Protein AF-0000000083424742 (afdb_homodimer)

InterPro domains:
  IPR003342 ArnT-like, N-terminal domain [PF02366] (1-197)
  IPR016093 MIR motif [PF02815] (244-402)
  IPR016093 MIR motif [PS50919] (225-281)
  IPR016093 MIR motif [PS50919] (291-347)
  IPR016093 MIR motif [PS50919] (352-408)
  IPR016093 MIR motif [SM00472] (225-281)
  IPR016093 MIR motif [SM00472] (291-347)
  IPR016093 MIR motif [SM00472] (353-408)
  IPR027005 O-mannosyl-transferase-like [PTHR10050] (1-657)
  IPR032421 Protein O-mannosyl-transferase, C-terminal four TM domain [PF16192] (425-655)
  IPR036300 Mir domain superfamily [SSF82109] (223-406)

Sequence (1314 aa):
MLIGLSGYLTGYNGTFPFEKPGDKYNGTRYQGMRYFCTTLGALIMPMGFDTVYDLTRSHEAALLSAAYLIFDVGLLTLNQYILLDPILLFFMMGSVWGMVKISKCTAAGGSYTRRWWLWLLFTGTMLSCTISVKFVGLFVVLLVGLHTASELWLILGDLEQPIVETVKQLACRAIALILWPVLLYTIFFYIHLSVLNRSGNGDGFYSSAFQSRLIGNSLYNASMPRDVAYGALVTIKNHKTGGGYLHSHSHLYPKGSGARQQQITTYTHKDDNNIWLIKPYNQQAVPKGQLRLLRHGDLLRLEHLVTKRNLHSHSEPAPMTKKHLQVTGYGELGVGDANDVWRVLIVGGKANDTVHTVTSRLMFVHYLQSCVLTSSGKQLPKWGFEQQEVSCNLNIRDKNAQWNVEDNQHKLLPSVSFSIYAPGFFARFLESHAVMLQGNAGLKPKEGEVTSRPWQWPINYRGQFFSGSSYRIYLLGNPFIWWSNLVFLLLFISIFLCNAILQQRRAGLAARQAAAVEQSATQELCGCCPAESLPRPAAVAVLSEQSPQRMSLQAAAWLFIGWLLHYLPFWAMGRVLYFHHYFPALIFNSLLTGIMFNYIIRSLPRWLQHALLGSLLSALVYSFVLFSPLAYGMSGPLANEPNSTMHKLKWLSTWEFMLIGLSGYLTGYNGTFPFEKPGDKYNGTRYQGMRYFCTTLGALIMPMGFDTVYDLTRSHEAALLSAAYLIFDVGLLTLNQYILLDPILLFFMMGSVWGMVKISKCTAAGGSYTRRWWLWLLFTGTMLSCTISVKFVGLFVVLLVGLHTASELWLILGDLEQPIVETVKQLACRAIALILWPVLLYTIFFYIHLSVLNRSGNGDGFYSSAFQSRLIGNSLYNASMPRDVAYGALVTIKNHKTGGGYLHSHSHLYPKGSGARQQQITTYTHKDDNNIWLIKPYNQQAVPKGQLRLLRHGDLLRLEHLVTKRNLHSHSEPAPMTKKHLQVTGYGELGVGDANDVWRVLIVGGKANDTVHTVTSRLMFVHYLQSCVLTSSGKQLPKWGFEQQEVSCNLNIRDKNAQWNVEDNQHKLLPSVSFSIYAPGFFARFLESHAVMLQGNAGLKPKEGEVTSRPWQWPINYRGQFFSGSSYRIYLLGNPFIWWSNLVFLLLFISIFLCNAILQQRRAGLAARQAAAVEQSATQELCGCCPAESLPRPAAVAVLSEQSPQRMSLQAAAWLFIGWLLHYLPFWAMGRVLYFHHYFPALIFNSLLTGIMFNYIIRSLPRWLQHALLGSLLSALVYSFVLFSPLAYGMSGPLANEPNSTMHKLKWLSTWEF

Nearest PDB structures (foldseek):
  6p25-assembly1_B  TM=7.642E-01  e=1.198E-39  Saccharomyces cerevisiae W303
  6p2r-assembly1_A  TM=8.522E-01  e=5.592E-37  Saccharomyces cerevisiae W303
  6zqq-assembly4_D  TM=9.202E-01  e=1.647E-15  Saccharomyces cerevisiae
  6p28-assembly1_A  TM=9.172E-01  e=2.061E-15  Saccharomyces cerevisiae
  5f15-assembly1_A  TM=5.085E-01  e=1.023E-01  Cupriavidus metallidurans CH34

Solvent-accessible surface area (backbone atoms only — not comparable to full-atom values): 68203 Å² total; per-residue (Å²): 103,70,56,57,50,36,18,53,77,56,61,33,82,74,78,76,76,79,84,54,93,82,64,79,62,86,86,58,49,56,60,41,28,32,50,52,22,28,50,41,31,57,50,37,38,62,46,47,23,53,41,43,23,73,49,48,74,31,68,66,23,11,50,45,17,22,47,54,54,68,48,22,36,26,58,51,41,50,23,70,38,81,48,67,60,21,48,33,52,26,25,44,46,44,25,54,35,22,50,52,51,37,51,52,33,46,76,71,67,36,65,89,35,71,65,36,50,49,32,38,43,48,19,10,49,21,45,25,51,14,37,70,68,38,71,76,33,50,38,56,49,49,46,52,48,52,54,48,51,54,51,49,53,53,50,50,20,37,59,92,44,60,71,64,54,40,52,50,51,50,51,54,47,41,44,27,59,45,52,43,16,52,50,51,44,50,50,52,49,52,51,47,53,65,68,63,30,57,58,57,84,66,45,26,45,47,54,68,48,59,37,28,64,15,46,84,29,83,50,30,72,24,62,30,28,48,64,40,38,60,64,20,42,29,26,42,30,38,61,41,88,51,28,25,27,48,27,47,55,89,51,53,31,50,61,23,36,37,66,75,31,25,36,38,31,27,37,44,64,92,54,73,48,28,35,30,33,33,26,46,62,90,42,87,62,73,63,90,91,62,86,46,72,39,36,40,64,38,62,27,25,43,25,31,63,80,79,22,19,20,47,24,51,52,101,35,42,16,66,85,51,58,87,21,22,27,37,26,33,38,52,60,80,60,46,66,62,80,52,27,33,27,27,36,35,42,71,91,56,50,88,74,36,67,44,35,47,60,74,37,45,31,31,43,30,32,65,84,79,58,21,22,46,26,50,77,78,44,66,32,56,75,90,52,68,53,24,33,36,35,25,26,30,66,55,76,81,45,78,46,25,32,28,24,36,63,44,50,46,52,91,86,51,68,62,38,71,51,61,83,68,44,63,55,68,68,58,48,52,54,49,52,50,51,40,50,55,53,56,53,68,64,44,64,73,54,89,89,56,85,69,46,59,70,84,38,48,69,70,61,47,54,62,46,78,77,36,82,66,79,51,28,26,42,43,41,64,34,62,70,58,43,52,50,30,51,52,43,50,54,48,48,55,52,50,51,52,52,49,52,52,51,49,39,32,48,51,27,47,51,56,51,53,50,54,50,49,55,56,50,45,68,67,63,69,63,89,74,82,80,83,73,81,70,71,76,72,70,81,72,72,68,68,68,73,68,50,67,66,56,34,38,51,51,42,38,49,53,27,48,51,46,21,45,53,45,47,55,62,58,73,72,53,86,46,72,38,54,60,76,66,45,51,70,17,47,53,28,39,32,45,32,32,16,43,51,52,44,63,63,40,64,82,47,60,68,69,58,39,51,51,52,53,50,49,52,53,48,48,45,52,51,53,29,63,72,49,38,40,35,53,75,38,37,68,78,60,48,23,86,38,84,88,16,90,46,27,87,69,55,84,50,87,62,52,82,82,103,69,55,56,49,34,18,53,76,57,60,34,82,72,77,75,76,79,83,54,93,82,64,79,61,86,85,57,49,56,60,41,28,32,50,51,24,27,51,41,31,57,50,37,38,61,46,47,22,52,40,42,23,72,48,50,75,32,68,67,24,10,49,45,16,23,46,51,54,69,46,21,38,27,58,50,40,52,23,72,38,82,47,65,61,20,49,33,51,25,24,46,47,43,25,52,34,22,50,53,50,37,50,52,32,46,76,71,66,36,64,89,36,70,66,36,49,50,32,37,43,49,20,10,49,22,44,25,51,13,38,68,68,39,71,74,33,50,39,56,51,49,46,50,50,52,54,49,51,52,51,49,53,52,50,51,21,37,59,93,44,61,70,65,54,42,53,50,51,50,50,54,46,42,45,26,60,45,52,43,17,51,52,50,43,50,51,51,49,50,50,49,55,66,68,64,31,58,58,56,84,67,48,26,43,46,55,67,49,58,37,29,65,16,47,85,28,83,49,30,72,23,62,30,27,49,64,40,37,58,65,21,42,29,27,42,30,37,62,40,88,50,26,25,2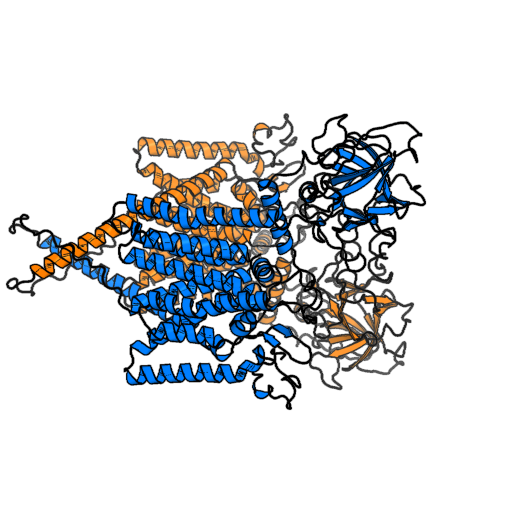8,48,27,46,54,89,51,53,31,50,60,22,36,37,67,75,30,24,36,38,32,25,37,43,62,93,55,73,49,28,34,29,33,34,26,47,63,90,42,86,62,74,62,90,91,62,86,48,73,38,36,40,65,38,60,27,25,44,24,32,63,79,77,22,20,22,48,24,51,54,102,34,44,17,67,85,51,57,86,21,21,27,37,26,34,37,54,58,82,60,46,65,62,79,52,28,33,29,27,38,35,40,73,93,57,52,88,74,36,67,43,34,47,60,73,36,44,30,32,43,31,32,65,84,78,57,20,23,45,27,50,77,76,44,67,32,55,76,90,53,68,54,22,33,35,36,25,26,29,65,54,78,82,46,77,46,27,32,28,24,37,62,44,49,46,51,90,88,51,67,61,39,71,51,59,82,66,43,63,56,67,67,58,46,51,54,48,52,52,52,39,52,54,52,54,55,70,63,43,66,75,54,90,88,57,85,70,47,57,69,84,38,48,67,71,61,47,54,64,46,78,78,36,82,65,80,52,27,26,41,43,41,66,34,63,69,58,42,51,50,30,50,51,42,49,51,48,49,55,52,51,52,52,53,50,52,53,51,50,38,33,48,51,26,46,50,55,52,52,51,53,50,50,54,58,51,45,70,66,62,69,65,88,75,78,79,82,75,78,69,71,76,73,70,81,71,73,67,67,68,74,68,50,65,66,56,36,38,51,53,42,38,50,54,28,49,50,46,22,46,54,46,48,55,62,60,74,74,50,88,47,71,38,55,60,76,64,44,49,69,17,46,52,28,38,32,44,31,32,17,45,52,53,45,62,65,40,63,82,47,60,67,72,57,39,53,51,52,52,51,51,52,53,49,49,45,53,51,51,29,64,71,51,36,40,36,54,76,39,38,68,79,60,50,23,86,38,84,88,16,90,46,27,87,69,57,82,49,88,61,52,82,82

pLDDT: mean 88.6, std 13.42, range [28.75, 98.81]

Foldseek 3Di:
DVLVVQCVVQPADCPDPCPDPPDDCVPGDNVSSLCVLLVLLVVLLVLQLQLLCLLQVDNQLSVQLSLLQVLKLQSLQQNRDNDLLSVLLSLLSQLSSLLSQLVSCVVVVNPPHPSNLVSLLSNLQSLLSNCLSDVLSVLSLVLSVVSLVVVLVVVCPPVVDDNVVSVVSVVSSCCRNPVSSVVVNLVVVVVVCVVQQADDFQLLQFALLQQCRHPPGCNPQHWFFFFAWAFKKFWKWFPPRRTFIFFWDPAFDDPPFKDGATDTFGDSGDDLRRIKHKHALVDQGDPPPDTGTDWAFGKIWIAGDPQRFTWFWDDAAGRPHRQFTHIHTHDDNNDGDLRRMWTKHWDVDDGGHTATASPTKIWIAGDVLRFIWFFPQAFDPVSNPRGTTITTHNDRPDPRRIMGTNHIDDDPGGIDGCPVSRDDSVVSVVSVVVSVVVVQLPAADDPPDDFDALVCQLQQNEWDWSDDPQWTATNTTLNVSSVLLVVLLVVLVVVVVVVVVVVVVVVVVVVVVVVVVVVVCVVPPDDDDDPPDPDDPPPPPCPVPCPSLNSLSVLLVSLVSQLCSQRVVRNVRPHTHHNSSNVSSSSSSSSSSSSSLCSVCVPDDPVVNVVVSVVVSVVSVVSSVLCNCNSVTAHDDWLVDPVGPCVVVCPHPNYTD/DVLVVQCVVQPADCPDPCPDPPDDCVPGDNVSSLCVLLVLLVVLLVLQLVLLCLLQVDNQLSVQLSLLCVLKLQSLQQNRDNDLLSVLLSLLSQLSSLLSQLVSCVVVVNPPHPSNLVSLQSNQQSLLSNCLSDVLSVLSLVLSVVSLVVVLVVVCPPVVDDNVVSVVSVVSSCCRNPVSSVVVNLVVVVVVCVVQQADDFQLLQFALLQQCRHPPGCNPQHWFFFFAWAFKKFWKWFPPRRTFIFFWDPAFDDPPQKDRATDTFGDSGDDLRRIKHKHALVDQGDPPPDTGTDWAFGKIWIAGDPQRFTWFWDDAAGRPHRQFTHIHTHDDNNDGDLRRMWTKHWDVDDGGHTATASPTKIWIAGDVLRFIWFFPQAFDPVSNPRGTTITTHNDRPDPRRIMGTNHIDDDPGGIDGCPVSRDDSVVSVVSVVVSVVVVQLPAADDPPDDFDALVCQLQQNEWDWPDDPQWTATNTTLNVSSVLLVVLLVVLVVVVVVVVVVVVVVVVVVVVVVVVVVVVCVVPPDDDDDPPDPPDPDPPPCPVPCPSLNSLSVLLVSLVSQLCSQRVVRNVRPHTHHNSSNVSSSSSSSSSSSSSLCSVCVPDDPVVNVVVSVVVSVVSVVSSVLCNCNSVTAHDDWLVDPVGPCVVVCPHPNYTD

Organism: Drosophila navojoa (NCBI:txid7232)

Structure (mmCIF, N/CA/C/O backbone):
data_AF-0000000083424742-model_v1
#
loop_
_entity.id
_entity.type
_entity.pdbx_description
1 polymer 'Protein O-mannosyl-transferase 2'
#
loop_
_atom_site.group_PDB
_atom_site.id
_atom_site.type_symbol
_atom_site.label_atom_id
_atom_site.label_alt_id
_atom_site.label_comp_id
_atom_site.label_asym_id
_atom_site.label_entity_id
_atom_site.label_seq_id
_atom_site.pdbx_PDB_ins_code
_atom_site.Cartn_x
_atom_site.Cartn_y
_atom_site.Cartn_z
_atom_site.occupancy
_atom_site.B_iso_or_equiv
_atom_site.auth_seq_id
_atom_site.auth_comp_id
_atom_site.auth_asym_id
_atom_site.auth_atom_id
_atom_site.pdbx_PDB_model_num
ATOM 1 N N . MET A 1 1 ? 31.641 -0.223 -4.352 1 92.5 1 MET A N 1
ATOM 2 C CA . MET A 1 1 ? 32.781 0.523 -4.879 1 92.5 1 MET A CA 1
ATOM 3 C C . MET A 1 1 ? 33.688 1 -3.75 1 92.5 1 MET A C 1
ATOM 5 O O . MET A 1 1 ? 34.906 0.898 -3.85 1 92.5 1 MET A O 1
ATOM 9 N N . LEU A 1 2 ? 33.125 1.536 -2.752 1 95.06 2 LEU A N 1
ATOM 10 C CA . LEU A 1 2 ? 33.906 2.004 -1.625 1 95.06 2 LEU A CA 1
ATOM 11 C C . LEU A 1 2 ? 34.656 0.843 -0.953 1 95.06 2 LEU A C 1
ATOM 13 O O . LEU A 1 2 ? 35.812 0.971 -0.568 1 95.06 2 LEU A O 1
ATOM 17 N N . ILE A 1 3 ? 34.031 -0.22 -0.814 1 94.62 3 ILE A N 1
ATOM 18 C CA . ILE A 1 3 ? 34.656 -1.41 -0.25 1 94.62 3 ILE A CA 1
ATOM 19 C C . ILE A 1 3 ? 35.781 -1.893 -1.175 1 94.62 3 ILE A C 1
ATOM 21 O O . ILE A 1 3 ? 36.875 -2.215 -0.717 1 94.62 3 ILE A O 1
ATOM 25 N N . GLY A 1 4 ? 35.5 -1.891 -2.537 1 92.69 4 GLY A N 1
ATOM 26 C CA . GLY A 1 4 ? 36.531 -2.244 -3.506 1 92.69 4 GLY A CA 1
ATOM 27 C C . GLY A 1 4 ? 37.75 -1.333 -3.453 1 92.69 4 GLY A C 1
ATOM 28 O O . GLY A 1 4 ? 38.875 -1.799 -3.537 1 92.69 4 GLY A O 1
ATOM 29 N N . LEU A 1 5 ? 37.469 -0.103 -3.309 1 94.06 5 LEU A N 1
ATOM 30 C CA . LEU A 1 5 ? 38.531 0.867 -3.221 1 94.06 5 LEU A CA 1
ATOM 31 C C . LEU A 1 5 ? 39.406 0.614 -1.986 1 94.06 5 LEU A C 1
ATOM 33 O O . LEU A 1 5 ? 40.625 0.651 -2.061 1 94.06 5 LEU A O 1
ATOM 37 N N . SER A 1 6 ? 38.781 0.372 -0.841 1 95.31 6 SER A N 1
ATOM 38 C CA . SER A 1 6 ? 39.531 0.109 0.388 1 95.31 6 SER A CA 1
ATOM 39 C C . SER A 1 6 ? 40.375 -1.162 0.27 1 95.31 6 SER A C 1
ATOM 41 O O . SER A 1 6 ? 41.469 -1.224 0.78 1 95.31 6 SER A O 1
ATOM 43 N N . GLY A 1 7 ? 39.844 -2.148 -0.317 1 94.25 7 GLY A N 1
ATOM 44 C CA . GLY A 1 7 ? 40.594 -3.357 -0.578 1 94.25 7 GLY A CA 1
ATOM 45 C C . GLY A 1 7 ? 41.781 -3.123 -1.474 1 94.25 7 GLY A C 1
ATOM 46 O O . GLY A 1 7 ? 42.906 -3.574 -1.169 1 94.25 7 GLY A O 1
ATOM 47 N N . TYR A 1 8 ? 41.531 -2.361 -2.5 1 93.06 8 TYR A N 1
ATOM 48 C CA . TYR A 1 8 ? 42.625 -2.061 -3.443 1 93.06 8 TYR A CA 1
ATOM 49 C C . TYR A 1 8 ? 43.75 -1.309 -2.76 1 93.06 8 TYR A C 1
ATOM 51 O O . TYR A 1 8 ? 44.938 -1.615 -2.975 1 93.06 8 TYR A O 1
ATOM 59 N N . LEU A 1 9 ? 43.406 -0.423 -1.933 1 94.81 9 LEU A N 1
ATOM 60 C CA . LEU A 1 9 ? 44.375 0.419 -1.268 1 94.81 9 LEU A CA 1
ATOM 61 C C . LEU A 1 9 ? 45.156 -0.372 -0.214 1 94.81 9 LEU A C 1
ATOM 63 O O . LEU A 1 9 ? 46.281 -0.004 0.152 1 94.81 9 LEU A O 1
ATOM 67 N N . THR A 1 10 ? 44.594 -1.462 0.239 1 94.31 10 THR A N 1
ATOM 68 C CA . THR A 1 10 ? 45.25 -2.193 1.325 1 94.31 10 THR A CA 1
ATOM 69 C C . THR A 1 10 ? 45.844 -3.508 0.82 1 94.31 10 THR A C 1
ATOM 71 O O . THR A 1 10 ? 46.25 -4.355 1.614 1 94.31 10 THR A O 1
ATOM 74 N N . GLY A 1 11 ? 45.719 -3.783 -0.426 1 91.69 11 GLY A N 1
ATOM 75 C CA . GLY A 1 11 ? 46.5 -4.871 -1.015 1 91.69 11 GLY A CA 1
ATOM 76 C C . GLY A 1 11 ? 45.625 -6.051 -1.425 1 91.69 11 GLY A C 1
ATOM 77 O O . GLY A 1 11 ? 46.156 -7.129 -1.729 1 91.69 11 GLY A O 1
ATOM 78 N N . TYR A 1 12 ? 44.375 -5.906 -1.324 1 91.62 12 TYR A N 1
ATOM 79 C CA . TYR A 1 12 ? 43.531 -6.961 -1.847 1 91.62 12 TYR A CA 1
ATOM 80 C C . TYR A 1 12 ? 43.688 -7.109 -3.354 1 91.62 12 TYR A C 1
ATOM 82 O O . TYR A 1 12 ? 43.656 -6.121 -4.09 1 91.62 12 TYR A O 1
ATOM 90 N N . ASN A 1 13 ? 43.938 -8.375 -3.812 1 88.19 13 ASN A N 1
ATOM 91 C CA . ASN A 1 13 ? 44.25 -8.562 -5.219 1 88.19 13 ASN A CA 1
ATOM 92 C C . ASN A 1 13 ? 43.094 -9.172 -5.996 1 88.19 13 ASN A C 1
ATOM 94 O O . ASN A 1 13 ? 43.25 -9.516 -7.168 1 88.19 13 ASN A O 1
ATOM 98 N N . GLY A 1 14 ? 42 -9.414 -5.426 1 86.19 14 GLY A N 1
ATOM 99 C CA . GLY A 1 14 ? 40.844 -9.883 -6.148 1 86.19 14 GLY A CA 1
ATOM 100 C C . GLY A 1 14 ? 40.781 -11.398 -6.273 1 86.19 14 GLY A C 1
ATOM 101 O O . GLY A 1 14 ? 39.844 -11.938 -6.875 1 86.19 14 GLY A O 1
ATOM 102 N N . THR A 1 15 ? 41.625 -12.094 -5.684 1 84.06 15 THR A N 1
ATOM 103 C CA . THR A 1 15 ? 41.688 -13.539 -5.863 1 84.06 15 THR A CA 1
ATOM 104 C C . THR A 1 15 ? 40.688 -14.25 -4.98 1 84.06 15 THR A C 1
ATOM 106 O O . THR A 1 15 ? 40.125 -15.281 -5.363 1 84.06 15 THR A O 1
ATOM 109 N N . PHE A 1 16 ? 40.469 -13.695 -3.82 1 87.19 16 PHE A N 1
ATOM 110 C CA . PHE A 1 16 ? 39.438 -14.281 -2.949 1 87.19 16 PHE A CA 1
ATOM 111 C C . PHE A 1 16 ? 38.062 -13.82 -3.361 1 87.19 16 PHE A C 1
ATOM 113 O O . PHE A 1 16 ? 37.75 -12.633 -3.289 1 87.19 16 PHE A O 1
ATOM 120 N N . PRO A 1 17 ? 37.188 -14.617 -3.814 1 82.75 17 PRO A N 1
ATOM 121 C CA . PRO A 1 17 ? 35.938 -14.211 -4.449 1 82.75 17 PRO A CA 1
ATOM 122 C C . PRO A 1 17 ? 34.812 -13.961 -3.439 1 82.75 17 PRO A C 1
ATOM 124 O O . PRO A 1 17 ? 33.75 -13.438 -3.799 1 82.75 17 PRO A O 1
ATOM 127 N N . PHE A 1 18 ? 34.969 -14.117 -2.174 1 82.12 18 PHE A N 1
ATOM 128 C CA . PHE A 1 18 ? 33.938 -13.938 -1.153 1 82.12 18 PHE A CA 1
ATOM 129 C C . PHE A 1 18 ? 32.625 -14.633 -1.557 1 82.12 18 PHE A C 1
ATOM 131 O O . PHE A 1 18 ? 31.562 -14.039 -1.485 1 82.12 18 PHE A O 1
ATOM 138 N N . GLU A 1 19 ? 32.5 -15.836 -2.018 1 76.56 19 GLU A N 1
ATOM 139 C CA . GLU A 1 19 ? 31.328 -16.562 -2.539 1 76.56 19 GLU A CA 1
ATOM 140 C C . GLU A 1 19 ? 30.422 -17.031 -1.409 1 76.56 19 GLU A C 1
ATOM 142 O O . GLU A 1 19 ? 29.203 -16.859 -1.473 1 76.56 19 GLU A O 1
ATOM 147 N N . LYS A 1 20 ? 31.078 -17.672 -0.406 1 72.25 20 LYS A N 1
ATOM 148 C CA . LYS A 1 20 ? 30.281 -18.203 0.697 1 72.25 20 LYS A CA 1
ATOM 149 C C . LYS A 1 20 ? 30.734 -17.625 2.033 1 72.25 20 LYS A C 1
ATOM 151 O O . LYS A 1 20 ? 31.938 -17.547 2.307 1 72.25 20 LYS A O 1
ATOM 156 N N . PRO A 1 21 ? 29.734 -17.25 2.746 1 71.5 21 PRO A N 1
ATOM 157 C CA . PRO A 1 21 ? 30.094 -16.812 4.09 1 71.5 21 PRO A CA 1
ATOM 158 C C . PRO A 1 21 ? 30.781 -17.906 4.914 1 71.5 21 PRO A C 1
ATOM 160 O O . PRO A 1 21 ? 30.359 -19.062 4.879 1 71.5 21 PRO A O 1
ATOM 163 N N . GLY A 1 22 ? 31.969 -17.625 5.457 1 69.75 22 GLY A N 1
ATOM 164 C CA . GLY A 1 22 ? 32.656 -18.578 6.309 1 69.75 22 GLY A CA 1
ATOM 165 C C . GLY A 1 22 ? 33.906 -19.141 5.68 1 69.75 22 GLY A C 1
ATOM 166 O O . GLY A 1 22 ? 34.688 -19.828 6.34 1 69.75 22 GLY A O 1
ATOM 167 N N . ASP A 1 23 ? 34.031 -18.812 4.441 1 77 23 ASP A N 1
ATOM 168 C CA . ASP A 1 23 ? 35.25 -19.297 3.775 1 77 23 ASP A CA 1
ATOM 169 C C . ASP A 1 23 ? 36.5 -18.781 4.469 1 77 23 ASP A C 1
ATOM 171 O O . ASP A 1 23 ? 36.531 -17.641 4.957 1 77 23 ASP A O 1
ATOM 175 N N . LYS A 1 24 ? 37.469 -19.703 4.48 1 80.75 24 LYS A N 1
ATOM 176 C CA . LYS A 1 24 ? 38.75 -19.312 5.082 1 80.75 24 LYS A CA 1
ATOM 177 C C . LYS A 1 24 ? 39.5 -18.328 4.184 1 80.75 24 LYS A C 1
ATOM 179 O O . LYS A 1 24 ? 39.562 -18.516 2.967 1 80.75 24 LYS A O 1
ATOM 184 N N . TYR A 1 25 ? 40 -17.281 4.723 1 85.12 25 TYR A N 1
ATOM 185 C CA . TYR A 1 25 ? 40.625 -16.203 3.959 1 85.12 25 TYR A CA 1
ATOM 186 C C . TYR A 1 25 ? 42 -16.625 3.451 1 85.12 25 TYR A C 1
ATOM 188 O O . TYR A 1 25 ? 42.5 -16.078 2.465 1 85.12 25 TYR A O 1
ATOM 196 N N . ASN A 1 26 ? 42.625 -17.672 4 1 83.12 26 ASN A N 1
ATOM 197 C CA . ASN A 1 26 ? 43.875 -18.25 3.564 1 83.12 26 ASN A CA 1
ATOM 198 C C . ASN A 1 26 ? 44.906 -17.172 3.217 1 83.12 26 ASN A C 1
ATOM 200 O O . ASN A 1 26 ? 45.469 -17.188 2.129 1 83.12 26 ASN A O 1
ATOM 204 N N . GLY A 1 27 ? 45.125 -16.188 4.051 1 82.5 27 GLY A N 1
ATOM 205 C CA . GLY A 1 27 ? 46.156 -15.18 3.877 1 82.5 27 GLY A CA 1
ATOM 206 C C . GLY A 1 27 ? 45.688 -13.984 3.068 1 82.5 27 GLY A C 1
ATOM 207 O O . GLY A 1 27 ? 46.469 -13.047 2.826 1 82.5 27 GLY A O 1
ATOM 208 N N . THR A 1 28 ? 44.438 -13.984 2.566 1 88.44 28 THR A N 1
ATOM 209 C CA . THR A 1 28 ? 43.906 -12.844 1.834 1 88.44 28 THR A CA 1
ATOM 210 C C . THR A 1 28 ? 43.812 -11.617 2.732 1 88.44 28 THR A C 1
ATOM 212 O O . THR A 1 28 ? 43.469 -11.719 3.908 1 88.44 28 THR A O 1
ATOM 215 N N . ARG A 1 29 ? 44.219 -10.516 2.184 1 90.31 29 ARG A N 1
ATOM 216 C CA . ARG A 1 29 ? 44.188 -9.266 2.93 1 90.31 29 ARG A CA 1
ATOM 217 C C . ARG A 1 29 ? 42.781 -8.641 2.912 1 90.31 29 ARG A C 1
ATOM 219 O O . ARG A 1 29 ? 42.531 -7.688 2.174 1 90.31 29 ARG A O 1
ATOM 226 N N . TYR A 1 30 ? 41.969 -9.055 3.709 1 90.19 30 TYR A N 1
ATOM 227 C CA . TYR A 1 30 ? 40.594 -8.578 3.783 1 90.19 30 TYR A CA 1
ATOM 228 C C . TYR A 1 30 ? 40.438 -7.504 4.859 1 90.19 30 TYR A C 1
ATOM 230 O O . TYR A 1 30 ? 39.438 -6.801 4.91 1 90.19 30 TYR A O 1
ATOM 238 N N . GLN A 1 31 ? 41.438 -7.219 5.711 1 91.5 31 GLN A N 1
ATOM 239 C CA . GLN A 1 31 ? 41.375 -6.363 6.891 1 91.5 31 GLN A CA 1
ATOM 240 C C . GLN A 1 31 ? 41.062 -4.922 6.508 1 91.5 31 GLN A C 1
ATOM 242 O O . GLN A 1 31 ? 40.344 -4.223 7.223 1 91.5 31 GLN A O 1
ATOM 247 N N . GLY A 1 32 ? 41.688 -4.527 5.469 1 93.62 32 GLY A N 1
ATOM 248 C CA . GLY A 1 32 ? 41.406 -3.166 5.031 1 93.62 32 GLY A CA 1
ATOM 249 C C . GLY A 1 32 ? 39.969 -2.895 4.758 1 93.62 32 GLY A C 1
ATOM 250 O O . GLY A 1 32 ? 39.438 -1.833 5.117 1 93.62 32 GLY A O 1
ATOM 251 N N . MET A 1 33 ? 39.281 -3.771 4.094 1 94.62 33 MET A N 1
ATOM 252 C CA . MET A 1 33 ? 37.875 -3.637 3.807 1 94.62 33 MET A CA 1
ATOM 253 C C . MET A 1 33 ? 37.031 -3.629 5.094 1 94.62 33 MET A C 1
ATOM 255 O O . MET A 1 33 ? 36.125 -2.826 5.246 1 94.62 33 MET A O 1
ATOM 259 N N . ARG A 1 34 ? 37.406 -4.461 5.984 1 94.38 34 ARG A N 1
ATOM 260 C CA . ARG A 1 34 ? 36.688 -4.539 7.258 1 94.38 34 ARG A CA 1
ATOM 261 C C . ARG A 1 34 ? 36.906 -3.268 8.078 1 94.38 34 ARG A C 1
ATOM 263 O O . ARG A 1 34 ? 35.938 -2.73 8.641 1 94.38 34 ARG A O 1
ATOM 270 N N . TYR A 1 35 ? 38.156 -2.754 8.148 1 95.75 35 TYR A N 1
ATOM 271 C CA . TYR A 1 35 ? 38.438 -1.528 8.883 1 95.75 35 TYR A CA 1
ATOM 272 C C . TYR A 1 35 ? 37.656 -0.35 8.305 1 95.75 35 TYR A C 1
ATOM 274 O O . TYR A 1 35 ? 37.219 0.528 9.047 1 95.75 35 TYR A O 1
ATOM 282 N N . PHE A 1 36 ? 37.594 -0.386 7.062 1 96.62 36 PHE A N 1
ATOM 283 C CA . PHE A 1 36 ? 36.875 0.688 6.41 1 96.62 36 PHE A CA 1
ATOM 284 C C . PHE A 1 36 ? 35.406 0.698 6.859 1 96.62 36 PHE A C 1
ATOM 286 O O . PHE A 1 36 ? 34.906 1.729 7.305 1 96.62 36 PHE A O 1
ATOM 293 N N . CYS A 1 37 ? 34.688 -0.43 6.801 1 96.94 37 CYS A N 1
ATOM 294 C CA . CYS A 1 37 ? 33.281 -0.547 7.203 1 96.94 37 CYS A CA 1
ATOM 295 C C . CYS A 1 37 ? 33.125 -0.221 8.688 1 96.94 37 CYS A C 1
ATOM 297 O O . CYS A 1 37 ? 32.25 0.552 9.055 1 96.94 37 CYS A O 1
ATOM 299 N N . THR A 1 38 ? 34.031 -0.7 9.492 1 97.06 38 THR A N 1
ATOM 300 C CA . THR A 1 38 ? 33.938 -0.515 10.938 1 97.06 38 THR A CA 1
ATOM 301 C C . THR A 1 38 ? 34.156 0.946 11.312 1 97.06 38 THR A C 1
ATOM 303 O O . THR A 1 38 ? 33.5 1.471 12.219 1 97.06 38 THR A O 1
ATOM 306 N N . THR A 1 39 ? 35.062 1.546 10.656 1 97.56 39 THR A N 1
ATOM 307 C CA . THR A 1 39 ? 35.344 2.945 10.945 1 97.56 39 THR A CA 1
ATOM 308 C C . THR A 1 39 ? 34.156 3.826 10.633 1 97.56 39 THR A C 1
ATOM 310 O O . THR A 1 39 ? 33.75 4.672 11.438 1 97.56 39 THR A O 1
ATOM 313 N N . LEU A 1 40 ? 33.562 3.623 9.484 1 97.75 40 LEU A N 1
ATOM 314 C CA . LEU A 1 40 ? 32.375 4.395 9.133 1 97.75 40 LEU A CA 1
ATOM 315 C C . LEU A 1 40 ? 31.234 4.133 10.117 1 97.75 40 LEU A C 1
ATOM 317 O O . LEU A 1 40 ? 30.547 5.062 10.531 1 97.75 40 LEU A O 1
ATOM 321 N N . GLY A 1 41 ? 31.078 2.912 10.531 1 97.62 41 GLY A N 1
ATOM 322 C CA . GLY A 1 41 ? 30.047 2.578 11.508 1 97.62 41 GLY A CA 1
ATOM 323 C C . GLY A 1 41 ? 30.297 3.217 12.859 1 97.62 41 GLY A C 1
ATOM 324 O O . GLY A 1 41 ? 29.344 3.646 13.531 1 97.62 41 GLY A O 1
ATOM 325 N N . ALA A 1 42 ? 31.547 3.314 13.219 1 97.44 42 ALA A N 1
ATOM 326 C CA . ALA A 1 42 ? 31.906 3.891 14.516 1 97.44 42 ALA A CA 1
ATOM 327 C C . ALA A 1 42 ? 31.656 5.395 14.539 1 97.44 42 ALA A C 1
ATOM 329 O O . ALA A 1 42 ? 31.359 5.965 15.594 1 97.44 42 ALA A O 1
ATOM 330 N N . LEU A 1 43 ? 31.656 6.012 13.445 1 98.19 43 LEU A N 1
ATOM 331 C CA . LEU A 1 43 ? 31.5 7.457 13.359 1 98.19 43 LEU A CA 1
ATOM 332 C C . LEU A 1 43 ? 30.047 7.855 13.508 1 98.19 43 LEU A C 1
ATOM 334 O O . LEU A 1 43 ? 29.734 9.039 13.68 1 98.19 43 LEU A O 1
ATOM 338 N N . ILE A 1 44 ? 29.125 6.945 13.531 1 98.19 44 ILE A N 1
ATOM 339 C CA . ILE A 1 44 ? 27.703 7.199 13.719 1 98.19 44 ILE A CA 1
ATOM 340 C C . ILE A 1 44 ? 27.453 7.738 15.125 1 98.19 44 ILE A C 1
ATOM 342 O O . ILE A 1 44 ? 26.625 8.633 15.312 1 98.19 44 ILE A O 1
ATOM 346 N N . MET A 1 45 ? 28.234 7.324 16.109 1 97.75 45 MET A N 1
ATOM 347 C CA . MET A 1 45 ? 28 7.645 17.516 1 97.75 45 MET A CA 1
ATOM 348 C C . MET A 1 45 ? 28.344 9.102 17.797 1 97.75 45 MET A C 1
ATOM 350 O O . MET A 1 45 ? 27.516 9.836 18.359 1 97.75 45 MET A O 1
ATOM 354 N N . PRO A 1 46 ? 29.516 9.539 17.328 1 97.88 46 PRO A N 1
ATOM 355 C CA . PRO A 1 46 ? 29.766 10.961 17.562 1 97.88 46 PRO A CA 1
ATOM 356 C C . PRO A 1 46 ? 28.844 11.867 16.766 1 97.88 46 PRO A C 1
ATOM 358 O O . PRO A 1 46 ? 28.484 12.953 17.234 1 97.88 46 PRO A O 1
ATOM 361 N N . MET A 1 47 ? 28.453 11.516 15.625 1 98.38 47 MET A N 1
ATOM 362 C CA . MET A 1 47 ? 27.516 12.305 14.844 1 98.38 47 MET A CA 1
ATOM 363 C C . MET A 1 47 ? 26.156 12.367 15.531 1 98.38 47 MET A C 1
ATOM 365 O O . MET A 1 47 ? 25.5 13.406 15.531 1 98.38 47 MET A O 1
ATOM 369 N N . GLY A 1 48 ? 25.766 11.219 16.094 1 98.38 48 GLY A N 1
ATOM 370 C CA . GLY A 1 48 ? 24.531 11.195 16.844 1 98.38 48 GLY A CA 1
ATOM 371 C C . GLY A 1 48 ? 24.547 12.102 18.062 1 98.38 48 GLY A C 1
ATOM 372 O O . GLY A 1 48 ? 23.594 12.82 18.328 1 98.38 48 GLY A O 1
ATOM 373 N N . PHE A 1 49 ? 25.688 12.102 18.734 1 98.56 49 PHE A N 1
ATOM 374 C CA . PHE A 1 49 ? 25.875 12.961 19.906 1 98.56 49 PHE A CA 1
ATOM 375 C C . PHE A 1 49 ? 25.734 14.43 19.516 1 98.56 49 PHE A C 1
ATOM 377 O O . PHE A 1 49 ? 24.953 15.164 20.141 1 98.56 49 PHE A O 1
ATOM 384 N N . ASP A 1 50 ? 26.406 14.773 18.5 1 98.56 50 ASP A N 1
ATOM 385 C CA . ASP A 1 50 ? 26.422 16.172 18.078 1 98.56 50 ASP A CA 1
ATOM 386 C C . ASP A 1 50 ? 25.062 16.594 17.547 1 98.56 50 ASP A C 1
ATOM 388 O O . ASP A 1 50 ? 24.625 17.734 17.75 1 98.56 50 ASP A O 1
ATOM 392 N N . THR A 1 51 ? 24.375 15.742 16.859 1 98.56 51 THR A N 1
ATOM 393 C CA . THR A 1 51 ? 23.047 16.031 16.312 1 98.56 51 THR A CA 1
ATOM 394 C C . THR A 1 51 ? 22.062 16.328 17.438 1 98.56 51 THR A C 1
ATOM 396 O O . THR A 1 51 ? 21.359 17.344 17.406 1 98.56 51 THR A O 1
ATOM 399 N N . VAL A 1 52 ? 22.031 15.492 18.453 1 98.5 52 VAL A N 1
ATOM 400 C CA . VAL A 1 52 ? 21.094 15.68 19.562 1 98.5 52 VAL A CA 1
ATOM 401 C C . VAL A 1 52 ? 21.469 16.922 20.375 1 98.5 52 VAL A C 1
ATOM 403 O O . VAL A 1 52 ? 20.594 17.656 20.828 1 98.5 52 VAL A O 1
ATOM 406 N N . TYR A 1 53 ? 22.766 17.156 20.469 1 98.06 53 TYR A N 1
ATOM 407 C CA . TYR A 1 53 ? 23.219 18.359 21.172 1 98.06 53 TYR A CA 1
ATOM 408 C C . TYR A 1 53 ? 22.734 19.609 20.469 1 98.06 53 TYR A C 1
ATOM 410 O O . TYR A 1 53 ? 22.203 20.531 21.109 1 98.06 53 TYR A O 1
ATOM 418 N N . ASP A 1 54 ? 22.844 19.641 19.203 1 97.19 54 ASP A N 1
ATOM 419 C CA . ASP A 1 54 ? 22.422 20.797 18.438 1 97.19 54 ASP A CA 1
ATOM 420 C C . ASP A 1 54 ? 20.906 20.984 18.469 1 97.19 54 ASP A C 1
ATOM 422 O O . ASP A 1 54 ? 20.406 22.109 18.438 1 97.19 54 ASP A O 1
ATOM 426 N N . LEU A 1 55 ? 20.219 19.922 18.594 1 96.81 55 LEU A N 1
ATOM 427 C CA . LEU A 1 55 ? 18.75 19.969 18.594 1 96.81 55 LEU A CA 1
ATOM 428 C C . LEU A 1 55 ? 18.219 20.422 19.938 1 96.81 55 LEU A C 1
ATOM 430 O O . LEU A 1 55 ? 17.172 21.094 20.016 1 96.81 55 LEU A O 1
ATOM 434 N N . THR A 1 56 ? 18.922 20.109 21.062 1 95.94 56 THR A N 1
ATOM 435 C CA . THR A 1 56 ? 18.344 20.328 22.375 1 95.94 56 THR A CA 1
ATOM 436 C C . THR A 1 56 ? 19.234 21.25 23.203 1 95.94 56 THR A C 1
ATOM 438 O O . THR A 1 56 ? 18.797 21.781 24.234 1 95.94 56 THR A O 1
ATOM 441 N N . ARG A 1 57 ? 20.484 21.406 22.875 1 94.56 57 ARG A N 1
ATOM 442 C CA . ARG A 1 57 ? 21.469 22.156 23.656 1 94.56 57 ARG A CA 1
ATOM 443 C C . ARG A 1 57 ? 21.656 21.547 25.031 1 94.56 57 ARG A C 1
ATOM 445 O O . ARG A 1 57 ? 21.875 22.266 26.016 1 94.56 57 ARG A O 1
ATOM 452 N N . SER A 1 58 ? 21.469 20.203 25.109 1 95.44 58 SER A N 1
ATOM 453 C CA . SER A 1 58 ? 21.641 19.469 26.344 1 95.44 58 SER A CA 1
ATOM 454 C C . SER A 1 58 ? 22.703 18.391 26.203 1 95.44 58 SER A C 1
ATOM 456 O O . SER A 1 58 ? 22.562 17.469 25.406 1 95.44 58 SER A O 1
ATOM 458 N N . HIS A 1 59 ? 23.703 18.438 27.031 1 95.75 59 HIS A N 1
ATOM 459 C CA . HIS A 1 59 ? 24.766 17.438 27.031 1 95.75 59 HIS A CA 1
ATOM 460 C C . HIS A 1 59 ? 24.266 16.094 27.547 1 95.75 59 HIS A C 1
ATOM 462 O O . HIS A 1 59 ? 24.688 15.039 27.062 1 95.75 59 HIS A O 1
ATOM 468 N N . GLU A 1 60 ? 23.391 16.156 28.484 1 95.94 60 GLU A N 1
ATOM 469 C CA . GLU A 1 60 ? 22.844 14.93 29.062 1 95.94 60 GLU A CA 1
ATOM 470 C C . GLU A 1 60 ? 22.031 14.148 28.047 1 95.94 60 GLU A C 1
ATOM 472 O O . GLU A 1 60 ? 22.188 12.93 27.922 1 95.94 60 GLU A O 1
ATOM 477 N N . ALA A 1 61 ? 21.203 14.891 27.328 1 97.69 61 ALA A N 1
ATOM 478 C CA . ALA A 1 61 ? 20.406 14.242 26.297 1 97.69 61 ALA A CA 1
ATOM 479 C C . ALA A 1 61 ? 21.297 13.641 25.219 1 97.69 61 ALA A C 1
ATOM 481 O O . ALA A 1 61 ? 21.078 12.516 24.766 1 97.69 61 ALA A O 1
ATOM 482 N N . ALA A 1 62 ? 22.297 14.359 24.781 1 98.44 62 ALA A N 1
ATOM 483 C CA . ALA A 1 62 ? 23.203 13.914 23.734 1 98.44 62 ALA A CA 1
ATOM 484 C C . ALA A 1 62 ? 24 12.688 24.188 1 98.44 62 ALA A C 1
ATOM 486 O O . ALA A 1 62 ? 24.156 11.727 23.422 1 98.44 62 ALA A O 1
ATOM 487 N N . LEU A 1 63 ? 24.453 12.719 25.406 1 97.75 63 LEU A N 1
ATOM 488 C CA . LEU A 1 63 ? 25.234 11.609 25.953 1 97.75 63 LEU A CA 1
ATOM 489 C C . LEU A 1 63 ? 24.391 10.336 26.016 1 97.75 63 LEU A C 1
ATOM 491 O O . LEU A 1 63 ? 24.859 9.266 25.641 1 97.75 63 LEU A O 1
ATOM 495 N N . LEU A 1 64 ? 23.266 10.484 26.531 1 98.06 64 LEU A N 1
ATOM 496 C CA . LEU A 1 64 ? 22.406 9.305 26.641 1 98.06 64 LEU A CA 1
ATOM 497 C C . LEU A 1 64 ? 22.062 8.742 25.281 1 98.06 64 LEU A C 1
ATOM 499 O O . LEU A 1 64 ? 22.062 7.52 25.078 1 98.06 64 LEU A O 1
ATOM 503 N N . SER A 1 65 ? 21.703 9.602 24.312 1 98.56 65 SER A N 1
ATOM 504 C CA . SER A 1 65 ? 21.422 9.148 22.953 1 98.56 65 SER A CA 1
ATOM 505 C C . SER A 1 65 ? 22.609 8.391 22.359 1 98.56 65 SER A C 1
ATOM 507 O O . SER A 1 65 ? 22.438 7.316 21.781 1 98.56 65 SER A O 1
ATOM 509 N N . ALA A 1 66 ? 23.766 8.914 22.547 1 98.44 66 ALA A N 1
ATOM 510 C CA . ALA A 1 66 ? 24.969 8.25 22.047 1 98.44 66 ALA A CA 1
ATOM 511 C C . ALA A 1 66 ? 25.188 6.914 22.75 1 98.44 66 ALA A C 1
ATOM 513 O O . ALA A 1 66 ? 25.609 5.938 22.141 1 98.44 66 ALA A O 1
ATOM 514 N N . ALA A 1 67 ? 24.922 6.867 24.031 1 98.62 67 ALA A N 1
ATOM 515 C CA . ALA A 1 67 ? 25.078 5.629 24.797 1 98.62 67 ALA A CA 1
ATOM 516 C C . ALA A 1 67 ? 24.141 4.551 24.281 1 98.62 67 ALA A C 1
ATOM 518 O O . ALA A 1 67 ? 24.516 3.379 24.188 1 98.62 67 ALA A O 1
ATOM 519 N N . TYR A 1 68 ? 22.922 4.949 23.969 1 98.75 68 TYR A N 1
ATOM 520 C CA . TYR A 1 68 ? 21.953 3.998 23.422 1 98.75 68 TYR A CA 1
ATOM 521 C C . TYR A 1 68 ? 22.469 3.396 22.125 1 98.75 68 TYR A C 1
ATOM 523 O O . TYR A 1 68 ? 22.203 2.234 21.812 1 98.75 68 TYR A O 1
ATOM 531 N N . LEU A 1 69 ? 23.219 4.188 21.344 1 98.5 69 LEU A N 1
ATOM 532 C CA . LEU A 1 69 ? 23.766 3.697 20.078 1 98.5 69 LEU A CA 1
ATOM 533 C C . LEU A 1 69 ? 25 2.83 20.328 1 98.5 69 LEU A C 1
ATOM 535 O O . LEU A 1 69 ? 25.141 1.764 19.719 1 98.5 69 LEU A O 1
ATOM 539 N N . ILE A 1 70 ? 25.812 3.191 21.234 1 98 70 ILE A N 1
ATOM 540 C CA . ILE A 1 70 ? 27.078 2.531 21.484 1 98 70 ILE A CA 1
ATOM 541 C C . ILE A 1 70 ? 26.844 1.149 22.094 1 98 70 ILE A C 1
ATOM 543 O O . ILE A 1 70 ? 27.5 0.177 21.719 1 98 70 ILE A O 1
ATOM 547 N N . PHE A 1 71 ? 25.859 1.024 22.922 1 98.31 71 PHE A N 1
ATOM 548 C CA . PHE A 1 71 ? 25.703 -0.202 23.703 1 98.31 71 PHE A CA 1
ATOM 549 C C . PHE A 1 71 ? 24.641 -1.101 23.078 1 98.31 71 PHE A C 1
A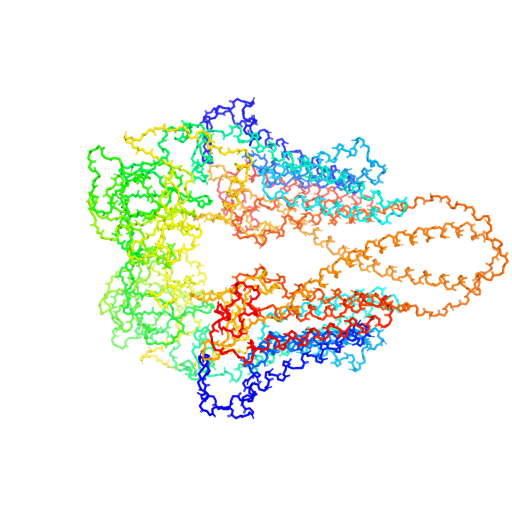TOM 551 O O . PHE A 1 71 ? 24.172 -2.045 23.703 1 98.31 71 PHE A O 1
ATOM 558 N N . ASP A 1 72 ? 24.25 -0.784 21.906 1 98.19 72 ASP A N 1
ATOM 559 C CA . ASP A 1 72 ? 23.359 -1.705 21.203 1 98.19 72 ASP A CA 1
ATOM 560 C C . ASP A 1 72 ? 24.156 -2.832 20.547 1 98.19 72 ASP A C 1
ATOM 562 O O . ASP A 1 72 ? 24.984 -2.584 19.656 1 98.19 72 ASP A O 1
ATOM 566 N N . VAL A 1 73 ? 23.875 -4.016 20.938 1 97.56 73 VAL A N 1
ATOM 567 C CA . VAL A 1 73 ? 24.609 -5.18 20.469 1 97.56 73 VAL A CA 1
ATOM 568 C C . VAL A 1 73 ? 24.312 -5.422 18.984 1 97.56 73 VAL A C 1
ATOM 570 O O . VAL A 1 73 ? 25.172 -5.891 18.234 1 97.56 73 VAL A O 1
ATOM 573 N N . GLY A 1 74 ? 23.109 -5.137 18.594 1 97.25 74 GLY A N 1
ATOM 574 C CA . GLY A 1 74 ? 22.766 -5.285 17.188 1 97.25 74 GLY A CA 1
ATOM 575 C C . GLY A 1 74 ? 23.562 -4.391 16.281 1 97.25 74 GLY A C 1
ATOM 576 O O . GLY A 1 74 ? 24.109 -4.852 15.266 1 97.25 74 GLY A O 1
ATOM 577 N N . LEU A 1 75 ? 23.672 -3.145 16.609 1 97.56 75 LEU A N 1
ATOM 578 C CA . LEU A 1 75 ? 24.484 -2.213 15.836 1 97.56 75 LEU A CA 1
ATOM 579 C C . LEU A 1 75 ? 25.953 -2.641 15.828 1 97.56 75 LEU A C 1
ATOM 581 O O . LEU A 1 75 ? 26.625 -2.527 14.805 1 97.56 75 LEU A O 1
ATOM 585 N N . LEU A 1 76 ? 26.375 -3.113 16.938 1 97.25 76 LEU A N 1
ATOM 586 C CA . LEU A 1 76 ? 27.75 -3.607 17.031 1 97.25 76 LEU A CA 1
ATOM 587 C C . LEU A 1 76 ? 27.969 -4.785 16.078 1 97.25 76 LEU A C 1
ATOM 589 O O . LEU A 1 76 ? 28.984 -4.844 15.383 1 97.25 76 LEU A O 1
ATOM 593 N N . THR A 1 77 ? 27.047 -5.688 16.047 1 96.31 77 THR A N 1
ATOM 594 C CA . THR A 1 77 ? 27.141 -6.863 15.188 1 96.31 77 THR A CA 1
ATOM 595 C C . THR A 1 77 ? 27.219 -6.457 13.719 1 96.31 77 THR A C 1
ATOM 597 O O . THR A 1 77 ? 28.047 -6.973 12.969 1 96.31 77 THR A O 1
ATOM 600 N N . LEU A 1 78 ? 26.438 -5.531 13.32 1 95.75 78 LEU A N 1
ATOM 601 C CA . LEU A 1 78 ? 26.422 -5.062 11.938 1 95.75 78 LEU A CA 1
ATOM 602 C C . LEU A 1 78 ? 27.75 -4.383 11.578 1 95.75 78 LEU A C 1
ATOM 604 O O . LEU A 1 78 ? 28.203 -4.461 10.438 1 95.75 78 LEU A O 1
ATOM 608 N N . ASN A 1 79 ? 28.344 -3.809 12.555 1 95.94 79 ASN A N 1
ATOM 609 C CA . ASN A 1 79 ? 29.516 -2.979 12.32 1 95.94 79 ASN A CA 1
ATOM 610 C C . ASN A 1 79 ? 30.797 -3.814 12.266 1 95.94 79 ASN A C 1
ATOM 612 O O . ASN A 1 79 ? 31.844 -3.318 11.867 1 95.94 79 ASN A O 1
ATOM 616 N N . GLN A 1 80 ? 30.719 -5.051 12.516 1 93.12 80 GLN A N 1
ATOM 617 C CA . GLN A 1 80 ? 31.922 -5.863 12.648 1 93.12 80 GLN A CA 1
ATOM 618 C C . GLN A 1 80 ? 32.25 -6.578 11.336 1 93.12 80 GLN A C 1
ATOM 620 O O . GLN A 1 80 ? 33.312 -7.191 11.211 1 93.12 80 GLN A O 1
ATOM 625 N N . TYR A 1 81 ? 31.453 -6.5 10.359 1 91.75 81 TYR A N 1
ATOM 626 C CA . TYR A 1 81 ? 31.641 -7.293 9.148 1 91.75 81 TYR A CA 1
ATOM 627 C C . TYR A 1 81 ? 31.656 -6.398 7.91 1 91.75 81 TYR A C 1
ATOM 629 O O . TYR A 1 81 ? 31.375 -5.203 7.996 1 91.75 81 TYR A O 1
ATOM 637 N N . ILE A 1 82 ? 32.156 -7.035 6.859 1 93.5 82 ILE A N 1
ATOM 638 C CA . ILE A 1 82 ? 32.156 -6.328 5.582 1 93.5 82 ILE A CA 1
ATOM 639 C C . ILE A 1 82 ? 30.734 -6.348 4.996 1 93.5 82 ILE A C 1
ATOM 641 O O . ILE A 1 82 ? 30.359 -7.281 4.285 1 93.5 82 ILE A O 1
ATOM 645 N N . LEU A 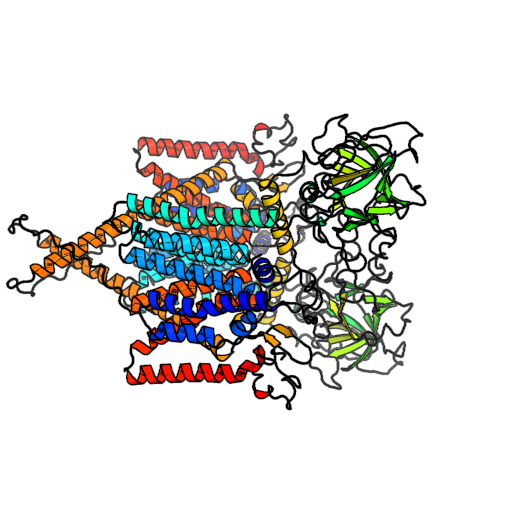1 83 ? 30.016 -5.316 5.422 1 93.56 83 LEU A N 1
ATOM 646 C CA . LEU A 1 83 ? 28.625 -5.195 5.008 1 93.56 83 LEU A CA 1
ATOM 647 C C . LEU A 1 83 ? 28.328 -3.791 4.484 1 93.56 83 LEU A C 1
ATOM 649 O O . LEU A 1 83 ? 29.078 -2.854 4.77 1 93.56 83 LEU A O 1
ATOM 653 N N . LEU A 1 84 ? 27.281 -3.652 3.795 1 95.25 84 LEU A N 1
ATOM 654 C CA . LEU A 1 84 ? 26.859 -2.354 3.279 1 95.25 84 LEU A CA 1
ATOM 655 C C . LEU A 1 84 ? 26.094 -1.565 4.34 1 95.25 84 LEU A C 1
ATOM 657 O O . LEU A 1 84 ? 26 -0.339 4.262 1 95.25 84 LEU A O 1
ATOM 661 N N . ASP A 1 85 ? 25.641 -2.197 5.363 1 96.06 85 ASP A N 1
ATOM 662 C CA . ASP A 1 85 ? 24.75 -1.587 6.344 1 96.06 85 ASP A CA 1
ATOM 663 C C . ASP A 1 85 ? 25.469 -0.487 7.129 1 96.06 85 ASP A C 1
ATOM 665 O O . ASP A 1 85 ? 24.938 0.622 7.27 1 96.06 85 ASP A O 1
ATOM 669 N N . PRO A 1 86 ? 26.672 -0.76 7.609 1 96.94 86 PRO A N 1
ATOM 670 C CA . PRO A 1 86 ? 27.344 0.324 8.328 1 96.94 86 PRO A CA 1
ATOM 671 C C . PRO A 1 86 ? 27.609 1.541 7.441 1 96.94 86 PRO A C 1
ATOM 673 O O . PRO A 1 86 ? 27.562 2.678 7.918 1 96.94 86 PRO A O 1
ATOM 676 N N . ILE A 1 87 ? 27.891 1.321 6.227 1 97.81 87 ILE A N 1
ATOM 677 C CA . ILE A 1 87 ? 28.125 2.41 5.285 1 97.81 87 ILE A CA 1
ATOM 678 C C . ILE A 1 87 ? 26.844 3.191 5.055 1 97.81 87 ILE A C 1
ATOM 680 O O . ILE A 1 87 ? 26.828 4.426 5.094 1 97.81 87 ILE A O 1
ATOM 684 N N . LEU A 1 88 ? 25.766 2.447 4.914 1 98.06 88 LEU A N 1
ATOM 685 C CA . LEU A 1 88 ? 24.453 3.057 4.734 1 98.06 88 LEU A CA 1
ATOM 686 C C . LEU A 1 88 ? 24.078 3.924 5.938 1 98.06 88 LEU A C 1
ATOM 688 O O . LEU A 1 88 ? 23.688 5.078 5.773 1 98.06 88 LEU A O 1
ATOM 692 N N . LEU A 1 89 ? 24.266 3.396 7.109 1 98.44 89 LEU A N 1
ATOM 693 C CA . LEU A 1 89 ? 23.875 4.09 8.336 1 98.44 89 LEU A CA 1
ATOM 694 C C . LEU A 1 89 ? 24.75 5.316 8.555 1 98.44 89 LEU A C 1
ATOM 696 O O . LEU A 1 89 ? 24.297 6.332 9.078 1 98.44 89 LEU A O 1
ATOM 700 N N . PHE A 1 90 ? 26.031 5.203 8.117 1 98.25 90 PHE A N 1
ATOM 701 C CA . PHE A 1 90 ? 26.953 6.324 8.234 1 98.25 90 PHE A CA 1
ATOM 702 C C . PHE A 1 90 ? 26.484 7.5 7.383 1 98.25 90 PHE A C 1
ATOM 704 O O . PHE A 1 90 ? 26.375 8.625 7.875 1 98.25 90 PHE A O 1
ATOM 711 N N . PHE A 1 91 ? 26.203 7.262 6.164 1 98.75 91 PHE A N 1
ATOM 712 C CA . PHE A 1 91 ? 25.797 8.336 5.266 1 98.75 91 PHE A CA 1
ATOM 713 C C . PHE A 1 91 ? 24.422 8.867 5.645 1 98.75 91 PHE A C 1
ATOM 715 O O . PHE A 1 91 ? 24.141 10.055 5.488 1 98.75 91 PHE A O 1
ATOM 722 N N . MET A 1 92 ? 23.547 8.008 6.141 1 98.56 92 MET A N 1
ATOM 723 C CA . MET A 1 92 ? 22.25 8.438 6.629 1 98.56 92 MET A CA 1
ATOM 724 C C . MET A 1 92 ? 22.391 9.391 7.809 1 98.56 92 MET A C 1
ATOM 726 O O . MET A 1 92 ? 21.797 10.477 7.816 1 98.56 92 MET A O 1
ATOM 730 N N . MET A 1 93 ? 23.234 9 8.742 1 98.56 93 MET A N 1
ATOM 731 C CA . MET A 1 93 ? 23.453 9.844 9.906 1 98.56 93 MET A CA 1
ATOM 732 C C . MET A 1 93 ? 24.141 11.148 9.516 1 98.56 93 MET A C 1
ATOM 734 O O . MET A 1 93 ? 23.844 12.203 10.078 1 98.56 93 MET A O 1
ATOM 738 N N . GLY A 1 94 ? 25.047 11.023 8.539 1 98.69 94 GLY A N 1
ATOM 739 C CA . GLY A 1 94 ? 25.672 12.227 8.023 1 98.69 94 GLY A CA 1
ATOM 740 C C . GLY A 1 94 ? 24.672 13.195 7.406 1 98.69 94 GLY A C 1
ATOM 741 O O . GLY A 1 94 ? 24.812 14.406 7.562 1 98.69 94 GLY A O 1
ATOM 742 N N . SER A 1 95 ? 23.703 12.711 6.73 1 98.75 95 SER A N 1
ATOM 743 C CA . SER A 1 95 ? 22.656 13.539 6.129 1 98.75 95 SER A CA 1
ATOM 744 C C . SER A 1 95 ? 21.844 14.258 7.195 1 98.75 95 SER A C 1
ATOM 746 O O . SER A 1 95 ? 21.562 15.453 7.074 1 98.75 95 SER A O 1
ATOM 748 N N . VAL A 1 96 ? 21.5 13.555 8.266 1 98.75 96 VAL A N 1
ATOM 749 C CA . VAL A 1 96 ? 20.703 14.133 9.352 1 98.75 96 VAL A CA 1
ATOM 750 C C . VAL A 1 96 ? 21.547 15.156 10.109 1 98.75 96 VAL A C 1
ATOM 752 O O . VAL A 1 96 ? 21.047 16.219 10.484 1 98.75 96 VAL A O 1
ATOM 755 N N . TRP A 1 97 ? 22.812 14.789 10.297 1 98.62 97 TRP A N 1
ATOM 756 C CA . TRP A 1 97 ? 23.75 15.703 10.93 1 98.62 97 TRP A CA 1
ATOM 757 C C . TRP A 1 97 ? 23.844 17.016 10.164 1 98.62 97 TRP A C 1
ATOM 759 O O . TRP A 1 97 ? 23.719 18.094 10.742 1 98.62 97 TRP A O 1
ATOM 769 N N . GLY A 1 98 ? 24.016 16.922 8.852 1 98.56 98 GLY A N 1
ATOM 770 C CA . GLY A 1 98 ? 24.062 18.109 8.008 1 98.56 98 GLY A CA 1
ATOM 771 C C . GLY A 1 98 ? 22.766 18.906 8.031 1 98.56 98 GLY A C 1
ATOM 772 O O . GLY A 1 98 ? 22.797 20.125 8.062 1 98.56 98 GLY A O 1
ATOM 773 N N . MET A 1 99 ? 21.656 18.25 8.016 1 98.31 99 MET A N 1
ATOM 774 C CA . MET A 1 99 ? 20.344 18.875 8.062 1 98.31 99 MET A CA 1
ATOM 775 C C . MET A 1 99 ? 20.203 19.75 9.297 1 98.31 99 MET A C 1
ATOM 777 O O . MET A 1 99 ? 19.781 20.906 9.195 1 98.31 99 MET A O 1
ATOM 781 N N . VAL A 1 100 ? 20.641 19.25 10.438 1 98.25 100 VAL A N 1
ATOM 782 C CA . VAL A 1 100 ? 20.516 19.969 11.703 1 98.25 100 VAL A CA 1
ATOM 783 C C . VAL A 1 100 ? 21.5 21.156 11.727 1 98.25 100 VAL A C 1
ATOM 785 O O . VAL A 1 100 ? 21.156 22.234 12.195 1 98.25 100 VAL A O 1
ATOM 788 N N . LYS A 1 101 ? 22.688 20.953 11.141 1 98.25 101 LYS A N 1
ATOM 789 C CA . LYS A 1 101 ? 23.672 22.031 11.094 1 98.25 101 LYS A CA 1
ATOM 790 C C . LYS A 1 101 ? 23.203 23.172 10.203 1 98.25 101 LYS A C 1
ATOM 792 O O . LYS A 1 101 ? 23.406 24.344 10.531 1 98.25 101 LYS A O 1
ATOM 797 N N . ILE A 1 102 ? 22.547 22.875 9.086 1 97.88 102 ILE A N 1
ATOM 798 C CA . ILE A 1 102 ? 22 23.891 8.195 1 97.88 102 ILE A CA 1
ATOM 799 C C . ILE A 1 102 ? 20.953 24.703 8.945 1 97.88 102 ILE A C 1
ATOM 801 O O . ILE A 1 102 ? 20.953 25.938 8.891 1 97.88 102 ILE A O 1
ATOM 805 N N . SER A 1 103 ? 20.078 24 9.617 1 96.25 103 SER A N 1
ATOM 806 C CA . SER A 1 103 ? 19 24.641 10.352 1 96.25 103 SER A CA 1
ATOM 807 C C . SER A 1 103 ? 19.547 25.547 11.445 1 96.25 103 SER A C 1
ATOM 809 O O . SER A 1 103 ? 19.062 26.672 11.641 1 96.25 103 SER A O 1
ATOM 811 N N . LYS A 1 104 ? 20.547 25.062 12.156 1 95.31 104 LYS A N 1
ATOM 812 C CA . LYS A 1 104 ? 21.172 25.859 13.203 1 95.31 104 LYS A CA 1
ATOM 813 C C . LYS A 1 104 ? 21.812 27.125 12.633 1 95.31 104 LYS A C 1
ATOM 815 O O . LYS A 1 104 ? 21.641 28.219 13.172 1 95.31 104 LYS A O 1
ATOM 820 N N . CYS A 1 105 ? 22.438 27 11.547 1 95.62 105 CYS A N 1
ATOM 821 C CA . CYS A 1 105 ? 23.094 28.125 10.891 1 95.62 105 CYS A CA 1
ATOM 822 C C . CYS A 1 105 ? 22.062 29.109 10.367 1 95.62 105 CYS A C 1
ATOM 824 O O . CYS A 1 105 ? 22.25 30.328 10.492 1 95.62 105 CYS A O 1
ATOM 826 N N . THR A 1 106 ? 21.031 28.656 9.836 1 94.69 106 THR A N 1
ATOM 827 C CA . THR A 1 106 ? 19.969 29.516 9.32 1 94.69 106 THR A CA 1
ATOM 828 C C . THR A 1 106 ? 19.281 30.281 10.453 1 94.69 106 THR A C 1
ATOM 830 O O . THR A 1 106 ? 19.062 31.484 10.352 1 94.69 106 THR A O 1
ATOM 833 N N . ALA A 1 107 ? 19 29.625 11.547 1 90.62 107 ALA A N 1
ATOM 834 C CA . ALA A 1 107 ? 18.344 30.25 12.695 1 90.62 107 ALA A CA 1
ATOM 835 C C . ALA A 1 107 ? 19.234 31.312 13.328 1 90.62 107 ALA A C 1
ATOM 837 O O . ALA A 1 107 ? 18.734 32.312 13.875 1 90.62 107 ALA A O 1
ATOM 838 N N . ALA A 1 108 ? 20.547 31.141 13.195 1 92.12 108 ALA A N 1
ATOM 839 C CA . ALA A 1 108 ? 21.5 32.094 13.758 1 92.12 108 ALA A CA 1
ATOM 840 C C . ALA A 1 108 ? 21.734 33.25 12.805 1 92.12 108 ALA A C 1
ATOM 842 O O . ALA A 1 108 ? 22.562 34.125 13.078 1 92.12 108 ALA A O 1
ATOM 843 N N . GLY A 1 109 ? 21.062 33.281 11.656 1 90.31 109 GLY A N 1
ATOM 844 C CA . GLY A 1 109 ? 21.203 34.344 10.695 1 90.31 109 GLY A CA 1
ATOM 845 C C . GLY A 1 109 ? 22.391 34.156 9.766 1 90.31 109 GLY A C 1
ATOM 846 O O . GLY A 1 109 ? 22.875 35.125 9.164 1 90.31 109 GLY A O 1
ATOM 847 N N . GLY A 1 110 ? 22.922 32.969 9.711 1 93.69 110 GLY A N 1
ATOM 848 C CA . GLY A 1 110 ? 24.109 32.719 8.922 1 93.69 110 GLY A CA 1
ATOM 849 C C . GLY A 1 110 ? 23.812 32.219 7.527 1 93.69 110 GLY A C 1
ATOM 850 O O . GLY A 1 110 ? 24.594 31.422 6.965 1 93.69 110 GLY A O 1
ATOM 851 N N . SER A 1 111 ? 22.719 32.594 6.969 1 94 111 SER A N 1
ATOM 852 C CA . SER A 1 111 ? 22.375 32.156 5.617 1 94 111 SER A CA 1
ATOM 853 C C . SER A 1 111 ? 23.328 32.781 4.59 1 94 111 SER A C 1
ATOM 855 O O . SER A 1 111 ? 23.797 33.906 4.746 1 94 111 SER A O 1
ATOM 857 N N . TYR A 1 112 ? 23.75 32.094 3.613 1 95.94 112 TYR A N 1
ATOM 858 C CA . TYR A 1 112 ? 24.547 32.5 2.459 1 95.94 112 TYR A CA 1
ATOM 859 C C . TYR A 1 112 ? 26.016 32.656 2.848 1 95.94 112 TYR A C 1
ATOM 861 O O . TYR A 1 112 ? 26.828 33.125 2.049 1 95.94 112 TYR A O 1
ATOM 869 N N . THR A 1 113 ? 26.359 32.344 4.09 1 96.94 113 THR A N 1
ATOM 870 C CA . THR A 1 113 ? 27.75 32.344 4.496 1 96.94 113 THR A CA 1
ATOM 871 C C . THR A 1 113 ? 28.469 31.109 3.961 1 96.94 113 THR A C 1
ATOM 873 O O . THR A 1 113 ? 27.828 30.203 3.432 1 96.94 113 THR A O 1
ATOM 876 N N . ARG A 1 114 ? 29.766 31.125 4.078 1 96.94 114 ARG A N 1
ATOM 877 C CA . ARG A 1 114 ? 30.578 29.984 3.631 1 96.94 114 ARG A CA 1
ATOM 878 C C . ARG A 1 114 ? 30.25 28.734 4.434 1 96.94 114 ARG A C 1
ATOM 880 O O . ARG A 1 114 ? 30.188 27.641 3.875 1 96.94 114 ARG A O 1
ATOM 887 N N . ARG A 1 115 ? 30.031 28.953 5.641 1 96.94 115 ARG A N 1
ATOM 888 C CA . ARG A 1 115 ? 29.703 27.828 6.508 1 96.94 115 ARG A CA 1
ATOM 889 C C . ARG A 1 115 ? 28.359 27.219 6.125 1 96.94 115 ARG A C 1
ATOM 891 O O . ARG A 1 115 ? 28.219 26 6.102 1 96.94 115 ARG A O 1
ATOM 898 N N . TRP A 1 116 ? 27.469 28.062 5.875 1 97.94 116 TRP A N 1
ATOM 899 C CA . TRP A 1 116 ? 26.141 27.609 5.469 1 97.94 116 TRP A CA 1
ATOM 900 C C . TRP A 1 116 ? 26.203 26.797 4.184 1 97.94 116 TRP A C 1
ATOM 902 O O . TRP A 1 116 ? 25.625 25.703 4.094 1 97.94 116 TRP A O 1
ATOM 912 N N . TRP A 1 117 ? 26.984 27.203 3.217 1 97.81 117 TRP A N 1
ATOM 913 C CA . TRP A 1 117 ? 27.141 26.5 1.946 1 97.81 117 TRP A CA 1
ATOM 914 C C . TRP A 1 117 ? 27.891 25.188 2.139 1 97.81 117 TRP A C 1
ATOM 916 O O . TRP A 1 117 ? 27.562 24.188 1.487 1 97.81 117 TRP A O 1
ATOM 926 N N . LEU A 1 118 ? 28.859 25.25 3.016 1 98.12 118 LEU A N 1
ATOM 927 C CA . LEU A 1 118 ? 29.609 24.031 3.285 1 98.12 118 LEU A CA 1
ATOM 928 C C . LEU A 1 118 ? 28.703 22.938 3.852 1 98.12 118 LEU A C 1
ATOM 930 O O . LEU A 1 118 ? 28.797 21.781 3.445 1 98.12 118 LEU A O 1
ATOM 934 N N . TRP A 1 119 ? 27.875 23.281 4.766 1 98.31 119 TRP A N 1
ATOM 935 C CA . TRP A 1 119 ? 26.953 22.297 5.344 1 98.31 119 TRP A CA 1
ATOM 936 C C . TRP A 1 119 ? 25.922 21.859 4.316 1 98.31 119 TRP A C 1
ATOM 938 O O . TRP A 1 119 ? 25.516 20.688 4.301 1 98.31 119 TRP A O 1
ATOM 948 N N . LEU A 1 120 ? 25.484 22.781 3.488 1 98.38 120 LEU A N 1
ATOM 949 C CA . LEU A 1 120 ? 24.531 22.438 2.434 1 98.38 120 LEU A CA 1
ATOM 950 C C . LEU A 1 120 ? 25.141 21.406 1.476 1 98.38 120 LEU A C 1
ATOM 952 O O . LEU A 1 120 ? 24.516 20.375 1.194 1 98.38 120 LEU A O 1
ATOM 956 N N . LEU A 1 121 ? 26.312 21.672 1.062 1 98.56 121 LEU A N 1
ATOM 957 C CA . LEU A 1 121 ? 26.984 20.781 0.129 1 98.56 121 LEU A CA 1
ATOM 958 C C . LEU A 1 121 ? 27.328 19.453 0.802 1 98.56 121 LEU A C 1
ATOM 960 O O . LEU A 1 121 ? 27.281 18.391 0.167 1 98.56 121 LEU A O 1
ATOM 964 N N . PHE A 1 122 ? 27.75 19.578 2.035 1 98.69 122 PHE A N 1
ATOM 965 C CA . PHE A 1 122 ? 28 18.375 2.805 1 98.69 122 PHE A CA 1
ATOM 966 C C . PHE A 1 122 ? 26.766 17.484 2.861 1 98.69 122 PHE A C 1
ATOM 968 O O . PHE A 1 122 ? 26.844 16.281 2.604 1 98.69 122 PHE A O 1
ATOM 975 N N . THR A 1 123 ? 25.641 18.094 3.209 1 98.75 123 THR A N 1
ATOM 976 C CA . THR A 1 123 ? 24.391 17.344 3.307 1 98.75 123 THR A CA 1
ATOM 977 C C . THR A 1 123 ? 24.016 16.734 1.958 1 98.75 123 THR A C 1
ATOM 979 O O . THR A 1 123 ? 23.625 15.57 1.883 1 98.75 123 THR A O 1
ATOM 982 N N . GLY A 1 124 ? 24.109 17.5 0.89 1 98.75 124 GLY A N 1
ATOM 983 C CA . GLY A 1 124 ? 23.859 16.969 -0.442 1 98.75 124 GLY A CA 1
ATOM 984 C C . GLY A 1 124 ? 24.734 15.789 -0.798 1 98.75 124 GLY A C 1
ATOM 985 O O . GLY A 1 124 ? 24.281 14.828 -1.414 1 98.75 124 GLY A O 1
ATOM 986 N N . THR A 1 125 ? 25.969 15.914 -0.435 1 98.75 125 THR A N 1
ATOM 987 C CA . THR A 1 125 ? 26.922 14.828 -0.702 1 98.75 125 THR A CA 1
ATOM 988 C C . THR A 1 125 ? 26.531 13.57 0.07 1 98.75 125 THR A C 1
ATOM 990 O O . THR A 1 125 ? 26.547 12.469 -0.481 1 98.75 125 THR A O 1
ATOM 993 N N . MET A 1 126 ? 26.172 13.758 1.304 1 98.81 126 MET A N 1
ATOM 994 C CA . MET A 1 126 ? 25.781 12.617 2.123 1 98.81 126 MET A CA 1
ATOM 995 C C . MET A 1 126 ? 24.5 11.977 1.584 1 98.81 126 MET A C 1
ATOM 997 O O . MET A 1 126 ? 24.359 10.758 1.611 1 98.81 126 MET A O 1
ATOM 1001 N N . LEU A 1 127 ? 23.594 12.773 1.092 1 98.69 127 LEU A N 1
ATOM 1002 C CA . LEU A 1 127 ? 22.359 12.258 0.497 1 98.69 127 LEU A CA 1
ATOM 1003 C C . LEU A 1 127 ? 22.672 11.406 -0.729 1 98.69 127 LEU A C 1
ATOM 1005 O O . LEU A 1 127 ? 22.141 10.297 -0.874 1 98.69 127 LEU A O 1
ATOM 1009 N N . SER A 1 128 ? 23.547 11.891 -1.549 1 98.5 128 SER A N 1
ATOM 1010 C CA . SER A 1 128 ? 23.922 11.156 -2.752 1 98.5 128 SER A CA 1
ATOM 1011 C C . SER A 1 128 ? 24.594 9.828 -2.402 1 98.5 128 SER A C 1
ATOM 1013 O O . SER A 1 128 ? 24.281 8.797 -3.006 1 98.5 128 SER A O 1
ATOM 1015 N N . CYS A 1 129 ? 25.422 9.875 -1.433 1 98.25 129 CYS A N 1
ATOM 1016 C CA . CYS A 1 129 ? 26.125 8.672 -1.021 1 98.25 129 CYS A CA 1
ATOM 1017 C C . CYS A 1 129 ? 25.172 7.641 -0.426 1 98.25 129 CYS A C 1
ATOM 1019 O O . CYS A 1 129 ? 25.297 6.445 -0.686 1 98.25 129 CYS A O 1
ATOM 1021 N N . THR A 1 130 ? 24.25 8.109 0.344 1 98 130 THR A N 1
ATOM 1022 C CA . THR A 1 130 ? 23.312 7.184 0.982 1 98 130 THR A CA 1
ATOM 1023 C C . THR A 1 130 ? 22.484 6.453 -0.062 1 98 130 THR A C 1
ATOM 1025 O O . THR A 1 130 ? 22.312 5.234 0.014 1 98 130 THR A O 1
ATOM 1028 N N . ILE A 1 131 ? 22.016 7.105 -1.076 1 96.31 131 ILE A N 1
ATOM 1029 C CA . ILE A 1 131 ? 21.203 6.492 -2.115 1 96.31 131 ILE A CA 1
ATOM 1030 C C . ILE A 1 131 ? 22.047 5.57 -2.977 1 96.31 131 ILE A C 1
ATOM 1032 O O . ILE A 1 131 ? 21.578 4.551 -3.477 1 96.31 131 ILE A O 1
ATOM 1036 N N . SER A 1 132 ? 23.266 5.949 -3.105 1 96.88 132 SER A N 1
ATOM 1037 C CA . SER A 1 132 ? 24.172 5.148 -3.922 1 96.88 132 SER A CA 1
ATOM 1038 C C . SER A 1 132 ? 24.484 3.814 -3.254 1 96.88 132 SER A C 1
ATOM 1040 O O . SER A 1 132 ? 24.766 2.828 -3.934 1 96.88 132 SER A O 1
ATOM 1042 N N . VAL A 1 133 ? 24.406 3.771 -1.942 1 96.19 133 VAL A N 1
ATOM 1043 C CA . VAL A 1 133 ? 24.656 2.525 -1.228 1 96.19 133 VAL A CA 1
ATOM 1044 C C . VAL A 1 133 ? 23.469 1.592 -1.376 1 96.19 133 VAL A C 1
ATOM 1046 O O . VAL A 1 133 ? 23.609 0.435 -1.776 1 96.19 133 VAL A O 1
ATOM 1049 N N . LYS A 1 134 ? 22.375 2.061 -0.991 1 94.06 134 LYS A N 1
ATOM 1050 C CA . LYS A 1 134 ? 21.109 1.353 -1.15 1 94.06 134 LYS A CA 1
ATOM 1051 C C . LYS A 1 134 ? 19.969 2.32 -1.479 1 94.06 134 LYS A C 1
ATOM 1053 O O . LYS A 1 134 ? 19.922 3.438 -0.959 1 94.06 134 LYS A O 1
ATOM 1058 N N . PHE A 1 135 ? 18.906 1.895 -2.154 1 92.31 135 PHE A N 1
ATOM 1059 C CA . PHE A 1 135 ? 17.797 2.744 -2.549 1 92.31 135 PHE A CA 1
ATOM 1060 C C . PHE A 1 135 ? 16.906 3.08 -1.349 1 92.31 135 PHE A C 1
ATOM 1062 O O . PHE A 1 135 ? 16.141 4.035 -1.387 1 92.31 135 PHE A O 1
ATOM 1069 N N . VAL A 1 136 ? 17.062 2.318 -0.261 1 92.19 136 VAL A N 1
ATOM 1070 C CA . VAL A 1 136 ? 16.328 2.646 0.958 1 92.19 136 VAL A CA 1
ATOM 1071 C C . VAL A 1 136 ? 16.797 3.992 1.5 1 92.19 136 VAL A C 1
ATOM 1073 O O . VAL A 1 136 ? 16.125 4.609 2.324 1 92.19 136 VAL A O 1
ATOM 1076 N N . GLY A 1 137 ? 17.906 4.445 0.991 1 95.06 137 GLY A N 1
ATOM 1077 C CA . GLY A 1 137 ? 18.406 5.77 1.321 1 95.06 137 GLY A CA 1
ATOM 1078 C C . GLY A 1 137 ? 17.469 6.883 0.912 1 95.06 137 GLY A C 1
ATOM 1079 O O . GLY A 1 137 ? 17.578 8.016 1.39 1 95.06 137 GLY A O 1
ATOM 1080 N N . LEU A 1 138 ? 16.5 6.547 0.13 1 94.81 138 LEU A N 1
ATOM 1081 C CA . LEU A 1 138 ? 15.508 7.527 -0.312 1 94.81 138 LEU A CA 1
ATOM 1082 C C . LEU A 1 138 ? 14.695 8.047 0.867 1 94.81 138 LEU A C 1
ATOM 1084 O O . LEU A 1 138 ? 14.211 9.18 0.838 1 94.81 138 LEU A O 1
ATOM 1088 N N . PHE A 1 139 ? 14.633 7.32 1.908 1 97.38 139 PHE A N 1
ATOM 1089 C CA . PHE A 1 139 ? 13.828 7.715 3.059 1 97.38 139 PHE A CA 1
ATOM 1090 C C . PHE A 1 139 ? 14.445 8.914 3.768 1 97.38 139 PHE A C 1
ATOM 1092 O O . PHE A 1 139 ? 13.734 9.805 4.227 1 97.38 139 PHE A O 1
ATOM 1099 N N . VAL A 1 140 ? 15.773 8.945 3.84 1 98.31 140 VAL A N 1
ATOM 1100 C CA . VAL A 1 140 ? 16.422 10.086 4.492 1 98.31 140 VAL A CA 1
ATOM 1101 C C . VAL A 1 140 ? 16.328 11.312 3.592 1 98.31 140 VAL A C 1
ATOM 1103 O O . VAL A 1 140 ? 16.281 12.445 4.078 1 98.31 140 VAL A O 1
ATOM 1106 N N . VAL A 1 141 ? 16.297 11.094 2.271 1 97.75 141 VAL A N 1
ATOM 1107 C CA . VAL A 1 141 ? 16.094 12.195 1.338 1 97.75 141 VAL A CA 1
ATOM 1108 C C . VAL A 1 141 ? 14.734 12.836 1.587 1 97.75 141 VAL A C 1
ATOM 1110 O O . VAL A 1 141 ? 14.609 14.062 1.624 1 97.75 141 VAL A O 1
ATOM 1113 N N . LEU A 1 142 ? 13.805 11.992 1.845 1 97.62 142 LEU A N 1
ATOM 1114 C CA . LEU A 1 142 ? 12.461 12.484 2.143 1 97.62 142 LEU A CA 1
ATOM 1115 C C . LEU A 1 142 ? 12.445 13.242 3.463 1 97.62 142 LEU A C 1
ATOM 1117 O O . LEU A 1 142 ? 11.789 14.281 3.576 1 97.62 142 LEU A O 1
ATOM 1121 N N . LEU A 1 143 ? 13.141 12.766 4.41 1 98.38 143 LEU A N 1
ATOM 1122 C CA . LEU A 1 143 ? 13.203 13.43 5.707 1 98.38 143 LEU A CA 1
ATOM 1123 C C . LEU A 1 143 ? 13.828 14.812 5.582 1 98.38 143 LEU A C 1
ATOM 1125 O O . LEU A 1 143 ? 13.266 15.805 6.051 1 98.38 143 LEU A O 1
ATOM 1129 N N . VAL A 1 144 ? 14.945 14.891 4.918 1 98.56 144 VAL A N 1
ATOM 1130 C CA . VAL A 1 144 ? 15.641 16.156 4.73 1 98.56 144 VAL A CA 1
ATOM 1131 C C . VAL A 1 144 ? 14.781 17.094 3.889 1 98.56 144 VAL A C 1
ATOM 1133 O O . VAL A 1 144 ? 14.719 18.297 4.152 1 98.56 144 VAL A O 1
ATOM 1136 N N . GLY A 1 145 ? 14.141 16.531 2.891 1 97.94 145 GLY A N 1
ATOM 1137 C CA . GLY A 1 145 ? 13.234 17.328 2.074 1 97.94 145 GLY A CA 1
ATOM 1138 C C . GLY A 1 145 ? 12.086 17.922 2.865 1 97.94 145 GLY A C 1
ATOM 1139 O O . GLY A 1 145 ? 11.773 19.109 2.73 1 97.94 145 GLY A O 1
ATOM 1140 N N . LEU A 1 146 ? 11.453 17.125 3.721 1 97.5 146 LEU A N 1
ATOM 1141 C CA . LEU A 1 146 ? 10.344 17.594 4.547 1 97.5 146 LEU A CA 1
ATOM 1142 C C . LEU A 1 146 ? 10.812 18.641 5.551 1 97.5 146 LEU A C 1
ATOM 1144 O O . LEU A 1 146 ? 10.117 19.625 5.789 1 97.5 146 LEU A O 1
ATOM 1148 N N . HIS A 1 147 ? 11.93 18.359 6.137 1 97.88 147 HIS A N 1
ATOM 1149 C CA . HIS A 1 147 ? 12.492 19.328 7.082 1 97.88 147 HIS A CA 1
ATOM 1150 C C . HIS A 1 147 ? 12.789 20.656 6.406 1 97.88 147 HIS A C 1
ATOM 1152 O O . HIS A 1 147 ? 12.492 21.719 6.957 1 97.88 147 HIS A O 1
ATOM 1158 N N . THR A 1 148 ? 13.305 20.578 5.207 1 97.56 148 THR A N 1
ATOM 1159 C CA . THR A 1 148 ? 13.617 21.766 4.438 1 97.56 148 THR A CA 1
ATOM 1160 C C . THR A 1 148 ? 12.344 22.516 4.055 1 97.56 148 THR A C 1
ATOM 1162 O O . THR A 1 148 ? 12.273 23.734 4.172 1 97.56 148 THR A O 1
ATOM 1165 N N . ALA A 1 149 ? 11.375 21.812 3.66 1 95.69 149 ALA A N 1
ATOM 1166 C CA . ALA A 1 149 ? 10.094 22.422 3.316 1 95.69 149 ALA A CA 1
ATOM 1167 C C . ALA A 1 149 ? 9.484 23.141 4.52 1 95.69 149 ALA A C 1
ATOM 1169 O O . ALA A 1 149 ? 8.93 24.234 4.383 1 95.69 149 ALA A O 1
ATOM 1170 N N . SER A 1 150 ? 9.602 22.562 5.66 1 95.56 150 SER A N 1
ATOM 1171 C CA . SER A 1 150 ? 9.086 23.172 6.887 1 95.56 150 SER A CA 1
ATOM 1172 C C . SER A 1 150 ? 9.828 24.469 7.211 1 95.56 150 SER A C 1
ATOM 1174 O O . SER A 1 150 ? 9.211 25.453 7.625 1 95.56 150 SER A O 1
ATOM 1176 N N . GLU A 1 151 ? 11.109 24.438 7.035 1 94.81 151 GLU A N 1
ATOM 1177 C CA . GLU A 1 151 ? 11.906 25.641 7.289 1 94.81 151 GLU A CA 1
ATOM 1178 C C . GLU A 1 151 ? 11.555 26.75 6.301 1 94.81 151 GLU A C 1
ATOM 1180 O O . GLU A 1 151 ? 11.453 27.906 6.68 1 94.81 151 GLU A O 1
ATOM 1185 N N . LEU A 1 152 ? 11.375 26.406 5.07 1 93.88 152 LEU A N 1
ATOM 1186 C CA . LEU A 1 152 ? 11 27.375 4.051 1 93.88 152 LEU A CA 1
ATOM 1187 C C . LEU A 1 152 ? 9.633 27.984 4.348 1 93.88 152 LEU A C 1
ATOM 1189 O O . LEU A 1 152 ? 9.406 29.172 4.105 1 93.88 152 LEU A O 1
ATOM 1193 N N . TRP A 1 153 ? 8.766 27.188 4.879 1 91.06 153 TRP A N 1
ATOM 1194 C CA . TRP A 1 153 ? 7.445 27.656 5.277 1 91.06 153 TRP A CA 1
ATOM 1195 C C . TRP A 1 153 ? 7.551 28.703 6.391 1 91.06 153 TRP A C 1
ATOM 1197 O O . TRP A 1 153 ? 6.832 29.703 6.383 1 91.06 153 TRP A O 1
ATOM 1207 N N . LEU A 1 154 ? 8.469 28.5 7.312 1 88.88 154 LEU A N 1
ATOM 1208 C CA . LEU A 1 154 ? 8.695 29.453 8.398 1 88.88 154 LEU A CA 1
ATOM 1209 C C . LEU A 1 154 ? 9.305 30.75 7.867 1 88.88 154 LEU A C 1
ATOM 1211 O O . LEU A 1 154 ? 8.914 31.844 8.289 1 88.88 154 LEU A O 1
ATOM 1215 N N . ILE A 1 155 ? 10.203 30.594 6.949 1 89.75 155 ILE A N 1
ATOM 1216 C CA . ILE A 1 155 ? 10.844 31.766 6.363 1 89.75 155 ILE A CA 1
ATOM 1217 C C . ILE A 1 155 ? 9.82 32.562 5.57 1 89.75 155 ILE A C 1
ATOM 1219 O O . ILE A 1 155 ? 9.836 33.812 5.59 1 89.75 155 ILE A O 1
ATOM 1223 N N . LEU A 1 156 ? 8.945 31.922 4.914 1 87.81 156 LEU A N 1
ATOM 1224 C CA . LEU A 1 156 ? 7.895 32.562 4.133 1 87.81 156 LEU A CA 1
ATOM 1225 C C . LEU A 1 156 ? 6.98 33.375 5.035 1 87.81 156 LEU A C 1
ATOM 1227 O O . LEU A 1 156 ? 6.5 34.438 4.633 1 87.81 156 LEU A O 1
ATOM 1231 N N . GLY A 1 157 ? 6.82 32.969 6.277 1 85.38 157 GLY A N 1
ATOM 1232 C CA . GLY A 1 157 ? 5.957 33.656 7.227 1 85.38 157 GLY A CA 1
ATOM 1233 C C . GLY A 1 157 ? 6.637 34.812 7.902 1 85.38 157 GLY A C 1
ATOM 1234 O O . GLY A 1 157 ? 5.969 35.656 8.516 1 85.38 157 GLY A O 1
ATOM 1235 N N . ASP A 1 158 ? 7.957 34.844 7.805 1 80.94 158 ASP A N 1
ATOM 1236 C CA . ASP A 1 158 ? 8.711 35.938 8.406 1 80.94 158 ASP A CA 1
ATOM 1237 C C . ASP A 1 158 ? 8.656 37.188 7.523 1 80.94 158 ASP A C 1
ATOM 1239 O O . ASP A 1 158 ? 9.344 37.281 6.508 1 80.94 158 ASP A O 1
ATOM 1243 N N . LEU A 1 159 ? 7.871 38.156 7.836 1 78.56 159 LEU A N 1
ATOM 1244 C CA . LEU A 1 159 ? 7.625 39.312 7.012 1 78.56 159 LEU A CA 1
ATOM 1245 C C . LEU A 1 159 ? 8.781 40.312 7.105 1 78.56 159 LEU A C 1
ATOM 1247 O O . LEU A 1 159 ? 8.82 41.312 6.387 1 78.56 159 LEU A O 1
ATOM 1251 N N . GLU A 1 160 ? 9.672 40.094 8.094 1 78.75 160 GLU A N 1
ATOM 1252 C CA . GLU A 1 160 ? 10.867 40.938 8.133 1 78.75 160 GLU A CA 1
ATOM 1253 C C . GLU A 1 160 ? 11.711 40.75 6.871 1 78.75 160 GLU A C 1
ATOM 1255 O O . GLU A 1 160 ? 12.531 41.625 6.539 1 78.75 160 GLU A O 1
ATOM 1260 N N . GLN A 1 161 ? 11.375 39.719 6.273 1 83.38 161 GLN A N 1
ATOM 1261 C CA . GLN A 1 161 ? 12.117 39.406 5.059 1 83.38 161 GLN A CA 1
ATOM 1262 C C . GLN A 1 161 ? 11.211 39.438 3.836 1 83.38 161 GLN A C 1
ATOM 1264 O O . GLN A 1 161 ? 10.047 39.031 3.91 1 83.38 161 GLN A O 1
ATOM 1269 N N . PRO A 1 162 ? 11.711 40.062 2.852 1 85.62 162 PRO A N 1
ATOM 1270 C CA . PRO A 1 162 ? 10.922 40.062 1.616 1 85.62 162 PRO A CA 1
ATOM 1271 C C . PRO A 1 162 ? 10.703 38.656 1.058 1 85.62 162 PRO A C 1
ATOM 1273 O O . PRO A 1 162 ? 11.414 37.719 1.433 1 85.62 162 PRO A O 1
ATOM 1276 N N . ILE A 1 163 ? 9.703 38.438 0.26 1 87.12 163 ILE A N 1
ATOM 1277 C CA . ILE A 1 163 ? 9.359 37.156 -0.335 1 87.12 163 ILE A CA 1
ATOM 1278 C C . ILE A 1 163 ? 10.516 36.656 -1.193 1 87.12 163 ILE A C 1
ATOM 1280 O O . ILE A 1 163 ? 10.695 35.438 -1.365 1 87.12 163 ILE A O 1
ATOM 1284 N N . VAL A 1 164 ? 11.281 37.531 -1.728 1 91 164 VAL A N 1
ATOM 1285 C CA . VAL A 1 164 ? 12.43 37.188 -2.561 1 91 164 VAL A CA 1
ATOM 1286 C C . VAL A 1 164 ? 13.43 36.344 -1.75 1 91 164 VAL A C 1
ATOM 1288 O O . VAL A 1 164 ? 14.109 35.5 -2.295 1 91 164 VAL A O 1
ATOM 1291 N N . GLU A 1 165 ? 13.469 36.594 -0.469 1 91.69 165 GLU A N 1
ATOM 1292 C CA . GLU A 1 165 ? 14.352 35.812 0.398 1 91.69 165 GLU A CA 1
ATOM 1293 C C . GLU A 1 165 ? 13.961 34.344 0.398 1 91.69 165 GLU A C 1
ATOM 1295 O O . GLU A 1 165 ? 14.828 33.469 0.369 1 91.69 165 GLU A O 1
ATOM 1300 N N . THR A 1 166 ? 12.656 34.125 0.448 1 91.81 166 THR A N 1
ATOM 1301 C CA . THR A 1 166 ? 12.18 32.75 0.411 1 91.81 166 THR A CA 1
ATOM 1302 C C . THR A 1 166 ? 12.555 32.094 -0.912 1 91.81 166 THR A C 1
ATOM 1304 O O . THR A 1 166 ? 12.977 30.922 -0.935 1 91.81 166 THR A O 1
ATOM 1307 N N . VAL A 1 167 ? 12.469 32.75 -1.996 1 93.75 167 VAL A N 1
ATOM 1308 C CA . VAL A 1 167 ? 12.797 32.25 -3.316 1 93.75 167 VAL A CA 1
ATOM 1309 C C . VAL A 1 167 ? 14.297 31.953 -3.402 1 93.75 167 VAL A C 1
ATOM 1311 O O . VAL A 1 167 ? 14.711 30.938 -3.957 1 93.75 167 VAL A O 1
ATOM 1314 N N . LYS A 1 168 ? 15.07 32.875 -2.865 1 95.38 168 LYS A N 1
ATOM 1315 C CA . LYS A 1 168 ? 16.516 32.688 -2.848 1 95.38 168 LYS A CA 1
ATOM 1316 C C . LYS A 1 168 ? 16.891 31.453 -2.027 1 95.38 168 LYS A C 1
ATOM 1318 O O . LYS A 1 168 ? 17.75 30.656 -2.441 1 95.38 168 LYS A O 1
ATOM 1323 N N . GLN A 1 169 ? 16.266 31.344 -0.868 1 96.19 169 GLN A N 1
ATOM 1324 C CA . GLN A 1 169 ? 16.516 30.172 -0.021 1 96.19 169 GLN A CA 1
ATOM 1325 C C . GLN A 1 169 ? 16.141 28.875 -0.736 1 96.19 169 GLN A C 1
ATOM 1327 O O . GLN A 1 169 ? 16.875 27.891 -0.671 1 96.19 169 GLN A O 1
ATOM 1332 N N . LEU A 1 170 ? 15.031 28.891 -1.359 1 96.19 170 LEU A N 1
ATOM 1333 C CA . LEU A 1 170 ? 14.57 27.719 -2.104 1 96.19 170 LEU A CA 1
ATOM 1334 C C . LEU A 1 170 ? 15.547 27.359 -3.215 1 96.19 170 LEU A C 1
ATOM 1336 O O . LEU A 1 170 ? 15.883 26.188 -3.396 1 96.19 170 LEU A O 1
ATOM 1340 N N . ALA A 1 171 ? 16 28.344 -3.949 1 97.25 171 ALA A N 1
ATOM 1341 C CA . ALA A 1 171 ? 16.922 28.109 -5.055 1 97.25 171 ALA A CA 1
ATOM 1342 C C . ALA A 1 171 ? 18.25 27.547 -4.555 1 97.25 171 ALA A C 1
ATOM 1344 O O . ALA A 1 171 ? 18.766 26.578 -5.109 1 97.25 171 ALA A O 1
ATOM 1345 N N . CYS A 1 172 ? 18.797 28.156 -3.541 1 97.5 172 CYS A N 1
ATOM 1346 C CA . CYS A 1 172 ? 20.078 27.703 -2.99 1 97.5 172 CYS A CA 1
ATOM 1347 C C . CYS A 1 172 ? 19.969 26.281 -2.471 1 97.5 172 CYS A C 1
ATOM 1349 O O . CYS A 1 172 ? 20.828 25.438 -2.748 1 97.5 172 CYS A O 1
ATOM 1351 N N . ARG A 1 173 ? 18.922 26.016 -1.745 1 97.94 173 ARG A N 1
ATOM 1352 C CA . ARG A 1 173 ? 18.734 24.688 -1.195 1 97.94 173 ARG A CA 1
ATOM 1353 C C . ARG A 1 173 ? 18.469 23.672 -2.303 1 97.94 173 ARG A C 1
ATOM 1355 O O . ARG A 1 173 ? 18.891 22.516 -2.211 1 97.94 173 ARG A O 1
ATOM 1362 N N . ALA A 1 174 ? 17.781 24.047 -3.332 1 97.81 174 ALA A N 1
ATOM 1363 C CA . ALA A 1 174 ? 17.531 23.156 -4.465 1 97.81 174 ALA A CA 1
ATOM 1364 C C . ALA A 1 174 ? 18.844 22.797 -5.172 1 97.81 174 ALA A C 1
ATOM 1366 O O . ALA A 1 174 ? 19.047 21.656 -5.57 1 97.81 174 ALA A O 1
ATOM 1367 N N . ILE A 1 175 ? 19.688 23.734 -5.332 1 98.06 175 ILE A N 1
ATOM 1368 C CA . ILE A 1 175 ? 20.984 23.5 -5.988 1 98.06 175 ILE A CA 1
ATOM 1369 C C . ILE A 1 175 ? 21.812 22.547 -5.156 1 98.06 175 ILE A C 1
ATOM 1371 O O . ILE A 1 175 ? 22.391 21.578 -5.691 1 98.06 175 ILE A O 1
ATOM 1375 N N . ALA A 1 176 ? 21.812 22.75 -3.895 1 98.25 176 ALA A N 1
ATOM 1376 C CA . ALA A 1 176 ? 22.734 22 -3.037 1 98.25 176 ALA A CA 1
ATOM 1377 C C . ALA A 1 176 ? 22.125 20.656 -2.641 1 98.25 176 ALA A C 1
ATOM 1379 O O . ALA A 1 176 ? 22.859 19.688 -2.406 1 98.25 176 ALA A O 1
ATOM 1380 N N . LEU A 1 177 ? 20.781 20.562 -2.514 1 98.38 177 LEU A N 1
ATOM 1381 C CA . LEU A 1 177 ? 20.172 19.359 -1.942 1 98.38 177 LEU A CA 1
ATOM 1382 C C . LEU A 1 177 ? 19.453 18.547 -3.018 1 98.38 177 LEU A C 1
ATOM 1384 O O . LEU A 1 177 ? 19.016 17.422 -2.764 1 98.38 177 LEU A O 1
ATOM 1388 N N . ILE A 1 178 ? 19.312 19.016 -4.199 1 97.81 178 ILE A N 1
ATOM 1389 C CA . ILE A 1 178 ? 18.688 18.266 -5.277 1 97.81 178 ILE A CA 1
ATOM 1390 C C . ILE A 1 178 ? 19.656 18.125 -6.449 1 97.81 178 ILE A C 1
ATOM 1392 O O . ILE A 1 178 ? 20.156 17.031 -6.719 1 97.81 178 ILE A O 1
ATOM 1396 N N . LEU A 1 179 ? 20.125 19.25 -7.027 1 98.12 179 LEU A N 1
ATOM 1397 C CA . LEU A 1 179 ? 20.969 19.219 -8.227 1 98.12 179 LEU A CA 1
ATOM 1398 C C . LEU A 1 179 ? 22.328 18.625 -7.926 1 98.12 179 LEU A C 1
ATOM 1400 O O . LEU A 1 179 ? 22.812 17.75 -8.664 1 98.12 179 LEU A O 1
ATOM 1404 N N . TRP A 1 180 ? 22.891 19.094 -6.863 1 98.31 180 TRP A N 1
ATOM 1405 C CA . TRP A 1 180 ? 24.219 18.609 -6.496 1 98.31 180 TRP A CA 1
ATOM 1406 C C . TRP A 1 180 ? 24.203 17.109 -6.23 1 98.31 180 TRP A C 1
ATOM 1408 O O . TRP A 1 180 ? 25.016 16.359 -6.781 1 98.31 180 TRP A O 1
ATOM 1418 N N . PRO A 1 181 ? 23.328 16.594 -5.438 1 98.19 181 PRO A N 1
ATOM 1419 C CA . PRO A 1 181 ? 23.297 15.141 -5.211 1 98.19 181 PRO A CA 1
ATOM 1420 C C . PRO A 1 181 ? 23.031 14.352 -6.492 1 98.19 181 PRO A C 1
ATOM 1422 O O . PRO A 1 181 ? 23.578 13.258 -6.668 1 98.19 181 PRO A O 1
ATOM 1425 N N . VAL A 1 182 ? 22.203 14.828 -7.379 1 97.75 182 VAL A N 1
ATOM 1426 C CA . VAL A 1 182 ? 21.922 14.148 -8.641 1 97.75 182 VAL A CA 1
ATOM 1427 C C . VAL A 1 182 ? 23.172 14.109 -9.492 1 97.75 182 VAL A C 1
ATOM 1429 O O . VAL A 1 182 ? 23.5 13.07 -10.086 1 97.75 182 VAL A O 1
ATOM 1432 N N . LEU A 1 183 ? 23.844 15.172 -9.562 1 98.12 183 LEU A N 1
ATOM 1433 C CA . LEU A 1 183 ? 25.094 15.242 -10.32 1 98.12 183 LEU A CA 1
ATOM 1434 C C . LEU A 1 183 ? 26.125 14.273 -9.75 1 98.12 183 LEU A C 1
ATOM 1436 O O . LEU A 1 183 ? 26.766 13.531 -10.5 1 98.12 183 LEU A O 1
ATOM 1440 N N . LEU A 1 184 ? 26.266 14.32 -8.477 1 98.12 184 LEU A N 1
ATOM 1441 C CA . LEU A 1 184 ? 27.234 13.43 -7.828 1 98.12 184 LEU A CA 1
ATOM 1442 C C . LEU A 1 184 ? 26.844 11.969 -8.062 1 98.12 184 LEU A C 1
ATOM 1444 O O . LEU A 1 184 ? 27.719 11.141 -8.336 1 98.12 184 LEU A O 1
ATOM 1448 N N . TYR A 1 185 ? 25.609 11.625 -7.938 1 97.81 185 TYR A N 1
ATOM 1449 C CA . TYR A 1 185 ? 25.109 10.273 -8.188 1 97.81 185 TYR A CA 1
ATOM 1450 C C . TYR A 1 185 ? 25.453 9.82 -9.602 1 97.81 185 TYR A C 1
ATOM 1452 O O . TYR A 1 185 ? 25.922 8.695 -9.797 1 97.81 185 TYR A O 1
ATOM 1460 N N . THR A 1 186 ? 25.328 10.68 -10.516 1 97.56 186 THR A N 1
ATOM 1461 C CA . THR A 1 186 ? 25.641 10.375 -11.906 1 97.56 186 THR A CA 1
ATOM 1462 C C . THR A 1 186 ? 27.141 10.18 -12.102 1 97.56 186 THR A C 1
ATOM 1464 O O . THR A 1 186 ? 27.562 9.273 -12.812 1 97.56 186 THR A O 1
ATOM 1467 N N . ILE A 1 187 ? 27.859 11 -11.469 1 97.75 187 ILE A N 1
ATOM 1468 C CA . ILE A 1 187 ? 29.312 10.883 -11.555 1 97.75 187 ILE A CA 1
ATOM 1469 C C . ILE A 1 187 ? 29.75 9.555 -10.945 1 97.75 187 ILE A C 1
ATOM 1471 O O . ILE A 1 187 ? 30.625 8.875 -11.484 1 97.75 187 ILE A O 1
ATOM 1475 N N . PHE A 1 188 ? 29.188 9.188 -9.844 1 97.25 188 PHE A N 1
ATOM 1476 C CA . PHE A 1 188 ? 29.5 7.902 -9.227 1 97.25 188 PHE A CA 1
ATOM 1477 C C . PHE A 1 188 ? 29.234 6.754 -10.195 1 97.25 188 PHE A C 1
ATOM 1479 O O . PHE A 1 188 ? 30.047 5.836 -10.312 1 97.25 188 PHE A O 1
ATOM 1486 N N . PHE A 1 189 ? 28.156 6.809 -10.898 1 96.5 189 PHE A N 1
ATOM 1487 C CA . PHE A 1 189 ? 27.828 5.738 -11.836 1 96.5 189 PHE A CA 1
ATOM 1488 C C . PHE A 1 189 ? 28.734 5.789 -13.055 1 96.5 189 PHE A C 1
ATOM 1490 O O . PHE A 1 189 ? 29.031 4.758 -13.664 1 96.5 189 PHE A O 1
ATOM 1497 N N . TYR A 1 190 ? 29.141 6.996 -13.398 1 96.81 190 TYR A N 1
ATOM 1498 C CA . TYR A 1 190 ? 30.125 7.094 -14.469 1 96.81 190 TYR A CA 1
ATOM 1499 C C . TYR A 1 190 ? 31.422 6.363 -14.094 1 96.81 190 TYR A C 1
ATOM 1501 O O . TYR A 1 190 ? 31.953 5.586 -14.891 1 96.81 190 TYR A O 1
ATOM 1509 N N . ILE A 1 191 ? 31.828 6.637 -12.953 1 95.94 191 ILE A N 1
ATOM 1510 C CA . ILE A 1 191 ? 33.031 5.969 -12.461 1 95.94 191 ILE A CA 1
ATOM 1511 C C . ILE A 1 191 ? 32.781 4.465 -12.359 1 95.94 191 ILE A C 1
ATOM 1513 O O . ILE A 1 191 ? 33.625 3.662 -12.773 1 95.94 191 ILE A O 1
ATOM 1517 N N . HIS A 1 192 ? 31.656 4.043 -11.859 1 94.75 192 HIS A N 1
ATOM 1518 C CA . HIS A 1 192 ? 31.281 2.641 -11.68 1 94.75 192 HIS A CA 1
ATOM 1519 C C . HIS A 1 192 ? 31.344 1.888 -13.008 1 94.75 192 HIS A C 1
ATOM 1521 O O . HIS A 1 192 ? 31.953 0.823 -13.102 1 94.75 192 HIS A O 1
ATOM 1527 N N . LEU A 1 193 ? 30.766 2.484 -14.016 1 93.5 193 LEU A N 1
ATOM 1528 C CA . LEU A 1 193 ? 30.719 1.816 -15.312 1 93.5 193 LEU A CA 1
ATOM 1529 C C . LEU A 1 193 ? 32.062 1.836 -16 1 93.5 193 LEU A C 1
ATOM 1531 O O . LEU A 1 193 ? 32.375 0.946 -16.797 1 93.5 193 LEU A O 1
ATOM 1535 N N . SER A 1 194 ? 32.906 2.812 -15.617 1 93.56 194 SER A N 1
ATOM 1536 C CA . SER A 1 194 ? 34.219 2.895 -16.188 1 93.56 194 SER A CA 1
ATOM 1537 C C . SER A 1 194 ? 35.156 1.879 -15.555 1 93.56 194 SER A C 1
ATOM 1539 O O . SER A 1 194 ? 36.094 1.383 -16.203 1 93.56 194 SER A O 1
ATOM 1541 N N . VAL A 1 195 ? 34.875 1.616 -14.359 1 92.25 195 VAL A N 1
ATOM 1542 C CA . VAL A 1 195 ? 35.781 0.709 -13.633 1 92.25 195 VAL A CA 1
ATOM 1543 C C . VAL A 1 195 ? 35.312 -0.732 -13.836 1 92.25 195 VAL A C 1
ATOM 1545 O O . VAL A 1 195 ? 36.125 -1.636 -14.008 1 92.25 195 VAL A O 1
ATOM 1548 N N . LEU A 1 196 ? 34.031 -0.981 -13.766 1 90.06 196 LEU A N 1
ATOM 1549 C CA . LEU A 1 196 ? 33.469 -2.314 -13.977 1 90.06 196 LEU A CA 1
ATOM 1550 C C . LEU A 1 196 ? 33.188 -2.551 -15.453 1 90.06 196 LEU A C 1
ATOM 1552 O O . LEU A 1 196 ? 32.031 -2.74 -15.828 1 90.06 196 LEU A O 1
ATOM 1556 N N . ASN A 1 197 ? 34.219 -2.641 -16.219 1 90.62 197 ASN A N 1
ATOM 1557 C CA . ASN A 1 197 ? 34.031 -2.707 -17.672 1 90.62 197 ASN A CA 1
ATOM 1558 C C . ASN A 1 197 ? 34.375 -4.098 -18.219 1 90.62 197 ASN A C 1
ATOM 1560 O O . ASN A 1 197 ? 34.375 -4.305 -19.422 1 90.62 197 ASN A O 1
ATOM 1564 N N . ARG A 1 198 ? 34.562 -5.047 -17.359 1 91.25 198 ARG A N 1
ATOM 1565 C CA . ARG A 1 198 ? 34.906 -6.391 -17.812 1 91.25 198 ARG A CA 1
ATOM 1566 C C . ARG A 1 198 ? 33.688 -7.316 -17.719 1 91.25 198 ARG A C 1
ATOM 1568 O O . ARG A 1 198 ? 32.812 -7.102 -16.891 1 91.25 198 ARG A O 1
ATOM 1575 N N . SER A 1 199 ? 33.688 -8.352 -18.469 1 89 199 SER A N 1
ATOM 1576 C CA . SER A 1 199 ? 32.594 -9.32 -18.516 1 89 199 SER A CA 1
ATOM 1577 C C . SER A 1 199 ? 32.5 -10.133 -17.234 1 89 199 SER A C 1
ATOM 1579 O O . SER A 1 199 ? 33.531 -10.344 -16.562 1 89 199 SER A O 1
ATOM 1581 N N . GLY A 1 200 ? 31.312 -10.398 -16.859 1 84.5 200 GLY A N 1
ATOM 1582 C CA . GLY A 1 200 ? 31.062 -11.211 -15.68 1 84.5 200 GLY A CA 1
ATOM 1583 C C . GLY A 1 200 ? 29.812 -12.062 -15.805 1 84.5 200 GLY A C 1
ATOM 1584 O O . GLY A 1 200 ? 29.156 -12.062 -16.844 1 84.5 200 GLY A O 1
ATOM 1585 N N . ASN A 1 201 ? 29.484 -12.75 -14.781 1 77.88 201 ASN A N 1
ATOM 1586 C CA . ASN A 1 201 ? 28.344 -13.672 -14.766 1 77.88 201 ASN A CA 1
ATOM 1587 C C . ASN A 1 201 ? 27.016 -12.93 -14.867 1 77.88 201 ASN A C 1
ATOM 1589 O O . ASN A 1 201 ? 26.016 -13.508 -15.273 1 77.88 201 ASN A O 1
ATOM 1593 N N . GLY A 1 202 ? 27.031 -11.727 -14.633 1 80.88 202 GLY A N 1
ATOM 1594 C CA . GLY A 1 202 ? 25.781 -10.977 -14.641 1 80.88 202 GLY A CA 1
ATOM 1595 C C . GLY A 1 202 ? 25.547 -10.227 -15.93 1 80.88 202 GLY A C 1
ATOM 1596 O O . GLY A 1 202 ? 24.609 -9.43 -16.031 1 80.88 202 GLY A O 1
ATOM 1597 N N . ASP A 1 203 ? 26.281 -10.461 -16.969 1 84.06 203 ASP A N 1
ATOM 1598 C CA . ASP A 1 203 ? 26.172 -9.75 -18.234 1 84.06 203 ASP A CA 1
ATOM 1599 C C . ASP A 1 203 ? 24.797 -9.969 -18.875 1 84.06 203 ASP A C 1
ATOM 1601 O O . ASP A 1 203 ? 24.25 -9.055 -19.5 1 84.06 203 ASP A O 1
ATOM 1605 N N . GLY A 1 204 ? 24.344 -11.141 -18.672 1 78.44 204 GLY A N 1
ATOM 1606 C CA . GLY A 1 204 ? 23.125 -11.547 -19.344 1 78.44 204 GLY A CA 1
ATOM 1607 C C . GLY A 1 204 ? 21.906 -10.742 -18.922 1 78.44 204 GLY A C 1
ATOM 1608 O O . GLY A 1 204 ? 20.891 -10.734 -19.609 1 78.44 204 GLY A O 1
ATOM 1609 N N . PHE A 1 205 ? 22.016 -10.039 -17.859 1 82.69 205 PHE A N 1
ATOM 1610 C CA . PHE A 1 205 ? 20.891 -9.227 -17.391 1 82.69 205 PHE A CA 1
ATOM 1611 C C . PHE A 1 205 ? 20.734 -7.973 -18.25 1 82.69 205 PHE A C 1
ATOM 1613 O O . PHE A 1 205 ? 19.672 -7.355 -18.266 1 82.69 205 PHE A O 1
ATOM 1620 N N . TYR A 1 206 ? 21.828 -7.641 -18.906 1 87.94 206 TYR A N 1
ATOM 1621 C CA . TYR A 1 206 ? 21.812 -6.395 -19.656 1 87.94 206 TYR A CA 1
ATOM 1622 C C . TYR A 1 206 ? 21.609 -6.656 -21.141 1 87.94 206 TYR A C 1
ATOM 1624 O O . TYR A 1 206 ? 21.719 -7.797 -21.594 1 87.94 206 TYR A O 1
ATOM 1632 N N . SER A 1 207 ? 21.234 -5.625 -21.844 1 84.94 207 SER A N 1
ATOM 1633 C CA . SER A 1 207 ? 21 -5.715 -23.281 1 84.94 207 SER A CA 1
ATOM 1634 C C . SER A 1 207 ? 22.281 -6.031 -24.031 1 84.94 207 SER A C 1
ATOM 1636 O O . SER A 1 207 ? 23.375 -5.875 -23.5 1 84.94 207 SER A O 1
ATOM 1638 N N . SER A 1 208 ? 22.109 -6.523 -25.266 1 82.75 208 SER A N 1
ATOM 1639 C CA . SER A 1 208 ? 23.25 -6.828 -26.109 1 82.75 208 SER A CA 1
ATOM 1640 C C . SER A 1 208 ? 24.094 -5.582 -26.375 1 82.75 208 SER A C 1
ATOM 1642 O O . SER A 1 208 ? 25.328 -5.656 -26.422 1 82.75 208 SER A O 1
ATOM 1644 N N . ALA A 1 209 ? 23.422 -4.539 -26.516 1 82.25 209 ALA A N 1
ATOM 1645 C CA . ALA A 1 209 ? 24.141 -3.283 -26.734 1 82.25 209 ALA A CA 1
ATOM 1646 C C . ALA A 1 209 ? 25.016 -2.928 -25.531 1 82.25 209 ALA A C 1
ATOM 1648 O O . ALA A 1 209 ? 26.156 -2.518 -25.703 1 82.25 209 ALA A O 1
ATOM 1649 N N . PHE A 1 210 ? 24.547 -3.125 -24.375 1 87.94 210 PHE A N 1
ATOM 1650 C CA . PHE A 1 210 ? 25.281 -2.865 -23.156 1 87.94 210 PHE A CA 1
ATOM 1651 C C . PHE A 1 210 ? 26.484 -3.799 -23.031 1 87.94 210 PHE A C 1
ATOM 1653 O O . PHE A 1 210 ? 27.578 -3.369 -22.672 1 87.94 210 PHE A O 1
ATOM 1660 N N . GLN A 1 211 ? 26.297 -5 -23.375 1 85.62 211 GLN A N 1
ATOM 1661 C CA . GLN A 1 211 ? 27.344 -6.023 -23.266 1 85.62 211 GLN A CA 1
ATOM 1662 C C . GLN A 1 211 ? 28.484 -5.75 -24.234 1 85.62 211 GLN A C 1
ATOM 1664 O O . GLN A 1 211 ? 29.609 -6.184 -24 1 85.62 211 GLN A O 1
ATOM 1669 N N . SER A 1 212 ? 28.203 -5.117 -25.281 1 84.62 212 SER A N 1
ATOM 1670 C CA . SER A 1 212 ? 29.219 -4.836 -26.297 1 84.62 212 SER A CA 1
ATOM 1671 C C . SER A 1 212 ? 30.297 -3.896 -25.766 1 84.62 212 SER A C 1
ATOM 1673 O O . SER A 1 212 ? 31.375 -3.781 -26.344 1 84.62 212 SER A O 1
ATOM 1675 N N . ARG A 1 213 ? 30 -3.301 -24.625 1 87.88 213 ARG A N 1
ATOM 1676 C CA . ARG A 1 213 ? 30.969 -2.369 -24.031 1 87.88 213 ARG A CA 1
ATOM 1677 C C . ARG A 1 213 ? 31.812 -3.055 -22.953 1 87.88 213 ARG A C 1
ATOM 1679 O O . ARG A 1 213 ? 32.719 -2.441 -22.375 1 87.88 213 ARG A O 1
ATOM 1686 N N . LEU A 1 214 ? 31.578 -4.273 -22.797 1 89.38 214 LEU A N 1
ATOM 1687 C CA . LEU A 1 214 ? 32.281 -5.008 -21.75 1 89.38 214 LEU A CA 1
ATOM 1688 C C . LEU A 1 214 ? 33.469 -5.773 -22.312 1 89.38 214 LEU A C 1
ATOM 1690 O O . LEU A 1 214 ? 33.281 -6.641 -23.172 1 89.38 214 LEU A O 1
ATOM 1694 N N . ILE A 1 215 ? 34.562 -5.484 -21.75 1 90.12 215 ILE A N 1
ATOM 1695 C CA . ILE A 1 215 ? 35.781 -6.141 -22.203 1 90.12 215 ILE A CA 1
ATOM 1696 C C . ILE A 1 215 ? 35.75 -7.625 -21.859 1 90.12 215 ILE A C 1
ATOM 1698 O O . ILE A 1 215 ? 35.438 -7.996 -20.719 1 90.12 215 ILE A O 1
ATOM 1702 N N . GLY A 1 216 ? 36.031 -8.414 -22.797 1 85.88 216 GLY A N 1
ATOM 1703 C CA . GLY A 1 216 ? 36.031 -9.852 -22.562 1 85.88 216 GLY A CA 1
ATOM 1704 C C . GLY A 1 216 ? 34.75 -10.523 -23.031 1 85.88 216 GLY A C 1
ATOM 1705 O O . GLY A 1 216 ? 34.688 -11.742 -23.156 1 85.88 216 GLY A O 1
ATOM 1706 N N . ASN A 1 217 ? 33.75 -9.695 -23.234 1 84.75 217 ASN A N 1
ATOM 1707 C CA . ASN A 1 217 ? 32.5 -10.227 -23.766 1 84.75 217 ASN A CA 1
ATOM 1708 C C . ASN A 1 217 ? 32.625 -10.555 -25.25 1 84.75 217 ASN A C 1
ATOM 1710 O O . ASN A 1 217 ? 33.438 -9.938 -25.969 1 84.75 217 ASN A O 1
ATOM 1714 N N . SER A 1 218 ? 31.875 -11.484 -25.641 1 78.25 218 SER A N 1
ATOM 1715 C CA . SER A 1 218 ? 31.953 -11.922 -27.031 1 78.25 218 SER A CA 1
ATOM 1716 C C . SER A 1 218 ? 31.531 -10.805 -27.984 1 78.25 218 SER A C 1
ATOM 1718 O O . SER A 1 218 ? 31.922 -10.789 -29.141 1 78.25 218 SER A O 1
ATOM 1720 N N . LEU A 1 219 ? 30.875 -9.898 -27.453 1 79.94 219 LEU A N 1
ATOM 1721 C CA . LEU A 1 219 ? 30.344 -8.836 -28.297 1 79.94 219 LEU A CA 1
ATOM 1722 C C . LEU A 1 219 ? 31.281 -7.629 -28.297 1 79.94 219 LEU A C 1
ATOM 1724 O O . LEU A 1 219 ? 31.094 -6.695 -29.078 1 79.94 219 LEU A O 1
ATOM 1728 N N . TYR A 1 220 ? 32.188 -7.668 -27.422 1 84.06 220 TYR A N 1
ATOM 1729 C CA . TYR A 1 220 ? 33.125 -6.555 -27.344 1 84.06 220 TYR A CA 1
ATOM 1730 C C . TYR A 1 220 ? 33.969 -6.473 -28.609 1 84.06 220 TYR A C 1
ATOM 1732 O O . TYR A 1 220 ? 34.75 -7.391 -28.891 1 84.06 220 TYR A O 1
ATOM 1740 N N . ASN A 1 221 ? 33.906 -5.352 -29.297 1 78.81 221 ASN A N 1
ATOM 1741 C CA . ASN A 1 221 ? 34.625 -5.156 -30.562 1 78.81 221 ASN A CA 1
ATOM 1742 C C . ASN A 1 221 ? 34.469 -6.355 -31.484 1 78.81 221 ASN A C 1
ATOM 1744 O O . ASN A 1 221 ? 35.438 -6.801 -32.125 1 78.81 221 ASN A O 1
ATOM 1748 N N . ALA A 1 222 ? 33.281 -6.91 -31.297 1 77.69 222 ALA A N 1
ATOM 1749 C CA . ALA A 1 222 ? 33.031 -8.078 -32.125 1 77.69 222 ALA A CA 1
ATOM 1750 C C . ALA A 1 222 ? 32.781 -7.676 -33.594 1 77.69 222 ALA A C 1
ATOM 1752 O O . ALA A 1 222 ? 32.281 -6.59 -33.844 1 77.69 222 ALA A O 1
ATOM 1753 N N . SER A 1 223 ? 33.469 -8.469 -34.406 1 80.56 223 SER A N 1
ATOM 1754 C CA . SER A 1 223 ? 33.219 -8.344 -35.844 1 80.56 223 SER A CA 1
ATOM 1755 C C . SER A 1 223 ? 32.312 -9.477 -36.344 1 80.56 223 SER A C 1
ATOM 1757 O O . SER A 1 223 ? 32.656 -10.648 -36.219 1 80.56 223 SER A O 1
ATOM 1759 N N . MET A 1 224 ? 31.156 -9.164 -36.5 1 84.69 224 MET A N 1
ATOM 1760 C CA . MET A 1 224 ? 30.172 -10.125 -37 1 84.69 224 MET A CA 1
ATOM 1761 C C . MET A 1 224 ? 29.375 -9.531 -38.188 1 84.69 224 MET A C 1
ATOM 1763 O O . MET A 1 224 ? 29.344 -8.312 -38.375 1 84.69 224 MET A O 1
ATOM 1767 N N . PRO A 1 225 ? 28.812 -10.43 -38.906 1 88.56 225 PRO A N 1
ATOM 1768 C CA . PRO A 1 225 ? 28.016 -9.914 -40.031 1 88.56 225 PRO A CA 1
ATOM 1769 C C . PRO A 1 225 ? 26.828 -9.078 -39.562 1 88.56 225 PRO A C 1
ATOM 1771 O O . PRO A 1 225 ? 26.156 -9.43 -38.594 1 88.56 225 PRO A O 1
ATOM 1774 N N . ARG A 1 226 ? 26.641 -8 -40.125 1 88.62 226 ARG A N 1
ATOM 1775 C CA . ARG A 1 226 ? 25.516 -7.129 -39.812 1 88.62 226 ARG A CA 1
ATOM 1776 C C . ARG A 1 226 ? 24.188 -7.746 -40.281 1 88.62 226 ARG A C 1
ATOM 1778 O O . ARG A 1 226 ? 23.188 -7.668 -39.562 1 88.62 226 ARG A O 1
ATOM 1785 N N . ASP A 1 227 ? 24.266 -8.328 -41.406 1 92.19 227 ASP A N 1
ATOM 1786 C CA . ASP A 1 227 ? 23.062 -8.938 -41.938 1 92.19 227 ASP A CA 1
ATOM 1787 C C . ASP A 1 227 ? 22.938 -10.391 -41.531 1 92.19 227 ASP A C 1
ATOM 1789 O O . ASP A 1 227 ? 23.953 -11.086 -41.344 1 92.19 227 ASP A O 1
ATOM 1793 N N . VAL A 1 228 ? 21.75 -10.766 -41.344 1 94.94 228 VAL A N 1
ATOM 1794 C CA . VAL A 1 228 ? 21.469 -12.156 -41 1 94.94 228 VAL A CA 1
ATOM 1795 C C . VAL A 1 228 ? 20.969 -12.906 -42.219 1 94.94 228 VAL A C 1
ATOM 1797 O O . VAL A 1 228 ? 20.141 -12.391 -42.969 1 94.94 228 VAL A O 1
ATOM 1800 N N . ALA A 1 229 ? 21.531 -14.07 -42.406 1 95.12 229 ALA A N 1
ATOM 1801 C CA . ALA A 1 229 ? 21.172 -14.867 -43.594 1 95.12 229 ALA A CA 1
ATOM 1802 C C . ALA A 1 229 ? 20.781 -16.297 -43.188 1 95.12 229 ALA A C 1
ATOM 1804 O O . ALA A 1 229 ? 20.984 -16.703 -42.031 1 95.12 229 ALA A O 1
ATOM 1805 N N . TYR A 1 230 ? 20.078 -16.969 -44.188 1 95.19 230 TYR A N 1
ATOM 1806 C CA . TYR A 1 230 ? 19.828 -18.391 -43.969 1 95.19 230 TYR A CA 1
ATOM 1807 C C . TYR A 1 230 ? 21.141 -19.172 -43.875 1 95.19 230 TYR A C 1
ATOM 1809 O O . TYR A 1 230 ? 22.078 -18.891 -44.625 1 95.19 230 TYR A O 1
ATOM 1817 N N . GLY A 1 231 ? 21.203 -20.031 -42.906 1 93.12 231 GLY A N 1
ATOM 1818 C CA . GLY A 1 231 ? 22.422 -20.797 -42.688 1 93.12 231 GLY A CA 1
ATOM 1819 C C . GLY A 1 231 ? 23.297 -20.203 -41.594 1 93.12 231 GLY A C 1
ATOM 1820 O O . GLY A 1 231 ? 24.328 -20.766 -41.25 1 93.12 231 GLY A O 1
ATOM 1821 N N . ALA A 1 232 ? 22.906 -19.172 -41.094 1 94.5 232 ALA A N 1
ATOM 1822 C CA . ALA A 1 232 ? 23.672 -18.5 -40.062 1 94.5 232 ALA A CA 1
ATOM 1823 C C . ALA A 1 232 ? 23.5 -19.172 -38.688 1 94.5 232 ALA A C 1
ATOM 1825 O O . ALA A 1 232 ? 22.422 -19.719 -38.406 1 94.5 232 ALA A O 1
ATOM 1826 N N . LEU A 1 233 ? 24.547 -19.219 -37.875 1 94.44 233 LEU A N 1
ATOM 1827 C CA . LEU A 1 233 ? 24.5 -19.578 -36.469 1 94.44 233 LEU A CA 1
ATOM 1828 C C . LEU A 1 233 ? 24.328 -18.344 -35.594 1 94.44 233 LEU A C 1
ATOM 1830 O O . LEU A 1 233 ? 25.203 -17.469 -35.562 1 94.44 233 LEU A O 1
ATOM 1834 N N . VAL A 1 234 ? 23.203 -18.375 -34.906 1 95 234 VAL A N 1
ATOM 1835 C CA . VAL A 1 234 ? 22.891 -17.125 -34.219 1 95 234 VAL A CA 1
ATOM 1836 C C . VAL A 1 234 ? 22.531 -17.422 -32.75 1 95 234 VAL A C 1
ATOM 1838 O O . VAL A 1 234 ? 22.156 -18.547 -32.406 1 95 234 VAL A O 1
ATOM 1841 N N . THR A 1 235 ? 22.703 -16.469 -31.875 1 93.31 235 THR A N 1
ATOM 1842 C CA . THR A 1 235 ? 22.125 -16.422 -30.547 1 93.31 235 THR A CA 1
ATOM 1843 C C . THR A 1 235 ? 21 -15.398 -30.469 1 93.31 235 THR A C 1
ATOM 1845 O O . THR A 1 235 ? 21.156 -14.273 -30.969 1 93.31 235 THR A O 1
ATOM 1848 N N . ILE A 1 236 ? 19.891 -15.789 -29.938 1 94.88 236 ILE A N 1
ATOM 1849 C CA . ILE A 1 236 ? 18.703 -14.938 -29.891 1 94.88 236 ILE A CA 1
ATOM 1850 C C . ILE A 1 236 ? 18.422 -14.539 -28.453 1 94.88 236 ILE A C 1
ATOM 1852 O O . ILE A 1 236 ? 18.328 -15.398 -27.562 1 94.88 236 ILE A O 1
ATOM 1856 N N . LYS A 1 237 ? 18.328 -13.289 -28.219 1 92.94 237 LYS A N 1
ATOM 1857 C CA . LYS A 1 237 ? 18.078 -12.773 -26.875 1 92.94 237 LYS A CA 1
ATOM 1858 C C . LYS A 1 237 ? 16.766 -12.008 -26.812 1 92.94 237 LYS A C 1
ATOM 1860 O O . LYS A 1 237 ? 16.422 -11.266 -27.734 1 92.94 237 LYS A O 1
ATOM 1865 N N . ASN A 1 238 ? 16.031 -12.219 -25.703 1 92.75 238 ASN A N 1
ATOM 1866 C CA . ASN A 1 238 ? 14.797 -11.477 -25.5 1 92.75 238 ASN A CA 1
ATOM 1867 C C . ASN A 1 238 ? 15.062 -10.008 -25.203 1 92.75 238 ASN A C 1
ATOM 1869 O O . ASN A 1 238 ? 15.984 -9.68 -24.438 1 92.75 238 ASN A O 1
ATOM 1873 N N . HIS A 1 239 ? 14.297 -9.148 -25.75 1 87.75 239 HIS A N 1
ATOM 1874 C CA . HIS A 1 239 ? 14.562 -7.715 -25.703 1 87.75 239 HIS A CA 1
ATOM 1875 C C . HIS A 1 239 ? 14.07 -7.109 -24.391 1 87.75 239 HIS A C 1
ATOM 1877 O O . HIS A 1 239 ? 14.469 -6 -24.031 1 87.75 239 HIS A O 1
ATOM 1883 N N . LYS A 1 240 ? 13.25 -7.758 -23.672 1 84.44 240 LYS A N 1
ATOM 1884 C CA . LYS A 1 240 ? 12.734 -7.223 -22.422 1 84.44 240 LYS A CA 1
ATOM 1885 C C . LYS A 1 240 ? 13.867 -6.965 -21.422 1 84.44 240 LYS A C 1
ATOM 1887 O O . LYS A 1 240 ? 14.93 -7.586 -21.516 1 84.44 240 LYS A O 1
ATOM 1892 N N . THR A 1 241 ? 13.68 -5.988 -20.578 1 81.19 241 THR A N 1
ATOM 1893 C CA . THR A 1 241 ? 14.672 -5.695 -19.547 1 81.19 241 THR A CA 1
ATOM 1894 C C . THR A 1 241 ? 14.984 -6.945 -18.734 1 81.19 241 THR A C 1
ATOM 1896 O O . THR A 1 241 ? 14.07 -7.59 -18.203 1 81.19 241 THR A O 1
ATOM 1899 N N . GLY A 1 242 ? 16.219 -7.254 -18.766 1 79.31 242 GLY A N 1
ATOM 1900 C CA . GLY A 1 242 ? 16.625 -8.461 -18.062 1 79.31 242 GLY A CA 1
ATOM 1901 C C . GLY A 1 242 ? 16.281 -9.734 -18.812 1 79.31 242 GLY A C 1
ATOM 1902 O O . GLY A 1 242 ? 16.234 -10.812 -18.219 1 79.31 242 GLY A O 1
ATOM 1903 N N . GLY A 1 243 ? 15.984 -9.625 -19.953 1 86.19 243 GLY A N 1
ATOM 1904 C CA . GLY A 1 243 ? 15.656 -10.781 -20.766 1 86.19 243 GLY A CA 1
ATOM 1905 C C . GLY A 1 243 ? 16.844 -11.703 -21 1 86.19 243 GLY A C 1
ATOM 1906 O O . GLY A 1 243 ? 17.984 -11.242 -21.094 1 86.19 243 GLY A O 1
ATOM 1907 N N . GLY A 1 244 ? 16.547 -13.008 -21.125 1 88.69 244 GLY A N 1
ATOM 1908 C CA . GLY A 1 244 ? 17.609 -13.992 -21.312 1 88.69 244 GLY A CA 1
ATOM 1909 C C . GLY A 1 244 ? 17.719 -14.469 -22.75 1 88.69 244 GLY A C 1
ATOM 1910 O O . GLY A 1 244 ? 17.109 -13.883 -23.656 1 88.69 244 GLY A O 1
ATOM 1911 N N . TYR A 1 245 ? 18.641 -15.414 -23 1 92.69 245 TYR A N 1
ATOM 1912 C CA . TYR A 1 245 ? 18.875 -16.047 -24.297 1 92.69 245 TYR A CA 1
ATOM 1913 C C . TYR A 1 245 ? 17.906 -17.203 -24.516 1 92.69 245 TYR A C 1
ATOM 1915 O O . TYR A 1 245 ? 17.578 -17.922 -23.594 1 92.69 245 TYR A O 1
ATOM 1923 N N . LEU A 1 246 ? 17.469 -17.234 -25.766 1 94.88 246 LEU A N 1
ATOM 1924 C CA . LEU A 1 246 ? 16.75 -18.438 -26.125 1 94.88 246 LEU A CA 1
ATOM 1925 C C . LEU A 1 246 ? 17.625 -19.672 -25.953 1 94.88 246 LEU A C 1
ATOM 1927 O O . LEU A 1 246 ? 18.656 -19.797 -26.625 1 94.88 246 LEU A O 1
ATOM 1931 N N . HIS A 1 247 ? 17.281 -20.484 -25.062 1 93.06 247 HIS A N 1
ATOM 1932 C CA . HIS A 1 247 ? 18.125 -21.562 -24.578 1 93.06 247 HIS A CA 1
ATOM 1933 C C . HIS A 1 247 ? 17.375 -22.906 -24.641 1 93.06 247 HIS A C 1
ATOM 1935 O O . HIS A 1 247 ? 16.156 -22.938 -24.594 1 93.06 247 HIS A O 1
ATOM 1941 N N . SER A 1 248 ? 18.156 -23.953 -24.875 1 94.12 248 SER A N 1
ATOM 1942 C CA . SER A 1 248 ? 17.594 -25.297 -24.812 1 94.12 248 SER A CA 1
ATOM 1943 C C . SER A 1 248 ? 18.641 -26.312 -24.344 1 94.12 248 SER A C 1
ATOM 1945 O O . SER A 1 248 ? 19.828 -26.016 -24.312 1 94.12 248 SER A O 1
ATOM 1947 N N . HIS A 1 249 ? 18.203 -27.375 -23.812 1 91.5 249 HIS A N 1
ATOM 1948 C CA . HIS A 1 249 ? 19.031 -28.5 -23.375 1 91.5 249 HIS A CA 1
ATOM 1949 C C . HIS A 1 249 ? 18.281 -29.828 -23.562 1 91.5 249 HIS A C 1
ATOM 1951 O O . HIS A 1 249 ? 17.109 -29.844 -23.922 1 91.5 249 HIS A O 1
ATOM 1957 N N . SER A 1 250 ? 19.031 -30.859 -23.281 1 89.31 250 SER A N 1
ATOM 1958 C CA . SER A 1 250 ? 18.516 -32.188 -23.625 1 89.31 250 SER A CA 1
ATOM 1959 C C . SER A 1 250 ? 17.406 -32.594 -22.656 1 89.31 250 SER A C 1
ATOM 1961 O O . SER A 1 250 ? 16.688 -33.562 -22.922 1 89.31 250 SER A O 1
ATOM 1963 N N . HIS A 1 251 ? 17.141 -31.844 -21.75 1 91.44 251 HIS A N 1
ATOM 1964 C CA . HIS A 1 251 ? 16.141 -32.219 -20.766 1 91.44 251 HIS A CA 1
ATOM 1965 C C . HIS A 1 251 ? 14.727 -32 -21.312 1 91.44 251 HIS A C 1
ATOM 1967 O O . HIS A 1 251 ? 14.477 -31.047 -22.047 1 91.44 251 HIS A O 1
ATOM 1973 N N . LEU A 1 252 ? 13.914 -32.875 -20.969 1 91.19 252 LEU A N 1
ATOM 1974 C CA . LEU A 1 252 ? 12.531 -32.812 -21.422 1 91.19 252 LEU A CA 1
ATOM 1975 C C . LEU A 1 252 ? 11.633 -32.188 -20.359 1 91.19 252 LEU A C 1
ATOM 1977 O O . LEU A 1 252 ? 11.984 -32.188 -19.172 1 91.19 252 LEU A O 1
ATOM 1981 N N . TYR A 1 253 ? 10.625 -31.578 -20.891 1 92.06 253 TYR A N 1
ATOM 1982 C CA . TYR A 1 253 ? 9.594 -31.172 -19.938 1 92.06 253 TYR A CA 1
ATOM 1983 C C . TYR A 1 253 ? 9.039 -32.375 -19.172 1 92.06 253 TYR A C 1
ATOM 1985 O O . TYR A 1 253 ? 8.828 -33.438 -19.75 1 92.06 253 TYR A O 1
ATOM 1993 N N . PRO A 1 254 ? 8.992 -32.125 -17.953 1 84.69 254 PRO A N 1
ATOM 1994 C CA . PRO A 1 254 ? 8.484 -33.25 -17.188 1 84.69 254 PRO A CA 1
ATOM 1995 C C . PRO A 1 254 ? 7.016 -33.562 -17.484 1 84.69 254 PRO A C 1
ATOM 1997 O O . PRO A 1 254 ? 6.324 -32.75 -18.109 1 84.69 254 PRO A O 1
ATOM 2000 N N . LYS A 1 255 ? 6.711 -34.75 -17.109 1 74.5 255 LYS A N 1
ATOM 2001 C CA . LYS A 1 255 ? 5.32 -35.156 -17.281 1 74.5 255 LYS A CA 1
ATOM 2002 C C . LYS A 1 255 ? 4.375 -34.219 -16.531 1 74.5 255 LYS A C 1
ATOM 2004 O O . LYS A 1 255 ? 4.625 -33.875 -15.367 1 74.5 255 LYS A O 1
ATOM 2009 N N . GLY A 1 256 ? 3.336 -33.656 -17.203 1 69.38 256 GLY A N 1
ATOM 2010 C CA . GLY A 1 256 ? 2.369 -32.75 -16.578 1 69.38 256 GLY A CA 1
ATOM 2011 C C . GLY A 1 256 ? 2.568 -31.312 -16.969 1 69.38 256 GLY A C 1
ATOM 2012 O O . GLY A 1 256 ? 1.725 -30.453 -16.672 1 69.38 256 GLY A O 1
ATOM 2013 N N . SER A 1 257 ? 3.727 -31.062 -17.516 1 77.56 257 SER A N 1
ATOM 2014 C CA . SER A 1 257 ? 4.023 -29.703 -17.953 1 77.56 257 SER A CA 1
ATOM 2015 C C . SER A 1 257 ? 3.959 -29.578 -19.484 1 77.56 257 SER A C 1
ATOM 2017 O O . SER A 1 257 ? 4.859 -29 -20.094 1 77.56 257 SER A O 1
ATOM 2019 N N . GLY A 1 258 ? 2.912 -30.141 -20 1 78.19 258 GLY A N 1
ATOM 2020 C CA . GLY A 1 258 ? 2.766 -30.125 -21.453 1 78.19 258 GLY A CA 1
ATOM 2021 C C . GLY A 1 258 ? 3.312 -31.375 -22.109 1 78.19 258 GLY A C 1
ATOM 2022 O O . GLY A 1 258 ? 3.295 -32.469 -21.516 1 78.19 258 GLY A O 1
ATOM 2023 N N . ALA A 1 259 ? 3.623 -31.25 -23.344 1 85.19 259 ALA A N 1
ATOM 2024 C CA . ALA A 1 259 ? 4.195 -32.375 -24.109 1 85.19 259 ALA A CA 1
ATOM 2025 C C . ALA A 1 259 ? 5.605 -32.688 -23.625 1 85.19 259 ALA A C 1
ATOM 2027 O O . ALA A 1 259 ? 6.383 -31.781 -23.297 1 85.19 259 ALA A O 1
ATOM 2028 N N . ARG A 1 260 ? 5.805 -33.938 -23.547 1 87.62 260 ARG A N 1
ATOM 2029 C CA . ARG A 1 260 ? 7.133 -34.375 -23.125 1 87.62 260 ARG A CA 1
ATOM 2030 C C . ARG A 1 260 ? 8.156 -34.219 -24.234 1 87.62 260 ARG A C 1
ATOM 2032 O O . ARG A 1 260 ? 8.602 -35.188 -24.844 1 87.62 260 ARG A O 1
ATOM 2039 N N . GLN A 1 261 ? 8.414 -33.094 -24.438 1 92.44 261 GLN A N 1
ATOM 2040 C CA . GLN A 1 261 ? 9.398 -32.719 -25.438 1 92.44 261 GLN A CA 1
ATOM 2041 C C . GLN A 1 261 ? 10.508 -31.859 -24.844 1 92.44 261 GLN A C 1
ATOM 2043 O O . GLN A 1 261 ? 10.5 -31.578 -23.641 1 92.44 261 GLN A O 1
ATOM 2048 N N . GLN A 1 262 ? 11.469 -31.594 -25.672 1 93.69 262 GLN A N 1
ATOM 2049 C CA . GLN A 1 262 ? 12.656 -30.891 -25.203 1 93.69 262 GLN A CA 1
ATOM 2050 C C . GLN A 1 262 ? 12.305 -29.5 -24.688 1 93.69 262 GLN A C 1
ATOM 2052 O O . GLN A 1 262 ? 11.516 -28.781 -25.312 1 93.69 262 GLN A O 1
ATOM 2057 N N . GLN A 1 263 ? 12.945 -29.156 -23.578 1 94.31 263 GLN A N 1
ATOM 2058 C CA . GLN A 1 263 ? 12.656 -27.875 -22.938 1 94.31 263 GLN A CA 1
ATOM 2059 C C . GLN A 1 263 ? 13.289 -26.719 -23.703 1 94.31 263 GLN A C 1
ATOM 2061 O O . GLN A 1 263 ? 14.414 -26.828 -24.188 1 94.31 263 GLN A O 1
ATOM 2066 N N . ILE A 1 264 ? 12.508 -25.688 -23.875 1 95.5 264 ILE A N 1
ATOM 2067 C CA . ILE A 1 264 ? 13 -24.406 -24.359 1 95.5 264 ILE A CA 1
ATOM 2068 C C . ILE A 1 264 ? 12.828 -23.344 -23.281 1 95.5 264 ILE A C 1
ATOM 2070 O O . ILE A 1 264 ? 11.711 -23.109 -22.797 1 95.5 264 ILE A O 1
ATOM 2074 N N . THR A 1 265 ? 13.883 -22.734 -22.844 1 94.25 265 THR A N 1
ATOM 2075 C CA . THR A 1 265 ? 13.867 -21.75 -21.766 1 94.25 265 THR A CA 1
ATOM 2076 C C . THR A 1 265 ? 14.719 -20.531 -22.125 1 94.25 265 THR A C 1
ATOM 2078 O O . THR A 1 265 ? 15.328 -20.5 -23.203 1 94.25 265 THR A O 1
ATOM 2081 N N . THR A 1 266 ? 14.57 -19.5 -21.359 1 92.31 266 THR A N 1
ATOM 2082 C CA . THR A 1 266 ? 15.531 -18.406 -21.469 1 92.31 266 THR A CA 1
ATOM 2083 C C . THR A 1 266 ? 16.516 -18.438 -20.297 1 92.31 266 THR A C 1
ATOM 2085 O O . THR A 1 266 ? 16.141 -18.766 -19.172 1 92.31 266 THR A O 1
ATOM 2088 N N . TYR A 1 267 ? 17.641 -18.172 -20.578 1 86.94 267 TYR A N 1
ATOM 2089 C CA . TYR A 1 267 ? 18.781 -18.25 -19.672 1 86.94 267 TYR A CA 1
ATOM 2090 C C . TYR A 1 267 ? 19.656 -17 -19.797 1 86.94 267 TYR A C 1
ATOM 2092 O O . TYR A 1 267 ? 19.891 -16.516 -20.906 1 86.94 267 TYR A O 1
ATOM 2100 N N . THR A 1 268 ? 20.188 -16.484 -18.734 1 83.06 268 THR A N 1
ATOM 2101 C CA . THR A 1 268 ? 20.922 -15.227 -18.812 1 83.06 268 THR A CA 1
ATOM 2102 C C . THR A 1 268 ? 22.422 -15.484 -18.953 1 83.06 268 THR A C 1
ATOM 2104 O O . THR A 1 268 ? 23.203 -14.547 -19.094 1 83.06 268 THR A O 1
ATOM 2107 N N . HIS A 1 269 ? 22.859 -16.641 -19 1 82.38 269 HIS A N 1
ATOM 2108 C CA . HIS A 1 269 ? 24.281 -16.922 -19.141 1 82.38 269 HIS A CA 1
ATOM 2109 C C . HIS A 1 269 ? 24.609 -17.375 -20.562 1 82.38 269 HIS A C 1
ATOM 2111 O O . HIS A 1 269 ? 23.797 -18.016 -21.219 1 82.38 269 HIS A O 1
ATOM 2117 N N . LYS A 1 270 ? 25.734 -17.031 -20.938 1 81.69 270 LYS A N 1
ATOM 2118 C CA . LYS A 1 270 ? 26.188 -17.406 -22.266 1 81.69 270 LYS A CA 1
ATOM 2119 C C . LYS A 1 270 ? 26.781 -18.812 -22.281 1 81.69 270 LYS A C 1
ATOM 2121 O O . LYS A 1 270 ? 27.688 -19.109 -21.5 1 81.69 270 LYS A O 1
ATOM 2126 N N . ASP A 1 271 ? 26.188 -19.562 -23.078 1 83.19 271 ASP A N 1
ATOM 2127 C CA . ASP A 1 271 ? 26.703 -20.922 -23.266 1 83.19 271 ASP A CA 1
ATOM 2128 C C . ASP A 1 271 ? 26.359 -21.453 -24.656 1 83.19 271 ASP A C 1
ATOM 2130 O O . ASP A 1 271 ? 25.672 -20.766 -25.438 1 83.19 271 ASP A O 1
ATOM 2134 N N . ASP A 1 272 ? 26.875 -22.531 -25.016 1 88.12 272 ASP A N 1
ATOM 2135 C CA . ASP A 1 272 ? 26.719 -23.109 -26.344 1 88.12 272 ASP A CA 1
ATOM 2136 C C . ASP A 1 272 ? 25.266 -23.562 -26.578 1 88.12 272 ASP A C 1
ATOM 2138 O O . ASP A 1 272 ? 24.844 -23.75 -27.719 1 88.12 272 ASP A O 1
ATOM 2142 N N . ASN A 1 273 ? 24.578 -23.734 -25.547 1 92.62 273 ASN A N 1
ATOM 2143 C CA . ASN A 1 273 ? 23.203 -24.188 -25.641 1 92.62 273 ASN A CA 1
ATOM 2144 C C . ASN A 1 273 ? 22.266 -23.031 -26.047 1 92.62 273 ASN A C 1
ATOM 2146 O O . ASN A 1 273 ? 21.062 -23.219 -26.172 1 92.62 273 ASN A O 1
ATOM 2150 N N . ASN A 1 274 ? 22.938 -21.891 -26.297 1 93.88 274 ASN A N 1
ATOM 2151 C CA . ASN A 1 274 ? 22.156 -20.734 -26.734 1 93.88 274 ASN A CA 1
ATOM 2152 C C . ASN A 1 274 ? 22.203 -20.578 -28.25 1 93.88 274 ASN A C 1
ATOM 2154 O O . ASN A 1 274 ? 21.531 -19.703 -28.812 1 93.88 274 ASN A O 1
ATOM 2158 N N . ILE A 1 275 ? 22.891 -21.391 -29 1 95.06 275 ILE A N 1
ATOM 2159 C CA . ILE A 1 275 ? 23.156 -21.188 -30.422 1 95.06 275 ILE A CA 1
ATOM 2160 C C . ILE A 1 275 ? 22.078 -21.891 -31.25 1 95.06 275 ILE A C 1
ATOM 2162 O O . ILE A 1 275 ? 21.75 -23.062 -30.984 1 95.06 275 ILE A O 1
ATOM 2166 N N . TRP A 1 276 ? 21.609 -21.203 -32.219 1 96.56 276 TRP A N 1
ATOM 2167 C CA . TRP A 1 276 ? 20.562 -21.703 -33.094 1 96.56 276 TRP A CA 1
ATOM 2168 C C . TRP A 1 276 ? 20.969 -21.531 -34.562 1 96.56 276 TRP A C 1
ATOM 2170 O O . TRP A 1 276 ? 21.594 -20.531 -34.938 1 96.56 276 TRP A O 1
ATOM 2180 N N . LEU A 1 277 ? 20.562 -22.438 -35.406 1 95.75 277 LEU A N 1
ATOM 2181 C CA . LEU A 1 277 ? 20.797 -22.391 -36.844 1 95.75 277 LEU A CA 1
ATOM 2182 C C . LEU A 1 277 ? 19.516 -21.969 -37.562 1 95.75 277 LEU A C 1
ATOM 2184 O O . LEU A 1 277 ? 18.453 -22.547 -37.375 1 95.75 277 LEU A O 1
ATOM 2188 N N . ILE A 1 278 ? 19.688 -20.984 -38.375 1 96 278 ILE A N 1
ATOM 2189 C CA . ILE A 1 278 ? 18.562 -20.516 -39.188 1 96 278 ILE A CA 1
ATOM 2190 C C . ILE A 1 278 ? 18.484 -21.328 -40.5 1 96 278 ILE A C 1
ATOM 2192 O O . ILE A 1 278 ? 19.422 -21.297 -41.281 1 96 278 ILE A O 1
ATOM 2196 N N . LYS A 1 279 ? 17.328 -21.922 -40.719 1 95.19 279 LYS A N 1
ATOM 2197 C CA . LYS A 1 279 ? 17.109 -22.734 -41.906 1 95.19 279 LYS A CA 1
ATOM 2198 C C . LYS A 1 279 ? 15.859 -22.266 -42.656 1 95.19 279 LYS A C 1
ATOM 2200 O O . LYS A 1 279 ? 14.945 -21.688 -42.062 1 95.19 279 LYS A O 1
ATOM 2205 N N . PRO A 1 280 ? 15.945 -22.5 -44 1 93.38 280 PRO A N 1
ATOM 2206 C CA . PRO A 1 280 ? 14.695 -22.266 -44.719 1 93.38 280 PRO A CA 1
ATOM 2207 C C . PRO A 1 280 ? 13.586 -23.219 -44.312 1 93.38 280 PRO A C 1
ATOM 2209 O O . PRO A 1 280 ? 13.859 -24.344 -43.844 1 93.38 280 PRO A O 1
ATOM 2212 N N . TYR A 1 281 ? 12.359 -22.75 -44.438 1 90.5 281 TYR A N 1
ATOM 2213 C CA . TYR A 1 281 ? 11.227 -23.531 -43.938 1 90.5 281 TYR A CA 1
ATOM 2214 C C . TYR A 1 281 ? 11.039 -24.797 -44.75 1 90.5 281 TYR A C 1
ATOM 2216 O O . TYR A 1 281 ? 10.531 -25.797 -44.25 1 90.5 281 TYR A O 1
ATOM 2224 N N . ASN A 1 282 ? 11.492 -24.797 -46.062 1 85.75 282 ASN A N 1
ATOM 2225 C CA . ASN A 1 282 ? 11.172 -25.891 -46.969 1 85.75 282 ASN A CA 1
ATOM 2226 C C . ASN A 1 282 ? 12.398 -26.734 -47.281 1 85.75 282 ASN A C 1
ATOM 2228 O O . ASN A 1 282 ? 12.297 -27.766 -47.969 1 85.75 282 ASN A O 1
ATOM 2232 N N . GLN A 1 283 ? 13.57 -26.312 -46.906 1 85.31 283 GLN A N 1
ATOM 2233 C CA . GLN A 1 283 ? 14.797 -27.047 -47.188 1 85.31 283 GLN A CA 1
ATOM 2234 C C . GLN A 1 283 ? 15.664 -27.188 -45.938 1 85.31 283 GLN A C 1
ATOM 2236 O O . GLN A 1 283 ? 15.555 -26.391 -45 1 85.31 283 GLN A O 1
ATOM 2241 N N . GLN A 1 284 ? 16.391 -28.25 -45.969 1 83.56 284 GLN A N 1
ATOM 2242 C CA . GLN A 1 284 ? 17.25 -28.5 -44.812 1 83.56 284 GLN A CA 1
ATOM 2243 C C . GLN A 1 284 ? 18.469 -27.578 -44.844 1 83.56 284 GLN A C 1
ATOM 2245 O O . GLN A 1 284 ? 19.016 -27.234 -43.781 1 83.56 284 GLN A O 1
ATOM 2250 N N . ALA A 1 285 ? 18.938 -27.328 -46 1 84.56 285 ALA A N 1
ATOM 2251 C CA . ALA A 1 285 ? 20.078 -26.438 -46.094 1 84.56 285 ALA A CA 1
ATOM 2252 C C . ALA A 1 285 ? 20.031 -25.609 -47.375 1 84.56 285 ALA A C 1
ATOM 2254 O O . ALA A 1 285 ? 19.375 -26.016 -48.344 1 84.56 285 ALA A O 1
ATOM 2255 N N . VAL A 1 286 ? 20.609 -24.438 -47.25 1 82.88 286 VAL A N 1
ATOM 2256 C CA . VAL A 1 286 ? 20.766 -23.625 -48.438 1 82.88 286 VAL A CA 1
ATOM 2257 C C . VAL A 1 286 ? 21.875 -24.219 -49.312 1 82.88 286 VAL A C 1
ATOM 2259 O O . VAL A 1 286 ? 22.891 -24.703 -48.812 1 82.88 286 VAL A O 1
ATOM 2262 N N . PRO A 1 287 ? 21.547 -24.25 -50.625 1 80.81 287 PRO A N 1
ATOM 2263 C CA . PRO A 1 287 ? 22.594 -24.75 -51.531 1 80.81 287 PRO A CA 1
ATOM 2264 C C . PRO A 1 287 ? 23.922 -24.047 -51.344 1 80.81 287 PRO A C 1
ATOM 2266 O O . PRO A 1 287 ? 23.953 -22.844 -51.031 1 80.81 287 PRO A O 1
ATOM 2269 N N . LYS A 1 288 ? 25.062 -24.828 -51.531 1 80.12 288 LYS A N 1
ATOM 2270 C CA . LYS A 1 288 ? 26.406 -24.328 -51.312 1 80.12 288 LYS A CA 1
ATOM 2271 C C . LYS A 1 288 ? 26.719 -23.141 -52.188 1 80.12 288 LYS A C 1
ATOM 2273 O O . LYS A 1 288 ? 26.469 -23.188 -53.406 1 80.12 288 LYS A O 1
ATOM 2278 N N . GLY A 1 289 ? 27.109 -22.047 -51.594 1 78.94 289 GLY A N 1
ATOM 2279 C CA . GLY A 1 289 ? 27.578 -20.891 -52.344 1 78.94 289 GLY A CA 1
ATOM 2280 C C . GLY A 1 289 ? 26.484 -19.844 -52.531 1 78.94 289 GLY A C 1
ATOM 2281 O O . GLY A 1 289 ? 26.75 -18.75 -53.031 1 78.94 289 GLY A O 1
ATOM 2282 N N . GLN A 1 290 ? 25.266 -20.156 -52.125 1 87.25 290 GLN A N 1
ATOM 2283 C CA . GLN A 1 290 ? 24.188 -19.188 -52.312 1 87.25 290 GLN A CA 1
ATOM 2284 C C . GLN A 1 290 ? 23.938 -18.406 -51.031 1 87.25 290 GLN A C 1
ATOM 2286 O O . GLN A 1 290 ? 23.828 -18.984 -49.969 1 87.25 290 GLN A O 1
ATOM 2291 N N . LEU A 1 291 ? 24.031 -17.109 -51.156 1 91.06 291 LEU A N 1
ATOM 2292 C CA . LEU A 1 291 ? 23.75 -16.219 -50.062 1 91.06 291 LEU A CA 1
ATOM 2293 C C . LEU A 1 291 ? 22.312 -15.688 -50.125 1 91.06 291 LEU A C 1
ATOM 2295 O O . LEU A 1 291 ? 21.922 -15.062 -51.094 1 91.06 291 LEU A O 1
ATOM 2299 N N . ARG A 1 292 ? 21.5 -16.078 -49.156 1 92.38 292 ARG A N 1
ATOM 2300 C CA . ARG A 1 292 ? 20.141 -15.578 -49.031 1 92.38 292 ARG A CA 1
ATOM 2301 C C . ARG A 1 292 ? 19.938 -14.844 -47.719 1 92.38 292 ARG A C 1
ATOM 2303 O O . ARG A 1 292 ? 19.969 -15.461 -46.656 1 92.38 292 ARG A O 1
ATOM 2310 N N . LEU A 1 293 ? 19.672 -13.594 -47.844 1 94.69 293 LEU A N 1
ATOM 2311 C CA . LEU A 1 293 ? 19.5 -12.773 -46.656 1 94.69 293 LEU A CA 1
ATOM 2312 C C . LEU A 1 293 ? 18.109 -12.969 -46.062 1 94.69 293 LEU A C 1
ATOM 2314 O O . LEU A 1 293 ? 17.156 -13.305 -46.781 1 94.69 293 LEU A O 1
ATOM 2318 N N . LEU A 1 294 ? 17.984 -12.891 -44.781 1 94.94 294 LEU A N 1
ATOM 2319 C CA . LEU A 1 294 ? 16.719 -12.969 -44.094 1 94.94 294 LEU A CA 1
ATOM 2320 C C . LEU A 1 294 ? 15.992 -11.625 -44.094 1 94.94 294 LEU A C 1
ATOM 2322 O O . LEU A 1 294 ? 16.578 -10.602 -43.75 1 94.94 294 LEU A O 1
ATOM 2326 N N . ARG A 1 295 ? 14.742 -11.609 -44.5 1 95.44 295 ARG A N 1
ATOM 2327 C CA . ARG A 1 295 ? 13.977 -10.375 -44.656 1 95.44 295 ARG A CA 1
ATOM 2328 C C . ARG A 1 295 ? 12.703 -10.414 -43.844 1 95.44 295 ARG A C 1
ATOM 2330 O O . ARG A 1 295 ? 12.305 -11.469 -43.344 1 95.44 295 ARG A O 1
ATOM 2337 N N . HIS A 1 296 ? 12.141 -9.234 -43.75 1 95.56 296 HIS A N 1
ATOM 2338 C CA . HIS A 1 296 ? 10.883 -9.086 -43 1 95.56 296 HIS A CA 1
ATOM 2339 C C . HIS A 1 296 ? 9.797 -9.977 -43.594 1 95.56 296 HIS A C 1
ATOM 2341 O O . HIS A 1 296 ? 9.508 -9.891 -44.812 1 95.56 296 HIS A O 1
ATOM 2347 N N . GLY A 1 297 ? 9.234 -10.812 -42.781 1 94 297 GLY A N 1
ATOM 2348 C CA . GLY A 1 297 ? 8.109 -11.625 -43.219 1 94 297 GLY A CA 1
ATOM 2349 C C . GLY A 1 297 ? 8.523 -13 -43.719 1 94 297 GLY A C 1
ATOM 2350 O O . GLY A 1 297 ? 7.672 -13.82 -44.062 1 94 297 GLY A O 1
ATOM 2351 N N . ASP A 1 298 ? 9.766 -13.281 -43.719 1 94.69 298 ASP A N 1
ATOM 2352 C CA . ASP A 1 298 ? 10.25 -14.57 -44.219 1 94.69 298 ASP A CA 1
ATOM 2353 C C . ASP A 1 298 ? 9.891 -15.695 -43.25 1 94.69 298 ASP A C 1
ATOM 2355 O O . ASP A 1 298 ? 9.688 -15.453 -42.062 1 94.69 298 ASP A O 1
ATOM 2359 N N . LEU A 1 299 ? 9.75 -16.906 -43.844 1 95.38 299 LEU A N 1
ATOM 2360 C CA . LEU A 1 299 ? 9.516 -18.109 -43.062 1 95.38 299 LEU A CA 1
ATOM 2361 C C . LEU A 1 299 ? 10.82 -18.859 -42.781 1 95.38 299 LEU A C 1
ATOM 2363 O O . LEU A 1 299 ? 11.68 -18.922 -43.688 1 95.38 299 LEU A O 1
ATOM 2367 N N . LEU A 1 300 ? 10.93 -19.281 -41.594 1 95.38 300 LEU A N 1
ATOM 2368 C CA . LEU A 1 300 ? 12.172 -19.969 -41.25 1 95.38 300 LEU A CA 1
ATOM 2369 C C . LEU A 1 300 ? 11.93 -21.047 -40.219 1 95.38 300 LEU A C 1
ATOM 2371 O O . LEU A 1 300 ? 10.852 -21.125 -39.625 1 95.38 300 LEU A O 1
ATOM 2375 N N . ARG A 1 301 ? 12.938 -21.969 -40.031 1 96.12 301 ARG A N 1
ATOM 2376 C CA . ARG A 1 301 ? 13.062 -22.922 -38.938 1 96.12 301 ARG A CA 1
ATOM 2377 C C . ARG A 1 301 ? 14.297 -22.625 -38.094 1 96.12 301 ARG A C 1
ATOM 2379 O O . ARG A 1 301 ? 15.344 -22.234 -38.625 1 96.12 301 ARG A O 1
ATOM 2386 N N . LEU A 1 302 ? 14.164 -22.672 -36.812 1 96.62 302 LEU A N 1
ATOM 2387 C CA . LEU A 1 302 ? 15.289 -22.531 -35.906 1 96.62 302 LEU A CA 1
ATOM 2388 C C . LEU A 1 302 ? 15.695 -23.891 -35.344 1 96.62 302 LEU A C 1
ATOM 2390 O O . LEU A 1 302 ? 14.93 -24.5 -34.594 1 96.62 302 LEU A O 1
ATOM 2394 N N . GLU A 1 303 ? 16.844 -24.297 -35.656 1 96 303 GLU A N 1
ATOM 2395 C CA . GLU A 1 303 ? 17.375 -25.578 -35.156 1 96 303 GLU A CA 1
ATOM 2396 C C . GLU A 1 303 ? 18.422 -25.344 -34.062 1 96 303 GLU A C 1
ATOM 2398 O O . GLU A 1 303 ? 19.359 -24.578 -34.25 1 96 303 GLU A O 1
ATOM 2403 N N . HIS A 1 304 ? 18.234 -26 -33 1 96.31 304 HIS A N 1
ATOM 2404 C CA . HIS A 1 304 ? 19.219 -25.922 -31.922 1 96.31 304 HIS A CA 1
ATOM 2405 C C . HIS A 1 304 ? 20.516 -26.625 -32.312 1 96.31 304 HIS A C 1
ATOM 2407 O O . HIS A 1 304 ? 20.484 -27.781 -32.781 1 96.31 304 HIS A O 1
ATOM 2413 N N . LEU A 1 305 ? 21.594 -26.047 -32.094 1 94.38 305 LEU A N 1
ATOM 2414 C CA . LEU A 1 305 ? 22.875 -26.531 -32.594 1 94.38 305 LEU A CA 1
ATOM 2415 C C . LEU A 1 305 ? 23.312 -27.812 -31.875 1 94.38 305 LEU A C 1
ATOM 2417 O O . LEU A 1 305 ? 23.766 -28.766 -32.5 1 94.38 305 LEU A O 1
ATOM 2421 N N . VAL A 1 306 ? 23.156 -27.828 -30.578 1 93.56 306 VAL A N 1
ATOM 2422 C CA . VAL A 1 306 ? 23.719 -28.906 -29.75 1 93.56 306 VAL A CA 1
ATOM 2423 C C . VAL A 1 306 ? 22.797 -30.125 -29.828 1 93.56 306 VAL A C 1
ATOM 2425 O O . VAL A 1 306 ? 23.266 -31.234 -30.078 1 93.56 306 VAL A O 1
ATOM 2428 N N . THR A 1 307 ? 21.516 -29.922 -29.703 1 93.94 307 THR A N 1
ATOM 2429 C CA . THR A 1 307 ? 20.594 -31.062 -29.625 1 93.94 307 THR A CA 1
ATOM 2430 C C . THR A 1 307 ? 20.016 -31.359 -31 1 93.94 307 THR A C 1
ATOM 2432 O O . THR A 1 307 ? 19.438 -32.438 -31.219 1 93.94 307 THR A O 1
ATOM 2435 N N . LYS A 1 308 ? 20.078 -30.547 -31.984 1 94 308 LYS A N 1
ATOM 2436 C CA . LYS A 1 308 ? 19.625 -30.703 -33.344 1 94 308 LYS A CA 1
ATOM 2437 C C . LYS A 1 308 ? 18.109 -30.844 -33.438 1 94 308 LYS A C 1
ATOM 2439 O O . LYS A 1 308 ? 17.594 -31.547 -34.281 1 94 308 LYS A O 1
ATOM 2444 N N . ARG A 1 309 ? 17.469 -30.25 -32.5 1 95.75 309 ARG A N 1
ATOM 2445 C CA . ARG A 1 309 ? 16.016 -30.188 -32.531 1 95.75 309 ARG A CA 1
ATOM 2446 C C . ARG A 1 309 ? 15.523 -28.812 -32.938 1 95.75 309 ARG A C 1
ATOM 2448 O O . ARG A 1 309 ? 16.219 -27.812 -32.75 1 95.75 309 ARG A O 1
ATOM 2455 N N . ASN A 1 310 ? 14.328 -28.797 -33.531 1 96.06 310 ASN A N 1
ATOM 2456 C CA . ASN A 1 310 ? 13.773 -27.531 -34 1 96.06 310 ASN A CA 1
ATOM 2457 C C . ASN A 1 310 ? 12.875 -26.875 -32.969 1 96.06 310 ASN A C 1
ATOM 2459 O O . ASN A 1 310 ? 12.25 -27.562 -32.156 1 96.06 310 ASN A O 1
ATOM 2463 N N . LEU A 1 311 ? 12.875 -25.516 -33.031 1 97 311 LEU A N 1
ATOM 2464 C CA . LEU A 1 311 ? 11.914 -24.766 -32.219 1 97 311 LEU A CA 1
ATOM 2465 C C . LEU A 1 311 ? 10.484 -25.031 -32.688 1 97 311 LEU A C 1
ATOM 2467 O O . LEU A 1 311 ? 10.148 -24.797 -33.844 1 97 311 LEU A O 1
ATOM 2471 N N . HIS A 1 312 ? 9.742 -25.516 -31.734 1 95.38 312 HIS A N 1
ATOM 2472 C CA . HIS A 1 312 ? 8.438 -26.109 -32.031 1 95.38 312 HIS A CA 1
ATOM 2473 C C . HIS A 1 312 ? 7.367 -25.562 -31.109 1 95.38 312 HIS A C 1
ATOM 2475 O O . HIS A 1 312 ? 7.652 -25.234 -29.953 1 95.38 312 HIS A O 1
ATOM 2481 N N . SER A 1 313 ? 6.199 -25.312 -31.672 1 95.31 313 SER A N 1
ATOM 2482 C CA . SER A 1 313 ? 5.051 -25.016 -30.812 1 95.31 313 SER A CA 1
ATOM 2483 C C . SER A 1 313 ? 3.816 -25.781 -31.281 1 95.31 313 SER A C 1
ATOM 2485 O O . SER A 1 313 ? 3.73 -26.188 -32.438 1 95.31 313 SER A O 1
ATOM 2487 N N . HIS A 1 314 ? 2.893 -26.109 -30.359 1 91.25 314 HIS A N 1
ATOM 2488 C CA . HIS A 1 314 ? 1.656 -26.844 -30.609 1 91.25 314 HIS A CA 1
ATOM 2489 C C . HIS A 1 314 ? 0.544 -26.391 -29.672 1 91.25 314 HIS A C 1
ATOM 2491 O O . HIS A 1 314 ? 0.743 -25.469 -28.859 1 91.25 314 HIS A O 1
ATOM 2497 N N . SER A 1 315 ? -0.511 -26.953 -29.938 1 88.25 315 SER A N 1
ATOM 2498 C CA . SER A 1 315 ? -1.687 -26.516 -29.203 1 88.25 315 SER A CA 1
ATOM 2499 C C . SER A 1 315 ? -1.729 -27.125 -27.797 1 88.25 315 SER A C 1
ATOM 2501 O O . SER A 1 315 ? -2.707 -27.781 -27.438 1 88.25 315 SER A O 1
ATOM 2503 N N . GLU A 1 316 ? -0.64 -27.016 -27.094 1 89.88 316 GLU A N 1
ATOM 2504 C CA . GLU A 1 316 ? -0.547 -27.422 -25.688 1 89.88 316 GLU A CA 1
ATOM 2505 C C . GLU A 1 316 ? -0.227 -26.219 -24.797 1 89.88 316 GLU A C 1
ATOM 2507 O O . GLU A 1 316 ? 0.562 -25.359 -25.172 1 89.88 316 GLU A O 1
ATOM 2512 N N . PRO A 1 317 ? -0.872 -26.234 -23.703 1 88.44 317 PRO A N 1
ATOM 2513 C CA . PRO A 1 317 ? -0.608 -25.109 -22.812 1 88.44 317 PRO A CA 1
ATOM 2514 C C . PRO A 1 317 ? 0.82 -25.109 -22.266 1 88.44 317 PRO A C 1
ATOM 2516 O O . PRO A 1 317 ? 1.396 -26.172 -22.031 1 88.44 317 PRO A O 1
ATOM 2519 N N . ALA A 1 318 ? 1.343 -23.922 -22.016 1 91.06 318 ALA A N 1
ATOM 2520 C CA . ALA A 1 318 ? 2.688 -23.75 -21.469 1 91.06 318 ALA A CA 1
ATOM 2521 C C . ALA A 1 318 ? 2.746 -24.203 -20.016 1 91.06 318 ALA A C 1
ATOM 2523 O O . ALA A 1 318 ? 1.718 -24.25 -19.344 1 91.06 318 ALA A O 1
ATOM 2524 N N . PRO A 1 319 ? 3.904 -24.484 -19.625 1 86.69 319 PRO A N 1
ATOM 2525 C CA . PRO A 1 319 ? 4.039 -25.078 -18.297 1 86.69 319 PRO A CA 1
ATOM 2526 C C . PRO A 1 319 ? 3.662 -24.094 -17.188 1 86.69 319 PRO A C 1
ATOM 2528 O O . PRO A 1 319 ? 3.006 -24.484 -16.203 1 86.69 319 PRO A O 1
ATOM 2531 N N . MET A 1 320 ? 4.086 -22.875 -17.266 1 86 320 MET A N 1
ATOM 2532 C CA . MET A 1 320 ? 3.836 -21.922 -16.203 1 86 320 MET A CA 1
ATOM 2533 C C . MET A 1 320 ? 2.658 -21.016 -16.562 1 86 320 MET A C 1
ATOM 2535 O O . MET A 1 320 ? 1.784 -20.766 -15.719 1 86 320 MET A O 1
ATOM 2539 N N . THR A 1 321 ? 2.635 -20.484 -17.75 1 87.69 321 THR A N 1
ATOM 2540 C CA . THR A 1 321 ? 1.57 -19.609 -18.234 1 87.69 321 THR A CA 1
ATOM 2541 C C . THR A 1 321 ? 0.58 -20.406 -19.094 1 87.69 321 THR A C 1
ATOM 2543 O O . THR A 1 321 ? 0.714 -20.453 -20.312 1 87.69 321 THR A O 1
ATOM 2546 N N . LYS A 1 322 ? -0.424 -20.75 -18.562 1 79.12 322 LYS A N 1
ATOM 2547 C CA . LYS A 1 322 ? -1.323 -21.703 -19.203 1 79.12 322 LYS A CA 1
ATOM 2548 C C . LYS A 1 322 ? -2.104 -21.047 -20.328 1 79.12 322 LYS A C 1
ATOM 2550 O O . LYS A 1 322 ? -2.58 -21.734 -21.25 1 79.12 322 LYS A O 1
ATOM 2555 N N . LYS A 1 323 ? -2.127 -19.781 -20.234 1 80.19 323 LYS A N 1
ATOM 2556 C CA . LYS A 1 323 ? -2.807 -19.062 -21.312 1 80.19 323 LYS A CA 1
ATOM 2557 C C . LYS A 1 323 ? -1.979 -19.078 -22.594 1 80.19 323 LYS A C 1
ATOM 2559 O O . LYS A 1 323 ? -2.492 -18.781 -23.672 1 80.19 323 LYS A O 1
ATOM 2564 N N . HIS A 1 324 ? -0.742 -19.359 -22.453 1 91.88 324 HIS A N 1
ATOM 2565 C CA . HIS A 1 324 ? 0.16 -19.453 -23.594 1 91.88 324 HIS A CA 1
ATOM 2566 C C . HIS A 1 324 ? 0.287 -20.891 -24.094 1 91.88 324 HIS A C 1
ATOM 2568 O O . HIS A 1 324 ? -0.213 -21.812 -23.453 1 91.88 324 HIS A O 1
ATOM 2574 N N . LEU A 1 325 ? 0.843 -21 -25.234 1 93.25 325 LEU A N 1
ATOM 2575 C CA . LEU A 1 325 ? 1.12 -22.328 -25.781 1 93.25 325 LEU A CA 1
ATOM 2576 C C . LEU A 1 325 ? 2.549 -22.766 -25.469 1 93.25 325 LEU A C 1
ATOM 2578 O O . LEU A 1 325 ? 3.443 -21.922 -25.344 1 93.25 325 LEU A O 1
ATOM 2582 N N . GLN A 1 326 ? 2.68 -24.016 -25.391 1 94.5 326 GLN A N 1
ATOM 2583 C CA . GLN A 1 326 ? 3.984 -24.578 -25.062 1 94.5 326 GLN A CA 1
ATOM 2584 C C . GLN A 1 326 ? 4.949 -24.484 -26.234 1 94.5 326 GLN A C 1
ATOM 2586 O O . GLN A 1 326 ? 4.559 -24.719 -27.375 1 94.5 326 GLN A O 1
ATOM 2591 N N . VAL A 1 327 ? 6.141 -24.125 -25.953 1 96.12 327 VAL A N 1
ATOM 2592 C CA . VAL A 1 327 ? 7.23 -24.125 -26.922 1 96.12 327 VAL A CA 1
ATOM 2593 C C . VAL A 1 327 ? 8.234 -25.219 -26.562 1 96.12 327 VAL A C 1
ATOM 2595 O O . VAL A 1 327 ? 8.719 -25.281 -25.438 1 96.12 327 VAL A O 1
ATOM 2598 N N . THR A 1 328 ? 8.523 -26.062 -27.547 1 95.75 328 THR A N 1
ATOM 2599 C CA . THR A 1 328 ? 9.375 -27.219 -27.281 1 95.75 328 THR A CA 1
ATOM 2600 C C . THR A 1 328 ? 10.398 -27.391 -28.391 1 95.75 328 THR A C 1
ATOM 2602 O O . THR A 1 328 ? 10.312 -26.734 -29.438 1 95.75 328 THR A O 1
ATOM 2605 N N . GLY A 1 329 ? 11.438 -28.125 -28.094 1 95.06 329 GLY A N 1
ATOM 2606 C CA . GLY A 1 329 ? 12.312 -28.656 -29.125 1 95.06 329 GLY A CA 1
ATOM 2607 C C . GLY A 1 329 ? 11.828 -29.969 -29.688 1 95.06 329 GLY A C 1
ATOM 2608 O O . GLY A 1 329 ? 11.531 -30.906 -28.953 1 95.06 329 GLY A O 1
ATOM 2609 N N . TYR A 1 330 ? 11.758 -30.016 -30.922 1 94.56 330 TYR A N 1
ATOM 2610 C CA . TYR A 1 330 ? 11.172 -31.188 -31.562 1 94.56 330 TYR A CA 1
ATOM 2611 C C . TYR A 1 330 ? 11.969 -31.594 -32.812 1 94.56 330 TYR A C 1
ATOM 2613 O O . TYR A 1 330 ? 12.594 -30.75 -33.438 1 94.56 330 TYR A O 1
ATOM 2621 N N . GLY A 1 331 ? 11.914 -32.938 -33.125 1 90 331 GLY A N 1
ATOM 2622 C CA . GLY A 1 331 ? 12.578 -33.438 -34.312 1 90 331 GLY A CA 1
ATOM 2623 C C . GLY A 1 331 ? 13.883 -34.156 -34.031 1 90 331 GLY A C 1
ATOM 2624 O O . GLY A 1 331 ? 14.305 -34.219 -32.875 1 90 331 GLY A O 1
ATOM 2625 N N . GLU A 1 332 ? 14.391 -34.781 -35.125 1 88.75 332 GLU A N 1
ATOM 2626 C CA . GLU A 1 332 ? 15.672 -35.5 -35.031 1 88.75 332 GLU A CA 1
ATOM 2627 C C . GLU A 1 332 ? 16.609 -35.062 -36.156 1 88.75 332 GLU A C 1
ATOM 2629 O O . GLU A 1 332 ? 16.234 -35.125 -37.344 1 88.75 332 GLU A O 1
ATOM 2634 N N . LEU A 1 333 ? 17.734 -34.688 -35.812 1 88.56 333 LEU A N 1
ATOM 2635 C CA . LEU A 1 333 ? 18.766 -34.25 -36.75 1 88.56 333 LEU A CA 1
ATOM 2636 C C . LEU A 1 333 ? 18.219 -33.188 -37.688 1 88.56 333 LEU A C 1
ATOM 2638 O O . LEU A 1 333 ? 18.375 -33.281 -38.906 1 88.56 333 LEU A O 1
ATOM 2642 N N . GLY A 1 334 ? 17.422 -32.281 -37.125 1 87.75 334 GLY A N 1
ATOM 2643 C CA . GLY A 1 334 ? 16.953 -31.125 -37.844 1 87.75 334 GLY A CA 1
ATOM 2644 C C . GLY A 1 334 ? 15.664 -31.359 -38.625 1 87.75 334 GLY A C 1
ATOM 2645 O O . GLY A 1 334 ? 15.102 -30.438 -39.219 1 87.75 334 GLY A O 1
ATOM 2646 N N . VAL A 1 335 ? 15.219 -32.562 -38.625 1 88.31 335 VAL A N 1
ATOM 2647 C CA . VAL A 1 335 ? 13.992 -32.875 -39.375 1 88.31 335 VAL A CA 1
ATOM 2648 C C . VAL A 1 335 ? 12.812 -32.906 -38.406 1 88.31 335 VAL A C 1
ATOM 2650 O O . VAL A 1 335 ? 12.836 -33.688 -37.438 1 88.31 335 VAL A O 1
ATOM 2653 N N . GLY A 1 336 ? 11.898 -32.094 -38.656 1 90.44 336 GLY A N 1
ATOM 2654 C CA . GLY A 1 336 ? 10.711 -32.062 -37.812 1 90.44 336 GLY A CA 1
ATOM 2655 C C . GLY A 1 336 ? 9.422 -32 -38.625 1 90.44 336 GLY A C 1
ATOM 2656 O O . GLY A 1 336 ? 9.281 -32.719 -39.625 1 90.44 336 GLY A O 1
ATOM 2657 N N . ASP A 1 337 ? 8.438 -31.281 -38.125 1 90.44 337 ASP A N 1
ATOM 2658 C CA . ASP A 1 337 ? 7.141 -31.219 -38.812 1 90.44 337 ASP A CA 1
ATOM 2659 C C . ASP A 1 337 ? 6.762 -29.766 -39.094 1 90.44 337 ASP A C 1
ATOM 2661 O O . ASP A 1 337 ? 7.609 -28.875 -39.062 1 90.44 337 ASP A O 1
ATOM 2665 N N . ALA A 1 338 ? 5.566 -29.5 -39.594 1 89.69 338 ALA A N 1
ATOM 2666 C CA . ALA A 1 338 ? 5.098 -28.203 -40.031 1 89.69 338 ALA A CA 1
ATOM 2667 C C . ALA A 1 338 ? 4.977 -27.234 -38.875 1 89.69 338 ALA A C 1
ATOM 2669 O O . ALA A 1 338 ? 4.973 -26.016 -39.062 1 89.69 338 ALA A O 1
ATOM 2670 N N . ASN A 1 339 ? 4.941 -27.766 -37.688 1 94.06 339 ASN A N 1
ATOM 2671 C CA . ASN A 1 339 ? 4.789 -26.922 -36.531 1 94.06 339 ASN A CA 1
ATOM 2672 C C . ASN A 1 339 ? 6.121 -26.328 -36.094 1 94.06 339 ASN A C 1
ATOM 2674 O O . ASN A 1 339 ? 6.207 -25.703 -35.031 1 94.06 339 ASN A O 1
ATOM 2678 N N . ASP A 1 340 ? 7.117 -26.469 -36.938 1 94.94 340 ASP A N 1
ATOM 2679 C CA . ASP A 1 340 ? 8.43 -25.906 -36.656 1 94.94 340 ASP A CA 1
ATOM 2680 C C . ASP A 1 340 ? 8.664 -24.609 -37.438 1 94.94 340 ASP A C 1
ATOM 2682 O O . ASP A 1 340 ? 9.742 -24.031 -37.344 1 94.94 340 ASP A O 1
ATOM 2686 N N . VAL A 1 341 ? 7.676 -24.219 -38.156 1 95.44 341 VAL A N 1
ATOM 2687 C CA . VAL A 1 341 ? 7.859 -23.094 -39.031 1 95.44 341 VAL A CA 1
ATOM 2688 C C . VAL A 1 341 ? 7.422 -21.797 -38.344 1 95.44 341 VAL A C 1
ATOM 2690 O O . VAL A 1 341 ? 6.332 -21.734 -37.781 1 95.44 341 VAL A O 1
ATOM 2693 N N . TRP A 1 342 ? 8.297 -20.859 -38.375 1 97 342 TRP A N 1
ATOM 2694 C CA . TRP A 1 342 ? 8.047 -19.547 -37.781 1 97 342 TRP A CA 1
ATOM 2695 C C . TRP A 1 342 ? 8.211 -18.438 -38.812 1 97 342 TRP A C 1
ATOM 2697 O O . TRP A 1 342 ? 9.008 -18.562 -39.75 1 97 342 TRP A O 1
ATOM 2707 N N . ARG A 1 343 ? 7.449 -17.406 -38.656 1 95.44 343 ARG A N 1
ATOM 2708 C CA . ARG A 1 343 ? 7.594 -16.203 -39.438 1 95.44 343 ARG A CA 1
ATOM 2709 C C . ARG A 1 343 ? 8.328 -15.109 -38.688 1 95.44 343 ARG A C 1
ATOM 2711 O O . ARG A 1 343 ? 7.988 -14.82 -37.531 1 95.44 343 ARG A O 1
ATOM 2718 N N . VAL A 1 344 ? 9.336 -14.555 -39.281 1 96.12 344 VAL A N 1
ATOM 2719 C CA . VAL A 1 344 ? 10.109 -13.516 -38.625 1 96.12 344 VAL A CA 1
ATOM 2720 C C . VAL A 1 344 ? 9.617 -12.133 -39.062 1 96.12 344 VAL A C 1
ATOM 2722 O O . VAL A 1 344 ? 9.523 -11.859 -40.25 1 96.12 344 VAL A O 1
ATOM 2725 N N . LEU A 1 345 ? 9.258 -11.336 -38.094 1 94.94 345 LEU A N 1
ATOM 2726 C CA . LEU A 1 345 ? 8.805 -9.969 -38.344 1 94.94 345 LEU A CA 1
ATOM 2727 C C . LEU A 1 345 ? 9.695 -8.953 -37.656 1 94.94 345 LEU A C 1
ATOM 2729 O O . LEU A 1 345 ? 10.109 -9.164 -36.5 1 94.94 345 LEU A O 1
ATOM 2733 N N . ILE A 1 346 ? 10.062 -7.953 -38.406 1 94.19 346 ILE A N 1
ATOM 2734 C CA . ILE A 1 346 ? 10.797 -6.836 -37.812 1 94.19 346 ILE A CA 1
ATOM 2735 C C . ILE A 1 346 ? 9.82 -5.805 -37.25 1 94.19 346 ILE A C 1
ATOM 2737 O O . ILE A 1 346 ? 8.914 -5.348 -37.969 1 94.19 346 ILE A O 1
ATOM 2741 N N . VAL A 1 347 ? 9.984 -5.531 -35.938 1 91.75 347 VAL A N 1
ATOM 2742 C CA . VAL A 1 347 ? 9.109 -4.535 -35.312 1 91.75 347 VAL A CA 1
ATOM 2743 C C . VAL A 1 347 ? 9.273 -3.197 -36.031 1 91.75 347 VAL A C 1
ATOM 2745 O O . VAL A 1 347 ? 10.375 -2.639 -36.062 1 91.75 347 VAL A O 1
ATOM 2748 N N . GLY A 1 348 ? 8.258 -2.598 -36.688 1 85.06 348 GLY A N 1
ATOM 2749 C CA . GLY A 1 348 ? 8.305 -1.367 -37.438 1 85.06 348 GLY A CA 1
ATOM 2750 C C . GLY A 1 348 ? 8.914 -1.55 -38.844 1 85.06 348 GLY A C 1
ATOM 2751 O O . GLY A 1 348 ? 9.258 -0.572 -39.5 1 85.06 348 GLY A O 1
ATOM 2752 N N . GLY A 1 349 ? 9.102 -2.828 -39.156 1 88.44 349 GLY A N 1
ATOM 2753 C CA . GLY A 1 349 ? 9.758 -3.102 -40.438 1 88.44 349 GLY A CA 1
ATOM 2754 C C . GLY A 1 349 ? 8.805 -3.086 -41.594 1 88.44 349 GLY A C 1
ATOM 2755 O O . GLY A 1 349 ? 7.59 -3.152 -41.438 1 88.44 349 GLY A O 1
ATOM 2756 N N . LYS A 1 350 ? 9.43 -2.697 -42.812 1 84.5 350 LYS A N 1
ATOM 2757 C CA . LYS A 1 350 ? 8.711 -2.705 -44.062 1 84.5 350 LYS A CA 1
ATOM 2758 C C . LYS A 1 350 ? 9.094 -3.924 -44.906 1 84.5 350 LYS A C 1
ATOM 2760 O O . LYS A 1 350 ? 10.039 -4.648 -44.562 1 84.5 350 LYS A O 1
ATOM 2765 N N . ALA A 1 351 ? 8.297 -3.982 -45.969 1 85.88 351 ALA A N 1
ATOM 2766 C CA . ALA A 1 351 ? 8.539 -5.121 -46.844 1 85.88 351 ALA A CA 1
ATOM 2767 C C . ALA A 1 351 ? 9.945 -5.059 -47.438 1 85.88 351 ALA A C 1
ATOM 2769 O O . ALA A 1 351 ? 10.383 -4.004 -47.906 1 85.88 351 ALA A O 1
ATOM 2770 N N . ASN A 1 352 ? 10.758 -6.039 -47.344 1 87.81 352 ASN A N 1
ATOM 2771 C CA . ASN A 1 352 ? 12.078 -6.215 -47.938 1 87.81 352 ASN A CA 1
ATOM 2772 C C . ASN A 1 352 ? 13.18 -5.699 -47 1 87.81 352 ASN A C 1
ATOM 2774 O O . ASN A 1 352 ? 14.344 -5.613 -47.406 1 87.81 352 ASN A O 1
ATOM 2778 N N . ASP A 1 353 ? 12.789 -5.32 -45.844 1 93.25 353 ASP A N 1
ATOM 2779 C CA . ASP A 1 353 ? 13.828 -4.949 -44.875 1 93.25 353 ASP A CA 1
ATOM 2780 C C . ASP A 1 353 ? 14.633 -6.168 -44.438 1 93.25 353 ASP A C 1
ATOM 2782 O O . ASP A 1 353 ? 14.078 -7.242 -44.219 1 93.25 353 ASP A O 1
ATOM 2786 N N . THR A 1 354 ? 15.891 -5.949 -44.406 1 94.5 354 THR A N 1
ATOM 2787 C CA . THR A 1 354 ? 16.766 -7.039 -44 1 94.5 354 THR A CA 1
ATOM 2788 C C . THR A 1 354 ? 16.938 -7.035 -42.469 1 94.5 354 THR A C 1
ATOM 2790 O O . THR A 1 354 ? 16.953 -5.977 -41.844 1 94.5 354 THR A O 1
ATOM 2793 N N . VAL A 1 355 ? 17.016 -8.227 -41.906 1 94.44 355 VAL A N 1
ATOM 2794 C CA . VAL A 1 355 ? 17.25 -8.383 -40.469 1 94.44 355 VAL A CA 1
ATOM 2795 C C . VAL A 1 355 ? 18.703 -8.086 -40.125 1 94.44 355 VAL A C 1
ATOM 2797 O O . VAL A 1 355 ? 19.609 -8.625 -40.781 1 94.44 355 VAL A O 1
ATOM 2800 N N . HIS A 1 356 ? 18.891 -7.211 -39.219 1 91.5 356 HIS A N 1
ATOM 2801 C CA . HIS A 1 356 ? 20.234 -6.84 -38.781 1 91.5 356 HIS A CA 1
ATOM 2802 C C . HIS A 1 356 ? 20.547 -7.379 -37.406 1 91.5 356 HIS A C 1
ATOM 2804 O O . HIS A 1 356 ? 19.656 -7.438 -36.531 1 91.5 356 HIS A O 1
ATOM 2810 N N . THR A 1 357 ? 21.766 -7.691 -37.219 1 89 357 THR A N 1
ATOM 2811 C CA . THR A 1 357 ? 22.25 -8.18 -35.938 1 89 357 THR A CA 1
ATOM 2812 C C . THR A 1 357 ? 22.219 -7.062 -34.906 1 89 357 THR A C 1
ATOM 2814 O O . THR A 1 357 ? 22.562 -5.918 -35.188 1 89 357 THR A O 1
ATOM 2817 N N . VAL A 1 358 ? 21.734 -7.355 -33.688 1 82.94 358 VAL A N 1
ATOM 2818 C CA . VAL A 1 358 ? 21.734 -6.535 -32.5 1 82.94 358 VAL A CA 1
ATOM 2819 C C . VAL A 1 358 ? 20.734 -5.395 -32.656 1 82.94 358 VAL A C 1
ATOM 2821 O O . VAL A 1 358 ? 20 -5.078 -31.703 1 82.94 358 VAL A O 1
ATOM 2824 N N . THR A 1 359 ? 20.547 -4.754 -33.75 1 82.69 359 THR A N 1
ATOM 2825 C CA . THR A 1 359 ? 19.781 -3.52 -33.906 1 82.69 359 THR A CA 1
ATOM 2826 C C . THR A 1 359 ? 18.328 -3.816 -34.219 1 82.69 359 THR A C 1
ATOM 2828 O O . THR A 1 359 ? 17.438 -3.076 -33.812 1 82.69 359 THR A O 1
ATOM 2831 N N . SER A 1 360 ? 18.109 -4.848 -34.938 1 89.25 360 SER A N 1
ATOM 2832 C CA . SER A 1 360 ? 16.734 -5.16 -35.281 1 89.25 360 SER A CA 1
ATOM 2833 C C . SER A 1 360 ? 15.992 -5.812 -34.125 1 89.25 360 SER A C 1
ATOM 2835 O O . SER A 1 360 ? 16.531 -6.688 -33.469 1 89.25 360 SER A O 1
ATOM 2837 N N . ARG A 1 361 ? 14.812 -5.301 -33.906 1 90.75 361 ARG A N 1
ATOM 2838 C CA . ARG A 1 361 ? 13.883 -5.965 -33 1 90.75 361 ARG A CA 1
ATOM 2839 C C . ARG A 1 361 ? 12.953 -6.906 -33.781 1 90.75 361 ARG A C 1
ATOM 2841 O O . ARG A 1 361 ? 12.242 -6.484 -34.688 1 90.75 361 ARG A O 1
ATOM 2848 N N . LEU A 1 362 ? 12.992 -8.133 -33.344 1 94.88 362 LEU A N 1
ATOM 2849 C CA . LEU A 1 362 ? 12.297 -9.164 -34.125 1 94.88 362 LEU A CA 1
ATOM 2850 C C . LEU A 1 362 ? 11.148 -9.758 -33.312 1 94.88 362 LEU A C 1
ATOM 2852 O O . LEU A 1 362 ? 11.18 -9.758 -32.094 1 94.88 362 LEU A O 1
ATOM 2856 N N . MET A 1 363 ? 10.148 -10.211 -34.031 1 95.94 363 MET A N 1
ATOM 2857 C CA . MET A 1 363 ? 9.062 -11.031 -33.5 1 95.94 363 MET A CA 1
ATOM 2858 C C . MET A 1 363 ? 8.945 -12.336 -34.281 1 95.94 363 MET A C 1
ATOM 2860 O O . MET A 1 363 ? 9.016 -12.344 -35.5 1 95.94 363 MET A O 1
ATOM 2864 N N . PHE A 1 364 ? 8.883 -13.422 -33.625 1 96.62 364 PHE A N 1
ATOM 2865 C CA . PHE A 1 364 ? 8.68 -14.727 -34.25 1 96.62 364 PHE A CA 1
ATOM 2866 C C . PHE A 1 364 ? 7.234 -15.18 -34.094 1 96.62 364 PHE A C 1
ATOM 2868 O O . PHE A 1 364 ? 6.785 -15.469 -32.969 1 96.62 364 PHE A O 1
ATOM 2875 N N . VAL A 1 365 ? 6.57 -15.242 -35.156 1 95.94 365 VAL A N 1
ATOM 2876 C CA . VAL A 1 365 ? 5.172 -15.656 -35.156 1 95.94 365 VAL A CA 1
ATOM 2877 C C . VAL A 1 365 ? 5.062 -17.078 -35.688 1 95.94 365 VAL A C 1
ATOM 2879 O O . VAL A 1 365 ? 5.566 -17.391 -36.781 1 95.94 365 VAL A O 1
ATOM 2882 N N . HIS A 1 366 ? 4.438 -17.875 -34.938 1 95.62 366 HIS A N 1
ATOM 2883 C CA . HIS A 1 366 ? 4.23 -19.25 -35.375 1 95.62 366 HIS A CA 1
ATOM 2884 C C . HIS A 1 366 ? 3.307 -19.297 -36.594 1 95.62 366 HIS A C 1
ATOM 2886 O O . HIS A 1 366 ? 2.227 -18.703 -36.562 1 95.62 366 HIS A O 1
ATOM 2892 N N . TYR A 1 367 ? 3.656 -20.016 -37.562 1 92.31 367 TYR A N 1
ATOM 2893 C CA . TYR A 1 367 ? 2.973 -19.969 -38.844 1 92.31 367 TYR A CA 1
ATOM 2894 C C . TYR A 1 367 ? 1.594 -20.609 -38.75 1 92.31 367 TYR A C 1
ATOM 2896 O O . TYR A 1 367 ? 0.621 -20.078 -39.281 1 92.31 367 TYR A O 1
ATOM 2904 N N . LEU A 1 368 ? 1.418 -21.688 -38.062 1 90.5 368 LEU A N 1
ATOM 2905 C CA . LEU A 1 368 ? 0.167 -22.438 -38.031 1 90.5 368 LEU A CA 1
ATOM 2906 C C . LEU A 1 368 ? -0.729 -21.953 -36.906 1 90.5 368 LEU A C 1
ATOM 2908 O O . LEU A 1 368 ? -1.924 -21.719 -37.094 1 90.5 368 LEU A O 1
ATOM 2912 N N . GLN A 1 369 ? -0.11 -21.766 -35.75 1 90.94 369 GLN A N 1
ATOM 2913 C CA . GLN A 1 369 ? -0.899 -21.422 -34.594 1 90.94 369 GLN A CA 1
ATOM 2914 C C . GLN A 1 369 ? -1.104 -19.922 -34.469 1 90.94 369 GLN A C 1
ATOM 2916 O O . GLN A 1 369 ? -1.932 -19.453 -33.688 1 90.94 369 GLN A O 1
ATOM 2921 N N . SER A 1 370 ? -0.398 -19.141 -35.156 1 90.06 370 SER A N 1
ATOM 2922 C CA . SER A 1 370 ? -0.488 -17.672 -35.156 1 90.06 370 SER A CA 1
ATOM 2923 C C . SER A 1 370 ? -0.242 -17.109 -33.75 1 90.06 370 SER A C 1
ATOM 2925 O O . SER A 1 370 ? -0.935 -16.188 -33.312 1 90.06 370 SER A O 1
ATOM 2927 N N . CYS A 1 371 ? 0.546 -17.688 -33 1 93.75 371 CYS A N 1
ATOM 2928 C CA . CYS A 1 371 ? 0.989 -17.203 -31.703 1 93.75 371 CYS A CA 1
ATOM 2929 C C . CYS A 1 371 ? 2.408 -16.656 -31.781 1 93.75 371 CYS A C 1
ATOM 2931 O O . CYS A 1 371 ? 3.127 -16.906 -32.75 1 93.75 371 CYS A O 1
ATOM 2933 N N . VAL A 1 372 ? 2.773 -15.812 -30.844 1 95.5 372 VAL A N 1
ATOM 2934 C CA . VAL A 1 372 ? 4.074 -15.156 -30.891 1 95.5 372 VAL A CA 1
ATOM 2935 C C . VAL A 1 372 ? 4.977 -15.719 -29.797 1 95.5 372 VAL A C 1
ATOM 2937 O O . VAL A 1 372 ? 4.52 -15.977 -28.672 1 95.5 372 VAL A O 1
ATOM 2940 N N . LEU A 1 373 ? 6.246 -15.93 -30.156 1 96.31 373 LEU A N 1
ATOM 2941 C CA . LEU A 1 373 ? 7.238 -16.438 -29.203 1 96.31 373 LEU A CA 1
ATOM 2942 C C . LEU A 1 373 ? 7.555 -15.383 -28.141 1 96.31 373 LEU A C 1
ATOM 2944 O O . LEU A 1 373 ? 7.988 -14.273 -28.469 1 96.31 373 LEU A O 1
ATOM 2948 N N . THR A 1 374 ? 7.359 -15.719 -26.859 1 94.69 374 THR A N 1
ATOM 2949 C CA . THR A 1 374 ? 7.555 -14.727 -25.812 1 94.69 374 THR A CA 1
ATOM 2950 C C . THR A 1 374 ? 8.188 -15.367 -24.578 1 94.69 374 THR A C 1
ATOM 2952 O O . THR A 1 374 ? 8.289 -16.594 -24.484 1 94.69 374 THR A O 1
ATOM 2955 N N . SER A 1 375 ? 8.797 -14.547 -23.781 1 91.56 375 SER A N 1
ATOM 2956 C CA . SER A 1 375 ? 9.211 -14.914 -22.422 1 91.56 375 SER A CA 1
ATOM 2957 C C . SER A 1 375 ? 8.219 -14.406 -21.391 1 91.56 375 SER A C 1
ATOM 2959 O O . SER A 1 375 ? 8.094 -13.195 -21.172 1 91.56 375 SER A O 1
ATOM 2961 N N . SER A 1 376 ? 7.488 -15.297 -20.766 1 84.94 376 SER A N 1
ATOM 2962 C CA . SER A 1 376 ? 6.332 -14.961 -19.938 1 84.94 376 SER A CA 1
ATOM 2963 C C . SER A 1 376 ? 6.754 -14.195 -18.688 1 84.94 376 SER A C 1
ATOM 2965 O O . SER A 1 376 ? 5.93 -13.531 -18.047 1 84.94 376 SER A O 1
ATOM 2967 N N . GLY A 1 377 ? 8.031 -14.203 -18.375 1 79.44 377 GLY A N 1
ATOM 2968 C CA . GLY A 1 377 ? 8.477 -13.547 -17.156 1 79.44 377 GLY A CA 1
ATOM 2969 C C . GLY A 1 377 ? 8.414 -14.445 -15.93 1 79.44 377 GLY A C 1
ATOM 2970 O O . GLY A 1 377 ? 8.938 -14.102 -14.875 1 79.44 377 GLY A O 1
ATOM 2971 N N . LYS A 1 378 ? 7.812 -15.609 -16.062 1 83.5 378 LYS A N 1
ATOM 2972 C CA . LYS A 1 378 ? 7.727 -16.562 -14.969 1 83.5 378 LYS A CA 1
ATOM 2973 C C . LYS A 1 378 ? 8.922 -17.5 -14.969 1 83.5 378 LYS A C 1
ATOM 2975 O O . LYS A 1 378 ? 9.492 -17.812 -16.016 1 83.5 378 LYS A O 1
ATOM 2980 N N . GLN A 1 379 ? 9.305 -17.844 -13.734 1 83.31 379 GLN A N 1
ATOM 2981 C CA . GLN A 1 379 ? 10.43 -18.766 -13.578 1 83.31 379 GLN A CA 1
ATOM 2982 C C . GLN A 1 379 ? 9.945 -20.203 -13.484 1 83.31 379 GLN A C 1
ATOM 2984 O O . GLN A 1 379 ? 8.93 -20.484 -12.836 1 83.31 379 GLN A O 1
ATOM 2989 N N . LEU A 1 380 ? 10.68 -21.016 -14.227 1 86 380 LEU A N 1
ATOM 2990 C CA . LEU A 1 380 ? 10.375 -22.438 -14.156 1 86 380 LEU A CA 1
ATOM 2991 C C . LEU A 1 380 ? 10.82 -23.031 -12.82 1 86 380 LEU A C 1
ATOM 2993 O O . LEU A 1 380 ? 11.766 -22.531 -12.203 1 86 380 LEU A O 1
ATOM 2997 N N . PRO A 1 381 ? 10.172 -24.031 -12.422 1 81.56 381 PRO A N 1
ATOM 2998 C CA . PRO A 1 381 ? 10.578 -24.672 -11.172 1 81.56 381 PRO A CA 1
ATOM 2999 C C . PRO A 1 381 ? 11.93 -25.391 -11.289 1 81.56 381 PRO A C 1
ATOM 3001 O O . PRO A 1 381 ? 12.633 -25.219 -12.289 1 81.56 381 PRO A O 1
ATOM 3004 N N . LYS A 1 382 ? 12.359 -26.125 -10.32 1 76.5 382 LYS A N 1
ATOM 3005 C CA . LYS A 1 382 ? 13.672 -26.75 -10.25 1 76.5 382 LYS A CA 1
ATOM 3006 C C . LYS A 1 382 ? 13.922 -27.656 -11.445 1 76.5 382 LYS A C 1
ATOM 3008 O O . LYS A 1 382 ? 15.047 -27.766 -11.93 1 76.5 382 LYS A O 1
ATOM 3013 N N . TRP A 1 383 ? 12.828 -28.219 -11.961 1 78.75 383 TRP A N 1
ATOM 3014 C CA . TRP A 1 383 ? 13.016 -29.094 -13.109 1 78.75 383 TRP A CA 1
ATOM 3015 C C . TRP A 1 383 ? 13.422 -28.312 -14.352 1 78.75 383 TRP A C 1
ATOM 3017 O O . TRP A 1 383 ? 13.992 -28.859 -15.289 1 78.75 383 TRP A O 1
ATOM 3027 N N . GLY A 1 384 ? 13.094 -27.156 -14.305 1 86.69 384 GLY A N 1
ATOM 3028 C CA . GLY A 1 384 ? 13.508 -26.297 -15.398 1 86.69 384 GLY A CA 1
ATOM 3029 C C . GLY A 1 384 ? 14.695 -25.422 -15.039 1 86.69 384 GLY A C 1
ATOM 3030 O O . GLY A 1 384 ? 14.906 -24.359 -15.656 1 86.69 384 GLY A O 1
ATOM 3031 N N . PHE A 1 385 ? 15.344 -25.75 -13.898 1 80.75 385 PHE A N 1
ATOM 3032 C CA . PHE A 1 385 ? 16.562 -25.094 -13.453 1 80.75 385 PHE A CA 1
ATOM 3033 C C . PHE A 1 385 ? 16.297 -23.641 -13.086 1 80.75 385 PHE A C 1
ATOM 3035 O O . PHE A 1 385 ? 17.156 -22.781 -13.258 1 80.75 385 PHE A O 1
ATOM 3042 N N . GLU A 1 386 ? 15.031 -23.359 -12.812 1 82 386 GLU A N 1
ATOM 3043 C CA . GLU A 1 386 ? 14.609 -22.031 -12.406 1 82 386 GLU A CA 1
ATOM 3044 C C . GLU A 1 386 ? 14.883 -21 -13.5 1 82 386 GLU A C 1
ATOM 3046 O O . GLU A 1 386 ? 15.156 -19.828 -13.203 1 82 386 GLU A O 1
ATOM 3051 N N . GLN A 1 387 ? 14.875 -21.516 -14.68 1 88 387 GLN A N 1
ATOM 3052 C CA . GLN A 1 387 ? 15.031 -20.625 -15.82 1 88 387 GLN A CA 1
ATOM 3053 C C . GLN A 1 387 ? 13.695 -19.984 -16.203 1 88 387 GLN A C 1
ATOM 3055 O O . GLN A 1 387 ? 12.648 -20.328 -15.648 1 88 387 GLN A O 1
ATOM 3060 N N . GLN A 1 388 ? 13.797 -19 -17.031 1 90.12 388 GLN A N 1
ATOM 3061 C CA . GLN A 1 388 ? 12.578 -18.281 -17.406 1 90.12 388 GLN A CA 1
ATOM 3062 C C . GLN A 1 388 ? 11.789 -19.062 -18.469 1 90.12 388 GLN A C 1
ATOM 3064 O O . GLN A 1 388 ? 12.383 -19.656 -19.375 1 90.12 388 GLN A O 1
ATOM 3069 N N . GLU A 1 389 ? 10.523 -18.969 -18.375 1 92.44 389 GLU A N 1
ATOM 3070 C CA . GLU A 1 389 ? 9.633 -19.703 -19.281 1 92.44 389 GLU A CA 1
ATOM 3071 C C . GLU A 1 389 ? 9.547 -19.016 -20.641 1 92.44 389 GLU A C 1
ATOM 3073 O O . GLU A 1 389 ? 9.406 -17.781 -20.719 1 92.44 389 GLU A O 1
ATOM 3078 N N . VAL A 1 390 ? 9.703 -19.797 -21.656 1 95.19 390 VAL A N 1
ATOM 3079 C CA . VAL A 1 390 ? 9.414 -19.375 -23.016 1 95.19 390 VAL A CA 1
ATOM 3080 C C . VAL A 1 390 ? 8.102 -20 -23.484 1 95.19 390 VAL A C 1
ATOM 3082 O O . VAL A 1 390 ? 7.898 -21.203 -23.359 1 95.19 390 VAL A O 1
ATOM 3085 N N . SER A 1 391 ? 7.25 -19.219 -23.906 1 95.06 391 SER A N 1
ATOM 3086 C CA . SER A 1 391 ? 5.949 -19.688 -24.359 1 95.06 391 SER A CA 1
ATOM 3087 C C . SER A 1 391 ? 5.5 -18.953 -25.625 1 95.06 391 SER A C 1
ATOM 3089 O O . SER A 1 391 ? 6.207 -18.062 -26.109 1 95.06 391 SER A O 1
ATOM 3091 N N . CYS A 1 392 ? 4.469 -19.469 -26.172 1 95.56 392 CYS A N 1
ATOM 3092 C CA . CYS A 1 392 ? 3.869 -18.844 -27.359 1 95.56 392 CYS A CA 1
ATOM 3093 C C . CYS A 1 392 ? 2.547 -18.172 -27 1 95.56 392 CYS A C 1
ATOM 3095 O O . CYS A 1 392 ? 1.56 -18.859 -26.703 1 95.56 392 CYS A O 1
ATOM 3097 N N . ASN A 1 393 ? 2.555 -16.859 -27.031 1 94.06 393 ASN A N 1
ATOM 3098 C CA . ASN A 1 393 ? 1.392 -16.078 -26.641 1 94.06 393 ASN A CA 1
ATOM 3099 C C . ASN A 1 393 ? 0.451 -15.836 -27.812 1 94.06 393 ASN A C 1
ATOM 3101 O O . ASN A 1 393 ? 0.894 -15.461 -28.891 1 94.06 393 ASN A O 1
ATOM 3105 N N . LEU A 1 394 ? -0.797 -15.977 -27.578 1 87.69 394 LEU A N 1
ATOM 3106 C CA . LEU A 1 394 ? -1.79 -15.789 -28.625 1 87.69 394 LEU A CA 1
ATOM 3107 C C . LEU A 1 394 ? -2.012 -14.312 -28.906 1 87.69 394 LEU A C 1
ATOM 3109 O O . LEU A 1 394 ? -2.504 -13.945 -29.984 1 87.69 394 LEU A O 1
ATOM 3113 N N . ASN A 1 395 ? -1.602 -13.508 -28.031 1 82.81 395 ASN A N 1
ATOM 3114 C CA . ASN A 1 395 ? -1.634 -12.07 -28.234 1 82.81 395 ASN A CA 1
ATOM 3115 C C . ASN A 1 395 ? -0.374 -11.578 -28.953 1 82.81 395 ASN A C 1
ATOM 3117 O O . ASN A 1 395 ? 0.688 -11.469 -28.328 1 82.81 395 ASN A O 1
ATOM 3121 N N . ILE A 1 396 ? -0.559 -11.109 -30.109 1 81.56 396 ILE A N 1
ATOM 3122 C CA . ILE A 1 396 ? 0.571 -10.75 -30.953 1 81.56 396 ILE A CA 1
ATOM 3123 C C . ILE A 1 396 ? 1.16 -9.422 -30.5 1 81.56 396 ILE A C 1
ATOM 3125 O O . ILE A 1 396 ? 2.32 -9.117 -30.781 1 81.56 396 ILE A O 1
ATOM 3129 N N . ARG A 1 397 ? 0.509 -8.641 -29.656 1 75.5 397 ARG A N 1
ATOM 3130 C CA . ARG A 1 397 ? 0.979 -7.324 -29.234 1 75.5 397 ARG A CA 1
ATOM 3131 C C . ARG A 1 397 ? 1.711 -7.402 -27.891 1 75.5 397 ARG A C 1
ATOM 3133 O O . ARG A 1 397 ? 1.967 -6.379 -27.266 1 75.5 397 ARG A O 1
ATOM 3140 N N . ASP A 1 398 ? 2.098 -8.57 -27.562 1 83.81 398 ASP A N 1
ATOM 3141 C CA . ASP A 1 398 ? 2.828 -8.758 -26.312 1 83.81 398 ASP A CA 1
ATOM 3142 C C . ASP A 1 398 ? 4.18 -8.055 -26.359 1 83.81 398 ASP A C 1
ATOM 3144 O O . ASP A 1 398 ? 4.996 -8.312 -27.234 1 83.81 398 ASP A O 1
ATOM 3148 N N . LYS A 1 399 ? 4.391 -7.117 -25.422 1 82.06 399 LYS A N 1
ATOM 3149 C CA . LYS A 1 399 ? 5.637 -6.352 -25.391 1 82.06 399 LYS A CA 1
ATOM 3150 C C . LYS A 1 399 ? 6.828 -7.254 -25.078 1 82.06 399 LYS A C 1
ATOM 3152 O O . LYS A 1 399 ? 7.961 -6.945 -25.438 1 82.06 399 LYS A O 1
ATOM 3157 N N . ASN A 1 400 ? 6.582 -8.359 -24.5 1 88.44 400 ASN A N 1
ATOM 3158 C CA . ASN A 1 400 ? 7.66 -9.266 -24.125 1 88.44 400 ASN A CA 1
ATOM 3159 C C . ASN A 1 400 ? 7.996 -10.234 -25.25 1 88.44 400 ASN A C 1
ATOM 3161 O O . ASN A 1 400 ? 8.875 -11.078 -25.109 1 88.44 400 ASN A O 1
ATOM 3165 N N . ALA A 1 401 ? 7.359 -10.008 -26.375 1 93 401 ALA A N 1
ATOM 3166 C CA . ALA A 1 401 ? 7.578 -10.922 -27.484 1 93 401 ALA A CA 1
ATOM 3167 C C . ALA A 1 401 ? 8.594 -10.352 -28.469 1 93 401 ALA A C 1
ATOM 3169 O O . ALA A 1 401 ? 8.625 -10.75 -29.641 1 93 401 ALA A O 1
ATOM 3170 N N . GLN A 1 402 ? 9.414 -9.477 -28.062 1 93.25 402 GLN A N 1
ATOM 3171 C CA . GLN A 1 402 ? 10.453 -8.906 -28.922 1 93.25 402 GLN A CA 1
ATOM 3172 C C . GLN A 1 402 ? 11.812 -9.547 -28.641 1 93.25 402 GLN A C 1
ATOM 3174 O O . GLN A 1 402 ? 12.156 -9.781 -27.469 1 93.25 402 GLN A O 1
ATOM 3179 N N . TRP A 1 403 ? 12.461 -9.945 -29.703 1 94.69 403 TRP A N 1
ATOM 3180 C CA . TRP A 1 403 ? 13.766 -10.602 -29.641 1 94.69 403 TRP A CA 1
ATOM 3181 C C . TRP A 1 403 ? 14.781 -9.898 -30.531 1 94.69 403 TRP A C 1
ATOM 3183 O O . TRP A 1 403 ? 14.414 -9.078 -31.375 1 94.69 403 TRP A O 1
ATOM 3193 N N . ASN A 1 404 ? 16.078 -10.094 -30.375 1 92.69 404 ASN A N 1
ATOM 3194 C CA . ASN A 1 404 ? 17.125 -9.633 -31.266 1 92.69 404 ASN A CA 1
ATOM 3195 C C . ASN A 1 404 ? 18.234 -10.672 -31.422 1 92.69 404 ASN A C 1
ATOM 3197 O O . ASN A 1 404 ? 18.422 -11.516 -30.547 1 92.69 404 ASN A O 1
ATOM 3201 N N . VAL A 1 405 ? 18.797 -10.688 -32.562 1 92.31 405 VAL A N 1
ATOM 3202 C CA . VAL A 1 405 ? 19.969 -11.539 -32.812 1 92.31 405 VAL A CA 1
ATOM 3203 C C . VAL A 1 405 ? 21.203 -10.898 -32.219 1 92.31 405 VAL A C 1
ATOM 3205 O O . VAL A 1 405 ? 21.547 -9.75 -32.531 1 92.31 405 VAL A O 1
ATOM 3208 N N . GLU A 1 406 ? 21.812 -11.609 -31.297 1 89.19 406 GLU A N 1
ATOM 3209 C CA . GLU A 1 406 ? 22.984 -11.055 -30.625 1 89.19 406 GLU A CA 1
ATOM 3210 C C . GLU A 1 406 ? 24.266 -11.484 -31.328 1 89.19 406 GLU A C 1
ATOM 3212 O O . GLU A 1 406 ? 25.094 -10.648 -31.703 1 89.19 406 GLU A O 1
ATOM 3217 N N . ASP A 1 407 ? 24.469 -12.758 -31.391 1 87.88 407 ASP A N 1
ATOM 3218 C CA . ASP A 1 407 ? 25.609 -13.297 -32.125 1 87.88 407 ASP A CA 1
ATOM 3219 C C . ASP A 1 407 ? 25.188 -13.82 -33.5 1 87.88 407 ASP A C 1
ATOM 3221 O O . ASP A 1 407 ? 24.062 -14.312 -33.656 1 87.88 407 ASP A O 1
ATOM 3225 N N . ASN A 1 408 ? 26.109 -13.602 -34.469 1 91.31 408 ASN A N 1
ATOM 3226 C CA . ASN A 1 408 ? 25.844 -13.992 -35.844 1 91.31 408 ASN A CA 1
ATOM 3227 C C . ASN A 1 408 ? 27.109 -14.469 -36.531 1 91.31 408 ASN A C 1
ATOM 3229 O O . ASN A 1 408 ? 28.047 -13.695 -36.719 1 91.31 408 ASN A O 1
ATOM 3233 N N . GLN A 1 409 ? 27.078 -15.695 -36.906 1 91.19 409 GLN A N 1
ATOM 3234 C CA . GLN A 1 409 ? 28.203 -16.25 -37.625 1 91.19 409 GLN A CA 1
ATOM 3235 C C . GLN A 1 409 ? 27.75 -16.828 -38.969 1 91.19 409 GLN A C 1
ATOM 3237 O O . GLN A 1 409 ? 26.766 -17.578 -39.031 1 91.19 409 GLN A O 1
ATOM 3242 N N . HIS A 1 410 ? 28.344 -16.328 -40 1 91.75 410 HIS A N 1
ATOM 3243 C CA . HIS A 1 410 ? 28.078 -16.812 -41.344 1 91.75 410 HIS A CA 1
ATOM 3244 C C . HIS A 1 410 ? 29.344 -16.828 -42.188 1 91.75 410 HIS A C 1
ATOM 3246 O O . HIS A 1 410 ? 30.109 -15.852 -42.188 1 91.75 410 HIS A O 1
ATOM 3252 N N . LYS A 1 411 ? 29.531 -17.797 -43 1 86.38 411 LYS A N 1
ATOM 3253 C CA . LYS A 1 411 ? 30.781 -17.984 -43.75 1 86.38 411 LYS A CA 1
ATOM 3254 C C . LYS A 1 411 ? 30.859 -17.016 -44.938 1 86.38 411 LYS A C 1
ATOM 3256 O O . LYS A 1 411 ? 31.938 -16.547 -45.281 1 86.38 411 LYS A O 1
ATOM 3261 N N . LEU A 1 412 ? 29.766 -16.703 -45.5 1 89.75 412 LEU A N 1
ATOM 3262 C CA . LEU A 1 412 ? 29.781 -15.953 -46.75 1 89.75 412 LEU A CA 1
ATOM 3263 C C . LEU A 1 412 ? 29.594 -14.461 -46.469 1 89.75 412 LEU A C 1
ATOM 3265 O O . LEU A 1 412 ? 29.688 -13.648 -47.406 1 89.75 412 LEU A O 1
ATOM 3269 N N . LEU A 1 413 ? 29.297 -14.055 -45.312 1 90.5 413 LEU A N 1
ATOM 3270 C CA . LEU A 1 413 ? 29.031 -12.648 -45.031 1 90.5 413 LEU A CA 1
ATOM 3271 C C . LEU A 1 413 ? 30.25 -11.977 -44.406 1 90.5 413 LEU A C 1
ATOM 3273 O O . LEU A 1 413 ? 30.922 -12.578 -43.594 1 90.5 413 LEU A O 1
ATOM 3277 N N . PRO A 1 414 ? 30.469 -10.758 -44.875 1 86.56 414 PRO A N 1
ATOM 3278 C CA . PRO A 1 414 ? 31.578 -10.031 -44.281 1 86.56 414 PRO A CA 1
ATOM 3279 C C . PRO A 1 414 ? 31.281 -9.57 -42.844 1 86.56 414 PRO A C 1
ATOM 3281 O O . PRO A 1 414 ? 30.125 -9.281 -42.531 1 86.56 414 PRO A O 1
ATOM 3284 N N . SER A 1 415 ? 32.344 -9.562 -42.031 1 84.44 415 SER A N 1
ATOM 3285 C CA . SER A 1 415 ? 32.219 -9.133 -40.656 1 84.44 415 SER A CA 1
ATOM 3286 C C . SER A 1 415 ? 32.406 -7.621 -40.531 1 84.44 415 SER A C 1
ATOM 3288 O O . SER A 1 415 ? 33.219 -7.031 -41.219 1 84.44 415 SER A O 1
ATOM 3290 N N . VAL A 1 416 ? 31.438 -7.008 -39.906 1 80.69 416 VAL A N 1
ATOM 3291 C CA . VAL A 1 416 ? 31.531 -5.578 -39.625 1 80.69 416 VAL A CA 1
ATOM 3292 C C . VAL A 1 416 ? 31.703 -5.352 -38.125 1 80.69 416 VAL A C 1
ATOM 3294 O O . VAL A 1 416 ? 31.234 -6.152 -37.312 1 80.69 416 VAL A O 1
ATOM 3297 N N . SER A 1 417 ? 32.438 -4.266 -37.844 1 78.88 417 SER A N 1
ATOM 3298 C CA . SER A 1 417 ? 32.656 -3.938 -36.438 1 78.88 417 SER A CA 1
ATOM 3299 C C . SER A 1 417 ? 31.422 -3.279 -35.812 1 78.88 417 SER A C 1
ATOM 3301 O O . SER A 1 417 ? 30.844 -2.363 -36.406 1 78.88 417 SER A O 1
ATOM 3303 N N . PHE A 1 418 ? 30.984 -3.789 -34.75 1 75.19 418 PHE A N 1
ATOM 3304 C CA . PHE A 1 418 ? 29.781 -3.285 -34.094 1 75.19 418 PHE A CA 1
ATOM 3305 C C . PHE A 1 418 ? 30.141 -2.25 -33.031 1 75.19 418 PHE A C 1
ATOM 3307 O O . PHE A 1 418 ? 29.25 -1.773 -32.312 1 75.19 418 PHE A O 1
ATOM 3314 N N . SER A 1 419 ? 31.281 -1.851 -32.969 1 74.06 419 SER A N 1
ATOM 3315 C CA . SER A 1 419 ? 31.719 -0.874 -31.953 1 74.06 419 SER A CA 1
ATOM 3316 C C . SER A 1 419 ? 30.984 0.456 -32.156 1 74.06 419 SER A C 1
ATOM 3318 O O . SER A 1 419 ? 30.797 1.208 -31.188 1 74.06 419 SER A O 1
ATOM 3320 N N . ILE A 1 420 ? 30.5 0.72 -33.344 1 66.88 420 ILE A N 1
ATOM 3321 C CA . ILE A 1 420 ? 29.875 2 -33.656 1 66.88 420 ILE A CA 1
ATOM 3322 C C . ILE A 1 420 ? 28.484 2.053 -33 1 66.88 420 ILE A C 1
ATOM 3324 O O . ILE A 1 420 ? 27.969 3.133 -32.719 1 66.88 420 ILE A O 1
ATOM 3328 N N . TYR A 1 421 ? 27.953 0.894 -32.719 1 70.56 421 TYR A N 1
ATOM 3329 C CA . TYR A 1 421 ? 26.578 0.882 -32.219 1 70.56 421 TYR A CA 1
ATOM 3330 C C . TYR A 1 421 ? 26.562 0.709 -30.703 1 70.56 421 TYR A C 1
ATOM 3332 O O . TYR A 1 421 ? 25.516 0.458 -30.109 1 70.56 421 TYR A O 1
ATOM 3340 N N . ALA A 1 422 ? 27.719 0.92 -30.141 1 81.12 422 ALA A N 1
ATOM 3341 C CA . ALA A 1 422 ? 27.781 0.771 -28.688 1 81.12 422 ALA A CA 1
ATOM 3342 C C . ALA A 1 422 ? 27.078 1.928 -27.984 1 81.12 422 ALA A C 1
ATOM 3344 O O . ALA A 1 422 ? 27.203 3.082 -28.406 1 81.12 422 ALA A O 1
ATOM 3345 N N . PRO A 1 423 ? 26.297 1.624 -27 1 87.12 423 PRO A N 1
ATOM 3346 C CA . PRO A 1 423 ? 25.531 2.67 -26.312 1 87.12 423 PRO A CA 1
ATOM 3347 C C . PRO A 1 423 ? 26.422 3.625 -25.531 1 87.12 423 PRO A C 1
ATOM 3349 O O . PRO A 1 423 ? 27.5 3.236 -25.078 1 87.12 423 PRO A O 1
ATOM 3352 N N . GLY A 1 424 ? 25.984 4.832 -25.453 1 89.5 424 GLY A N 1
ATOM 3353 C CA . GLY A 1 424 ? 26.688 5.828 -24.656 1 89.5 424 GLY A CA 1
ATOM 3354 C C . GLY A 1 424 ? 26.453 5.66 -23.156 1 89.5 424 GLY A C 1
ATOM 3355 O O . GLY A 1 424 ? 25.828 4.695 -22.734 1 89.5 424 GLY A O 1
ATOM 3356 N N . PHE A 1 425 ? 26.969 6.582 -22.359 1 93.5 425 PHE A N 1
ATOM 3357 C CA . PHE A 1 425 ? 26.906 6.5 -20.891 1 93.5 425 PHE A CA 1
ATOM 3358 C C . PHE A 1 425 ? 25.453 6.602 -20.422 1 93.5 425 PHE A C 1
ATOM 3360 O O . PHE A 1 425 ? 25.016 5.785 -19.609 1 93.5 425 PHE A O 1
ATOM 3367 N N . PHE A 1 426 ? 24.766 7.586 -20.953 1 94.38 426 PHE A N 1
ATOM 3368 C CA . PHE A 1 426 ? 23.422 7.852 -20.438 1 94.38 426 PHE A CA 1
ATOM 3369 C C . PHE A 1 426 ? 22.484 6.691 -20.734 1 94.38 426 PHE A C 1
ATOM 3371 O O . PHE A 1 426 ? 21.625 6.348 -19.922 1 94.38 426 PHE A O 1
ATOM 3378 N N . ALA A 1 427 ? 22.641 6.055 -21.859 1 91.44 427 ALA A N 1
ATOM 3379 C CA . ALA A 1 427 ? 21.844 4.879 -22.188 1 91.44 427 ALA A CA 1
ATOM 3380 C C . ALA A 1 427 ? 22.141 3.727 -21.219 1 91.44 427 ALA A C 1
ATOM 3382 O O . ALA A 1 427 ? 21.219 3.064 -20.734 1 91.44 427 ALA A O 1
ATOM 3383 N N . ARG A 1 428 ? 23.406 3.598 -21.016 1 93.19 428 ARG A N 1
ATOM 3384 C CA . ARG A 1 428 ? 23.797 2.535 -20.094 1 93.19 428 ARG A CA 1
ATOM 3385 C C . ARG A 1 428 ? 23.344 2.848 -18.672 1 93.19 428 ARG A C 1
ATOM 3387 O O . ARG A 1 428 ? 22.984 1.943 -17.922 1 93.19 428 ARG A O 1
ATOM 3394 N N . PHE A 1 429 ? 23.469 4.105 -18.359 1 95.25 429 PHE A N 1
ATOM 3395 C CA . PHE A 1 429 ? 23.047 4.562 -17.047 1 95.25 429 PHE A CA 1
ATOM 3396 C C . PHE A 1 429 ? 21.562 4.25 -16.812 1 95.25 429 PHE A C 1
ATOM 3398 O O . PHE A 1 429 ? 21.203 3.668 -15.789 1 95.25 429 PHE A O 1
ATOM 3405 N N . LEU A 1 430 ? 20.703 4.547 -17.672 1 93.69 430 LEU A N 1
ATOM 3406 C CA . LEU A 1 430 ? 19.266 4.332 -17.547 1 93.69 430 LEU A CA 1
ATOM 3407 C C . LEU A 1 430 ? 18.922 2.842 -17.562 1 93.69 430 LEU A C 1
ATOM 3409 O O . LEU A 1 430 ? 18.078 2.385 -16.797 1 93.69 430 LEU A O 1
ATOM 3413 N N . GLU A 1 431 ? 19.594 2.066 -18.375 1 90.62 431 GLU A N 1
ATOM 3414 C CA . GLU A 1 431 ? 19.344 0.628 -18.422 1 90.62 431 GLU A CA 1
ATOM 3415 C C . GLU A 1 431 ? 19.75 -0.047 -17.125 1 90.62 431 GLU A C 1
ATOM 3417 O O . GLU A 1 431 ? 19.078 -0.955 -16.641 1 90.62 431 GLU A O 1
ATOM 3422 N N . SER A 1 432 ? 20.875 0.398 -16.688 1 92.31 432 SER A N 1
ATOM 3423 C CA . SER A 1 432 ? 21.328 -0.177 -15.43 1 92.31 432 SER A CA 1
ATOM 3424 C C . SER A 1 432 ? 20.297 0.036 -14.32 1 92.31 432 SER A C 1
ATOM 3426 O O . SER A 1 432 ? 20.047 -0.868 -13.523 1 92.31 432 SER A O 1
ATOM 3428 N N . HIS A 1 433 ? 19.719 1.152 -14.242 1 93.31 433 HIS A N 1
ATOM 3429 C CA . HIS A 1 433 ? 18.719 1.438 -13.227 1 93.31 433 HIS A CA 1
ATOM 3430 C C . HIS A 1 433 ? 17.453 0.625 -13.461 1 93.31 433 HIS A C 1
ATOM 3432 O O . HIS A 1 433 ? 16.828 0.15 -12.508 1 93.31 433 HIS A O 1
ATOM 3438 N N . ALA A 1 434 ? 17.078 0.452 -14.664 1 88.94 434 ALA A N 1
ATOM 3439 C CA . ALA A 1 434 ? 15.914 -0.371 -14.977 1 88.94 434 ALA A CA 1
ATOM 3440 C C . ALA A 1 434 ? 16.125 -1.814 -14.531 1 88.94 434 ALA A C 1
ATOM 3442 O O . ALA A 1 434 ? 15.227 -2.426 -13.945 1 88.94 434 ALA A O 1
ATOM 3443 N N . VAL A 1 435 ? 17.281 -2.297 -14.797 1 87.25 435 VAL A N 1
ATOM 3444 C CA . VAL A 1 435 ? 17.609 -3.67 -14.43 1 87.25 435 VAL A CA 1
ATOM 3445 C C . VAL A 1 435 ? 17.641 -3.799 -12.906 1 87.25 435 VAL A C 1
ATOM 3447 O O . VAL A 1 435 ? 17.141 -4.785 -12.352 1 87.25 435 VAL A O 1
ATOM 3450 N N . MET A 1 436 ? 18.172 -2.83 -12.273 1 89.5 436 MET A N 1
ATOM 3451 C CA . MET A 1 436 ? 18.25 -2.854 -10.82 1 89.5 436 MET A CA 1
ATOM 3452 C C . MET A 1 436 ? 16.875 -2.828 -10.195 1 89.5 436 MET A C 1
ATOM 3454 O O . MET A 1 436 ? 16.609 -3.545 -9.227 1 89.5 436 MET A O 1
ATOM 3458 N N . LEU A 1 437 ? 15.992 -2.035 -10.688 1 86.25 437 LEU A N 1
ATOM 3459 C CA . LEU A 1 437 ? 14.641 -1.914 -10.156 1 86.25 437 LEU A CA 1
ATOM 3460 C C . LEU A 1 437 ? 13.836 -3.188 -10.406 1 86.25 437 LEU A C 1
ATOM 3462 O O . LEU A 1 437 ? 13.117 -3.654 -9.523 1 86.25 437 LEU A O 1
ATOM 3466 N N . GLN A 1 438 ? 14.023 -3.783 -11.5 1 78.75 438 GLN A N 1
ATOM 3467 C CA . GLN A 1 438 ? 13.328 -5.023 -11.82 1 78.75 438 GLN A CA 1
ATOM 3468 C C . GLN A 1 438 ? 13.852 -6.184 -10.977 1 78.75 438 GLN A C 1
ATOM 3470 O O . GLN A 1 438 ? 13.07 -7.031 -10.523 1 78.75 438 GLN A O 1
ATOM 3475 N N . GLY A 1 439 ? 15.086 -6.184 -10.875 1 77 439 GLY A N 1
ATOM 3476 C CA . GLY A 1 439 ? 15.68 -7.23 -10.062 1 77 439 GLY A CA 1
ATOM 3477 C C . GLY A 1 439 ? 15.242 -7.18 -8.609 1 77 439 GLY A C 1
ATOM 3478 O O . GLY A 1 439 ? 14.977 -8.219 -7.996 1 77 439 GLY A O 1
ATOM 3479 N N . ASN A 1 440 ? 15.086 -6.066 -8.172 1 78.31 440 ASN A N 1
ATOM 3480 C CA . ASN A 1 440 ? 14.703 -5.891 -6.777 1 78.31 440 ASN A CA 1
ATOM 3481 C C . ASN A 1 440 ? 13.227 -6.215 -6.555 1 78.31 440 ASN A C 1
ATOM 3483 O O . ASN A 1 440 ? 12.852 -6.75 -5.512 1 78.31 440 ASN A O 1
ATOM 3487 N N . ALA A 1 441 ? 12.398 -5.914 -7.465 1 70.94 441 ALA A N 1
ATOM 3488 C CA . ALA A 1 441 ? 10.969 -6.176 -7.352 1 70.94 441 ALA A CA 1
ATOM 3489 C C . ALA A 1 441 ? 10.68 -7.672 -7.438 1 70.94 441 ALA A C 1
ATOM 3491 O O . ALA A 1 441 ? 9.68 -8.148 -6.895 1 70.94 441 ALA A O 1
ATOM 3492 N N . GLY A 1 442 ? 11.562 -8.406 -7.914 1 64.56 442 GLY A N 1
ATOM 3493 C CA . GLY A 1 442 ? 11.336 -9.82 -8.164 1 64.56 442 GLY A CA 1
ATOM 3494 C C . GLY A 1 442 ? 12.016 -10.719 -7.145 1 64.56 442 GLY A C 1
ATOM 3495 O O . GLY A 1 442 ? 11.977 -11.945 -7.273 1 64.56 442 GLY A O 1
ATOM 3496 N N . LEU A 1 443 ? 12.562 -10.062 -6.145 1 67 443 LEU A N 1
ATOM 3497 C CA . LEU A 1 443 ? 13.273 -10.898 -5.188 1 67 443 LEU A CA 1
ATOM 3498 C C . LEU A 1 443 ? 12.297 -11.672 -4.305 1 67 443 LEU A C 1
ATOM 3500 O O . LEU A 1 443 ? 11.5 -11.062 -3.58 1 67 443 LEU A O 1
ATOM 3504 N N . LYS A 1 444 ? 12.203 -13.016 -4.461 1 66.19 444 LYS A N 1
ATOM 3505 C CA . LYS A 1 444 ? 11.383 -13.914 -3.66 1 66.19 444 LYS A CA 1
ATOM 3506 C C . LYS A 1 444 ? 12.234 -14.742 -2.703 1 66.19 444 LYS A C 1
ATOM 3508 O O . LYS A 1 444 ? 13.414 -14.977 -2.965 1 66.19 444 LYS A O 1
ATOM 3513 N N . PRO A 1 445 ? 11.695 -14.969 -1.565 1 65.44 445 PRO A N 1
ATOM 3514 C CA . PRO A 1 445 ? 12.469 -15.773 -0.615 1 65.44 445 PRO A CA 1
ATOM 3515 C C . PRO A 1 445 ? 12.812 -17.156 -1.16 1 65.44 445 PRO A C 1
ATOM 3517 O O . PRO A 1 445 ? 12.008 -17.766 -1.855 1 65.44 445 PRO A O 1
ATOM 3520 N N . LYS A 1 446 ? 14.055 -17.422 -1.073 1 61.97 446 LYS A N 1
ATOM 3521 C CA . LYS A 1 446 ? 14.5 -18.766 -1.413 1 61.97 446 LYS A CA 1
ATOM 3522 C C . LYS A 1 446 ? 13.906 -19.797 -0.455 1 61.97 446 LYS A C 1
ATOM 3524 O O . LYS A 1 446 ? 13.516 -19.453 0.665 1 61.97 446 LYS A O 1
ATOM 3529 N N . GLU A 1 447 ? 13.773 -20.859 -0.957 1 54.5 447 GLU A N 1
ATOM 3530 C CA . GLU A 1 447 ? 13.219 -21.922 -0.127 1 54.5 447 GLU A CA 1
ATOM 3531 C C . GLU A 1 447 ? 14.055 -22.141 1.13 1 54.5 447 GLU A C 1
ATOM 3533 O O . GLU A 1 447 ? 15.281 -22.266 1.051 1 54.5 447 GLU A O 1
ATOM 3538 N N . GLY A 1 448 ? 13.602 -22.031 2.324 1 61 448 GLY A N 1
ATOM 3539 C CA . GLY A 1 448 ? 14.281 -22.266 3.586 1 61 448 GLY A CA 1
ATOM 3540 C C . GLY A 1 448 ? 14.836 -21 4.211 1 61 448 GLY A C 1
ATOM 3541 O O . GLY A 1 448 ? 15.328 -21.016 5.336 1 61 448 GLY A O 1
ATOM 3542 N N . GLU A 1 449 ? 14.734 -19.984 3.371 1 71.38 449 GLU A N 1
ATOM 3543 C CA . GLU A 1 449 ? 15.297 -18.734 3.904 1 71.38 449 GLU A CA 1
ATOM 3544 C C . GLU A 1 449 ? 14.359 -18.094 4.918 1 71.38 449 GLU A C 1
ATOM 3546 O O . GLU A 1 449 ? 13.141 -18.109 4.73 1 71.38 449 GLU A O 1
ATOM 3551 N N . VAL A 1 450 ? 14.984 -17.75 6.047 1 76.69 450 VAL A N 1
ATOM 3552 C CA . VAL A 1 450 ? 14.195 -17.125 7.102 1 76.69 450 VAL A CA 1
ATOM 3553 C C . VAL A 1 450 ? 13.883 -15.68 6.727 1 76.69 450 VAL A C 1
ATOM 3555 O O . VAL A 1 450 ? 14.789 -14.906 6.41 1 76.69 450 VAL A O 1
ATOM 3558 N N . THR A 1 451 ? 12.617 -15.391 6.652 1 84.69 451 THR A N 1
ATOM 3559 C CA . THR A 1 451 ? 12.164 -14.031 6.367 1 84.69 451 THR A CA 1
ATOM 3560 C C . THR A 1 451 ? 11.492 -13.414 7.59 1 84.69 451 THR A C 1
ATOM 3562 O O . THR A 1 451 ? 11.211 -14.117 8.562 1 84.69 451 THR A O 1
ATOM 3565 N N . SER A 1 452 ? 11.539 -12.117 7.633 1 90 452 SER A N 1
ATOM 3566 C CA . SER A 1 452 ? 10.898 -11.414 8.742 1 90 452 SER A CA 1
ATOM 3567 C C . SER A 1 452 ? 9.828 -10.445 8.234 1 90 452 SER A C 1
ATOM 3569 O O . SER A 1 452 ? 9.781 -10.133 7.047 1 90 452 SER A O 1
ATOM 3571 N N . ARG A 1 453 ? 8.906 -10.086 9.227 1 91.25 453 ARG A N 1
ATOM 3572 C CA . ARG A 1 453 ? 7.875 -9.094 8.961 1 91.25 453 ARG A CA 1
ATOM 3573 C C . ARG A 1 453 ? 8.109 -7.82 9.773 1 91.25 453 ARG A C 1
ATOM 3575 O O . ARG A 1 453 ? 8.672 -7.875 10.867 1 91.25 453 ARG A O 1
ATOM 3582 N N . PRO A 1 454 ? 7.578 -6.711 9.25 1 94.06 454 PRO A N 1
ATOM 3583 C CA . PRO A 1 454 ? 7.879 -5.434 9.891 1 94.06 454 PRO A CA 1
ATOM 3584 C C . PRO A 1 454 ? 7.379 -5.363 11.336 1 94.06 454 PRO A C 1
ATOM 3586 O O . PRO A 1 454 ? 8.031 -4.762 12.188 1 94.06 454 PRO A O 1
ATOM 3589 N N . TRP A 1 455 ? 6.312 -5.949 11.68 1 93.31 455 TRP A N 1
ATOM 3590 C CA . TRP A 1 455 ? 5.773 -5.836 13.031 1 93.31 455 TRP A CA 1
ATOM 3591 C C . TRP A 1 455 ? 6.676 -6.539 14.039 1 93.31 455 TRP A C 1
ATOM 3593 O O . TRP A 1 455 ? 6.641 -6.234 15.234 1 93.31 455 TRP A O 1
ATOM 3603 N N . GLN A 1 456 ? 7.555 -7.402 13.648 1 95.12 456 GLN A N 1
ATOM 3604 C CA . GLN A 1 456 ? 8.422 -8.195 14.508 1 95.12 456 GLN A CA 1
ATOM 3605 C C . GLN A 1 456 ? 9.648 -7.402 14.945 1 95.12 456 GLN A C 1
ATOM 3607 O O . GLN A 1 456 ? 10.281 -7.719 15.953 1 95.12 456 GLN A O 1
ATOM 3612 N N . TRP A 1 457 ? 9.992 -6.406 14.273 1 96.69 457 TRP A N 1
ATOM 3613 C CA . TRP A 1 457 ? 11.312 -5.801 14.398 1 96.69 457 TRP A CA 1
ATOM 3614 C C . TRP A 1 457 ? 11.414 -4.965 15.664 1 96.69 457 TRP A C 1
ATOM 3616 O O . TRP A 1 457 ? 12.32 -5.172 16.484 1 96.69 457 TRP A O 1
ATOM 3626 N N . PRO A 1 458 ? 10.398 -4.066 15.883 1 95.75 458 PRO A N 1
ATOM 3627 C CA . PRO A 1 458 ? 10.57 -3.201 17.047 1 95.75 458 PRO A CA 1
ATOM 3628 C C . PRO A 1 458 ? 10.523 -3.975 18.375 1 95.75 458 PRO A C 1
ATOM 3630 O O . PRO A 1 458 ? 11.125 -3.551 19.359 1 95.75 458 PRO A O 1
ATOM 3633 N N . ILE A 1 459 ? 9.93 -5.074 18.391 1 96 459 ILE A N 1
ATOM 3634 C CA . ILE A 1 459 ? 9.758 -5.832 19.625 1 96 459 ILE A CA 1
ATOM 3635 C C . ILE A 1 459 ? 10.852 -6.891 19.719 1 96 459 ILE A C 1
ATOM 3637 O O . ILE A 1 459 ? 10.867 -7.688 20.672 1 96 459 ILE A O 1
ATOM 3641 N N . ASN A 1 460 ? 11.75 -6.902 18.812 1 96.25 460 ASN A N 1
ATOM 3642 C CA . ASN A 1 460 ? 12.852 -7.855 18.859 1 96.25 460 ASN A CA 1
ATOM 3643 C C . ASN A 1 460 ? 12.352 -9.297 18.875 1 96.25 460 ASN A C 1
ATOM 3645 O O . ASN A 1 460 ? 12.812 -10.117 19.656 1 96.25 460 ASN A O 1
ATOM 3649 N N . TYR A 1 461 ? 11.438 -9.617 18.047 1 94.56 461 TYR A N 1
ATOM 3650 C CA . TYR A 1 461 ? 10.742 -10.898 18.047 1 94.56 461 TYR A CA 1
ATOM 3651 C C . TYR A 1 461 ? 11.672 -12.023 17.625 1 94.56 461 TYR A C 1
ATOM 3653 O O . TYR A 1 461 ? 11.656 -13.102 18.234 1 94.56 461 TYR A O 1
ATOM 3661 N N . ARG A 1 462 ? 12.445 -11.828 16.547 1 93.25 462 ARG A N 1
ATOM 3662 C CA . ARG A 1 462 ? 13.367 -12.828 16.016 1 93.25 462 ARG A CA 1
ATOM 3663 C C . ARG A 1 462 ? 14.562 -12.164 15.344 1 93.25 462 ARG A C 1
ATOM 3665 O O . ARG A 1 462 ? 14.414 -11.156 14.648 1 93.25 462 ARG A O 1
ATOM 3672 N N . GLY A 1 463 ? 15.703 -12.766 15.57 1 92.69 463 GLY A N 1
ATOM 3673 C CA . GLY A 1 463 ? 16.922 -12.242 14.977 1 92.69 463 GLY A CA 1
ATOM 3674 C C . GLY A 1 463 ? 17.344 -12.984 13.719 1 92.69 463 GLY A C 1
ATOM 3675 O O . GLY A 1 463 ? 16.5 -13.492 12.984 1 92.69 463 GLY A O 1
ATOM 3676 N N . GLN A 1 464 ? 18.609 -12.805 13.406 1 90.88 464 GLN A N 1
ATOM 3677 C CA . GLN A 1 464 ? 19.172 -13.43 12.219 1 90.88 464 GLN A CA 1
ATOM 3678 C C . GLN A 1 464 ? 20.547 -14 12.492 1 90.88 464 GLN A C 1
ATOM 3680 O O . GLN A 1 464 ? 21.375 -13.352 13.133 1 90.88 464 GLN A O 1
ATOM 3685 N N . PHE A 1 465 ? 20.812 -15.195 12 1 88.06 465 PHE A N 1
ATOM 3686 C CA . PHE A 1 465 ? 22.125 -15.812 12.18 1 88.06 465 PHE A CA 1
ATOM 3687 C C . PHE A 1 465 ? 23.125 -15.258 11.172 1 88.06 465 PHE A C 1
ATOM 3689 O O . PHE A 1 465 ? 22.828 -15.148 9.984 1 88.06 465 PHE A O 1
ATOM 3696 N N . PHE A 1 466 ? 24.266 -14.93 11.641 1 86 466 PHE A N 1
ATOM 3697 C CA . PHE A 1 466 ? 25.375 -14.5 10.781 1 86 466 PHE A CA 1
ATOM 3698 C C . PHE A 1 466 ? 26.391 -15.617 10.602 1 86 466 PHE A C 1
ATOM 3700 O O . PHE A 1 466 ? 27.062 -15.695 9.578 1 86 466 PHE A O 1
ATOM 3707 N N . SER A 1 467 ? 26.531 -16.375 11.688 1 80.62 467 SER A N 1
ATOM 3708 C CA . SER A 1 467 ? 27.438 -17.531 11.641 1 80.62 467 SER A CA 1
ATOM 3709 C C . SER A 1 467 ? 26.875 -18.703 12.422 1 80.62 467 SER A C 1
ATOM 3711 O O . SER A 1 467 ? 26.234 -18.516 13.469 1 80.62 467 SER A O 1
ATOM 3713 N N . GLY A 1 468 ? 26.906 -20 11.844 1 69.12 468 GLY A N 1
ATOM 3714 C CA . GLY A 1 468 ? 26.297 -21.141 12.492 1 69.12 468 GLY A CA 1
ATOM 3715 C C . GLY A 1 468 ? 27.281 -22.234 12.828 1 69.12 468 GLY A C 1
ATOM 3716 O O . GLY A 1 468 ? 26.891 -23.312 13.281 1 69.12 468 GLY A O 1
ATOM 3717 N N . SER A 1 469 ? 28.547 -21.969 12.773 1 71.12 469 SER A N 1
ATOM 3718 C CA . SER A 1 469 ? 29.484 -23.078 12.961 1 71.12 469 SER A CA 1
ATOM 3719 C C . SER A 1 469 ? 29.906 -23.203 14.422 1 71.12 469 SER A C 1
ATOM 3721 O O . SER A 1 469 ? 29.062 -23.375 15.305 1 71.12 469 SER A O 1
ATOM 3723 N N . SER A 1 470 ? 31.188 -23.281 14.664 1 74.06 470 SER A N 1
ATOM 3724 C CA . SER A 1 470 ? 31.734 -23.453 16 1 74.06 470 SER A CA 1
ATOM 3725 C C . SER A 1 470 ? 31.469 -22.219 16.859 1 74.06 470 SER A C 1
ATOM 3727 O O . SER A 1 470 ? 31.141 -22.344 18.047 1 74.06 470 SER A O 1
ATOM 3729 N N . TYR A 1 471 ? 31.531 -21.047 16.281 1 82.5 471 TYR A N 1
ATOM 3730 C CA . TYR A 1 471 ? 31.172 -19.781 16.906 1 82.5 471 TYR A CA 1
ATOM 3731 C C . TYR A 1 471 ? 29.953 -19.172 16.219 1 82.5 471 TYR A C 1
ATOM 3733 O O . TYR A 1 471 ? 29.969 -18.922 15.016 1 82.5 471 TYR A O 1
ATOM 3741 N N . ARG A 1 472 ? 28.922 -19.047 17.078 1 89.19 472 ARG A N 1
ATOM 3742 C CA . ARG A 1 472 ? 27.672 -18.547 16.516 1 89.19 472 ARG A CA 1
ATOM 3743 C C . ARG A 1 472 ? 27.5 -17.062 16.781 1 89.19 472 ARG A C 1
ATOM 3745 O O . ARG A 1 472 ? 27.734 -16.594 17.891 1 89.19 472 ARG A O 1
ATOM 3752 N N . ILE A 1 473 ? 27.25 -16.391 15.766 1 92.19 473 ILE A N 1
ATOM 3753 C CA . ILE A 1 473 ? 26.922 -14.977 15.859 1 92.19 473 ILE A CA 1
ATOM 3754 C C . ILE A 1 473 ? 25.453 -14.766 15.484 1 92.19 473 ILE A C 1
ATOM 3756 O O . ILE A 1 473 ? 25 -15.234 14.438 1 92.19 473 ILE A O 1
ATOM 3760 N N . TYR A 1 474 ? 24.734 -14.148 16.406 1 93.38 474 TYR A N 1
ATOM 3761 C CA . TYR A 1 474 ? 23.297 -13.938 16.234 1 93.38 474 TYR A CA 1
ATOM 3762 C C . TYR A 1 474 ? 22.953 -12.453 16.297 1 93.38 474 TYR A C 1
ATOM 3764 O O . TYR A 1 474 ? 23.172 -11.797 17.312 1 93.38 474 TYR A O 1
ATOM 3772 N N . LEU A 1 475 ? 22.453 -11.961 15.156 1 95.5 475 LEU A N 1
ATOM 3773 C CA . LEU A 1 475 ? 22.062 -10.555 15.086 1 95.5 475 LEU A CA 1
ATOM 3774 C C . LEU A 1 475 ? 20.75 -10.32 15.812 1 95.5 475 LEU A C 1
ATOM 3776 O O . LEU A 1 475 ? 19.703 -10.805 15.383 1 95.5 475 LEU A O 1
ATOM 3780 N N . LEU A 1 476 ? 20.844 -9.656 16.875 1 96.12 476 LEU A N 1
ATOM 3781 C CA . LEU A 1 476 ? 19.703 -9.273 17.703 1 96.12 476 LEU A CA 1
ATOM 3782 C C . LEU A 1 476 ? 19.953 -7.934 18.391 1 96.12 476 LEU A C 1
ATOM 3784 O O . LEU A 1 476 ? 21.078 -7.617 18.75 1 96.12 476 LEU A O 1
ATOM 3788 N N . GLY A 1 477 ? 18.891 -7.164 18.5 1 96.69 477 GLY A N 1
ATOM 3789 C CA . GLY A 1 477 ? 19.047 -5.926 19.25 1 96.69 477 GLY A CA 1
ATOM 3790 C C . GLY A 1 477 ? 19.125 -6.145 20.75 1 96.69 477 GLY A C 1
ATOM 3791 O O . GLY A 1 477 ? 18.578 -7.125 21.266 1 96.69 477 GLY A O 1
ATOM 3792 N N . ASN A 1 478 ? 19.875 -5.234 21.422 1 97.75 478 ASN A N 1
ATOM 3793 C CA . ASN A 1 478 ? 19.844 -5.273 22.891 1 97.75 478 ASN A CA 1
ATOM 3794 C C . ASN A 1 478 ? 18.438 -5.094 23.422 1 97.75 478 ASN A C 1
ATOM 3796 O O . ASN A 1 478 ? 17.812 -4.043 23.234 1 97.75 478 ASN A O 1
ATOM 3800 N N . PRO A 1 479 ? 17.906 -6.121 24.094 1 96.81 479 PRO A N 1
ATOM 3801 C CA . PRO A 1 479 ? 16.5 -6.074 24.469 1 96.81 479 PRO A CA 1
ATOM 3802 C C . PRO A 1 479 ? 16.172 -4.883 25.375 1 96.81 479 PRO A C 1
ATOM 3804 O O . PRO A 1 479 ? 15.102 -4.281 25.25 1 96.81 479 PRO A O 1
ATOM 3807 N N . PHE A 1 480 ? 17.031 -4.555 26.297 1 97.44 480 PHE A N 1
ATOM 3808 C CA . PHE A 1 480 ? 16.797 -3.422 27.188 1 97.44 480 PHE A CA 1
ATOM 3809 C C . PHE A 1 480 ? 16.656 -2.131 26.391 1 97.44 480 PHE A C 1
ATOM 3811 O O . PHE A 1 480 ? 15.773 -1.315 26.656 1 97.44 480 PHE A O 1
ATOM 3818 N N . ILE A 1 481 ? 17.469 -1.937 25.406 1 98.19 481 ILE A N 1
ATOM 3819 C CA . ILE A 1 481 ? 17.469 -0.725 24.594 1 98.19 481 ILE A CA 1
ATOM 3820 C C . ILE A 1 481 ? 16.234 -0.697 23.688 1 98.19 481 ILE A C 1
ATOM 3822 O O . ILE A 1 481 ? 15.516 0.307 23.641 1 98.19 481 ILE A O 1
ATOM 3826 N N . TRP A 1 482 ? 15.953 -1.743 23.031 1 98.19 482 TRP A N 1
ATOM 3827 C CA . TRP A 1 482 ? 14.859 -1.801 22.062 1 98.19 482 TRP A CA 1
ATOM 3828 C C . TRP A 1 482 ? 13.508 -1.648 22.75 1 98.19 482 TRP A C 1
ATOM 3830 O O . TRP A 1 482 ? 12.648 -0.901 22.281 1 98.19 482 TRP A O 1
ATOM 3840 N N . TRP A 1 483 ? 13.359 -2.24 23.922 1 97.88 483 TRP A N 1
ATOM 3841 C CA . TRP A 1 483 ? 12.086 -2.158 24.625 1 97.88 483 TRP A CA 1
ATOM 3842 C C . TRP A 1 483 ? 11.93 -0.807 25.312 1 97.88 483 TRP A C 1
ATOM 3844 O O . TRP A 1 483 ? 10.828 -0.25 25.359 1 97.88 483 TRP A O 1
ATOM 3854 N N . SER A 1 484 ? 13.016 -0.294 25.891 1 98 484 SER A N 1
ATOM 3855 C CA . SER A 1 484 ? 12.93 1.05 26.453 1 98 484 SER A CA 1
ATOM 3856 C C . SER A 1 484 ? 12.656 2.084 25.359 1 98 484 SER A C 1
ATOM 3858 O O . SER A 1 484 ? 11.938 3.061 25.594 1 98 484 SER A O 1
ATOM 3860 N N . ASN A 1 485 ? 13.234 1.885 24.156 1 98.38 485 ASN A N 1
ATOM 3861 C CA . ASN A 1 485 ? 12.93 2.752 23.031 1 98.38 485 ASN A CA 1
ATOM 3862 C C . ASN A 1 485 ? 11.43 2.781 22.719 1 98.38 485 ASN A C 1
ATOM 3864 O O . ASN A 1 485 ? 10.867 3.846 22.469 1 98.38 485 ASN A O 1
ATOM 3868 N N . LEU A 1 486 ? 10.789 1.679 22.828 1 97.75 486 LEU A N 1
ATOM 3869 C CA . LEU A 1 486 ? 9.352 1.599 22.562 1 97.75 486 LEU A CA 1
ATOM 3870 C C . LEU A 1 486 ? 8.562 2.35 23.625 1 97.75 486 LEU A C 1
ATOM 3872 O O . LEU A 1 486 ? 7.602 3.053 23.312 1 97.75 486 LEU A O 1
ATOM 3876 N N . VAL A 1 487 ? 8.984 2.221 24.844 1 97.69 487 VAL A N 1
ATOM 3877 C CA . VAL A 1 487 ? 8.312 2.898 25.953 1 97.69 487 VAL A CA 1
ATOM 3878 C C . VAL A 1 487 ? 8.422 4.41 25.781 1 97.69 487 VAL A C 1
ATOM 3880 O O . VAL A 1 487 ? 7.434 5.133 25.906 1 97.69 487 VAL A O 1
ATOM 3883 N N . PHE A 1 488 ? 9.578 4.863 25.469 1 98.06 488 PHE A N 1
ATOM 3884 C CA . PHE A 1 488 ? 9.789 6.301 25.328 1 98.06 488 PHE A CA 1
ATOM 3885 C C . PHE A 1 488 ? 9.094 6.824 24.078 1 98.06 488 PHE A C 1
ATOM 3887 O O . PHE A 1 488 ? 8.672 7.98 24.031 1 98.06 488 PHE A O 1
ATOM 3894 N N . LEU A 1 489 ? 9.008 5.98 23.094 1 97.75 489 LEU A N 1
ATOM 3895 C CA . LEU A 1 489 ? 8.242 6.359 21.906 1 97.75 489 LEU A CA 1
ATOM 3896 C C . LEU A 1 489 ? 6.777 6.594 22.266 1 97.75 489 LEU A C 1
ATOM 3898 O O . LEU A 1 489 ? 6.188 7.598 21.859 1 97.75 489 LEU A O 1
ATOM 3902 N N . LEU A 1 490 ? 6.227 5.738 23.062 1 97.31 490 LEU A N 1
ATOM 3903 C CA . LEU A 1 490 ? 4.84 5.867 23.5 1 97.31 490 LEU A CA 1
ATOM 3904 C C . LEU A 1 490 ? 4.672 7.086 24.406 1 97.31 490 LEU A C 1
ATOM 3906 O O . LEU A 1 490 ? 3.664 7.793 24.312 1 97.31 490 LEU A O 1
ATOM 3910 N N . LEU A 1 491 ? 5.66 7.285 25.219 1 97.19 491 LEU A N 1
ATOM 3911 C CA . LEU A 1 491 ? 5.629 8.461 26.078 1 97.19 491 LEU A CA 1
ATOM 3912 C C . LEU A 1 491 ? 5.668 9.742 25.266 1 97.19 491 LEU A C 1
ATOM 3914 O O . LEU A 1 491 ? 4.973 10.711 25.578 1 97.19 491 LEU A O 1
ATOM 3918 N N . PHE A 1 492 ? 6.469 9.82 24.281 1 97.56 492 PHE A N 1
ATOM 3919 C CA . PHE A 1 492 ? 6.523 10.984 23.406 1 97.56 492 PHE A CA 1
ATOM 3920 C C . PHE A 1 492 ? 5.156 11.258 22.781 1 97.56 492 PHE A C 1
ATOM 3922 O O . PHE A 1 492 ? 4.668 12.391 22.812 1 97.56 492 PHE A O 1
ATOM 3929 N N . ILE A 1 493 ? 4.555 10.18 22.219 1 97 493 ILE A N 1
ATOM 3930 C CA . ILE A 1 493 ? 3.264 10.328 21.562 1 97 493 ILE A CA 1
ATOM 3931 C C . ILE A 1 493 ? 2.236 10.875 22.547 1 97 493 ILE A C 1
ATOM 3933 O O . ILE A 1 493 ? 1.502 11.812 22.25 1 97 493 ILE A O 1
ATOM 3937 N N . SER A 1 494 ? 2.24 10.422 23.781 1 96.5 494 SER A N 1
ATOM 3938 C CA . SER A 1 494 ? 1.3 10.852 24.812 1 96.5 494 SER A CA 1
ATOM 3939 C C . SER A 1 494 ? 1.533 12.305 25.203 1 96.5 494 SER A C 1
ATOM 3941 O O . SER A 1 494 ? 0.591 13.094 25.266 1 96.5 494 SER A O 1
ATOM 3943 N N . ILE A 1 495 ? 2.77 12.656 25.406 1 95.06 495 ILE A N 1
ATOM 3944 C CA . ILE A 1 495 ? 3.115 14.008 25.828 1 95.06 495 ILE A CA 1
ATOM 3945 C C . ILE A 1 495 ? 2.846 14.992 24.688 1 95.06 495 ILE A C 1
ATOM 3947 O O . ILE A 1 495 ? 2.326 16.078 24.922 1 95.06 495 ILE A O 1
ATOM 3951 N N . PHE A 1 496 ? 3.164 14.586 23.578 1 94.56 496 PHE A N 1
ATOM 3952 C CA . PHE A 1 496 ? 2.955 15.445 22.406 1 94.56 496 PHE A CA 1
ATOM 3953 C C . PHE A 1 496 ? 1.474 15.734 22.219 1 94.56 496 PHE A C 1
ATOM 3955 O O . PHE A 1 496 ? 1.086 16.891 21.984 1 94.56 496 PHE A O 1
ATOM 3962 N N . LEU A 1 497 ? 0.649 14.742 22.359 1 91 497 LEU A N 1
ATOM 3963 C CA . LEU A 1 497 ? -0.792 14.906 22.203 1 91 497 LEU A CA 1
ATOM 3964 C C . LEU A 1 497 ? -1.371 15.758 23.312 1 91 497 LEU A C 1
ATOM 3966 O O . LEU A 1 497 ? -2.209 16.625 23.062 1 91 497 LEU A O 1
ATOM 3970 N N . CYS A 1 498 ? -0.907 15.586 24.531 1 90.88 498 CYS A N 1
ATOM 3971 C CA . CYS A 1 498 ? -1.364 16.391 25.656 1 90.88 498 CYS A CA 1
ATOM 3972 C C . CYS A 1 498 ? -0.99 17.859 25.484 1 90.88 498 CYS A C 1
ATOM 3974 O O . CYS A 1 498 ? -1.812 18.734 25.719 1 90.88 498 CYS A O 1
ATOM 3976 N N . ASN A 1 499 ? 0.222 18.031 25.047 1 90.44 499 ASN A N 1
ATOM 3977 C CA . ASN A 1 499 ? 0.665 19.406 24.797 1 90.44 499 ASN A CA 1
ATOM 3978 C C . ASN A 1 499 ? -0.108 20.047 23.656 1 90.44 499 ASN A C 1
ATOM 3980 O O . ASN A 1 499 ? -0.386 21.25 23.688 1 90.44 499 ASN A O 1
ATOM 3984 N N . ALA A 1 500 ? -0.423 19.328 22.688 1 88.75 500 ALA A N 1
ATOM 3985 C CA . ALA A 1 500 ? -1.206 19.859 21.578 1 88.75 500 ALA A CA 1
ATOM 3986 C C . ALA A 1 500 ? -2.592 20.297 22.031 1 88.75 500 ALA A C 1
ATOM 3988 O O . ALA A 1 500 ? -3.088 21.344 21.609 1 88.75 500 ALA A O 1
ATOM 3989 N N . ILE A 1 501 ? -3.193 19.625 22.953 1 85.62 501 ILE A N 1
ATOM 3990 C CA . ILE A 1 501 ? -4.504 19.953 23.5 1 85.62 501 ILE A CA 1
ATOM 3991 C C . ILE A 1 501 ? -4.406 21.203 24.359 1 85.62 501 ILE A C 1
ATOM 3993 O O . ILE A 1 501 ? -5.234 22.109 24.25 1 85.62 501 ILE A O 1
ATOM 3997 N N . LEU A 1 502 ? -3.357 21.297 25.141 1 85.69 502 LEU A N 1
ATOM 3998 C CA . LEU A 1 502 ? -3.166 22.453 26 1 85.69 502 LEU A CA 1
ATOM 3999 C C . LEU A 1 502 ? -2.914 23.703 25.172 1 85.69 502 LEU A C 1
ATOM 4001 O O . LEU A 1 502 ? -3.443 24.781 25.484 1 85.69 502 LEU A O 1
ATOM 4005 N N . GLN A 1 503 ? -2.109 23.516 24.156 1 85 503 GLN A N 1
ATOM 4006 C CA . GLN A 1 503 ? -1.821 24.656 23.281 1 85 503 GLN A CA 1
ATOM 4007 C C . GLN A 1 503 ? -3.078 25.125 22.562 1 85 503 GLN A C 1
ATOM 4009 O O . GLN A 1 503 ? -3.27 26.328 22.359 1 85 503 GLN A O 1
ATOM 4014 N N . GLN A 1 504 ? -3.916 24.188 22.172 1 83.5 504 GLN A N 1
ATOM 4015 C CA . GLN A 1 504 ? -5.164 24.547 21.516 1 83.5 504 GLN A CA 1
ATOM 4016 C C . GLN A 1 504 ? -6.082 25.328 22.453 1 83.5 504 GLN A C 1
ATOM 4018 O O . GLN A 1 504 ? -6.711 26.297 22.047 1 83.5 504 GLN A O 1
ATOM 4023 N N . ARG A 1 505 ? -6.062 25.062 23.656 1 82.5 505 ARG A N 1
ATOM 4024 C CA . ARG A 1 505 ? -6.875 25.75 24.656 1 82.5 505 ARG A CA 1
ATOM 4025 C C . ARG A 1 505 ? -6.293 27.125 24.984 1 82.5 505 ARG A C 1
ATOM 4027 O O . ARG A 1 505 ? -7.035 28.094 25.156 1 82.5 505 ARG A O 1
ATOM 4034 N N . ARG A 1 506 ? -5 27.172 25.047 1 79.75 506 ARG A N 1
ATOM 4035 C CA . ARG A 1 506 ? -4.344 28.438 25.312 1 79.75 506 ARG A CA 1
ATOM 4036 C C . ARG A 1 506 ? -4.535 29.406 24.156 1 79.75 506 ARG A C 1
ATOM 4038 O O . ARG A 1 506 ? -4.715 30.609 24.375 1 79.75 506 ARG A O 1
ATOM 4045 N N . ALA A 1 507 ? -4.395 28.891 23.016 1 77.5 507 ALA A N 1
ATOM 4046 C CA . ALA A 1 507 ? -4.621 29.719 21.844 1 77.5 507 ALA A CA 1
ATOM 4047 C C . ALA A 1 507 ? -6.035 30.297 21.844 1 77.5 507 ALA A C 1
ATOM 4049 O O . ALA A 1 507 ? -6.246 31.438 21.453 1 77.5 507 ALA A O 1
ATOM 4050 N N . GLY A 1 508 ? -6.949 29.516 22.266 1 73.06 508 GLY A N 1
ATOM 4051 C CA . GLY A 1 508 ? -8.312 30.016 22.406 1 73.06 508 GLY A CA 1
ATOM 4052 C C . GLY A 1 508 ? -8.43 31.125 23.422 1 73.06 508 GLY A C 1
ATOM 4053 O O . GLY A 1 508 ? -9.133 32.125 23.203 1 73.06 508 GLY A O 1
ATOM 4054 N N . LEU A 1 509 ? -7.66 31.047 24.453 1 73.75 509 LEU A N 1
ATOM 4055 C CA . LEU A 1 509 ? -7.652 32.062 25.5 1 73.75 509 LEU A CA 1
ATOM 4056 C C . LEU A 1 509 ? -7.023 33.375 25 1 73.75 509 LEU A C 1
ATOM 4058 O O . LEU A 1 509 ? -7.523 34.438 25.281 1 73.75 509 LEU A O 1
ATOM 4062 N N . ALA A 1 510 ? -5.93 33.188 24.297 1 69.38 510 ALA A N 1
ATOM 4063 C CA . ALA A 1 510 ? -5.246 34.344 23.75 1 69.38 510 ALA A CA 1
ATOM 4064 C C . ALA A 1 510 ? -6.133 35.094 22.75 1 69.38 510 ALA A C 1
ATOM 4066 O O . ALA A 1 510 ? -6.152 36.312 22.734 1 69.38 510 ALA A O 1
ATOM 4067 N N . ALA A 1 511 ? -6.766 34.344 21.938 1 70.12 511 ALA A N 1
ATOM 4068 C CA . ALA A 1 511 ? -7.668 34.938 20.953 1 70.12 511 ALA A CA 1
ATOM 4069 C C . ALA A 1 511 ? -8.797 35.688 21.641 1 70.12 511 ALA A C 1
ATOM 4071 O O . ALA A 1 511 ? -9.203 36.781 21.188 1 70.12 511 ALA A O 1
ATOM 4072 N N . ARG A 1 512 ? -9.227 35.344 22.812 1 68.81 512 ARG A N 1
ATOM 4073 C CA . ARG A 1 512 ? -10.266 36 23.578 1 68.81 512 ARG A CA 1
ATOM 4074 C C . ARG A 1 512 ? -9.75 37.312 24.219 1 68.81 512 ARG A C 1
ATOM 4076 O O . ARG A 1 512 ? -10.453 38.312 24.25 1 68.81 512 ARG A O 1
ATOM 4083 N N . GLN A 1 513 ? -8.555 37.188 24.719 1 64.12 513 GLN A N 1
ATOM 4084 C CA . GLN A 1 513 ? -7.945 38.344 25.344 1 64.12 513 GLN A CA 1
ATOM 4085 C C . GLN A 1 513 ? -7.672 39.438 24.312 1 64.12 513 GLN A C 1
ATOM 4087 O O . GLN A 1 513 ? -7.898 40.625 24.562 1 64.12 513 GLN A O 1
ATOM 4092 N N . ALA A 1 514 ? -7.18 39.062 23.188 1 64.44 514 ALA A N 1
ATOM 4093 C CA . ALA A 1 514 ? -6.938 40.031 22.125 1 64.44 514 ALA A CA 1
ATOM 4094 C C . ALA A 1 514 ? -8.234 40.688 21.672 1 64.44 514 ALA A C 1
ATOM 4096 O O . ALA A 1 514 ? -8.273 41.906 21.438 1 64.44 514 ALA A O 1
ATOM 4097 N N . ALA A 1 515 ? -9.234 40.031 21.531 1 63.5 515 ALA A N 1
ATOM 4098 C CA . ALA A 1 515 ? -10.539 40.562 21.141 1 63.5 515 ALA A CA 1
ATOM 4099 C C . ALA A 1 515 ? -11.086 41.531 22.203 1 63.5 515 ALA A C 1
ATOM 4101 O O . ALA A 1 515 ? -11.688 42.531 21.875 1 63.5 515 ALA A O 1
ATOM 4102 N N . ALA A 1 516 ? -10.734 41.344 23.406 1 59.94 516 ALA A N 1
ATOM 4103 C CA . ALA A 1 516 ? -11.148 42.188 24.5 1 59.94 516 ALA A CA 1
ATOM 4104 C C . ALA A 1 516 ? -10.406 43.531 24.469 1 59.94 516 ALA A C 1
ATOM 4106 O O . ALA A 1 516 ? -11.008 44.594 24.688 1 59.94 516 ALA A O 1
ATOM 4107 N N . VAL A 1 517 ? -9.18 43.375 24.094 1 56.78 517 VAL A N 1
ATOM 4108 C CA . VAL A 1 517 ? -8.352 44.594 24.016 1 56.78 517 VAL A CA 1
ATOM 4109 C C . VAL A 1 517 ? -8.789 45.438 22.828 1 56.78 517 VAL A C 1
ATOM 4111 O O . VAL A 1 517 ? -8.859 46.656 22.922 1 56.78 517 VAL A O 1
ATOM 4114 N N . GLU A 1 518 ? -8.922 44.75 21.656 1 55.94 518 GLU A N 1
ATOM 4115 C CA . GLU A 1 518 ? -9.367 45.469 20.469 1 55.94 518 GLU A CA 1
ATOM 4116 C C . GLU A 1 518 ? -10.703 46.156 20.703 1 55.94 518 GLU A C 1
ATOM 4118 O O . GLU A 1 518 ? -10.922 47.281 20.25 1 55.94 518 GLU A O 1
ATOM 4123 N N . GLN A 1 519 ? -11.57 45.625 21.359 1 52.62 519 GLN A N 1
ATOM 4124 C CA . GLN A 1 519 ? -12.867 46.188 21.656 1 52.62 519 GLN A CA 1
ATOM 4125 C C . GLN A 1 519 ? -12.727 47.375 22.641 1 52.62 519 GLN A C 1
ATOM 4127 O O . GLN A 1 519 ? -13.414 48.375 22.516 1 52.62 519 GLN A O 1
ATOM 4132 N N . SER A 1 520 ? -11.812 47.312 23.594 1 52.06 520 SER A N 1
ATOM 4133 C CA . SER A 1 520 ? -11.555 48.406 24.531 1 52.06 520 SER A CA 1
ATOM 4134 C C . SER A 1 520 ? -10.891 49.594 23.844 1 52.06 520 SER A C 1
ATOM 4136 O O . SER A 1 520 ? -11.203 50.75 24.125 1 52.06 520 SER A O 1
ATOM 4138 N N . ALA A 1 521 ? -10.031 49.375 22.891 1 52.75 521 ALA A N 1
ATOM 4139 C CA . ALA A 1 521 ? -9.359 50.438 22.141 1 52.75 521 ALA A CA 1
ATOM 4140 C C . ALA A 1 521 ? -10.344 51.156 21.234 1 52.75 521 ALA A C 1
ATOM 4142 O O . ALA A 1 521 ? -10.258 52.375 21.094 1 52.75 521 ALA A O 1
ATOM 4143 N N . THR A 1 522 ? -11.125 50.469 20.656 1 48.78 522 THR A N 1
ATOM 4144 C CA . THR A 1 522 ? -12.094 51.156 19.812 1 48.78 522 THR A CA 1
ATOM 4145 C C . THR A 1 522 ? -12.969 52.094 20.656 1 48.78 522 THR A C 1
ATOM 4147 O O . THR A 1 522 ? -13.438 53.125 20.172 1 48.78 522 THR A O 1
ATOM 4150 N N . GLN A 1 523 ? -13.133 51.844 21.922 1 42.66 523 GLN A N 1
ATOM 4151 C CA . GLN A 1 523 ? -13.93 52.719 22.75 1 42.66 523 GLN A CA 1
ATOM 4152 C C . GLN A 1 523 ? -13.109 53.938 23.219 1 42.66 523 GLN A C 1
ATOM 4154 O O . GLN A 1 523 ? -13.633 55.031 23.359 1 42.66 523 GLN A O 1
ATOM 4159 N N . GLU A 1 524 ? -11.812 53.75 23.547 1 38.78 524 GLU A N 1
ATOM 4160 C CA . GLU A 1 524 ? -11.031 54.844 24.109 1 38.78 524 GLU A CA 1
ATOM 4161 C C . GLU A 1 524 ? -10.359 55.656 23 1 38.78 524 GLU A C 1
ATOM 4163 O O . GLU A 1 524 ? -9.625 56.594 23.281 1 38.78 524 GLU A O 1
ATOM 4168 N N . LEU A 1 525 ? -10.227 55.188 21.75 1 39.84 525 LEU A N 1
ATOM 4169 C CA . LEU A 1 525 ? -9.594 56.094 20.797 1 39.84 525 LEU A CA 1
ATOM 4170 C C . LEU A 1 525 ? -10.383 57.375 20.672 1 39.84 525 LEU A C 1
ATOM 4172 O O . LEU A 1 525 ? -11.062 57.594 19.656 1 39.84 525 LEU A O 1
ATOM 4176 N N . CYS A 1 526 ? -11.188 57.812 21.609 1 32.44 526 CYS A N 1
ATOM 4177 C CA . CYS A 1 526 ? -11.602 59.188 21.391 1 32.44 526 CYS A CA 1
ATOM 4178 C C . CYS A 1 526 ? -10.391 60.094 21.188 1 32.44 526 CYS A C 1
ATOM 4180 O O . CYS A 1 526 ? -9.25 59.688 21.438 1 32.44 526 CYS A O 1
ATOM 4182 N N . GLY A 1 527 ? -10.352 61.625 21.625 1 30.25 527 GLY A N 1
ATOM 4183 C CA . GLY A 1 527 ? -9.852 62.938 21.188 1 30.25 527 GLY A CA 1
ATOM 4184 C C . GLY A 1 527 ? -8.352 63.062 21.328 1 30.25 527 GLY A C 1
ATOM 4185 O O . GLY A 1 527 ? -7.73 63.875 20.625 1 30.25 527 GLY A O 1
ATOM 4186 N N . CYS A 1 528 ? -7.734 63.031 22.594 1 29.91 528 CYS A N 1
ATOM 4187 C CA . CYS A 1 528 ? -6.695 64 22.875 1 29.91 528 CYS A CA 1
ATOM 4188 C C . CYS A 1 528 ? -5.352 63.562 22.312 1 29.91 528 CYS A C 1
ATOM 4190 O O . CYS A 1 528 ? -4.383 64.312 22.344 1 29.91 528 CYS A O 1
ATOM 4192 N N . CYS A 1 529 ? -4.809 62.25 22.562 1 30.78 529 CYS A N 1
ATOM 4193 C CA . CYS A 1 529 ? -3.35 62.25 22.516 1 30.78 529 CYS A CA 1
ATOM 4194 C C . CYS A 1 529 ? -2.844 62.25 21.078 1 30.78 529 CYS A C 1
ATOM 4196 O O . CYS A 1 529 ? -3.348 61.5 20.25 1 30.78 529 CYS A O 1
ATOM 4198 N N . PRO A 1 530 ? -2.182 63.375 20.656 1 31.91 530 PRO A N 1
ATOM 4199 C CA . PRO A 1 530 ? -1.579 63.562 19.328 1 31.91 530 PRO A CA 1
ATOM 4200 C C . PRO A 1 530 ? -0.737 62.375 18.891 1 31.91 530 PRO A C 1
ATOM 4202 O O . PRO A 1 530 ? -0.127 61.688 19.719 1 31.91 530 PRO A O 1
ATOM 4205 N N . ALA A 1 531 ? -0.955 61.656 17.781 1 37.47 531 ALA A N 1
ATOM 4206 C CA . ALA A 1 531 ? -0.464 60.531 17 1 37.47 531 ALA A CA 1
ATOM 4207 C C . ALA A 1 531 ? 1.06 60.531 16.922 1 37.47 531 ALA A C 1
ATOM 4209 O O . ALA A 1 531 ? 1.665 59.594 16.391 1 37.47 531 ALA A O 1
ATOM 4210 N N . GLU A 1 532 ? 1.734 61.781 17.094 1 32.34 532 GLU A N 1
ATOM 4211 C CA . GLU A 1 532 ? 3.021 61.938 16.438 1 32.34 532 GLU A CA 1
ATOM 4212 C C . GLU A 1 532 ? 4.062 60.969 16.984 1 32.34 532 GLU A C 1
ATOM 4214 O O . GLU A 1 532 ? 4.859 60.406 16.234 1 32.34 532 GLU A O 1
ATOM 4219 N N . SER A 1 533 ? 4.637 61.219 18.219 1 28.75 533 SER A N 1
ATOM 4220 C CA . SER A 1 533 ? 6.027 60.844 18.469 1 28.75 533 SER A CA 1
ATOM 4221 C C . SER A 1 533 ? 6.16 59.406 18.891 1 28.75 533 SER A C 1
ATOM 4223 O O . SER A 1 533 ? 6.516 59.094 20.031 1 28.75 533 SER A O 1
ATOM 4225 N N . LEU A 1 534 ? 5.293 58.5 18.562 1 30.2 534 LEU A N 1
ATOM 4226 C CA . LEU A 1 534 ? 5.512 57.156 19.156 1 30.2 534 LEU A CA 1
ATOM 4227 C C . LEU A 1 534 ? 6.812 56.562 18.656 1 30.2 534 LEU A C 1
ATOM 4229 O O . LEU A 1 534 ? 7.027 56.438 17.438 1 30.2 534 LEU A O 1
ATOM 4233 N N . PRO A 1 535 ? 7.91 56.719 19.469 1 31.11 535 PRO A N 1
ATOM 4234 C CA . PRO A 1 535 ? 9.219 56.25 19 1 31.11 535 PRO A CA 1
ATOM 4235 C C . PRO A 1 535 ? 9.156 54.875 18.375 1 31.11 535 PRO A C 1
ATOM 4237 O O . PRO A 1 535 ? 8.242 54.094 18.656 1 31.11 535 PRO A O 1
ATOM 4240 N N . ARG A 1 536 ? 9.828 54.656 17.266 1 35 536 ARG A N 1
ATOM 4241 C CA . ARG A 1 536 ? 10.062 53.438 16.5 1 35 536 ARG A CA 1
ATOM 4242 C C . ARG A 1 536 ? 10.32 52.25 17.406 1 35 536 ARG A C 1
ATOM 4244 O O . ARG A 1 536 ? 11.211 52.312 18.266 1 35 536 ARG A O 1
ATOM 4251 N N . PRO A 1 537 ? 9.344 51.625 17.781 1 32.28 537 PRO A N 1
ATOM 4252 C CA . PRO A 1 537 ? 9.648 50.469 18.641 1 32.28 537 PRO A CA 1
ATOM 4253 C C . PRO A 1 537 ? 10.914 49.75 18.219 1 32.28 537 PRO A C 1
ATOM 4255 O O . PRO A 1 537 ? 11.172 49.594 17.016 1 32.28 537 PRO A O 1
ATOM 4258 N N . ALA A 1 538 ? 11.898 49.969 19.016 1 29.61 538 ALA A N 1
ATOM 4259 C CA . ALA A 1 538 ? 13.117 49.188 18.812 1 29.61 538 ALA A CA 1
ATOM 4260 C C . ALA A 1 538 ? 12.789 47.75 18.453 1 29.61 538 ALA A C 1
ATOM 4262 O O . ALA A 1 538 ? 11.742 47.219 18.844 1 29.61 538 ALA A O 1
ATOM 4263 N N . ALA A 1 539 ? 13.32 47.219 17.453 1 32.88 539 ALA A N 1
ATOM 4264 C CA . ALA A 1 539 ? 13.391 45.875 16.922 1 32.88 539 ALA A CA 1
ATOM 4265 C C . ALA A 1 539 ? 13.414 44.844 18.062 1 32.88 539 ALA A C 1
ATOM 4267 O O . ALA A 1 539 ? 14.477 44.531 18.609 1 32.88 539 ALA A O 1
ATOM 4268 N N . VAL A 1 540 ? 12.641 44.969 19.031 1 30.34 540 VAL A N 1
ATOM 4269 C CA . VAL A 1 540 ? 12.789 43.844 19.953 1 30.34 540 VAL A CA 1
ATOM 4270 C C . VAL A 1 540 ? 12.664 42.531 19.172 1 30.34 540 VAL A C 1
ATOM 4272 O O . VAL A 1 540 ? 11.664 42.312 18.5 1 30.34 540 VAL A O 1
ATOM 4275 N N . ALA A 1 541 ? 13.562 41.969 18.75 1 34.5 541 ALA A N 1
ATOM 4276 C CA . ALA A 1 541 ? 13.898 40.594 18.359 1 34.5 541 ALA A CA 1
ATOM 4277 C C . ALA A 1 541 ? 13.188 39.562 19.25 1 34.5 541 ALA A C 1
ATOM 4279 O O . ALA A 1 541 ? 13.719 39.188 20.281 1 34.5 541 ALA A O 1
ATOM 4280 N N . VAL A 1 542 ? 12.047 39.656 19.516 1 31.41 542 VAL A N 1
ATOM 4281 C CA . VAL A 1 542 ? 11.336 38.562 20.156 1 31.41 542 VAL A CA 1
ATOM 4282 C C . VAL A 1 542 ? 11.609 37.281 19.422 1 31.41 542 VAL A C 1
ATOM 4284 O O . VAL A 1 542 ? 10.906 36.938 18.469 1 31.41 542 VAL A O 1
ATOM 4287 N N . LEU A 1 543 ? 12.57 37.094 18.703 1 35.56 543 LEU A N 1
ATOM 4288 C CA . LEU A 1 543 ? 12.891 35.656 18.672 1 35.56 543 LEU A CA 1
ATOM 4289 C C . LEU A 1 543 ? 12.602 35 20.016 1 35.56 543 LEU A C 1
ATOM 4291 O O . LEU A 1 543 ? 13.383 35.156 20.969 1 35.56 543 LEU A O 1
ATOM 4295 N N . SER A 1 544 ? 11.43 35.25 20.625 1 37.41 544 SER A N 1
ATOM 4296 C CA . SER A 1 544 ? 11.086 34.5 21.828 1 37.41 544 SER A CA 1
ATOM 4297 C C . SER A 1 544 ? 11.914 33.219 21.953 1 37.41 544 SER A C 1
ATOM 4299 O O . SER A 1 544 ? 11.992 32.438 21 1 37.41 544 SER A O 1
ATOM 4301 N N . GLU A 1 545 ? 13.016 33.188 22.547 1 46.66 545 GLU A N 1
ATOM 4302 C CA . GLU A 1 545 ? 13.828 32.062 23.031 1 46.66 545 GLU A CA 1
ATOM 4303 C C . GLU A 1 545 ? 12.977 30.828 23.234 1 46.66 545 GLU A C 1
ATOM 4305 O O . GLU A 1 545 ? 12.047 30.828 24.047 1 46.66 545 GLU A O 1
ATOM 4310 N N . GLN A 1 546 ? 12.625 30.094 22.188 1 61.59 546 GLN A N 1
ATOM 4311 C CA . GLN A 1 546 ? 11.938 28.812 22.344 1 61.59 546 GLN A CA 1
ATOM 4312 C C . GLN A 1 546 ? 12.305 28.141 23.656 1 61.59 546 GLN A C 1
ATOM 4314 O O . GLN A 1 546 ? 13.492 28 23.984 1 61.59 546 GLN A O 1
ATOM 4319 N N . SER A 1 547 ? 11.438 28.156 24.672 1 79.94 547 SER A N 1
ATOM 4320 C CA . SER A 1 547 ? 11.641 27.406 25.906 1 79.94 547 SER A CA 1
ATOM 4321 C C . SER A 1 547 ? 12.305 26.062 25.609 1 79.94 547 SER A C 1
ATOM 4323 O O . SER A 1 547 ? 12.102 25.469 24.547 1 79.94 547 SER A O 1
ATOM 4325 N N . PRO A 1 548 ? 13.398 25.812 26.328 1 85.38 548 PRO A N 1
ATOM 4326 C CA . PRO A 1 548 ? 14.094 24.531 26.156 1 85.38 548 PRO A CA 1
ATOM 4327 C C . PRO A 1 548 ? 13.133 23.344 26.047 1 85.38 548 PRO A C 1
ATOM 4329 O O . PRO A 1 548 ? 13.414 22.391 25.328 1 85.38 548 PRO A O 1
ATOM 4332 N N . GLN A 1 549 ? 12.023 23.516 26.656 1 87.88 549 GLN A N 1
ATOM 4333 C CA . GLN A 1 549 ? 11.031 22.438 26.594 1 87.88 549 GLN A CA 1
ATOM 4334 C C . GLN A 1 549 ? 10.422 22.344 25.203 1 87.88 549 GLN A C 1
ATOM 4336 O O . GLN A 1 549 ? 10.25 21.234 24.672 1 87.88 549 GLN A O 1
ATOM 4341 N N . ARG A 1 550 ? 10.203 23.469 24.672 1 89.25 550 ARG A N 1
ATOM 4342 C CA . ARG A 1 550 ? 9.633 23.469 23.328 1 89.25 550 ARG A CA 1
ATOM 4343 C C . ARG A 1 550 ? 10.641 22.969 22.297 1 89.25 550 ARG A C 1
ATOM 4345 O O . ARG A 1 550 ? 10.281 22.25 21.359 1 89.25 550 ARG A O 1
ATOM 4352 N N . MET A 1 551 ? 11.867 23.297 22.547 1 92.25 551 MET A N 1
ATOM 4353 C CA . MET A 1 551 ? 12.93 22.844 21.641 1 92.25 551 MET A CA 1
ATOM 4354 C C . MET A 1 551 ? 13.07 21.328 21.672 1 92.25 551 MET A C 1
ATOM 4356 O O . MET A 1 551 ? 13.211 20.688 20.625 1 92.25 551 MET A O 1
ATOM 4360 N N . SER A 1 552 ? 13 20.766 22.859 1 95 552 SER A N 1
ATOM 4361 C CA . SER A 1 552 ? 13.141 19.328 23.016 1 95 552 SER A CA 1
ATOM 4362 C C . SER A 1 552 ? 11.977 18.578 22.359 1 95 552 SER A C 1
ATOM 4364 O O . SER A 1 552 ? 12.18 17.562 21.703 1 95 552 SER A O 1
ATOM 4366 N N . LEU A 1 553 ? 10.82 19.109 22.531 1 95.19 553 LEU A N 1
ATOM 4367 C CA . LEU A 1 553 ? 9.656 18.438 21.969 1 95.19 553 LEU A CA 1
ATOM 4368 C C . LEU A 1 553 ? 9.648 18.547 20.438 1 95.19 553 LEU A C 1
ATOM 4370 O O . LEU A 1 553 ? 9.234 17.609 19.75 1 95.19 553 LEU A O 1
ATOM 4374 N N . GLN A 1 554 ? 10.07 19.656 19.969 1 95.31 554 GLN A N 1
ATOM 4375 C CA . GLN A 1 554 ? 10.188 19.812 18.516 1 95.31 554 GLN A CA 1
ATOM 4376 C C . GLN A 1 554 ? 11.234 18.875 17.953 1 95.31 554 GLN A C 1
ATOM 4378 O O . GLN A 1 554 ? 11.031 18.281 16.875 1 95.31 554 GLN A O 1
ATOM 4383 N N . ALA A 1 555 ? 12.344 18.766 18.656 1 97.56 555 ALA A N 1
ATOM 4384 C CA . ALA A 1 555 ? 13.391 17.844 18.25 1 97.56 555 ALA A CA 1
ATOM 4385 C C . ALA A 1 555 ? 12.875 16.406 18.219 1 97.56 555 ALA A C 1
ATOM 4387 O O . ALA A 1 555 ? 13.094 15.672 17.25 1 97.56 555 ALA A O 1
ATOM 4388 N N . ALA A 1 556 ? 12.195 16.016 19.266 1 98 556 ALA A N 1
ATOM 4389 C CA . ALA A 1 556 ? 11.633 14.672 19.359 1 98 556 ALA A CA 1
ATOM 4390 C C . ALA A 1 556 ? 10.617 14.422 18.25 1 98 556 ALA A C 1
ATOM 4392 O O . ALA A 1 556 ? 10.516 13.305 17.734 1 98 556 ALA A O 1
ATOM 4393 N N . ALA A 1 557 ? 9.883 15.445 17.891 1 97.81 557 ALA A N 1
ATOM 4394 C CA . ALA A 1 557 ? 8.891 15.305 16.828 1 97.81 557 ALA A CA 1
ATOM 4395 C C . ALA A 1 557 ? 9.57 14.984 15.492 1 97.81 557 ALA A C 1
ATOM 4397 O O . ALA A 1 557 ? 9.109 14.109 14.75 1 97.81 557 ALA A O 1
ATOM 4398 N N . TRP A 1 558 ? 10.641 15.625 15.141 1 97.94 558 TRP A N 1
ATOM 4399 C CA . TRP A 1 558 ? 11.344 15.375 13.891 1 97.94 558 TRP A CA 1
ATOM 4400 C C . TRP A 1 558 ? 11.984 13.992 13.891 1 97.94 558 TRP A C 1
ATOM 4402 O O . TRP A 1 558 ? 12.031 13.32 12.852 1 97.94 558 TRP A O 1
ATOM 4412 N N . LEU A 1 559 ? 12.523 13.617 15.039 1 98.69 559 LEU A N 1
ATOM 4413 C CA . LEU A 1 559 ? 13.094 12.281 15.133 1 98.69 559 LEU A CA 1
ATOM 4414 C C . LEU A 1 559 ? 12.016 11.219 15 1 98.69 559 LEU A C 1
ATOM 4416 O O . LEU A 1 559 ? 12.25 10.148 14.438 1 98.69 559 LEU A O 1
ATOM 4420 N N . PHE A 1 560 ? 10.82 11.492 15.555 1 98.38 560 PHE A N 1
ATOM 4421 C CA . PHE A 1 560 ? 9.695 10.586 15.375 1 98.38 560 PHE A CA 1
ATOM 4422 C C . PHE A 1 560 ? 9.336 10.445 13.898 1 98.38 560 PHE A C 1
ATOM 4424 O O . PHE A 1 560 ? 9.086 9.344 13.422 1 98.38 560 PHE A O 1
ATOM 4431 N N . ILE A 1 561 ? 9.336 11.578 13.172 1 98.38 561 ILE A N 1
ATOM 4432 C CA . ILE A 1 561 ? 9.07 11.555 11.734 1 98.38 561 ILE A CA 1
ATOM 4433 C C . ILE A 1 561 ? 10.156 10.75 11.023 1 98.38 561 ILE A C 1
ATOM 4435 O O . ILE A 1 561 ? 9.859 9.992 10.094 1 98.38 561 ILE A O 1
ATOM 4439 N N . GLY A 1 562 ? 11.398 10.945 11.453 1 98.5 562 GLY A N 1
ATOM 4440 C CA . GLY A 1 562 ? 12.469 10.125 10.914 1 98.5 562 GLY A CA 1
ATOM 4441 C C . GLY A 1 562 ? 12.25 8.641 11.125 1 98.5 562 GLY A C 1
ATOM 4442 O O . GLY A 1 562 ? 12.445 7.84 10.203 1 98.5 562 GLY A O 1
ATOM 4443 N N . TRP A 1 563 ? 11.844 8.273 12.336 1 98.5 563 TRP A N 1
ATOM 4444 C CA . TRP A 1 563 ? 11.539 6.879 12.656 1 98.5 563 TRP A CA 1
ATOM 4445 C C . TRP A 1 563 ? 10.398 6.355 11.789 1 98.5 563 TRP A C 1
ATOM 4447 O O . TRP A 1 563 ? 10.508 5.27 11.211 1 98.5 563 TRP A O 1
ATOM 4457 N N . LEU A 1 564 ? 9.383 7.188 11.633 1 97.75 564 LEU A N 1
ATOM 4458 C CA . LEU A 1 564 ? 8.203 6.797 10.859 1 97.75 564 LEU A CA 1
ATOM 4459 C C . LEU A 1 564 ? 8.562 6.574 9.398 1 97.75 564 LEU A C 1
ATOM 4461 O O . LEU A 1 564 ? 8.148 5.586 8.797 1 97.75 564 LEU A O 1
ATOM 4465 N N . LEU A 1 565 ? 9.352 7.402 8.828 1 97.5 565 LEU A N 1
ATOM 4466 C CA . LEU A 1 565 ? 9.703 7.348 7.414 1 97.5 565 LEU A CA 1
ATOM 4467 C C . LEU A 1 565 ? 10.594 6.148 7.121 1 97.5 565 LEU A C 1
ATOM 4469 O O . LEU A 1 565 ? 10.57 5.605 6.012 1 97.5 565 LEU A O 1
ATOM 4473 N N . HIS A 1 566 ? 11.305 5.691 8.109 1 98.25 566 HIS A N 1
ATOM 4474 C CA . HIS A 1 566 ? 12.227 4.582 7.891 1 98.25 566 HIS A CA 1
ATOM 4475 C C . HIS A 1 566 ? 11.617 3.262 8.352 1 98.25 566 HIS A C 1
ATOM 4477 O O . HIS A 1 566 ? 12.281 2.225 8.328 1 98.25 566 HIS A O 1
ATOM 4483 N N . TYR A 1 567 ? 10.352 3.287 8.859 1 97.31 567 TYR A N 1
ATOM 4484 C CA . TYR A 1 567 ? 9.711 2.07 9.344 1 97.31 567 TYR A CA 1
ATOM 4485 C C . TYR A 1 567 ? 8.43 1.782 8.57 1 97.31 567 TYR A C 1
ATOM 4487 O O . TYR A 1 567 ? 8.242 0.675 8.055 1 97.31 567 TYR A O 1
ATOM 4495 N N . LEU A 1 568 ? 7.676 2.748 8.312 1 95.44 568 LEU A N 1
ATOM 4496 C CA . LEU A 1 568 ? 6.316 2.594 7.805 1 95.44 568 LEU A CA 1
ATOM 4497 C C . LEU A 1 568 ? 6.324 2.061 6.375 1 95.44 568 LEU A C 1
ATOM 4499 O O . LEU A 1 568 ? 5.496 1.219 6.02 1 95.44 568 LEU A O 1
ATOM 4503 N N . PRO A 1 569 ? 7.18 2.461 5.504 1 93.31 569 PRO A N 1
ATOM 4504 C CA . PRO A 1 569 ? 7.133 2.004 4.113 1 93.31 569 PRO A CA 1
ATOM 4505 C C . PRO A 1 569 ? 7.297 0.491 3.984 1 93.31 569 PRO A C 1
ATOM 4507 O O . PRO A 1 569 ? 6.828 -0.102 3.008 1 93.31 569 PRO A O 1
ATOM 4510 N N . PHE A 1 570 ? 7.926 -0.136 4.922 1 94.06 570 PHE A N 1
ATOM 4511 C CA . PHE A 1 570 ? 8.18 -1.569 4.836 1 94.06 570 PHE A CA 1
ATOM 4512 C C . PHE A 1 570 ? 6.891 -2.361 4.992 1 94.06 570 PHE A C 1
ATOM 4514 O O . PHE A 1 570 ? 6.828 -3.535 4.621 1 94.06 570 PHE A O 1
ATOM 4521 N N . TRP A 1 571 ? 5.883 -1.728 5.539 1 90.88 571 TRP A N 1
ATOM 4522 C CA . TRP A 1 571 ? 4.594 -2.393 5.672 1 90.88 571 TRP A CA 1
ATOM 4523 C C . TRP A 1 571 ? 3.908 -2.533 4.316 1 90.88 571 TRP A C 1
ATOM 4525 O O . TRP A 1 571 ? 3.072 -3.42 4.125 1 90.88 571 TRP A O 1
ATOM 4535 N N . ALA A 1 572 ? 4.285 -1.781 3.35 1 83.25 572 ALA A N 1
ATOM 4536 C CA . ALA A 1 572 ? 3.666 -1.8 2.027 1 83.25 572 ALA A CA 1
ATOM 4537 C C . ALA A 1 572 ? 4.555 -2.516 1.016 1 83.25 572 ALA A C 1
ATOM 4539 O O . ALA A 1 572 ? 4.145 -2.746 -0.125 1 83.25 572 ALA A O 1
ATOM 4540 N N . MET A 1 573 ? 5.672 -2.885 1.403 1 82.31 573 MET A N 1
ATOM 4541 C CA . MET A 1 573 ? 6.605 -3.506 0.467 1 82.31 573 MET A CA 1
ATOM 4542 C C . MET A 1 573 ? 6.309 -4.992 0.309 1 82.31 573 MET A C 1
ATOM 4544 O O . MET A 1 573 ? 6.07 -5.691 1.296 1 82.31 573 MET A O 1
ATOM 4548 N N . GLY A 1 574 ? 6.227 -5.488 -0.873 1 74.31 574 GLY A N 1
ATOM 4549 C CA . GLY A 1 574 ? 5.922 -6.883 -1.157 1 74.31 574 GLY A CA 1
ATOM 4550 C C . GLY A 1 574 ? 7.16 -7.738 -1.346 1 74.31 574 GLY A C 1
ATOM 4551 O O . GLY A 1 574 ? 7.059 -8.922 -1.681 1 74.31 574 GLY A O 1
ATOM 4552 N N . ARG A 1 575 ? 8.312 -7.223 -1.151 1 80 575 ARG A N 1
ATOM 4553 C CA . ARG A 1 575 ? 9.539 -8.008 -1.299 1 80 575 ARG A CA 1
ATOM 4554 C C . ARG A 1 575 ? 9.914 -8.68 0.015 1 80 575 ARG A C 1
ATOM 4556 O O . ARG A 1 575 ? 9.266 -8.461 1.041 1 80 575 ARG A O 1
ATOM 4563 N N . VAL A 1 576 ? 11.016 -9.5 -0.103 1 83.75 576 VAL A N 1
ATOM 4564 C CA . VAL A 1 576 ? 11.5 -10.203 1.081 1 83.75 576 VAL A CA 1
ATOM 4565 C C . VAL A 1 576 ? 12.117 -9.211 2.057 1 83.75 576 VAL A C 1
ATOM 4567 O O . VAL A 1 576 ? 12.852 -8.297 1.646 1 83.75 576 VAL A O 1
ATOM 4570 N N . LEU A 1 577 ? 11.773 -9.367 3.25 1 90.88 577 LEU A N 1
ATOM 4571 C CA . LEU A 1 577 ? 12.242 -8.453 4.285 1 90.88 577 LEU A CA 1
ATOM 4572 C C . LEU A 1 577 ? 13.031 -9.203 5.352 1 90.88 577 LEU A C 1
ATOM 4574 O O . LEU A 1 577 ? 12.781 -10.383 5.609 1 90.88 577 LEU A O 1
ATOM 4578 N N . TYR A 1 578 ? 13.984 -8.539 5.887 1 91.56 578 TYR A N 1
ATOM 4579 C CA . TYR A 1 578 ? 14.844 -9.102 6.922 1 91.56 578 TYR A CA 1
ATOM 4580 C C . TYR A 1 578 ? 14.906 -8.18 8.141 1 91.56 578 TYR A C 1
ATOM 4582 O O . TYR A 1 578 ? 14.562 -7 8.047 1 91.56 578 TYR A O 1
ATOM 4590 N N . PHE A 1 579 ? 15.469 -8.68 9.188 1 94.25 579 PHE A N 1
ATOM 4591 C CA . PHE A 1 579 ? 15.523 -8.008 10.484 1 94.25 579 PHE A CA 1
ATOM 4592 C C . PHE A 1 579 ? 16.422 -6.77 10.414 1 94.25 579 PHE A C 1
ATOM 4594 O O . PHE A 1 579 ? 16.109 -5.742 11.016 1 94.25 579 PHE A O 1
ATOM 4601 N N . HIS A 1 580 ? 17.453 -6.773 9.719 1 94.62 580 HIS A N 1
ATOM 4602 C CA . HIS A 1 580 ? 18.422 -5.688 9.711 1 94.62 580 HIS A CA 1
ATOM 4603 C C . HIS A 1 580 ? 17.844 -4.438 9.047 1 94.62 580 HIS A C 1
ATOM 4605 O O . HIS A 1 580 ? 18.406 -3.35 9.172 1 94.62 580 HIS A O 1
ATOM 4611 N N . HIS A 1 581 ? 16.719 -4.539 8.406 1 94.88 581 HIS A N 1
ATOM 4612 C CA . HIS A 1 581 ? 16.094 -3.396 7.75 1 94.88 581 HIS A CA 1
ATOM 4613 C C . HIS A 1 581 ? 15.602 -2.377 8.773 1 94.88 581 HIS A C 1
ATOM 4615 O O . HIS A 1 581 ? 15.367 -1.214 8.43 1 94.88 581 HIS A O 1
ATOM 4621 N N . TYR A 1 582 ? 15.438 -2.725 10.016 1 96.94 582 TYR A N 1
ATOM 4622 C CA . TYR A 1 582 ? 14.867 -1.852 11.031 1 96.94 582 TYR A CA 1
ATOM 4623 C C . TYR A 1 582 ? 15.93 -0.931 11.625 1 96.94 582 TYR A C 1
ATOM 4625 O O . TYR A 1 582 ? 15.602 0.056 12.289 1 96.94 582 TYR A O 1
ATOM 4633 N N . PHE A 1 583 ? 17.125 -1.112 11.383 1 97.88 583 PHE A N 1
ATOM 4634 C CA . PHE A 1 583 ? 18.203 -0.453 12.125 1 97.88 583 PHE A CA 1
ATOM 4635 C C . PHE A 1 583 ? 18.25 1.035 11.805 1 97.88 583 PHE A C 1
ATOM 4637 O O . PHE A 1 583 ? 18.516 1.857 12.68 1 97.88 583 PHE A O 1
ATOM 4644 N N . PRO A 1 584 ? 17.984 1.43 10.555 1 97.94 584 PRO A N 1
ATOM 4645 C CA . PRO A 1 584 ? 17.875 2.875 10.344 1 97.94 584 PRO A CA 1
ATOM 4646 C C . PRO A 1 584 ? 16.812 3.525 11.234 1 97.94 584 PRO A C 1
ATOM 4648 O O . PRO A 1 584 ? 17.062 4.582 11.82 1 97.94 584 PRO A O 1
ATOM 4651 N N . ALA A 1 585 ? 15.68 2.914 11.391 1 98.31 585 ALA A N 1
ATOM 4652 C CA . ALA A 1 585 ? 14.625 3.418 12.258 1 98.31 585 ALA A CA 1
ATOM 4653 C C . ALA A 1 585 ? 15.047 3.375 13.719 1 98.31 585 ALA A C 1
ATOM 4655 O O . ALA A 1 585 ? 14.703 4.266 14.5 1 98.31 585 ALA A O 1
ATOM 4656 N N . LEU A 1 586 ? 15.805 2.379 14.07 1 98.31 586 LEU A N 1
ATOM 4657 C CA . LEU A 1 586 ? 16.281 2.213 15.445 1 98.31 586 LEU A CA 1
ATOM 4658 C C . LEU A 1 586 ? 17.125 3.402 15.867 1 98.31 586 LEU A C 1
ATOM 4660 O O . LEU A 1 586 ? 17.031 3.867 17 1 98.31 586 LEU A O 1
ATOM 4664 N N . ILE A 1 587 ? 17.922 3.889 14.977 1 98.56 587 ILE A N 1
ATOM 4665 C CA . ILE A 1 587 ? 18.812 5.012 15.289 1 98.56 587 ILE A CA 1
ATOM 4666 C C . ILE A 1 587 ? 17.969 6.234 15.664 1 98.56 587 ILE A C 1
ATOM 4668 O O . ILE A 1 587 ? 18.234 6.879 16.672 1 98.56 587 ILE A O 1
ATOM 4672 N N . PHE A 1 588 ? 16.953 6.539 14.914 1 98.75 588 PHE A N 1
ATOM 4673 C CA . PHE A 1 588 ? 16.094 7.68 15.203 1 98.75 588 PHE A CA 1
ATOM 4674 C C . PHE A 1 588 ? 15.375 7.5 16.547 1 98.75 588 PHE A C 1
ATOM 4676 O O . PHE A 1 588 ? 15.258 8.445 17.328 1 98.75 588 PHE A O 1
ATOM 4683 N N . ASN A 1 589 ? 14.945 6.305 16.797 1 98.62 589 ASN A N 1
ATOM 4684 C CA . ASN A 1 589 ? 14.266 6.016 18.062 1 98.62 589 ASN A CA 1
ATOM 4685 C C . ASN A 1 589 ? 15.195 6.172 19.25 1 98.62 589 ASN A C 1
ATOM 4687 O O . ASN A 1 589 ? 14.797 6.695 20.297 1 98.62 589 ASN A O 1
ATOM 4691 N N . SER A 1 590 ? 16.391 5.738 19.109 1 98.81 590 SER A N 1
ATOM 4692 C CA . SER A 1 590 ? 17.375 5.844 20.188 1 98.81 590 SER A CA 1
ATOM 4693 C C . SER A 1 590 ? 17.734 7.301 20.469 1 98.81 590 SER A C 1
ATOM 4695 O O . SER A 1 590 ? 17.906 7.691 21.625 1 98.81 590 SER A O 1
ATOM 4697 N N . LEU A 1 591 ? 17.891 8.094 19.422 1 98.81 591 LEU A N 1
ATOM 4698 C CA . LEU A 1 591 ? 18.109 9.516 19.625 1 98.81 591 LEU A CA 1
ATOM 4699 C C . LEU A 1 591 ? 16.938 10.164 20.344 1 98.81 591 LEU A C 1
ATOM 4701 O O . LEU A 1 591 ? 17.125 10.977 21.234 1 98.81 591 LEU A O 1
ATOM 4705 N N . LEU A 1 592 ? 15.719 9.75 19.922 1 98.75 592 LEU A N 1
ATOM 4706 C CA . LEU A 1 592 ? 14.492 10.266 20.531 1 98.75 592 LEU A CA 1
ATOM 4707 C C . LEU A 1 592 ? 14.43 9.922 22 1 98.75 592 LEU A C 1
ATOM 4709 O O . LEU A 1 592 ? 14.023 10.75 22.828 1 98.75 592 LEU A O 1
ATOM 4713 N N . THR A 1 593 ? 14.906 8.758 22.391 1 98.69 593 THR A N 1
ATOM 4714 C CA . THR A 1 593 ? 14.875 8.297 23.766 1 98.69 593 THR A CA 1
ATOM 4715 C C . THR A 1 593 ? 15.734 9.18 24.656 1 98.69 593 THR A C 1
ATOM 4717 O O . THR A 1 593 ? 15.312 9.57 25.75 1 98.69 593 THR A O 1
ATOM 4720 N N . GLY A 1 594 ? 16.906 9.516 24.219 1 98.44 594 GLY A N 1
ATOM 4721 C CA . GLY A 1 594 ? 17.766 10.398 25 1 98.44 594 GLY A CA 1
ATOM 4722 C C . GLY A 1 594 ? 17.125 11.758 25.25 1 98.44 594 GLY A C 1
ATOM 4723 O O . GLY A 1 594 ? 17.219 12.289 26.359 1 98.44 594 GLY A O 1
ATOM 4724 N N . ILE A 1 595 ? 16.453 12.258 24.266 1 98.25 595 ILE A N 1
ATOM 4725 C CA . ILE A 1 595 ? 15.828 13.57 24.375 1 98.25 595 ILE A CA 1
ATOM 4726 C C . ILE A 1 595 ? 14.633 13.492 25.312 1 98.25 595 ILE A C 1
ATOM 4728 O O . ILE A 1 595 ? 14.477 14.344 26.188 1 98.25 595 ILE A O 1
ATOM 4732 N N . MET A 1 596 ? 13.82 12.461 25.188 1 98 596 MET A N 1
ATOM 4733 C CA . MET A 1 596 ? 12.609 12.328 25.984 1 98 596 MET A CA 1
ATOM 4734 C C . MET A 1 596 ? 12.953 12.07 27.453 1 98 596 MET A C 1
ATOM 4736 O O . MET A 1 596 ? 12.273 12.578 28.344 1 98 596 MET A O 1
ATOM 4740 N N . PHE A 1 597 ? 14.023 11.281 27.688 1 97.81 597 PHE A N 1
ATOM 4741 C CA . PHE A 1 597 ? 14.461 11.047 29.047 1 97.81 597 PHE A CA 1
ATOM 4742 C C . PHE A 1 597 ? 14.859 12.352 29.734 1 97.81 597 PHE A C 1
ATOM 4744 O O . PHE A 1 597 ? 14.414 12.641 30.844 1 97.81 597 PHE A O 1
ATOM 4751 N N . ASN A 1 598 ? 15.633 13.133 29.062 1 96.44 598 ASN A N 1
ATOM 4752 C CA . ASN A 1 598 ? 16.062 14.414 29.594 1 96.44 598 ASN A CA 1
ATOM 4753 C C . ASN A 1 598 ? 14.883 15.359 29.812 1 96.44 598 ASN A C 1
ATOM 4755 O O . ASN A 1 598 ? 14.828 16.094 30.797 1 96.44 598 ASN A O 1
ATOM 4759 N N . TYR A 1 599 ? 13.961 15.359 28.859 1 95.88 599 TYR A N 1
ATOM 4760 C CA . TYR A 1 599 ? 12.766 16.188 28.938 1 95.88 599 TYR A CA 1
ATOM 4761 C C . TYR A 1 599 ? 11.953 15.867 30.188 1 95.88 599 TYR A C 1
ATOM 4763 O O . TYR A 1 599 ? 11.492 16.781 30.891 1 95.88 599 TYR A O 1
ATOM 4771 N N . ILE A 1 600 ? 11.859 14.617 30.562 1 95.25 600 ILE A N 1
ATOM 4772 C CA . ILE A 1 600 ? 10.992 14.164 31.641 1 95.25 600 ILE A CA 1
ATOM 4773 C C . ILE A 1 600 ? 11.672 14.43 33 1 95.25 600 ILE A C 1
ATOM 4775 O O . ILE A 1 600 ? 11.031 14.859 33.938 1 95.25 600 ILE A O 1
ATOM 4779 N N . ILE A 1 601 ? 12.945 14.297 33.062 1 94.38 601 ILE A N 1
ATOM 4780 C CA . ILE A 1 601 ? 13.617 14.359 34.375 1 94.38 601 ILE A CA 1
ATOM 4781 C C . ILE A 1 601 ? 13.992 15.812 34.688 1 94.38 601 ILE A C 1
ATOM 4783 O O . ILE A 1 601 ? 14.359 16.125 35.812 1 94.38 601 ILE A O 1
ATOM 4787 N N . ARG A 1 602 ? 13.883 16.688 33.75 1 91.19 602 ARG A N 1
ATOM 4788 C CA . ARG A 1 602 ? 14.32 18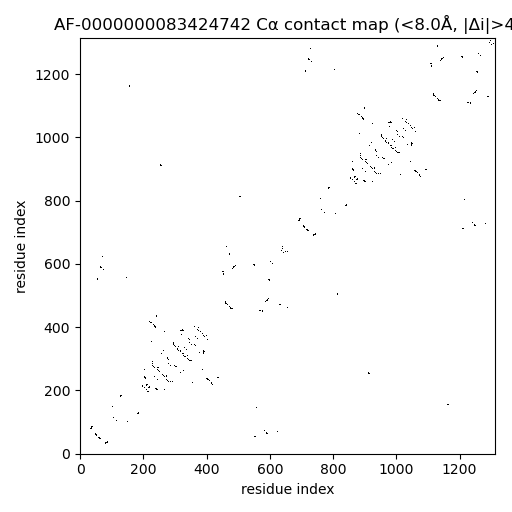.062 33.906 1 91.19 602 ARG A CA 1
ATOM 4789 C C . ARG A 1 602 ? 13.539 18.766 35 1 91.19 602 ARG A C 1
ATOM 4791 O O . ARG A 1 602 ? 14.055 19.703 35.625 1 91.19 602 ARG A O 1
ATOM 4798 N N . SER A 1 603 ? 12.305 18.328 35.281 1 89.88 603 SER A N 1
ATOM 4799 C CA . SER A 1 603 ? 11.461 18.969 36.312 1 89.88 603 SER A CA 1
ATOM 4800 C C . SER A 1 603 ? 11.828 18.5 37.719 1 89.88 603 SER A C 1
ATOM 4802 O O . SER A 1 603 ? 11.43 19.109 38.688 1 89.88 603 SER A O 1
ATOM 4804 N N . LEU A 1 604 ? 12.695 17.562 37.781 1 93.88 604 LEU A N 1
ATOM 4805 C CA . LEU A 1 604 ? 13.055 16.984 39.062 1 93.88 604 LEU A CA 1
ATOM 4806 C C . LEU A 1 604 ? 14.273 17.688 39.656 1 93.88 604 LEU A C 1
ATOM 4808 O O . LEU A 1 604 ? 15 18.391 38.938 1 93.88 604 LEU A O 1
ATOM 4812 N N . PRO A 1 605 ? 14.398 17.531 40.969 1 95.38 605 PRO A N 1
ATOM 4813 C CA . PRO A 1 605 ? 15.586 18.125 41.594 1 95.38 605 PRO A CA 1
ATOM 4814 C C . PRO A 1 605 ? 16.891 17.562 41.031 1 95.38 605 PRO A C 1
ATOM 4816 O O . PRO A 1 605 ? 16.922 16.422 40.531 1 95.38 605 PRO A O 1
ATOM 4819 N N . ARG A 1 606 ? 18.016 18.234 41.094 1 93.25 606 ARG A N 1
ATOM 4820 C CA . ARG A 1 606 ? 19.281 17.938 40.406 1 93.25 606 ARG A CA 1
ATOM 4821 C C . ARG A 1 606 ? 19.859 16.609 40.906 1 93.25 606 ARG A C 1
ATOM 4823 O O . ARG A 1 606 ? 20.391 15.836 40.125 1 93.25 606 ARG A O 1
ATOM 4830 N N . TRP A 1 607 ? 19.766 16.422 42.188 1 94.19 607 TRP A N 1
ATOM 4831 C CA . TRP A 1 607 ? 20.328 15.188 42.688 1 94.19 607 TRP A CA 1
ATOM 4832 C C . TRP A 1 607 ? 19.609 13.977 42.125 1 94.19 607 TRP A C 1
ATOM 4834 O O . TRP A 1 607 ? 20.234 12.953 41.844 1 94.19 607 TRP A O 1
ATOM 4844 N N . LEU A 1 608 ? 18.359 14.023 41.969 1 95.44 608 LEU A N 1
ATOM 4845 C CA . LEU A 1 608 ? 17.578 12.93 41.438 1 95.44 608 LEU A CA 1
ATOM 4846 C C . LEU A 1 608 ? 17.828 12.773 39.938 1 95.44 608 LEU A C 1
ATOM 4848 O O . LEU A 1 608 ? 17.812 11.656 39.406 1 95.44 608 LEU A O 1
ATOM 4852 N N . GLN A 1 609 ? 18.031 13.875 39.219 1 95.44 609 GLN A N 1
ATOM 4853 C CA . GLN A 1 609 ? 18.391 13.82 37.812 1 95.44 609 GLN A CA 1
ATOM 4854 C C . GLN A 1 609 ? 19.656 13.008 37.594 1 95.44 609 GLN A C 1
ATOM 4856 O O . GLN A 1 609 ? 19.703 12.125 36.719 1 95.44 609 GLN A O 1
ATOM 4861 N N . HIS A 1 610 ? 20.656 13.227 38.406 1 94.75 610 HIS A N 1
ATOM 4862 C CA . HIS A 1 610 ? 21.938 12.547 38.281 1 94.75 610 HIS A CA 1
ATOM 4863 C C . HIS A 1 610 ? 21.812 11.078 38.688 1 94.75 610 HIS A C 1
ATOM 4865 O O . HIS A 1 610 ? 22.438 10.211 38.062 1 94.75 610 HIS A O 1
ATOM 4871 N N . ALA A 1 611 ? 21.031 10.82 39.656 1 96.56 611 ALA A N 1
ATOM 4872 C CA . ALA A 1 611 ? 20.828 9.438 40.094 1 96.56 611 ALA A CA 1
ATOM 4873 C C . ALA A 1 611 ? 20.125 8.625 39 1 96.56 611 ALA A C 1
ATOM 4875 O O . ALA A 1 611 ? 20.5 7.488 38.719 1 96.56 611 ALA A O 1
ATOM 4876 N N . LEU A 1 612 ? 19.125 9.211 38.438 1 96.81 612 LEU A N 1
ATOM 4877 C CA . LEU A 1 612 ? 18.359 8.508 37.406 1 96.81 612 LEU A CA 1
ATOM 4878 C C . LEU A 1 612 ? 19.203 8.312 36.156 1 96.81 612 LEU A C 1
ATOM 4880 O O . LEU A 1 612 ? 19.156 7.25 35.531 1 96.81 612 LEU A O 1
ATOM 4884 N N . LEU A 1 613 ? 19.891 9.336 35.719 1 96.31 613 LEU A N 1
ATOM 4885 C CA . LEU A 1 613 ? 20.781 9.227 34.594 1 96.31 613 LEU A CA 1
ATOM 4886 C C . LEU A 1 613 ? 21.875 8.188 34.812 1 96.31 613 LEU A C 1
ATOM 4888 O O . LEU A 1 613 ? 22.141 7.348 33.969 1 96.31 613 LEU A O 1
ATOM 4892 N N . GLY A 1 614 ? 22.5 8.234 36 1 96.62 614 GLY A N 1
ATOM 4893 C CA . GLY A 1 614 ? 23.516 7.258 36.344 1 96.62 614 GLY A CA 1
ATOM 4894 C C . GLY A 1 614 ? 23 5.836 36.375 1 96.62 614 GLY A C 1
ATOM 4895 O O . GLY A 1 614 ? 23.672 4.914 35.875 1 96.62 614 GLY A O 1
ATOM 4896 N N . SER A 1 615 ? 21.859 5.66 36.906 1 97.25 615 SER A N 1
ATOM 4897 C CA . SER A 1 615 ? 21.266 4.336 36.969 1 97.25 615 SER A CA 1
ATOM 4898 C C . SER A 1 615 ? 20.953 3.803 35.594 1 97.25 615 SER A C 1
ATOM 4900 O O . SER A 1 615 ? 21.172 2.623 35.312 1 97.25 615 SER A O 1
ATOM 4902 N N . LEU A 1 616 ? 20.422 4.652 34.75 1 97.75 616 LEU A N 1
ATOM 4903 C CA . LEU A 1 616 ? 20.094 4.227 33.375 1 97.75 616 LEU A CA 1
ATOM 4904 C C . LEU A 1 616 ? 21.359 3.867 32.625 1 97.75 616 LEU A C 1
ATOM 4906 O O . LEU A 1 616 ? 21.406 2.844 31.922 1 97.75 616 LEU A O 1
ATOM 4910 N N . LEU A 1 617 ? 22.391 4.645 32.719 1 97.62 617 LEU A N 1
ATOM 4911 C CA . LEU A 1 617 ? 23.656 4.367 32.062 1 97.62 617 LEU A CA 1
ATOM 4912 C C . LEU A 1 617 ? 24.266 3.066 32.562 1 97.62 617 LEU A C 1
ATOM 4914 O O . LEU A 1 617 ? 24.812 2.279 31.766 1 97.62 617 LEU A O 1
ATOM 4918 N N . SER A 1 618 ? 24.141 2.846 33.844 1 98 618 SER A N 1
ATOM 4919 C CA . SER A 1 618 ? 24.656 1.605 34.406 1 98 618 SER A CA 1
ATOM 4920 C C . SER A 1 618 ? 23.875 0.397 33.906 1 98 618 SER A C 1
ATOM 4922 O O . SER A 1 618 ? 24.469 -0.651 33.625 1 98 618 SER A O 1
ATOM 4924 N N . ALA A 1 619 ? 22.656 0.599 33.812 1 97.94 619 ALA A N 1
ATOM 4925 C CA . ALA A 1 619 ? 21.812 -0.48 33.281 1 97.94 619 ALA A CA 1
ATOM 4926 C C . ALA A 1 619 ? 22.172 -0.789 31.844 1 97.94 619 ALA A C 1
ATOM 4928 O O . ALA A 1 619 ? 22.156 -1.949 31.422 1 97.94 619 ALA A O 1
ATOM 4929 N N . LEU A 1 620 ? 22.438 0.238 31.078 1 98.06 620 LEU A N 1
ATOM 4930 C CA . LEU A 1 620 ? 22.828 0.065 29.688 1 98.06 620 LEU A CA 1
ATOM 4931 C C . LEU A 1 620 ? 24.125 -0.724 29.578 1 98.06 620 LEU A C 1
ATOM 4933 O O . LEU A 1 620 ? 24.219 -1.666 28.781 1 98.06 620 LEU A O 1
ATOM 4937 N N . VAL A 1 621 ? 25.047 -0.387 30.375 1 97.88 621 VAL A N 1
ATOM 4938 C CA . VAL A 1 621 ? 26.359 -1.052 30.344 1 97.88 621 VAL A CA 1
ATOM 4939 C C . VAL A 1 621 ? 26.203 -2.5 30.797 1 97.88 621 VAL A C 1
ATOM 4941 O O . VAL A 1 621 ? 26.766 -3.412 30.188 1 97.88 621 VAL A O 1
ATOM 4944 N N . TYR A 1 622 ? 25.453 -2.674 31.797 1 97.88 622 TYR A N 1
ATOM 4945 C CA . TYR A 1 622 ? 25.219 -4.016 32.312 1 97.88 622 TYR A CA 1
ATOM 4946 C C . TYR A 1 622 ? 24.531 -4.895 31.281 1 97.88 622 TYR A C 1
ATOM 4948 O O . TYR A 1 622 ? 24.953 -6.035 31.047 1 97.88 622 TYR A O 1
ATOM 4956 N N . SER A 1 623 ? 23.547 -4.391 30.703 1 97.56 623 SER A N 1
ATOM 4957 C CA . SER A 1 623 ? 22.844 -5.137 29.656 1 97.56 623 SER A CA 1
ATOM 4958 C C . SER A 1 623 ? 23.75 -5.449 28.484 1 97.56 623 SER A C 1
ATOM 4960 O O . SER A 1 623 ? 23.688 -6.535 27.906 1 97.56 623 SER A O 1
ATOM 4962 N N . PHE A 1 624 ? 24.562 -4.5 28.156 1 97.94 624 PHE A N 1
ATOM 4963 C CA . PHE A 1 624 ? 25.5 -4.695 27.062 1 97.94 624 PHE A CA 1
ATOM 4964 C C . PHE A 1 624 ? 26.453 -5.852 27.359 1 97.94 624 PHE A C 1
ATOM 4966 O O . PHE A 1 624 ? 26.688 -6.703 26.5 1 97.94 624 PHE A O 1
ATOM 4973 N N . VAL A 1 625 ? 26.953 -5.941 28.562 1 97 625 VAL A N 1
ATOM 4974 C CA . VAL A 1 625 ? 27.875 -6.992 28.938 1 97 625 VAL A CA 1
ATOM 4975 C C . VAL A 1 625 ? 27.172 -8.344 28.938 1 97 625 VAL A C 1
ATOM 4977 O O . VAL A 1 625 ? 27.719 -9.344 28.484 1 97 625 VAL A O 1
ATOM 4980 N N . LEU A 1 626 ? 26.016 -8.367 29.344 1 95.81 626 LEU A N 1
ATOM 4981 C CA . LEU A 1 626 ? 25.234 -9.602 29.406 1 95.81 626 LEU A CA 1
ATOM 4982 C C . LEU A 1 626 ? 24.984 -10.156 28.016 1 95.81 626 LEU A C 1
ATOM 4984 O O . LEU A 1 626 ? 25.062 -11.375 27.797 1 95.81 626 LEU A O 1
ATOM 4988 N N . PHE A 1 627 ? 24.734 -9.328 27.062 1 96.88 627 PHE A N 1
ATOM 4989 C CA . PHE A 1 627 ? 24.328 -9.797 25.75 1 96.88 627 PHE A CA 1
ATOM 4990 C C . PHE A 1 627 ? 25.453 -9.648 24.75 1 96.88 627 PHE A C 1
ATOM 4992 O O . PHE A 1 627 ? 25.266 -9.891 23.547 1 96.88 627 PHE A O 1
ATOM 4999 N N . SER A 1 628 ? 26.625 -9.297 25.094 1 95.06 628 SER A N 1
ATOM 5000 C CA . SER A 1 628 ? 27.766 -9.039 24.219 1 95.06 628 SER A CA 1
ATOM 5001 C C . SER A 1 628 ? 28.188 -10.305 23.469 1 95.06 628 SER A C 1
ATOM 5003 O O . SER A 1 628 ? 28.734 -10.234 22.375 1 95.06 628 SER A O 1
ATOM 5005 N N . PRO A 1 629 ? 27.906 -11.539 24.062 1 94.38 629 PRO A N 1
ATOM 5006 C CA . PRO A 1 629 ? 28.297 -12.758 23.328 1 94.38 629 PRO A CA 1
ATOM 5007 C C . PRO A 1 629 ? 27.547 -12.922 22.016 1 94.38 629 PRO A C 1
ATOM 5009 O O . PRO A 1 629 ? 28 -13.633 21.125 1 94.38 629 PRO A O 1
ATOM 5012 N N . LEU A 1 630 ? 26.484 -12.336 21.906 1 94.56 630 LEU A N 1
ATOM 5013 C CA . LEU A 1 630 ? 25.734 -12.398 20.656 1 94.56 630 LEU A CA 1
ATOM 5014 C C . LEU A 1 630 ? 26.547 -11.789 19.516 1 94.56 630 LEU A C 1
ATOM 5016 O O . LEU A 1 630 ? 26.406 -12.219 18.359 1 94.56 630 LEU A O 1
ATOM 5020 N N . ALA A 1 631 ? 27.359 -10.812 19.828 1 94.75 631 ALA A N 1
ATOM 5021 C CA . ALA A 1 631 ? 28.141 -10.094 18.828 1 94.75 631 ALA A CA 1
ATOM 5022 C C . ALA A 1 631 ? 29.562 -10.641 18.719 1 94.75 631 ALA A C 1
ATOM 5024 O O . ALA A 1 631 ? 30.156 -10.633 17.656 1 94.75 631 ALA A O 1
ATOM 5025 N N . TYR A 1 632 ? 30.078 -11.125 19.859 1 93.38 632 TYR A N 1
ATOM 5026 C CA . TYR A 1 632 ? 31.469 -11.531 19.875 1 93.38 632 TYR A CA 1
ATOM 5027 C C . TYR A 1 632 ? 31.609 -13.039 19.719 1 93.38 632 TYR A C 1
ATOM 5029 O O . TYR A 1 632 ? 32.719 -13.562 19.562 1 93.38 632 TYR A O 1
ATOM 5037 N N . GLY A 1 633 ? 30.469 -13.727 19.719 1 91.31 633 GLY A N 1
ATOM 5038 C CA . GLY A 1 633 ? 30.5 -15.156 19.453 1 91.31 633 GLY A CA 1
ATOM 5039 C C . GLY A 1 633 ? 30.078 -15.992 20.656 1 91.31 633 GLY A C 1
ATOM 5040 O O . GLY A 1 633 ? 30.531 -15.742 21.781 1 91.31 633 GLY A O 1
ATOM 5041 N N . MET A 1 634 ? 29.203 -16.922 20.422 1 90.38 634 MET A N 1
ATOM 5042 C CA . MET A 1 634 ? 28.75 -17.875 21.422 1 90.38 634 MET A CA 1
ATOM 5043 C C . MET A 1 634 ? 29.281 -19.281 21.141 1 90.38 634 MET A C 1
ATOM 5045 O O . MET A 1 634 ? 29.406 -19.672 19.969 1 90.38 634 MET A O 1
ATOM 5049 N N . SER A 1 635 ? 29.703 -19.859 22.203 1 87.81 635 SER A N 1
ATOM 5050 C CA . SER A 1 635 ? 30.156 -21.25 22.078 1 87.81 635 SER A CA 1
ATOM 5051 C C . SER A 1 635 ? 29.359 -22.188 22.969 1 87.81 635 SER A C 1
ATOM 5053 O O . SER A 1 635 ? 28.688 -21.734 23.891 1 87.81 635 SER A O 1
ATOM 5055 N N . GLY A 1 636 ? 29.266 -23.453 22.531 1 84.56 636 GLY A N 1
ATOM 5056 C CA . GLY A 1 636 ? 28.562 -24.438 23.344 1 84.56 636 GLY A CA 1
ATOM 5057 C C . GLY A 1 636 ? 27.172 -24.75 22.812 1 84.56 636 GLY A C 1
ATOM 5058 O O . GLY A 1 636 ? 26.875 -24.5 21.641 1 84.56 636 GLY A O 1
ATOM 5059 N N . PRO A 1 637 ? 26.422 -25.266 23.75 1 84.88 637 PRO A N 1
ATOM 5060 C CA . PRO A 1 637 ? 25.094 -25.656 23.297 1 84.88 637 PRO A CA 1
ATOM 5061 C C . PRO A 1 637 ? 24.172 -24.453 23.078 1 84.88 637 PRO A C 1
ATOM 5063 O O . PRO A 1 637 ? 24.5 -23.344 23.484 1 84.88 637 PRO A O 1
ATOM 5066 N N . LEU A 1 638 ? 23.078 -24.75 22.422 1 86.88 638 LEU A N 1
ATOM 5067 C CA . LEU A 1 638 ? 22.094 -23.703 22.156 1 86.88 638 LEU A CA 1
ATOM 5068 C C . LEU A 1 638 ? 21.422 -23.25 23.438 1 86.88 638 LEU A C 1
ATOM 5070 O O . LEU A 1 638 ? 21.422 -23.969 24.438 1 86.88 638 LEU A O 1
ATOM 5074 N N . ALA A 1 639 ? 20.922 -22.062 23.344 1 88.75 639 ALA A N 1
ATOM 5075 C CA . ALA A 1 639 ? 20.344 -21.422 24.531 1 88.75 639 ALA A CA 1
ATOM 5076 C C . ALA A 1 639 ? 19.125 -22.188 25.031 1 88.75 639 ALA A C 1
ATOM 5078 O O . ALA A 1 639 ? 18.703 -22 26.172 1 88.75 639 ALA A O 1
ATOM 5079 N N . ASN A 1 640 ? 18.609 -23.031 24.234 1 83.5 640 ASN A N 1
ATOM 5080 C CA . ASN A 1 640 ? 17.438 -23.812 24.641 1 83.5 640 ASN A CA 1
ATOM 5081 C C . ASN A 1 640 ? 17.828 -24.906 25.625 1 83.5 640 ASN A C 1
ATOM 5083 O O . ASN A 1 640 ? 16.984 -25.422 26.359 1 83.5 640 ASN A O 1
ATOM 5087 N N . GLU A 1 641 ? 19.078 -25.219 25.688 1 85.44 641 GLU A N 1
ATOM 5088 C CA . GLU A 1 641 ? 19.578 -26.25 26.609 1 85.44 641 GLU A CA 1
ATOM 5089 C C . GLU A 1 641 ? 19.984 -25.641 27.953 1 85.44 641 GLU A C 1
ATOM 5091 O O . GLU A 1 641 ? 20.656 -24.609 28 1 85.44 641 GLU A O 1
ATOM 5096 N N . PRO A 1 642 ? 19.703 -26.312 28.984 1 85.62 642 PRO A N 1
ATOM 5097 C CA . PRO A 1 642 ? 19.984 -25.781 30.312 1 85.62 642 PRO A CA 1
ATOM 5098 C C . PRO A 1 642 ? 21.484 -25.656 30.609 1 85.62 642 PRO A C 1
ATOM 5100 O O . PRO A 1 642 ? 21.891 -24.859 31.469 1 85.62 642 PRO A O 1
ATOM 5103 N N . ASN A 1 643 ? 22.219 -26.359 29.938 1 86.06 643 ASN A N 1
ATOM 5104 C CA . ASN A 1 643 ? 23.656 -26.344 30.188 1 86.06 643 ASN A CA 1
ATOM 5105 C C . ASN A 1 643 ? 24.344 -25.234 29.406 1 86.06 643 ASN A C 1
ATOM 5107 O O . ASN A 1 643 ? 25.562 -25.031 29.547 1 86.06 643 ASN A O 1
ATOM 5111 N N . SER A 1 644 ? 23.594 -24.469 28.75 1 88.38 644 SER A N 1
ATOM 5112 C CA . SER A 1 644 ? 24.172 -23.375 27.969 1 88.38 644 SER A CA 1
ATOM 5113 C C . SER A 1 644 ? 24.391 -22.125 28.812 1 88.38 644 SER A C 1
ATOM 5115 O O . SER A 1 644 ? 23.609 -21.844 29.719 1 88.38 644 SER A O 1
ATOM 5117 N N . THR A 1 645 ? 25.453 -21.453 28.625 1 85.94 645 THR A N 1
ATOM 5118 C CA . THR A 1 645 ? 25.75 -20.203 29.312 1 85.94 645 THR A CA 1
ATOM 5119 C C . THR A 1 645 ? 24.766 -19.125 28.891 1 85.94 645 THR A C 1
ATOM 5121 O O . THR A 1 645 ? 24.625 -18.109 29.578 1 85.94 645 THR A O 1
ATOM 5124 N N . MET A 1 646 ? 24.094 -19.359 27.828 1 91 646 MET A N 1
ATOM 5125 C CA . MET A 1 646 ? 23.172 -18.359 27.297 1 91 646 MET A CA 1
ATOM 5126 C C . MET A 1 646 ? 21.719 -18.703 27.656 1 91 646 MET A C 1
ATOM 5128 O O . MET A 1 646 ? 20.797 -18 27.234 1 91 646 MET A O 1
ATOM 5132 N N . HIS A 1 647 ? 21.562 -19.703 28.406 1 90.19 647 HIS A N 1
ATOM 5133 C CA . HIS A 1 647 ? 20.219 -20.188 28.719 1 90.19 647 HIS A CA 1
ATOM 5134 C C . HIS A 1 647 ? 19.406 -19.141 29.469 1 90.19 647 HIS A C 1
ATOM 5136 O O . HIS A 1 647 ? 18.219 -18.953 29.172 1 90.19 647 HIS A O 1
ATOM 5142 N N . LYS A 1 648 ? 19.984 -18.469 30.375 1 90.56 648 LYS A N 1
ATOM 5143 C CA . LYS A 1 648 ? 19.281 -17.5 31.203 1 90.56 648 LYS A CA 1
ATOM 5144 C C . LYS A 1 648 ? 18.938 -16.234 30.422 1 90.56 648 LYS A C 1
ATOM 5146 O O . LYS A 1 648 ? 18.109 -15.43 30.859 1 90.56 648 LYS A O 1
ATOM 5151 N N . LEU A 1 649 ? 19.562 -16.141 29.281 1 92.94 649 LEU A N 1
ATOM 5152 C CA . LEU A 1 649 ? 19.391 -14.898 28.531 1 92.94 649 LEU A CA 1
ATOM 5153 C C . LEU A 1 649 ? 18.344 -15.078 27.438 1 92.94 649 LEU A C 1
ATOM 5155 O O . LEU A 1 649 ? 18.047 -14.133 26.703 1 92.94 649 LEU A O 1
ATOM 5159 N N . LYS A 1 650 ? 17.859 -16.219 27.328 1 92.75 650 LYS A N 1
ATOM 5160 C CA . LYS A 1 650 ? 16.781 -16.453 26.375 1 92.75 650 LYS A CA 1
ATOM 5161 C C . LYS A 1 650 ? 15.438 -16.016 26.938 1 92.75 650 LYS A C 1
ATOM 5163 O O . LYS A 1 650 ? 14.648 -16.859 27.391 1 92.75 650 LYS A O 1
ATOM 5168 N N . TRP A 1 651 ? 15.117 -14.82 26.812 1 92.88 651 TRP A N 1
ATOM 5169 C CA . TRP A 1 651 ? 13.93 -14.227 27.422 1 92.88 651 TRP A CA 1
ATOM 5170 C C . TRP A 1 651 ? 12.695 -14.5 26.562 1 92.88 651 TRP A C 1
ATOM 5172 O O . TRP A 1 651 ? 11.57 -14.508 27.062 1 92.88 651 TRP A O 1
ATOM 5182 N N . LEU A 1 652 ? 12.859 -14.695 25.219 1 92.88 652 LEU A N 1
ATOM 5183 C CA . LEU A 1 652 ? 11.758 -15.039 24.328 1 92.88 652 LEU A CA 1
ATOM 5184 C C . LEU A 1 652 ? 11.984 -16.406 23.688 1 92.88 652 LEU A C 1
ATOM 5186 O O . LEU A 1 652 ? 13.117 -16.766 23.344 1 92.88 652 LEU A O 1
ATOM 5190 N N . SER A 1 653 ? 10.977 -17.141 23.422 1 89.38 653 SER A N 1
ATOM 5191 C CA . SER A 1 653 ? 11.062 -18.469 22.844 1 89.38 653 SER A CA 1
ATOM 5192 C C . SER A 1 653 ? 11.422 -18.406 21.359 1 89.38 653 SER A C 1
ATOM 5194 O O . SER A 1 653 ? 11.93 -19.391 20.797 1 89.38 653 SER A O 1
ATOM 5196 N N . THR A 1 654 ? 11.203 -17.281 20.766 1 89.62 654 THR A N 1
ATOM 5197 C CA . THR A 1 654 ? 11.453 -17.141 19.328 1 89.62 654 THR A CA 1
ATOM 5198 C C . THR A 1 654 ? 12.93 -16.906 19.062 1 89.62 654 THR A C 1
ATOM 5200 O O . THR A 1 654 ? 13.375 -16.969 17.906 1 89.62 654 THR A O 1
ATOM 5203 N N . TRP A 1 655 ? 13.68 -16.688 20.141 1 92.06 655 TRP A N 1
ATOM 5204 C CA . TRP A 1 655 ? 15.109 -16.484 19.969 1 92.06 655 TRP A CA 1
ATOM 5205 C C . TRP A 1 655 ? 15.836 -17.812 19.766 1 92.06 655 TRP A C 1
ATOM 5207 O O . TRP A 1 655 ? 15.594 -18.766 20.5 1 92.06 655 TRP A O 1
ATOM 5217 N N . GLU A 1 656 ? 16.688 -17.891 18.75 1 85.56 656 GLU A N 1
ATOM 5218 C CA . GLU A 1 656 ? 17.234 -19.172 18.312 1 85.56 656 GLU A CA 1
ATOM 5219 C C . GLU A 1 656 ? 18.734 -19.266 18.594 1 85.56 656 GLU A C 1
ATOM 5221 O O . GLU A 1 656 ? 19.406 -20.156 18.062 1 85.56 656 GLU A O 1
ATOM 5226 N N . PHE A 1 657 ? 19.203 -18.5 19.375 1 86.69 657 PHE A N 1
ATOM 5227 C CA . PHE A 1 657 ? 20.641 -18.562 19.578 1 86.69 657 PHE A CA 1
ATOM 5228 C C . PHE A 1 657 ? 21 -19.594 20.625 1 86.69 657 PHE A C 1
ATOM 5230 O O . PHE A 1 657 ? 20.141 -20.016 21.406 1 86.69 657 PHE A O 1
ATOM 5237 N N . MET B 1 1 ? -30.797 -7.207 0.025 1 92.62 1 MET B N 1
ATOM 5238 C CA . MET B 1 1 ? -31.984 -7.309 0.866 1 92.62 1 MET B CA 1
ATOM 5239 C C . MET B 1 1 ? -33 -6.242 0.493 1 92.62 1 MET B C 1
ATOM 5241 O O . MET B 1 1 ? -34.188 -6.531 0.402 1 92.62 1 MET B O 1
ATOM 5245 N N . LEU B 1 2 ? -32.562 -5.07 0.329 1 95.19 2 LEU B N 1
ATOM 5246 C CA . LEU B 1 2 ? -33.469 -3.996 -0.043 1 95.19 2 LEU B CA 1
ATOM 5247 C C . LEU B 1 2 ? -34.094 -4.254 -1.414 1 95.19 2 LEU B C 1
ATOM 5249 O O . LEU B 1 2 ? -35.281 -4.012 -1.62 1 95.19 2 LEU B O 1
ATOM 5253 N N . ILE B 1 3 ? -33.344 -4.715 -2.299 1 94.75 3 ILE B N 1
ATOM 5254 C CA . ILE B 1 3 ? -33.875 -5.062 -3.621 1 94.75 3 ILE B CA 1
ATOM 5255 C C . ILE B 1 3 ? -34.844 -6.219 -3.502 1 94.75 3 ILE B C 1
ATOM 5257 O O . ILE B 1 3 ? -35.938 -6.188 -4.105 1 94.75 3 ILE B O 1
ATOM 5261 N N . GLY B 1 4 ? -34.5 -7.254 -2.646 1 92.75 4 GLY B N 1
ATOM 5262 C CA . GLY B 1 4 ? -35.438 -8.359 -2.395 1 92.75 4 GLY B CA 1
ATOM 5263 C C . GLY B 1 4 ? -36.75 -7.91 -1.781 1 92.75 4 GLY B C 1
ATOM 5264 O O . GLY B 1 4 ? -37.812 -8.391 -2.164 1 92.75 4 GLY B O 1
ATOM 5265 N N . LEU B 1 5 ? -36.625 -7.02 -0.88 1 94.06 5 LEU B N 1
ATOM 5266 C CA . LEU B 1 5 ? -37.812 -6.492 -0.235 1 94.06 5 LEU B CA 1
ATOM 5267 C C . LEU B 1 5 ? -38.719 -5.773 -1.244 1 94.06 5 LEU B C 1
ATOM 5269 O O . LEU B 1 5 ? -39.938 -5.953 -1.242 1 94.06 5 LEU B O 1
ATOM 5273 N N . SER B 1 6 ? -38.125 -4.945 -2.102 1 95.31 6 SER B N 1
ATOM 5274 C CA . SER B 1 6 ? -38.906 -4.223 -3.107 1 95.31 6 SER B CA 1
ATOM 5275 C C . SER B 1 6 ? -39.562 -5.18 -4.086 1 95.31 6 SER B C 1
ATOM 5277 O O . SER B 1 6 ? -40.719 -4.949 -4.52 1 95.31 6 SER B O 1
ATOM 5279 N N . GLY B 1 7 ? -38.906 -6.18 -4.469 1 94.19 7 GLY B N 1
ATOM 5280 C CA . GLY B 1 7 ? -39.5 -7.207 -5.309 1 94.19 7 GLY B CA 1
ATOM 5281 C C . GLY B 1 7 ? -40.656 -7.914 -4.645 1 94.19 7 GLY B C 1
ATOM 5282 O O . GLY B 1 7 ? -41.719 -8.086 -5.258 1 94.19 7 GLY B O 1
ATOM 5283 N N . TYR B 1 8 ? -40.469 -8.227 -3.396 1 93 8 TYR B N 1
ATOM 5284 C CA . TYR B 1 8 ? -41.5 -8.914 -2.646 1 93 8 TYR B CA 1
ATOM 5285 C C . TYR B 1 8 ? -42.75 -8.055 -2.545 1 93 8 TYR B C 1
ATOM 5287 O O . TYR B 1 8 ? -43.875 -8.555 -2.727 1 93 8 TYR B O 1
ATOM 5295 N N . LEU B 1 9 ? -42.562 -6.836 -2.346 1 94.81 9 LEU B N 1
ATOM 5296 C CA . LEU B 1 9 ? -43.688 -5.922 -2.152 1 94.81 9 LEU B CA 1
ATOM 5297 C C . LEU B 1 9 ? -44.406 -5.66 -3.469 1 94.81 9 LEU B C 1
ATOM 5299 O O . LEU B 1 9 ? -45.562 -5.277 -3.473 1 94.81 9 LEU B O 1
ATOM 5303 N N . THR B 1 10 ? -43.75 -5.906 -4.574 1 94.31 10 THR B N 1
ATOM 5304 C CA . THR B 1 10 ? -44.375 -5.566 -5.855 1 94.31 10 THR B CA 1
ATOM 5305 C C . THR B 1 10 ? -44.75 -6.832 -6.617 1 94.31 10 THR B C 1
ATOM 5307 O O . THR B 1 10 ? -45.094 -6.77 -7.797 1 94.31 10 THR B O 1
ATOM 5310 N N . GLY B 1 11 ? -44.531 -7.961 -6.059 1 91.62 11 GLY B N 1
ATOM 5311 C CA . GLY B 1 11 ? -45.125 -9.172 -6.602 1 91.62 11 GLY B CA 1
ATOM 5312 C C . GLY B 1 11 ? -44.125 -10.109 -7.23 1 91.62 11 GLY B C 1
ATOM 5313 O O . GLY B 1 11 ? -44.469 -11.062 -7.918 1 91.62 11 GLY B O 1
ATOM 5314 N N . TYR B 1 12 ? -42.875 -9.789 -7.098 1 91.56 12 TYR B N 1
ATOM 5315 C CA . TYR B 1 12 ? -41.875 -10.742 -7.559 1 91.56 12 TYR B CA 1
ATOM 5316 C C . TYR B 1 12 ? -41.938 -12.039 -6.766 1 91.56 12 TYR B C 1
ATOM 5318 O O . TYR B 1 12 ? -42 -12.023 -5.531 1 91.56 12 TYR B O 1
ATOM 5326 N N . ASN B 1 13 ? -42 -13.18 -7.496 1 88.06 13 ASN B N 1
ATOM 5327 C CA . ASN B 1 13 ? -42.219 -14.445 -6.805 1 88.06 13 ASN B CA 1
ATOM 5328 C C . ASN B 1 13 ? -40.938 -15.289 -6.746 1 88.06 13 ASN B C 1
ATOM 5330 O O . ASN B 1 13 ? -41 -16.453 -6.316 1 88.06 13 ASN B O 1
ATOM 5334 N N . GLY B 1 14 ? -39.875 -14.867 -7.227 1 86.06 14 GLY B N 1
ATOM 5335 C CA . GLY B 1 14 ? -38.625 -15.578 -7.086 1 86.06 14 GLY B CA 1
ATOM 5336 C C . GLY B 1 14 ? -38.375 -16.578 -8.203 1 86.06 14 GLY B C 1
ATOM 5337 O O . GLY B 1 14 ? -37.344 -17.266 -8.211 1 86.06 14 GLY B O 1
ATOM 5338 N N . THR B 1 15 ? -39.156 -16.625 -9.164 1 83.88 15 THR B N 1
ATOM 5339 C CA . THR B 1 15 ? -39.062 -17.641 -10.203 1 83.88 15 THR B CA 1
ATOM 5340 C C . THR B 1 15 ? -38 -17.25 -11.234 1 83.88 15 THR B C 1
ATOM 5342 O O . THR B 1 15 ? -37.312 -18.109 -11.781 1 83.88 15 THR B O 1
ATOM 5345 N N . PHE B 1 16 ? -37.938 -15.977 -11.492 1 87 16 PHE B N 1
ATOM 5346 C CA . PHE B 1 16 ? -36.906 -15.516 -12.414 1 87 16 PHE B CA 1
ATOM 5347 C C . PHE B 1 16 ? -35.531 -15.406 -11.711 1 87 16 PHE B C 1
ATOM 5349 O O . PHE B 1 16 ? -35.375 -14.602 -10.797 1 87 16 PHE B O 1
ATOM 5356 N N . PRO B 1 17 ? -34.562 -16.141 -12.023 1 82.56 17 PRO B N 1
ATOM 5357 C CA . PRO B 1 17 ? -33.312 -16.25 -11.242 1 82.56 17 PRO B CA 1
ATOM 5358 C C . PRO B 1 17 ? -32.312 -15.164 -11.586 1 82.56 17 PRO B C 1
ATOM 5360 O O . PRO B 1 17 ? -31.297 -15.008 -10.875 1 82.56 17 PRO B O 1
ATOM 5363 N N . PHE B 1 18 ? -32.5 -14.281 -12.492 1 82 18 PHE B N 1
ATOM 5364 C CA . PHE B 1 18 ? -31.578 -13.242 -12.906 1 82 18 PHE B CA 1
ATOM 5365 C C . PHE B 1 18 ? -30.188 -13.82 -13.133 1 82 18 PHE B C 1
ATOM 5367 O O . PHE B 1 18 ? -29.188 -13.281 -12.641 1 82 18 PHE B O 1
ATOM 5374 N N . GLU B 1 19 ? -29.875 -14.898 -13.781 1 76.5 19 GLU B N 1
ATOM 5375 C CA . GLU B 1 19 ? -28.609 -15.609 -13.961 1 76.5 19 GLU B CA 1
ATOM 5376 C C . GLU B 1 19 ? -27.719 -14.898 -14.969 1 76.5 19 GLU B C 1
ATOM 5378 O O . GLU B 1 19 ? -26.516 -14.695 -14.719 1 76.5 19 GLU B O 1
ATOM 5383 N N . LYS B 1 20 ? -28.328 -14.57 -16.125 1 71.94 20 LYS B N 1
ATOM 5384 C CA . LYS B 1 20 ? -27.531 -13.93 -17.172 1 71.94 20 LYS B CA 1
ATOM 5385 C C . LYS B 1 20 ? -28.125 -12.578 -17.562 1 71.94 20 LYS B C 1
ATOM 5387 O O . LYS B 1 20 ? -29.344 -12.461 -17.734 1 71.94 20 LYS B O 1
ATOM 5392 N N . PRO B 1 21 ? -27.234 -11.68 -17.641 1 71.38 21 PRO B N 1
ATOM 5393 C CA . PRO B 1 21 ? -27.734 -10.391 -18.141 1 71.38 21 PRO B CA 1
ATOM 5394 C C . PRO B 1 21 ? -28.312 -10.484 -19.547 1 71.38 21 PRO B C 1
ATOM 5396 O O . PRO B 1 21 ? -27.75 -11.156 -20.406 1 71.38 21 PRO B O 1
ATOM 5399 N N . GLY B 1 22 ? -29.562 -10.031 -19.75 1 69.56 22 GLY B N 1
ATOM 5400 C CA . GLY B 1 22 ? -30.172 -10.023 -21.062 1 69.56 22 GLY B CA 1
ATOM 5401 C C . GLY B 1 22 ? -31.328 -11.008 -21.188 1 69.56 22 GLY B C 1
ATOM 5402 O O . GLY B 1 22 ? -32.062 -10.992 -22.188 1 69.56 22 GLY B O 1
ATOM 5403 N N . ASP B 1 23 ? -31.422 -11.797 -20.188 1 77 23 ASP B N 1
ATOM 5404 C CA . ASP B 1 23 ? -32.5 -12.758 -20.234 1 77 23 ASP B CA 1
ATOM 5405 C C . ASP B 1 23 ? -33.875 -12.039 -20.312 1 77 23 ASP B C 1
ATOM 5407 O O . ASP B 1 23 ? -34.031 -10.977 -19.734 1 77 23 ASP B O 1
ATOM 5411 N N . LYS B 1 24 ? -34.719 -12.719 -21.109 1 80.75 24 LYS B N 1
ATOM 5412 C CA . LYS B 1 24 ? -36.062 -12.156 -21.234 1 80.75 24 LYS B CA 1
ATOM 5413 C C . LYS B 1 24 ? -36.875 -12.359 -19.953 1 80.75 24 LYS B C 1
ATOM 5415 O O . LYS B 1 24 ? -36.844 -13.445 -19.359 1 80.75 24 LYS B O 1
ATOM 5420 N N . TYR B 1 25 ? -37.531 -11.367 -19.5 1 85 25 TYR B N 1
ATOM 5421 C CA . TYR B 1 25 ? -38.219 -11.398 -18.219 1 85 25 TYR B CA 1
ATOM 5422 C C . TYR B 1 25 ? -39.531 -12.211 -18.328 1 85 25 TYR B C 1
ATOM 5424 O O . TYR B 1 25 ? -40.031 -12.719 -17.312 1 85 25 TYR B O 1
ATOM 5432 N N . ASN B 1 26 ? -40.031 -12.492 -19.516 1 83.12 26 ASN B N 1
ATOM 5433 C CA . ASN B 1 26 ? -41.188 -13.336 -19.766 1 83.12 26 ASN B CA 1
ATOM 5434 C C . ASN B 1 26 ? -42.312 -13.086 -18.766 1 83.12 26 ASN B C 1
ATOM 5436 O O . ASN B 1 26 ? -42.812 -14.016 -18.141 1 83.12 26 ASN B O 1
ATOM 5440 N N . GLY B 1 27 ? -42.719 -11.859 -18.531 1 82.44 27 GLY B N 1
ATOM 5441 C CA . GLY B 1 27 ? -43.844 -11.508 -17.688 1 82.44 27 GLY B CA 1
ATOM 5442 C C . GLY B 1 27 ? -43.469 -11.367 -16.234 1 82.44 27 GLY B C 1
ATOM 5443 O O . GLY B 1 27 ? -44.312 -11.086 -15.391 1 82.44 27 GLY B O 1
ATOM 5444 N N . THR B 1 28 ? -42.219 -11.609 -15.852 1 88.44 28 THR B N 1
ATOM 5445 C CA . THR B 1 28 ? -41.75 -11.43 -14.469 1 88.44 28 THR B CA 1
ATOM 5446 C C . THR B 1 28 ? -41.875 -9.969 -14.055 1 88.44 28 THR B C 1
ATOM 5448 O O . THR B 1 28 ? -41.594 -9.062 -14.836 1 88.44 28 THR B O 1
ATOM 5451 N N . ARG B 1 29 ? -42.375 -9.797 -12.875 1 90.25 29 ARG B N 1
ATOM 5452 C CA . ARG B 1 29 ? -42.531 -8.445 -12.344 1 90.25 29 ARG B CA 1
ATOM 5453 C C . ARG B 1 29 ? -41.25 -7.914 -11.758 1 90.25 29 ARG B C 1
ATOM 5455 O O . ARG B 1 29 ? -41.062 -7.887 -10.539 1 90.25 29 ARG B O 1
ATOM 5462 N N . TYR B 1 30 ? -40.406 -7.43 -12.516 1 90.19 30 TYR B N 1
ATOM 5463 C CA . TYR B 1 30 ? -39.094 -6.918 -12.102 1 90.19 30 TYR B CA 1
ATOM 5464 C C . TYR B 1 30 ? -39.156 -5.406 -11.898 1 90.19 30 TYR B C 1
ATOM 5466 O O . TYR B 1 30 ? -38.25 -4.82 -11.32 1 90.19 30 TYR B O 1
ATOM 5474 N N . GLN B 1 31 ? -40.25 -4.68 -12.25 1 91.44 31 GLN B N 1
ATOM 5475 C CA . GLN B 1 31 ? -40.344 -3.225 -12.297 1 91.44 31 GLN B CA 1
ATOM 5476 C C . GLN B 1 31 ? -40.188 -2.619 -10.906 1 91.44 31 GLN B C 1
ATOM 5478 O O . GLN B 1 31 ? -39.594 -1.552 -10.75 1 91.44 31 GLN B O 1
ATOM 5483 N N . GLY B 1 32 ? -40.781 -3.273 -10 1 93.62 32 GLY B N 1
ATOM 5484 C CA . GLY B 1 32 ? -40.656 -2.766 -8.641 1 93.62 32 GLY B CA 1
ATOM 5485 C C . GLY B 1 32 ? -39.219 -2.641 -8.172 1 93.62 32 GLY B C 1
ATOM 5486 O O . GLY B 1 32 ? -38.875 -1.657 -7.523 1 93.62 32 GLY B O 1
ATOM 5487 N N . MET B 1 33 ? -38.438 -3.615 -8.414 1 94.56 33 MET B N 1
ATOM 5488 C CA . MET B 1 33 ? -37 -3.59 -8.047 1 94.56 33 MET B CA 1
ATOM 5489 C C . MET B 1 33 ? -36.281 -2.471 -8.781 1 94.56 33 MET B C 1
ATOM 5491 O O . MET B 1 33 ? -35.469 -1.757 -8.18 1 94.56 33 MET B O 1
ATOM 5495 N N . ARG B 1 34 ? -36.594 -2.311 -10.008 1 94.38 34 ARG B N 1
ATOM 5496 C CA . ARG B 1 34 ? -35.938 -1.27 -10.812 1 94.38 34 ARG B CA 1
ATOM 5497 C C . ARG B 1 34 ? -36.344 0.119 -10.32 1 94.38 34 ARG B C 1
ATOM 5499 O O . ARG B 1 34 ? -35.5 1.004 -10.188 1 94.38 34 ARG B O 1
ATOM 5506 N N . TYR B 1 35 ? -37.656 0.326 -10.031 1 95.75 35 TYR B N 1
ATOM 5507 C CA . TYR B 1 35 ? -38.156 1.609 -9.539 1 95.75 35 TYR B CA 1
ATOM 5508 C C . TYR B 1 35 ? -37.5 1.968 -8.211 1 95.75 35 TYR B C 1
ATOM 5510 O O . TYR B 1 35 ? -37.188 3.137 -7.953 1 95.75 35 TYR B O 1
ATOM 5518 N N . PHE B 1 36 ? -37.344 0.975 -7.473 1 96.62 36 PHE B N 1
ATOM 5519 C CA . PHE B 1 36 ? -36.719 1.2 -6.18 1 96.62 36 PHE B CA 1
ATOM 5520 C C . PHE B 1 36 ? -35.281 1.736 -6.355 1 96.62 36 PHE B C 1
ATOM 5522 O O . PHE B 1 36 ? -34.938 2.77 -5.785 1 96.62 36 PHE B O 1
ATOM 5529 N N . CYS B 1 37 ? -34.438 1.09 -7.16 1 96.94 37 CYS B N 1
ATOM 5530 C CA . CYS B 1 37 ? -33.062 1.505 -7.414 1 96.94 37 CYS B CA 1
ATOM 5531 C C . CYS B 1 37 ? -33.031 2.889 -8.055 1 96.94 37 CYS B C 1
ATOM 5533 O O . CYS B 1 37 ? -32.25 3.752 -7.617 1 96.94 37 CYS B O 1
ATOM 5535 N N . THR B 1 38 ? -33.906 3.135 -8.977 1 97.12 38 THR B N 1
ATOM 5536 C CA . THR B 1 38 ? -33.906 4.395 -9.711 1 97.12 38 THR B CA 1
ATOM 5537 C C . THR B 1 38 ? -34.344 5.543 -8.805 1 97.12 38 THR B C 1
ATOM 5539 O O . THR B 1 38 ? -33.812 6.652 -8.898 1 97.12 38 THR B O 1
ATOM 5542 N N . THR B 1 39 ? -35.281 5.27 -7.98 1 97.56 39 THR B N 1
ATOM 5543 C CA . THR B 1 39 ? -35.75 6.305 -7.07 1 97.56 39 THR B CA 1
ATOM 5544 C C . THR B 1 39 ? -34.656 6.734 -6.113 1 97.56 39 THR B C 1
ATOM 5546 O O . THR B 1 39 ? -34.406 7.93 -5.914 1 97.56 39 THR B O 1
ATOM 5549 N N . LEU B 1 40 ? -33.969 5.789 -5.531 1 97.75 40 LEU B N 1
ATOM 5550 C CA . LEU B 1 40 ? -32.875 6.117 -4.633 1 97.75 40 LEU B CA 1
ATOM 5551 C C . LEU B 1 40 ? -31.766 6.871 -5.371 1 97.75 40 LEU B C 1
ATOM 5553 O O . LEU B 1 40 ? -31.219 7.84 -4.848 1 97.75 40 LEU B O 1
ATOM 5557 N N . GLY B 1 41 ? -31.484 6.484 -6.574 1 97.62 41 GLY B N 1
ATOM 5558 C CA . GLY B 1 41 ? -30.484 7.18 -7.375 1 97.62 41 GLY B CA 1
ATOM 5559 C C . GLY B 1 41 ? -30.891 8.609 -7.711 1 97.62 41 GLY B C 1
ATOM 5560 O O . GLY B 1 41 ? -30.047 9.508 -7.723 1 97.62 41 GLY B O 1
ATOM 5561 N N . ALA B 1 42 ? -32.156 8.789 -7.934 1 97.44 42 ALA B N 1
ATOM 5562 C CA . ALA B 1 42 ? -32.656 10.109 -8.297 1 97.44 42 ALA B CA 1
ATOM 5563 C C . ALA B 1 42 ? -32.594 11.07 -7.109 1 97.44 42 ALA B C 1
ATOM 5565 O O . ALA B 1 42 ? -32.438 12.281 -7.289 1 97.44 42 ALA B O 1
ATOM 5566 N N . LEU B 1 43 ? -32.625 10.57 -5.957 1 98.19 43 LEU B N 1
ATOM 5567 C CA . LEU B 1 43 ? -32.625 11.398 -4.75 1 98.19 43 LEU B CA 1
ATOM 5568 C C . LEU B 1 43 ? -31.25 11.938 -4.441 1 98.19 43 LEU B C 1
ATOM 5570 O O . LEU B 1 43 ? -31.094 12.812 -3.592 1 98.19 43 LEU B O 1
ATOM 5574 N N . ILE B 1 44 ? -30.234 11.523 -5.121 1 98.19 44 ILE B N 1
ATOM 5575 C CA . ILE B 1 44 ? -28.859 11.992 -4.941 1 98.19 44 ILE B CA 1
ATOM 5576 C C . ILE B 1 44 ? -28.766 13.461 -5.363 1 98.19 44 ILE B C 1
ATOM 5578 O O . ILE B 1 44 ? -28.078 14.25 -4.723 1 98.19 44 ILE B O 1
ATOM 5582 N N . MET B 1 45 ? -29.531 13.891 -6.336 1 97.75 45 MET B N 1
ATOM 5583 C CA . MET B 1 45 ? -29.438 15.219 -6.934 1 97.75 45 MET B CA 1
ATOM 5584 C C . MET B 1 45 ? -29.969 16.281 -5.977 1 97.75 45 MET B C 1
ATOM 5586 O O . MET B 1 45 ? -29.266 17.266 -5.691 1 97.75 45 MET B O 1
ATOM 5590 N N . PRO B 1 46 ? -31.156 16.031 -5.422 1 97.88 46 PRO B N 1
ATOM 5591 C CA . PRO B 1 46 ? -31.609 17.047 -4.457 1 97.88 46 PRO B CA 1
ATOM 5592 C C . PRO B 1 46 ? -30.75 17.078 -3.193 1 97.88 46 PRO B C 1
ATOM 5594 O O . PRO B 1 46 ? -30.547 18.141 -2.604 1 97.88 46 PRO B O 1
ATOM 5597 N N . MET B 1 47 ? -30.266 16 -2.752 1 98.38 47 MET B N 1
ATOM 5598 C CA . MET B 1 47 ? -29.375 15.984 -1.592 1 98.38 47 MET B CA 1
ATOM 5599 C C . MET B 1 47 ? -28.078 16.734 -1.885 1 98.38 47 MET B C 1
ATOM 5601 O O . MET B 1 47 ? -27.562 17.438 -1.023 1 98.38 47 MET B O 1
ATOM 5605 N N . GLY B 1 48 ? -27.578 16.516 -3.105 1 98.38 48 GLY B N 1
ATOM 5606 C CA . GLY B 1 48 ? -26.391 17.25 -3.508 1 98.38 48 GLY B CA 1
ATOM 5607 C C . GLY B 1 48 ? -26.594 18.75 -3.545 1 98.38 48 GLY B C 1
ATOM 5608 O O . GLY B 1 48 ? -25.75 19.516 -3.076 1 98.38 48 GLY B O 1
ATOM 5609 N N . PHE B 1 49 ? -27.766 19.156 -4.027 1 98.56 49 PHE B N 1
ATOM 5610 C CA . PHE B 1 49 ? -28.109 20.562 -4.074 1 98.56 49 PHE B CA 1
ATOM 5611 C C . PHE B 1 49 ? -28.125 21.172 -2.676 1 98.56 49 PHE B C 1
ATOM 5613 O O . PHE B 1 49 ? -27.484 22.188 -2.426 1 98.56 49 PHE B O 1
ATOM 5620 N N . ASP B 1 50 ? -28.781 20.484 -1.831 1 98.56 50 ASP B N 1
ATOM 5621 C CA . ASP B 1 50 ? -28.938 21 -0.475 1 98.56 50 ASP B CA 1
ATOM 5622 C C . ASP B 1 50 ? -27.625 20.984 0.281 1 98.56 50 ASP B C 1
ATOM 5624 O O . ASP B 1 50 ? -27.344 21.891 1.074 1 98.56 50 ASP B O 1
ATOM 5628 N N . THR B 1 51 ? -26.797 20.016 0.08 1 98.56 51 THR B N 1
ATOM 5629 C CA . THR B 1 51 ? -25.484 19.922 0.724 1 98.56 51 THR B CA 1
ATOM 5630 C C . THR B 1 51 ? -24.609 21.109 0.333 1 98.56 51 THR B C 1
ATOM 5632 O O . THR B 1 51 ? -24.031 21.781 1.197 1 98.56 51 THR B O 1
ATOM 5635 N N . VAL B 1 52 ? -24.531 21.422 -0.957 1 98.56 52 VAL B N 1
ATOM 5636 C CA . VAL B 1 52 ? -23.688 22.516 -1.435 1 98.56 52 VAL B CA 1
ATOM 5637 C C . VAL B 1 52 ? -24.266 23.859 -0.972 1 98.56 52 VAL B C 1
ATOM 5639 O O . VAL B 1 52 ? -23.531 24.766 -0.608 1 98.56 52 VAL B O 1
ATOM 5642 N N . TYR B 1 53 ? -25.594 23.922 -0.92 1 98.12 53 TYR B N 1
ATOM 5643 C CA . TYR B 1 53 ? -26.219 25.141 -0.433 1 98.12 53 TYR B CA 1
ATOM 5644 C C . TYR B 1 53 ? -25.844 25.406 1.021 1 98.12 53 TYR B C 1
ATOM 5646 O O . TYR B 1 53 ? -25.484 26.531 1.383 1 98.12 53 TYR B O 1
ATOM 5654 N N . ASP B 1 54 ? -25.891 24.406 1.797 1 97.19 54 ASP B N 1
ATOM 5655 C CA . ASP B 1 54 ? -25.578 24.562 3.215 1 97.19 54 ASP B CA 1
ATOM 5656 C C . ASP B 1 54 ? -24.109 24.875 3.424 1 97.19 54 ASP B C 1
ATOM 5658 O O . ASP B 1 54 ? -23.734 25.578 4.363 1 97.19 54 ASP B O 1
ATOM 5662 N N . LEU B 1 55 ? -23.297 24.422 2.564 1 96.81 55 LEU B N 1
ATOM 5663 C CA . LEU B 1 55 ? -21.859 24.625 2.695 1 96.81 55 LEU B CA 1
ATOM 5664 C C . LEU B 1 55 ? -21.453 26.031 2.262 1 96.81 55 LEU B C 1
ATOM 5666 O O . LEU B 1 55 ? -20.516 26.609 2.805 1 96.81 55 LEU B O 1
ATOM 5670 N N . THR B 1 56 ? -22.188 26.625 1.287 1 96 56 THR B N 1
ATOM 5671 C CA . THR B 1 56 ? -21.719 27.875 0.683 1 96 56 THR B CA 1
ATOM 5672 C C . THR B 1 56 ? -22.766 28.984 0.852 1 96 56 THR B C 1
ATOM 5674 O O . THR B 1 56 ? -22.453 30.156 0.663 1 96 56 THR B O 1
ATOM 5677 N N . ARG B 1 57 ? -24 28.656 1.098 1 94.62 57 ARG B N 1
ATOM 5678 C CA . ARG B 1 57 ? -25.125 29.594 1.149 1 94.62 57 ARG B CA 1
ATOM 5679 C C . ARG B 1 57 ? -25.312 30.297 -0.188 1 94.62 57 ARG B C 1
ATOM 5681 O O . ARG B 1 57 ? -25.656 31.484 -0.229 1 94.62 57 ARG B O 1
ATOM 5688 N N . SER B 1 58 ? -24.953 29.562 -1.279 1 95.5 58 SER B N 1
ATOM 5689 C CA . SER B 1 58 ? -25.109 30.094 -2.633 1 95.5 58 SER B CA 1
ATOM 5690 C C . SER B 1 58 ? -26.031 29.203 -3.465 1 95.5 58 SER B C 1
ATOM 5692 O O . SER B 1 58 ? -25.734 28.031 -3.678 1 95.5 58 SER B O 1
ATOM 5694 N N . HIS B 1 59 ? -27.062 29.75 -3.986 1 95.81 59 HIS B N 1
ATOM 5695 C CA . HIS B 1 59 ? -28 29.016 -4.836 1 95.81 59 HIS B CA 1
ATOM 5696 C C . HIS B 1 59 ? -27.359 28.672 -6.18 1 95.81 59 HIS B C 1
ATOM 5698 O O . HIS B 1 59 ? -27.625 27.609 -6.746 1 95.81 59 HIS B O 1
ATOM 5704 N N . GLU B 1 60 ? -26.547 29.578 -6.66 1 96 60 GLU B N 1
ATOM 5705 C CA . GLU B 1 60 ? -25.906 29.359 -7.953 1 96 60 GLU B CA 1
ATOM 5706 C C . GLU B 1 60 ? -24.938 28.172 -7.895 1 96 60 GLU B C 1
ATOM 5708 O O . GLU B 1 60 ? -24.938 27.328 -8.789 1 96 60 GLU B O 1
ATOM 5713 N N . ALA B 1 61 ? -24.172 28.156 -6.816 1 97.69 61 ALA B N 1
ATOM 5714 C CA . ALA B 1 61 ? -23.25 27.047 -6.648 1 97.69 61 ALA B CA 1
ATOM 5715 C C . ALA B 1 61 ? -23.984 25.719 -6.512 1 97.69 61 ALA B C 1
ATOM 5717 O O . ALA B 1 61 ? -23.609 24.719 -7.117 1 97.69 61 ALA B O 1
ATOM 5718 N N . ALA B 1 62 ? -25.031 25.703 -5.754 1 98.44 62 ALA B N 1
ATOM 5719 C CA . ALA B 1 62 ? -25.828 24.5 -5.52 1 98.44 62 ALA B CA 1
ATOM 5720 C C . ALA B 1 62 ? -26.484 24.016 -6.809 1 98.44 62 ALA B C 1
ATOM 5722 O O . ALA B 1 62 ? -26.484 22.812 -7.105 1 98.44 62 ALA B O 1
ATOM 5723 N N . LEU B 1 63 ? -27 24.938 -7.555 1 97.81 63 LEU B N 1
ATOM 5724 C CA . LEU B 1 63 ? -27.672 24.609 -8.805 1 97.81 63 LEU B CA 1
ATOM 5725 C C . LEU B 1 63 ? -26.703 24 -9.805 1 97.81 63 LEU B C 1
ATOM 5727 O O . LEU B 1 63 ? -27.016 22.984 -10.445 1 97.81 63 LEU B O 1
ATOM 5731 N N . LEU B 1 64 ? -25.609 24.609 -9.938 1 98.12 64 LEU B N 1
ATOM 5732 C CA . LEU B 1 64 ? -24.625 24.094 -10.883 1 98.12 64 LEU B CA 1
ATOM 5733 C C . LEU B 1 64 ? -24.141 22.719 -10.469 1 98.12 64 LEU B C 1
ATOM 5735 O O . LEU B 1 64 ? -23.984 21.828 -11.305 1 98.12 64 LEU B O 1
ATOM 5739 N N . SER B 1 65 ? -23.828 22.531 -9.164 1 98.56 65 SER B N 1
ATOM 5740 C CA . SER B 1 65 ? -23.422 21.219 -8.68 1 98.56 65 SER B CA 1
ATOM 5741 C C . SER B 1 65 ? -24.469 20.156 -8.992 1 98.56 65 SER B C 1
ATOM 5743 O O . SER B 1 65 ? -24.141 19.062 -9.461 1 98.56 65 SER B O 1
ATOM 5745 N N . ALA B 1 66 ? -25.688 20.469 -8.766 1 98.5 66 ALA B N 1
ATOM 5746 C CA . ALA B 1 66 ? -26.781 19.531 -9.055 1 98.5 66 ALA B CA 1
ATOM 5747 C C . ALA B 1 66 ? -26.875 19.266 -10.555 1 98.5 66 ALA B C 1
ATOM 5749 O O . ALA B 1 66 ? -27.141 18.125 -10.969 1 98.5 66 ALA B O 1
ATOM 5750 N N . ALA B 1 67 ? -26.688 20.266 -11.359 1 98.62 67 ALA B N 1
ATOM 5751 C CA . ALA B 1 67 ? -26.719 20.109 -12.812 1 98.62 67 ALA B CA 1
ATOM 5752 C C . ALA B 1 67 ? -25.625 19.156 -13.289 1 98.62 67 ALA B C 1
ATOM 5754 O O . ALA B 1 67 ? -25.859 18.328 -14.172 1 98.62 67 ALA B O 1
ATOM 5755 N N . TYR B 1 68 ? -24.453 19.312 -12.703 1 98.75 68 TYR B N 1
ATOM 5756 C CA . TYR B 1 68 ? -23.359 18.422 -13.062 1 98.75 68 TYR B CA 1
ATOM 5757 C C . TYR B 1 68 ? -23.719 16.969 -12.766 1 98.75 68 TYR B C 1
ATOM 5759 O O . TYR B 1 68 ? -23.281 16.062 -13.484 1 98.75 68 TYR B O 1
ATOM 5767 N N . LEU B 1 69 ? -24.5 16.734 -11.711 1 98.5 69 LEU B N 1
ATOM 5768 C CA . LEU B 1 69 ? -24.906 15.375 -11.359 1 98.5 69 LEU B CA 1
ATOM 5769 C C . LEU B 1 69 ? -26.047 14.898 -12.266 1 98.5 69 LEU B C 1
ATOM 5771 O O . LEU B 1 69 ? -26.016 13.758 -12.742 1 98.5 69 LEU B O 1
ATOM 5775 N N . ILE B 1 70 ? -26.938 15.734 -12.594 1 98 70 ILE B N 1
ATOM 5776 C CA . ILE B 1 70 ? -28.125 15.383 -13.344 1 98 70 ILE B CA 1
ATOM 5777 C C . ILE B 1 70 ? -27.75 15.055 -14.789 1 98 70 ILE B C 1
ATOM 5779 O O . ILE B 1 70 ? -28.266 14.086 -15.367 1 98 70 ILE B O 1
ATOM 5783 N N . PHE B 1 71 ? -26.812 15.75 -15.344 1 98.38 71 PHE B N 1
ATOM 5784 C CA . PHE B 1 71 ? -26.547 15.641 -16.766 1 98.38 71 PHE B CA 1
ATOM 5785 C C . PHE B 1 71 ? -25.344 14.734 -17.031 1 98.38 71 PHE B C 1
ATOM 5787 O O . PHE B 1 71 ? -24.797 14.734 -18.125 1 98.38 71 PHE B O 1
ATOM 5794 N N . ASP B 1 72 ? -24.938 14.055 -16.047 1 98.19 72 ASP B N 1
ATOM 5795 C CA . ASP B 1 72 ? -23.906 13.047 -16.281 1 98.19 72 ASP B CA 1
ATOM 5796 C C . ASP B 1 72 ? -24.516 11.75 -16.812 1 98.19 72 ASP B C 1
ATOM 5798 O O . ASP B 1 72 ? -25.312 11.102 -16.125 1 98.19 72 ASP B O 1
ATOM 5802 N N . VAL B 1 73 ? -24.109 11.391 -17.984 1 97.62 73 VAL B N 1
ATOM 5803 C CA . VAL B 1 73 ? -24.672 10.227 -18.656 1 97.62 73 VAL B CA 1
ATOM 5804 C C . VAL B 1 73 ? -24.25 8.953 -17.922 1 97.62 73 VAL B C 1
ATOM 5806 O O . VAL B 1 73 ? -25 7.977 -17.891 1 97.62 73 VAL B O 1
ATOM 5809 N N . GLY B 1 74 ? -23.078 8.961 -17.375 1 97.25 74 GLY B N 1
ATOM 5810 C CA . GLY B 1 74 ? -22.641 7.805 -16.609 1 97.25 74 GLY B CA 1
ATOM 5811 C C . GLY B 1 74 ? -23.5 7.52 -15.398 1 97.25 74 GLY B C 1
ATOM 5812 O O . GLY B 1 74 ? -23.906 6.383 -15.172 1 97.25 74 GLY B O 1
ATOM 5813 N N . LEU B 1 75 ? -23.781 8.523 -14.625 1 97.56 75 LEU B N 1
ATOM 5814 C CA . LEU B 1 75 ? -24.656 8.375 -13.469 1 97.56 75 LEU B CA 1
ATOM 5815 C C . LEU B 1 75 ? -26.047 7.934 -13.891 1 97.56 75 LEU B C 1
ATOM 5817 O O . LEU B 1 75 ? -26.672 7.113 -13.219 1 97.56 75 LEU B O 1
ATOM 5821 N N . LEU B 1 76 ? -26.469 8.469 -14.969 1 97.25 76 LEU B N 1
ATOM 5822 C CA . LEU B 1 76 ? -27.766 8.078 -15.5 1 97.25 76 LEU B CA 1
ATOM 5823 C C . LEU B 1 76 ? -27.781 6.602 -15.867 1 97.25 76 LEU B C 1
ATOM 5825 O O . LEU B 1 76 ? -28.75 5.891 -15.547 1 97.25 76 LEU B O 1
ATOM 5829 N N . THR B 1 77 ? -26.766 6.141 -16.5 1 96.31 77 THR B N 1
ATOM 5830 C CA . THR B 1 77 ? -26.672 4.746 -16.906 1 96.31 77 THR B CA 1
ATOM 5831 C C . THR B 1 77 ? -26.703 3.824 -15.688 1 96.31 77 THR B C 1
ATOM 5833 O O . THR B 1 77 ? -27.422 2.822 -15.688 1 96.31 77 THR B O 1
ATOM 5836 N N . LEU B 1 78 ? -26.031 4.156 -14.664 1 95.75 78 LEU B N 1
ATOM 5837 C CA . LEU B 1 78 ? -26 3.355 -13.445 1 95.75 78 LEU B CA 1
ATOM 5838 C C . LEU B 1 78 ? -27.359 3.322 -12.773 1 95.75 78 LEU B C 1
ATOM 5840 O O . LEU B 1 78 ? -27.734 2.32 -12.156 1 95.75 78 LEU B O 1
ATOM 5844 N N . ASN B 1 79 ? -28.078 4.363 -12.953 1 95.94 79 ASN B N 1
ATOM 5845 C CA . ASN B 1 79 ? -29.328 4.535 -12.227 1 95.94 79 ASN B CA 1
ATOM 5846 C C . ASN B 1 79 ? -30.484 3.834 -12.93 1 95.94 79 ASN B C 1
ATOM 5848 O O . ASN B 1 79 ? -31.578 3.701 -12.359 1 95.94 79 ASN B O 1
ATOM 5852 N N . GLN B 1 80 ? -30.266 3.291 -14.055 1 93.12 80 GLN B N 1
ATOM 5853 C CA . GLN B 1 80 ? -31.375 2.758 -14.844 1 93.12 80 GLN B CA 1
ATOM 5854 C C . GLN B 1 80 ? -31.531 1.255 -14.633 1 93.12 80 GLN B C 1
ATOM 5856 O O . GLN B 1 80 ? -32.5 0.653 -15.102 1 93.12 80 GLN B O 1
ATOM 5861 N N . TYR B 1 81 ? -30.703 0.626 -13.914 1 91.75 81 TYR B N 1
ATOM 5862 C CA . TYR B 1 81 ? -30.719 -0.829 -13.805 1 91.75 81 TYR B CA 1
ATOM 5863 C C . TYR B 1 81 ? -30.766 -1.27 -12.352 1 91.75 81 TYR B C 1
ATOM 5865 O O . TYR B 1 81 ? -30.641 -0.446 -11.438 1 91.75 81 TYR B O 1
ATOM 5873 N N . ILE B 1 82 ? -31.109 -2.543 -12.242 1 93.5 82 ILE B N 1
ATOM 5874 C CA . ILE B 1 82 ? -31.109 -3.129 -10.906 1 93.5 82 ILE B CA 1
ATOM 5875 C C . ILE B 1 82 ? -29.688 -3.428 -10.469 1 93.5 82 ILE B C 1
ATOM 5877 O O . ILE B 1 82 ? -29.156 -4.508 -10.75 1 93.5 82 ILE B O 1
ATOM 5881 N N . LEU B 1 83 ? -29.125 -2.385 -9.883 1 93.5 83 LEU B N 1
ATOM 5882 C CA . LEU B 1 83 ? -27.734 -2.465 -9.445 1 93.5 83 LEU B CA 1
ATOM 5883 C C . LEU B 1 83 ? -27.578 -1.995 -8 1 93.5 83 LEU B C 1
ATOM 5885 O O . LEU B 1 83 ? -28.453 -1.302 -7.48 1 93.5 83 LEU B O 1
ATOM 5889 N N . LEU B 1 84 ? -26.516 -2.32 -7.402 1 95.31 84 LEU B N 1
ATOM 5890 C CA . LEU B 1 84 ? -26.234 -1.893 -6.039 1 95.31 84 LEU B CA 1
ATOM 5891 C C . LEU B 1 84 ? -25.625 -0.489 -6.02 1 95.31 84 LEU B C 1
ATOM 5893 O O . LEU B 1 84 ? -25.688 0.2 -5 1 95.31 84 LEU B O 1
ATOM 5897 N N . ASP B 1 85 ? -25.156 -0.006 -7.109 1 96.12 85 ASP B N 1
ATOM 5898 C CA . ASP B 1 85 ? -24.406 1.244 -7.176 1 96.12 85 ASP B CA 1
ATOM 5899 C C . ASP B 1 85 ? -25.297 2.438 -6.828 1 96.12 85 ASP B C 1
ATOM 5901 O O . ASP B 1 85 ? -24.922 3.279 -6.008 1 96.12 85 ASP B O 1
ATOM 5905 N N . PRO B 1 86 ? -26.484 2.496 -7.418 1 97 86 PRO B N 1
ATOM 5906 C CA . PRO B 1 86 ? -27.328 3.633 -7.043 1 97 86 PRO B CA 1
ATOM 5907 C C . PRO B 1 86 ? -27.688 3.637 -5.559 1 97 86 PRO B C 1
ATOM 5909 O O . PRO B 1 86 ? -27.812 4.703 -4.957 1 97 86 PRO B O 1
ATOM 5912 N N . ILE B 1 87 ? -27.875 2.52 -5.004 1 97.88 87 ILE B N 1
ATOM 5913 C CA . ILE B 1 87 ? -28.188 2.408 -3.586 1 97.88 87 ILE B CA 1
ATOM 5914 C C . ILE B 1 87 ? -26.984 2.854 -2.75 1 97.88 87 ILE B C 1
ATOM 5916 O O . ILE B 1 87 ? -27.141 3.625 -1.801 1 97.88 87 ILE B O 1
ATOM 5920 N N . LEU B 1 88 ? -25.828 2.422 -3.184 1 98.12 88 LEU B N 1
ATOM 5921 C CA . LEU B 1 88 ? -24.594 2.807 -2.514 1 98.12 88 LEU B CA 1
ATOM 5922 C C . LEU B 1 88 ? -24.406 4.32 -2.541 1 98.12 88 LEU B C 1
ATOM 5924 O O . LEU B 1 88 ? -24.141 4.938 -1.507 1 98.12 88 LEU B O 1
ATOM 5928 N N . LEU B 1 89 ? -24.578 4.91 -3.684 1 98.44 89 LEU B N 1
ATOM 5929 C CA . LEU B 1 89 ? -24.359 6.344 -3.861 1 98.44 89 LEU B CA 1
ATOM 5930 C C . LEU B 1 89 ? -25.391 7.148 -3.082 1 98.44 89 LEU B C 1
ATOM 5932 O O . LEU B 1 89 ? -25.094 8.227 -2.57 1 98.44 89 LEU B O 1
ATOM 5936 N N . PHE B 1 90 ? -26.609 6.57 -2.986 1 98.25 90 PHE B N 1
ATOM 5937 C CA . PHE B 1 90 ? -27.672 7.227 -2.232 1 98.25 90 PHE B CA 1
ATOM 5938 C C . PHE B 1 90 ? -27.312 7.32 -0.755 1 98.25 90 PHE B C 1
ATOM 5940 O O . PHE B 1 90 ? -27.359 8.398 -0.165 1 98.25 90 PHE B O 1
ATOM 5947 N N . PHE B 1 91 ? -26.922 6.258 -0.176 1 98.75 91 PHE B N 1
ATOM 5948 C CA . PHE B 1 91 ? -26.594 6.246 1.246 1 98.75 91 PHE B CA 1
ATOM 5949 C C . PHE B 1 91 ? -25.328 7.031 1.517 1 98.75 91 PHE B C 1
ATOM 5951 O O . PHE B 1 91 ? -25.188 7.664 2.566 1 98.75 91 PHE B O 1
ATOM 5958 N N . MET B 1 92 ? -24.391 7.012 0.585 1 98.56 92 MET B N 1
ATOM 5959 C CA . MET B 1 92 ? -23.172 7.816 0.711 1 98.56 92 MET B CA 1
ATOM 5960 C C . MET B 1 92 ? -23.5 9.305 0.733 1 98.56 92 MET B C 1
ATOM 5962 O O . MET B 1 92 ? -23.047 10.031 1.616 1 98.56 92 MET B O 1
ATOM 5966 N N . MET B 1 93 ? -24.344 9.703 -0.201 1 98.56 93 MET B N 1
ATOM 5967 C CA . MET B 1 93 ? -24.75 11.102 -0.265 1 98.56 93 MET B CA 1
ATOM 5968 C C . MET B 1 93 ? -25.547 11.5 0.966 1 98.56 93 MET B C 1
ATOM 5970 O O . MET B 1 93 ? -25.422 12.617 1.466 1 98.56 93 MET B O 1
ATOM 5974 N N . GLY B 1 94 ? -26.375 10.547 1.399 1 98.69 94 GLY B N 1
ATOM 5975 C CA . GLY B 1 94 ? -27.125 10.789 2.629 1 98.69 94 GLY B CA 1
ATOM 5976 C C . GLY B 1 94 ? -26.219 11.008 3.83 1 98.69 94 GLY B C 1
ATOM 5977 O O . GLY B 1 94 ? -26.516 11.844 4.684 1 98.69 94 GLY B O 1
ATOM 5978 N N . SER B 1 95 ? -25.156 10.305 3.934 1 98.75 95 SER B N 1
ATOM 5979 C CA . SER B 1 95 ? -24.188 10.461 5.02 1 98.75 95 SER B CA 1
ATOM 5980 C C . SER B 1 95 ? -23.531 11.836 4.98 1 98.75 95 SER B C 1
ATOM 5982 O O . SER B 1 95 ? -23.391 12.492 6.012 1 98.75 95 SER B O 1
ATOM 5984 N N . VAL B 1 96 ? -23.156 12.281 3.785 1 98.75 96 VAL B N 1
ATOM 5985 C CA . VAL B 1 96 ? -22.516 13.586 3.623 1 98.75 96 VAL B CA 1
ATOM 5986 C C . VAL B 1 96 ? -23.531 14.695 3.918 1 98.75 96 VAL B C 1
ATOM 5988 O O . VAL B 1 96 ? -23.188 15.695 4.555 1 98.75 96 VAL B O 1
ATOM 5991 N N . TRP B 1 97 ? -24.75 14.469 3.439 1 98.69 97 TRP B N 1
ATOM 5992 C CA . TRP B 1 97 ? -25.828 15.406 3.715 1 98.69 97 TRP B CA 1
ATOM 5993 C C . TRP B 1 97 ? -26.031 15.578 5.219 1 98.69 97 TRP B C 1
ATOM 5995 O O . TRP B 1 97 ? -26.062 16.703 5.719 1 98.69 97 TRP B O 1
ATOM 6005 N N . GLY B 1 98 ? -26.109 14.469 5.922 1 98.62 98 GLY B N 1
ATOM 6006 C CA . GLY B 1 98 ? -26.25 14.516 7.371 1 98.62 98 GLY B CA 1
ATOM 6007 C C . GLY B 1 98 ? -25.078 15.172 8.062 1 98.62 98 GLY B C 1
ATOM 6008 O O . GLY B 1 98 ? -25.25 15.938 9.008 1 98.62 98 GLY B O 1
ATOM 6009 N N . MET B 1 99 ? -23.891 14.898 7.625 1 98.31 99 MET B N 1
ATOM 6010 C CA . MET B 1 99 ? -22.656 15.477 8.164 1 98.31 99 MET B CA 1
ATOM 6011 C C . MET B 1 99 ? -22.703 17 8.117 1 98.31 99 MET B C 1
ATOM 6013 O O . MET B 1 99 ? -22.422 17.672 9.117 1 98.31 99 MET B O 1
ATOM 6017 N N . VAL B 1 100 ? -23.156 17.547 6.996 1 98.25 100 VAL B N 1
ATOM 6018 C CA . VAL B 1 100 ? -23.188 18.984 6.797 1 98.25 100 VAL B CA 1
ATOM 6019 C C . VAL B 1 100 ? -24.312 19.594 7.648 1 98.25 100 VAL B C 1
ATOM 6021 O O . VAL B 1 100 ? -24.141 20.672 8.234 1 98.25 100 VAL B O 1
ATOM 6024 N N . LYS B 1 101 ? -25.422 18.875 7.793 1 98.25 101 LYS B N 1
ATOM 6025 C CA . LYS B 1 101 ? -26.531 19.359 8.602 1 98.25 101 LYS B CA 1
ATOM 6026 C C . LYS B 1 101 ? -26.156 19.406 10.078 1 98.25 101 LYS B C 1
ATOM 6028 O O . LYS B 1 101 ? -26.531 20.344 10.789 1 98.25 101 LYS B O 1
ATOM 6033 N N . ILE B 1 102 ? -25.406 18.422 10.562 1 97.88 102 ILE B N 1
ATOM 6034 C CA . ILE B 1 102 ? -24.938 18.406 11.938 1 97.88 102 ILE B CA 1
ATOM 6035 C C . ILE B 1 102 ? -24.031 19.609 12.188 1 97.88 102 ILE B C 1
ATOM 6037 O O . ILE B 1 102 ? -24.188 20.312 13.195 1 97.88 102 ILE B O 1
ATOM 6041 N N . SER B 1 103 ? -23.141 19.828 11.258 1 96.25 103 SER B N 1
ATOM 6042 C CA . SER B 1 103 ? -22.188 20.922 11.391 1 96.25 103 SER B CA 1
ATOM 6043 C C . SER B 1 103 ? -22.906 22.281 11.406 1 96.25 103 SER B C 1
ATOM 6045 O O . SER B 1 103 ? -22.578 23.156 12.195 1 96.25 103 SER B O 1
ATOM 6047 N N . LYS B 1 104 ? -23.875 22.406 10.531 1 95.31 104 LYS B N 1
ATOM 6048 C CA . LYS B 1 104 ? -24.656 23.641 10.477 1 95.31 104 LYS B CA 1
ATOM 6049 C C . LYS B 1 104 ? -25.422 23.875 11.789 1 95.31 104 LYS B C 1
ATOM 6051 O O . LYS B 1 104 ? -25.422 24.984 12.328 1 95.31 104 LYS B O 1
ATOM 6056 N N . CYS B 1 105 ? -25.969 22.859 12.305 1 95.62 105 CYS B N 1
ATOM 6057 C CA . CYS B 1 105 ? -26.703 22.938 13.555 1 95.62 105 CYS B CA 1
ATOM 6058 C C . CYS B 1 105 ? -25.781 23.25 14.727 1 95.62 105 CYS B C 1
ATOM 6060 O O . CYS B 1 105 ? -26.125 24.062 15.586 1 95.62 105 CYS B O 1
ATOM 6062 N N . THR B 1 106 ? -24.656 22.688 14.758 1 94.69 106 THR B N 1
ATOM 6063 C CA . THR B 1 106 ? -23.688 22.922 15.812 1 94.69 106 THR B CA 1
ATOM 6064 C C . THR B 1 106 ? -23.172 24.359 15.766 1 94.69 106 THR B C 1
ATOM 6066 O O . THR B 1 106 ? -23.094 25.031 16.797 1 94.69 106 THR B O 1
ATOM 6069 N N . ALA B 1 107 ? -22.875 24.875 14.602 1 90.62 107 ALA B N 1
ATOM 6070 C CA . ALA B 1 107 ? -22.359 26.234 14.414 1 90.62 107 ALA B CA 1
ATOM 6071 C C . ALA B 1 107 ? -23.406 27.266 14.82 1 90.62 107 ALA B C 1
ATOM 6073 O O . ALA B 1 107 ? -23.062 28.344 15.305 1 90.62 107 ALA B O 1
ATOM 6074 N N . ALA B 1 108 ? -24.672 26.891 14.688 1 92.06 108 ALA B N 1
ATOM 6075 C CA . ALA B 1 108 ? -25.766 27.781 15.031 1 92.06 108 ALA B CA 1
ATOM 6076 C C . ALA B 1 108 ? -26.094 27.703 16.516 1 92.06 108 ALA B C 1
ATOM 6078 O O . ALA B 1 108 ? -27.031 28.359 17 1 92.06 108 ALA B O 1
ATOM 6079 N N . GLY B 1 109 ? -25.359 26.891 17.281 1 90.38 109 GLY B N 1
ATOM 6080 C CA . GLY B 1 109 ? -25.594 26.766 18.703 1 90.38 109 GLY B CA 1
ATOM 6081 C C . GLY B 1 109 ? -26.688 25.781 19.047 1 90.38 109 GLY B C 1
ATOM 6082 O O . GLY B 1 109 ? -27.25 25.828 20.156 1 90.38 109 GLY B O 1
ATOM 6083 N N . GLY B 1 110 ? -27.047 24.953 18.125 1 93.69 110 GLY B N 1
ATOM 6084 C CA . GLY B 1 110 ? -28.172 24.031 18.328 1 93.69 110 GLY B CA 1
ATOM 6085 C C . GLY B 1 110 ? -27.719 22.672 18.812 1 93.69 110 GLY B C 1
ATOM 6086 O O . GLY B 1 110 ? -28.359 21.656 18.484 1 93.69 110 GLY B O 1
ATOM 6087 N N . SER B 1 111 ? -26.656 22.594 19.516 1 94.06 111 SER B N 1
ATOM 6088 C CA . SER B 1 111 ? -26.188 21.297 20.031 1 94.06 111 SER B CA 1
ATOM 6089 C C . SER B 1 111 ? -27.156 20.734 21.062 1 94.06 111 SER B C 1
ATOM 6091 O O . SER B 1 111 ? -27.75 21.5 21.828 1 94.06 111 SER B O 1
ATOM 6093 N N . TYR B 1 112 ? -27.422 19.516 21.109 1 95.94 112 TYR B N 1
ATOM 6094 C CA . TYR B 1 112 ? -28.203 18.75 22.078 1 95.94 112 TYR B CA 1
ATOM 6095 C C . TYR B 1 112 ? -29.703 18.984 21.875 1 95.94 112 TYR B C 1
ATOM 6097 O O . TYR B 1 112 ? -30.516 18.547 22.703 1 95.94 112 TYR B O 1
ATOM 6105 N N . THR B 1 113 ? -30.062 19.719 20.859 1 96.94 113 THR B N 1
ATOM 6106 C CA . THR B 1 113 ? -31.484 19.875 20.516 1 96.94 113 THR B CA 1
ATOM 6107 C C . THR B 1 113 ? -32 18.609 19.828 1 96.94 113 THR B C 1
ATOM 6109 O O . THR B 1 113 ? -31.234 17.719 19.469 1 96.94 113 THR B O 1
ATOM 6112 N N . ARG B 1 114 ? -33.281 18.562 19.672 1 96.94 114 ARG B N 1
ATOM 6113 C CA . ARG B 1 114 ? -33.938 17.438 19 1 96.94 114 ARG B CA 1
ATOM 6114 C C . ARG B 1 114 ? -33.5 17.344 17.547 1 96.94 114 ARG B C 1
ATOM 6116 O O . ARG B 1 114 ? -33.25 16.25 17.031 1 96.94 114 ARG B O 1
ATOM 6123 N N . ARG B 1 115 ? -33.375 18.453 17 1 96.94 115 ARG B N 1
ATOM 6124 C CA . ARG B 1 115 ? -32.969 18.5 15.594 1 96.94 115 ARG B CA 1
ATOM 6125 C C . ARG B 1 115 ? -31.547 18 15.43 1 96.94 115 ARG B C 1
ATOM 6127 O O . ARG B 1 115 ? -31.234 17.266 14.492 1 96.94 115 ARG B O 1
ATOM 6134 N N . TRP B 1 116 ? -30.734 18.422 16.312 1 97.94 116 TRP B N 1
ATOM 6135 C CA . TRP B 1 116 ? -29.344 17.984 16.297 1 97.94 116 TRP B CA 1
ATOM 6136 C C . TRP B 1 116 ? -29.234 16.469 16.438 1 97.94 116 TRP B C 1
ATOM 6138 O O . TRP B 1 116 ? -28.516 15.82 15.672 1 97.94 116 TRP B O 1
ATOM 6148 N N . TRP B 1 117 ? -30 15.859 17.297 1 97.81 117 TRP B N 1
ATOM 6149 C CA . TRP B 1 117 ? -30 14.422 17.516 1 97.81 117 TRP B CA 1
ATOM 6150 C C . TRP B 1 117 ? -30.578 13.688 16.312 1 97.81 117 TRP B C 1
ATOM 6152 O O . TRP B 1 117 ? -30.109 12.609 15.938 1 97.81 117 TRP B O 1
ATOM 6162 N N . LEU B 1 118 ? -31.609 14.297 15.758 1 98.12 118 LEU B N 1
ATOM 6163 C CA . LEU B 1 118 ? -32.219 13.68 14.586 1 98.12 118 LEU B CA 1
ATOM 6164 C C . LEU B 1 118 ? -31.219 13.578 13.438 1 98.12 118 LEU B C 1
ATOM 6166 O O . LEU B 1 118 ? -31.141 12.547 12.766 1 98.12 118 LEU B O 1
ATOM 6170 N N . TRP B 1 119 ? -30.484 14.602 13.195 1 98.31 119 TRP B N 1
ATOM 6171 C CA . TRP B 1 119 ? -29.484 14.578 12.133 1 98.31 119 TRP B CA 1
ATOM 6172 C C . TRP B 1 119 ? -28.344 13.633 12.477 1 98.31 119 TRP B C 1
ATOM 6174 O O . TRP B 1 119 ? -27.781 12.969 11.594 1 98.31 119 TRP B O 1
ATOM 6184 N N . LEU B 1 120 ? -27.969 13.586 13.742 1 98.44 120 LEU B N 1
ATOM 6185 C CA . LEU B 1 120 ? -26.938 12.656 14.18 1 98.44 120 LEU B CA 1
ATOM 6186 C C . LEU B 1 120 ? -27.344 11.211 13.922 1 98.44 120 LEU B C 1
ATOM 6188 O O . LEU B 1 120 ? -26.594 10.445 13.32 1 98.44 120 LEU B O 1
ATOM 6192 N N . LEU B 1 121 ? -28.516 10.906 14.297 1 98.56 121 LEU B N 1
ATOM 6193 C CA . LEU B 1 121 ? -29.016 9.547 14.117 1 98.56 121 LEU B CA 1
ATOM 6194 C C . LEU B 1 121 ? -29.234 9.234 12.641 1 98.56 121 LEU B C 1
ATOM 6196 O O . LEU B 1 121 ? -29 8.109 12.203 1 98.56 121 LEU B O 1
ATOM 6200 N N . PHE B 1 122 ? -29.734 10.234 11.969 1 98.69 122 PHE B N 1
ATOM 6201 C CA . PHE B 1 122 ? -29.891 10.078 10.523 1 98.69 122 PHE B CA 1
ATOM 6202 C C . PHE B 1 122 ? -28.547 9.742 9.875 1 98.69 122 PHE B C 1
ATOM 6204 O O . PHE B 1 122 ? -28.453 8.805 9.078 1 98.69 122 PHE B O 1
ATOM 6211 N N . THR B 1 123 ? -27.531 10.516 10.195 1 98.75 123 THR B N 1
ATOM 6212 C CA . THR B 1 123 ? -26.203 10.297 9.625 1 98.75 123 THR B CA 1
ATOM 6213 C C . THR B 1 123 ? -25.688 8.914 10 1 98.75 123 THR B C 1
ATOM 6215 O O . THR B 1 123 ? -25.156 8.195 9.148 1 98.75 123 THR B O 1
ATOM 6218 N N . GLY B 1 124 ? -25.812 8.523 11.25 1 98.75 124 GLY B N 1
ATOM 6219 C CA . GLY B 1 124 ? -25.406 7.188 11.664 1 98.75 124 GLY B CA 1
ATOM 6220 C C . GLY B 1 124 ? -26.125 6.086 10.898 1 98.75 124 GLY B C 1
ATOM 6221 O O . GLY B 1 124 ? -25.5 5.078 10.539 1 98.75 124 GLY B O 1
ATOM 6222 N N . THR B 1 125 ? -27.375 6.297 10.688 1 98.75 125 THR B N 1
ATOM 6223 C CA . THR B 1 125 ? -28.156 5.32 9.945 1 98.75 125 THR B CA 1
ATOM 6224 C C . THR B 1 125 ? -27.656 5.219 8.5 1 98.75 125 THR B C 1
ATOM 6226 O O . THR B 1 125 ? -27.5 4.117 7.973 1 98.75 125 THR B O 1
ATOM 6229 N N . MET B 1 126 ? -27.422 6.344 7.918 1 98.81 126 MET B N 1
ATOM 6230 C CA . MET B 1 126 ? -26.938 6.348 6.539 1 98.81 126 MET B CA 1
ATOM 6231 C C . MET B 1 126 ? -25.562 5.695 6.445 1 98.81 126 MET B C 1
ATOM 6233 O O . MET B 1 126 ? -25.266 4.996 5.477 1 98.81 126 MET B O 1
ATOM 6237 N N . LEU B 1 127 ? -24.719 5.902 7.438 1 98.69 127 LEU B N 1
ATOM 6238 C CA . LEU B 1 127 ? -23.406 5.27 7.469 1 98.69 127 LEU B CA 1
ATOM 6239 C C . LEU B 1 127 ? -23.531 3.75 7.531 1 98.69 127 LEU B C 1
ATOM 6241 O O . LEU B 1 127 ? -22.859 3.033 6.785 1 98.69 127 LEU B O 1
ATOM 6245 N N . SER B 1 128 ? -24.406 3.291 8.359 1 98.5 128 SER B N 1
ATOM 6246 C CA . SER B 1 128 ? -24.625 1.854 8.492 1 98.5 128 SER B CA 1
ATOM 6247 C C . SER B 1 128 ? -25.125 1.247 7.191 1 98.5 128 SER B C 1
ATOM 6249 O O . SER B 1 128 ? -24.672 0.187 6.77 1 98.5 128 SER B O 1
ATOM 6251 N N . CYS B 1 129 ? -26.016 1.937 6.578 1 98.31 129 CYS B N 1
ATOM 6252 C CA . CYS B 1 129 ? -26.609 1.449 5.332 1 98.31 129 CYS B CA 1
ATOM 6253 C C . CYS B 1 129 ? -25.562 1.414 4.219 1 98.31 129 CYS B C 1
ATOM 6255 O O . CYS B 1 129 ? -25.531 0.471 3.426 1 98.31 129 CYS B O 1
ATOM 6257 N N . THR B 1 130 ? -24.75 2.406 4.168 1 98 130 THR B N 1
ATOM 6258 C CA . THR B 1 130 ? -23.75 2.465 3.109 1 98 130 THR B CA 1
ATOM 6259 C C . THR B 1 130 ? -22.766 1.301 3.227 1 98 130 THR B C 1
ATOM 6261 O O . THR B 1 130 ? -22.453 0.648 2.23 1 98 130 THR B O 1
ATOM 6264 N N . ILE B 1 131 ? -22.344 0.95 4.387 1 96.31 131 ILE B N 1
ATOM 6265 C CA . ILE B 1 131 ? -21.391 -0.138 4.594 1 96.31 131 ILE B CA 1
ATOM 6266 C C . ILE B 1 131 ? -22.078 -1.478 4.34 1 96.31 131 ILE B C 1
ATOM 6268 O O . ILE B 1 131 ? -21.438 -2.428 3.871 1 96.31 131 ILE B O 1
ATOM 6272 N N . SER B 1 132 ? -23.312 -1.489 4.641 1 96.88 132 SER B N 1
ATOM 6273 C CA . SER B 1 132 ? -24.062 -2.725 4.453 1 96.88 132 SER B CA 1
ATOM 6274 C C . SER B 1 132 ? -24.234 -3.041 2.975 1 96.88 132 SER B C 1
ATOM 6276 O O . SER B 1 132 ? -24.359 -4.207 2.594 1 96.88 132 SER B O 1
ATOM 6278 N N . VAL B 1 133 ? -24.25 -2.021 2.143 1 96.19 133 VAL B N 1
ATOM 6279 C CA . VAL B 1 133 ? -24.391 -2.24 0.706 1 96.19 133 VAL B CA 1
ATOM 6280 C C . VAL B 1 133 ? -23.078 -2.773 0.136 1 96.19 133 VAL B C 1
ATOM 6282 O O . VAL B 1 133 ? -23.062 -3.803 -0.543 1 96.19 133 VAL B O 1
ATOM 6285 N N . LYS B 1 134 ? -22.062 -2.062 0.348 1 94.12 134 LYS B N 1
ATOM 6286 C CA . LYS B 1 134 ? -20.719 -2.461 -0.034 1 94.12 134 LYS B CA 1
ATOM 6287 C C . LYS B 1 134 ? -19.688 -1.998 1 1 94.12 134 LYS B C 1
ATOM 6289 O O . LYS B 1 134 ? -19.812 -0.909 1.563 1 94.12 134 LYS B O 1
ATOM 6294 N N . PHE B 1 135 ? -18.547 -2.643 1.135 1 92.19 135 PHE B N 1
ATOM 6295 C CA . PHE B 1 135 ? -17.516 -2.305 2.115 1 92.19 135 PHE B CA 1
ATOM 6296 C C . PHE B 1 135 ? -16.766 -1.047 1.7 1 92.19 135 PHE B C 1
ATOM 6298 O O . PHE B 1 135 ? -16.125 -0.403 2.527 1 92.19 135 PHE B O 1
ATOM 6305 N N . VAL B 1 136 ? -16.875 -0.671 0.426 1 92.12 136 VAL B N 1
ATOM 6306 C CA . VAL B 1 136 ? -16.266 0.578 -0.018 1 92.12 136 VAL B CA 1
ATOM 6307 C C . VAL B 1 136 ? -16.938 1.758 0.683 1 92.12 136 VAL B C 1
ATOM 6309 O O . VAL B 1 136 ? -16.391 2.863 0.709 1 92.12 136 VAL B O 1
ATOM 6312 N N . GLY B 1 137 ? -18.062 1.493 1.283 1 95 137 GLY B N 1
ATOM 6313 C CA . GLY B 1 137 ? -18.75 2.49 2.096 1 95 137 GLY B CA 1
ATOM 6314 C C . GLY B 1 137 ? -17.922 2.955 3.281 1 95 137 GLY B C 1
ATOM 6315 O O . GLY B 1 137 ? -18.203 3.998 3.873 1 95 137 GLY B O 1
ATOM 6316 N N . LEU B 1 138 ? -16.859 2.258 3.553 1 94.75 138 LEU B N 1
ATOM 6317 C CA . LEU B 1 138 ? -15.984 2.621 4.656 1 94.75 138 LEU B CA 1
ATOM 6318 C C . LEU B 1 138 ? -15.312 3.967 4.398 1 94.75 138 LEU B C 1
ATOM 6320 O O . LEU B 1 138 ? -14.977 4.688 5.336 1 94.75 138 LEU B O 1
ATOM 6324 N N . PHE B 1 139 ? -15.227 4.352 3.193 1 97.38 139 PHE B N 1
ATOM 6325 C CA . PHE B 1 139 ? -14.547 5.594 2.848 1 97.38 139 PHE B CA 1
ATOM 6326 C C . PHE B 1 139 ? -15.344 6.801 3.32 1 97.38 139 PHE B C 1
ATOM 6328 O O . PHE B 1 139 ? -14.773 7.789 3.791 1 97.38 139 PHE B O 1
ATOM 6335 N N . VAL B 1 140 ? -16.672 6.719 3.225 1 98.31 140 VAL B N 1
ATOM 6336 C CA . VAL B 1 140 ? -17.484 7.84 3.68 1 98.31 140 VAL B CA 1
ATOM 6337 C C . VAL B 1 140 ? -17.5 7.879 5.207 1 98.31 140 VAL B C 1
ATOM 6339 O O . VAL B 1 140 ? -17.625 8.953 5.805 1 98.31 140 VAL B O 1
ATOM 6342 N N . VAL B 1 141 ? -17.359 6.711 5.84 1 97.81 141 VAL B N 1
ATOM 6343 C CA . VAL B 1 141 ? -17.234 6.664 7.293 1 97.81 141 VAL B CA 1
ATOM 6344 C C . VAL B 1 141 ? -15.977 7.414 7.727 1 97.81 141 VAL B C 1
ATOM 6346 O O . VAL B 1 141 ? -16.016 8.195 8.68 1 97.81 141 VAL B O 1
ATOM 6349 N N . LEU B 1 142 ? -14.969 7.227 6.961 1 97.69 142 LEU B N 1
ATOM 6350 C CA . LEU B 1 142 ? -13.719 7.922 7.25 1 97.69 142 LEU B CA 1
ATOM 6351 C C . LEU B 1 142 ? -13.875 9.422 7.043 1 97.69 142 LEU B C 1
ATOM 6353 O O . LEU B 1 142 ? -13.359 10.219 7.832 1 97.69 142 LEU B O 1
ATOM 6357 N N . LEU B 1 143 ? -14.555 9.797 6.047 1 98.44 143 LEU B N 1
ATOM 6358 C CA . LEU B 1 143 ? -14.781 11.211 5.766 1 98.44 143 LEU B CA 1
ATOM 6359 C C . LEU B 1 143 ? -15.57 11.867 6.895 1 98.44 143 LEU B C 1
ATOM 6361 O O . LEU B 1 143 ? -15.156 12.906 7.422 1 98.44 143 LEU B O 1
ATOM 6365 N N . VAL B 1 144 ? -16.656 11.25 7.297 1 98.56 144 VAL B N 1
ATOM 6366 C CA . VAL B 1 144 ? -17.484 11.781 8.367 1 98.56 144 VAL B CA 1
ATOM 6367 C C . VAL B 1 144 ? -16.688 11.789 9.68 1 98.56 144 VAL B C 1
ATOM 6369 O O . VAL B 1 144 ? -16.797 12.734 10.469 1 98.56 144 VAL B O 1
ATOM 6372 N N . GLY B 1 145 ? -15.938 10.75 9.883 1 97.94 145 GLY B N 1
ATOM 6373 C CA . GLY B 1 145 ? -15.086 10.695 11.062 1 97.94 145 GLY B CA 1
ATOM 6374 C C . GLY B 1 145 ? -14.062 11.812 11.109 1 97.94 145 GLY B C 1
ATOM 6375 O O . GLY B 1 145 ? -13.891 12.461 12.148 1 97.94 145 GLY B O 1
ATOM 6376 N N . LEU B 1 146 ? -13.391 12.086 10.008 1 97.5 146 LEU B N 1
ATOM 6377 C CA . LEU B 1 146 ? -12.398 13.156 9.93 1 97.5 146 LEU B CA 1
ATOM 6378 C C . LEU B 1 146 ? -13.055 14.516 10.117 1 97.5 146 LEU B C 1
ATOM 6380 O O . LEU B 1 146 ? -12.5 15.391 10.789 1 97.5 146 LEU B O 1
ATOM 6384 N N . HIS B 1 147 ? -14.156 14.688 9.477 1 97.94 147 HIS B N 1
ATOM 6385 C CA . HIS B 1 147 ? -14.891 15.938 9.617 1 97.94 147 HIS B CA 1
ATOM 6386 C C . HIS B 1 147 ? -15.312 16.172 11.062 1 97.94 147 HIS B C 1
ATOM 6388 O O . HIS B 1 147 ? -15.18 17.281 11.586 1 97.94 147 HIS B O 1
ATOM 6394 N N . THR B 1 148 ? -15.742 15.109 11.695 1 97.56 148 THR B N 1
ATOM 6395 C CA . THR B 1 148 ? -16.156 15.188 13.094 1 97.56 148 THR B CA 1
ATOM 6396 C C . THR B 1 148 ? -14.961 15.5 13.992 1 97.56 148 THR B C 1
ATOM 6398 O O . THR B 1 148 ? -15.055 16.328 14.891 1 97.56 148 THR B O 1
ATOM 6401 N N . ALA B 1 149 ? -13.891 14.875 13.742 1 95.75 149 ALA B N 1
ATOM 6402 C CA . ALA B 1 149 ? -12.68 15.133 14.516 1 95.75 149 ALA B CA 1
ATOM 6403 C C . ALA B 1 149 ? -12.242 16.594 14.383 1 95.75 149 ALA B C 1
ATOM 6405 O O . ALA B 1 149 ? -11.82 17.203 15.359 1 95.75 149 ALA B O 1
ATOM 6406 N N . SER B 1 150 ? -12.344 17.141 13.227 1 95.56 150 SER B N 1
ATOM 6407 C CA . SER B 1 150 ? -11.984 18.531 12.992 1 95.56 150 SER B CA 1
ATOM 6408 C C . SER B 1 150 ? -12.898 19.484 13.766 1 95.56 150 SER B C 1
ATOM 6410 O O . SER B 1 150 ? -12.438 20.469 14.328 1 95.56 150 SER B O 1
ATOM 6412 N N . GLU B 1 151 ? -14.164 19.156 13.766 1 94.88 151 GLU B N 1
ATOM 6413 C CA . GLU B 1 151 ? -15.109 19.984 14.508 1 94.88 151 GLU B CA 1
ATOM 6414 C C . GLU B 1 151 ? -14.844 19.922 16 1 94.88 151 GLU B C 1
ATOM 6416 O O . GLU B 1 151 ? -14.906 20.938 16.703 1 94.88 151 GLU B O 1
ATOM 6421 N N . LEU B 1 152 ? -14.555 18.766 16.5 1 93.88 152 LEU B N 1
ATOM 6422 C CA . LEU B 1 152 ? -14.25 18.594 17.922 1 93.88 152 LEU B CA 1
ATOM 6423 C C . LEU B 1 152 ? -12.984 19.344 18.297 1 93.88 152 LEU B C 1
ATOM 6425 O O . LEU B 1 152 ? -12.891 19.906 19.391 1 93.88 152 LEU B O 1
ATOM 6429 N N . TRP B 1 153 ? -12.055 19.391 17.391 1 91 153 TRP B N 1
ATOM 6430 C CA . TRP B 1 153 ? -10.828 20.156 17.609 1 91 153 TRP B CA 1
ATOM 6431 C C . TRP B 1 153 ? -11.125 21.641 17.75 1 91 153 TRP B C 1
ATOM 6433 O O . TRP B 1 153 ? -10.531 22.328 18.578 1 91 153 TRP B O 1
ATOM 6443 N N . LEU B 1 154 ? -12.062 22.156 16.969 1 88.75 154 LEU B N 1
ATOM 6444 C CA . LEU B 1 154 ? -12.469 23.547 17.047 1 88.75 154 LEU B CA 1
ATOM 6445 C C . LEU B 1 154 ? -13.195 23.844 18.359 1 88.75 154 LEU B C 1
ATOM 6447 O O . LEU B 1 154 ? -12.969 24.875 18.984 1 88.75 154 LEU B O 1
ATOM 6451 N N . ILE B 1 155 ? -14.008 22.906 18.734 1 89.62 155 ILE B N 1
ATOM 6452 C CA . ILE B 1 155 ? -14.75 23.078 19.969 1 89.62 155 ILE B CA 1
ATOM 6453 C C . ILE B 1 155 ? -13.789 23.062 21.156 1 89.62 155 ILE B C 1
ATOM 6455 O O . ILE B 1 155 ? -13.961 23.812 22.125 1 89.62 155 ILE B O 1
ATOM 6459 N N . LEU B 1 156 ? -12.812 22.25 21.094 1 87.56 156 LEU B N 1
ATOM 6460 C CA . LEU B 1 156 ? -11.805 22.156 22.156 1 87.56 156 LEU B CA 1
ATOM 6461 C C . LEU B 1 156 ? -11.055 23.469 22.297 1 87.56 156 LEU B C 1
ATOM 6463 O O . LEU B 1 156 ? -10.688 23.859 23.422 1 87.56 156 LEU B O 1
ATOM 6467 N N . GLY B 1 157 ? -10.914 24.219 21.219 1 85.12 157 GLY B N 1
ATOM 6468 C CA . GLY B 1 157 ? -10.203 25.484 21.234 1 85.12 157 GLY B CA 1
ATOM 6469 C C . GLY B 1 157 ? -11.055 26.641 21.703 1 85.12 157 GLY B C 1
ATOM 6470 O O . GLY B 1 157 ? -10.531 27.703 22.031 1 85.12 157 GLY B O 1
ATOM 6471 N N . ASP B 1 158 ? -12.359 26.406 21.703 1 80.88 158 ASP B N 1
ATOM 6472 C CA . ASP B 1 158 ? -13.273 27.453 22.156 1 80.88 158 ASP B CA 1
ATOM 6473 C C . ASP B 1 158 ? -13.32 27.516 23.688 1 80.88 158 ASP B C 1
ATOM 6475 O O . ASP B 1 158 ? -13.953 26.672 24.328 1 80.88 158 ASP B O 1
ATOM 6479 N N . LEU B 1 159 ? -12.695 28.438 24.281 1 78.12 159 LEU B N 1
ATOM 6480 C CA . LEU B 1 159 ? -12.539 28.531 25.734 1 78.12 159 LEU B CA 1
ATOM 6481 C C . LEU B 1 159 ? -13.82 29.047 26.375 1 78.12 159 LEU B C 1
ATOM 6483 O O . LEU B 1 159 ? -13.93 29.062 27.609 1 78.12 159 LEU B O 1
ATOM 6487 N N . GLU B 1 160 ? -14.734 29.594 25.578 1 78.5 160 GLU B N 1
ATOM 6488 C CA . GLU B 1 160 ? -16.016 29.969 26.141 1 78.5 160 GLU B CA 1
ATOM 6489 C C . GLU B 1 160 ? -16.75 28.766 26.719 1 78.5 160 GLU B C 1
ATOM 6491 O O . GLU B 1 160 ? -17.656 28.906 27.547 1 78.5 160 GLU B O 1
ATOM 6496 N N . GLN B 1 161 ? -16.266 27.719 26.266 1 83.12 161 GLN B N 1
ATOM 6497 C CA . GLN B 1 161 ? -16.891 26.469 26.719 1 83.12 161 GLN B CA 1
ATOM 6498 C C . GLN B 1 161 ? -15.914 25.641 27.547 1 83.12 161 GLN B C 1
ATOM 6500 O O . GLN B 1 161 ? -14.719 25.594 27.25 1 83.12 161 GLN B O 1
ATOM 6505 N N . PRO B 1 162 ? -16.422 25.172 28.609 1 85.5 162 PRO B N 1
ATOM 6506 C CA . PRO B 1 162 ? -15.57 24.297 29.422 1 85.5 162 PRO B CA 1
ATOM 6507 C C . PRO B 1 162 ? -15.148 23.031 28.672 1 85.5 162 PRO B C 1
ATOM 6509 O O . PRO B 1 162 ? -15.766 22.672 27.656 1 85.5 162 PRO B O 1
ATOM 6512 N N . ILE B 1 163 ? -14.094 22.391 29.047 1 87 163 ILE B N 1
ATOM 6513 C CA . ILE B 1 163 ? -13.555 21.188 28.406 1 87 163 ILE B CA 1
ATOM 6514 C C . ILE B 1 163 ? -14.594 20.062 28.469 1 87 163 ILE B C 1
ATOM 6516 O O . ILE B 1 163 ? -14.617 19.188 27.609 1 87 163 ILE B O 1
ATOM 6520 N N . VAL B 1 164 ? -15.43 20.094 29.438 1 90.94 164 VAL B N 1
ATOM 6521 C CA . VAL B 1 164 ? -16.469 19.094 29.594 1 90.94 164 VAL B CA 1
ATOM 6522 C C . VAL B 1 164 ? -17.406 19.109 28.391 1 90.94 164 VAL B C 1
ATOM 6524 O O . VAL B 1 164 ? -17.953 18.078 28 1 90.94 164 VAL B O 1
ATOM 6527 N N . GLU B 1 165 ? -17.547 20.25 27.797 1 91.69 165 GLU B N 1
ATOM 6528 C CA . GLU B 1 165 ? -18.375 20.359 26.609 1 91.69 165 GLU B CA 1
ATOM 6529 C C . GLU B 1 165 ? -17.812 19.531 25.469 1 91.69 165 GLU B C 1
ATOM 6531 O O . GLU B 1 165 ? -18.562 18.875 24.734 1 91.69 165 GLU B O 1
ATOM 6536 N N . THR B 1 166 ? -16.484 19.594 25.344 1 91.81 166 THR B N 1
ATOM 6537 C CA . THR B 1 166 ? -15.844 18.797 24.312 1 91.81 166 THR B CA 1
ATOM 6538 C C . THR B 1 166 ? -16.047 17.297 24.562 1 91.81 166 THR B C 1
ATOM 6540 O O . THR B 1 166 ? -16.328 16.531 23.641 1 91.81 166 THR B O 1
ATOM 6543 N N . VAL B 1 167 ? -16 16.875 25.766 1 93.69 167 VAL B N 1
ATOM 6544 C CA . VAL B 1 167 ? -16.188 15.469 26.141 1 93.69 167 VAL B CA 1
ATOM 6545 C C . VAL B 1 167 ? -17.625 15.047 25.875 1 93.69 167 VAL B C 1
ATOM 6547 O O . VAL B 1 167 ? -17.875 13.945 25.391 1 93.69 167 VAL B O 1
ATOM 6550 N N . LYS B 1 168 ? -18.531 15.914 26.219 1 95.31 168 LYS B N 1
ATOM 6551 C CA . LYS B 1 168 ? -19.953 15.641 25.969 1 95.31 168 LYS B CA 1
ATOM 6552 C C . LYS B 1 168 ? -20.219 15.5 24.469 1 95.31 168 LYS B C 1
ATOM 6554 O O . LYS B 1 168 ? -20.938 14.594 24.047 1 95.31 168 LYS B O 1
ATOM 6559 N N . GLN B 1 169 ? -19.656 16.438 23.719 1 96.19 169 GLN B N 1
ATOM 6560 C CA . GLN B 1 169 ? -19.812 16.375 22.266 1 96.19 169 GLN B CA 1
ATOM 6561 C C . GLN B 1 169 ? -19.234 15.078 21.703 1 96.19 169 GLN B C 1
ATOM 6563 O O . GLN B 1 169 ? -19.844 14.445 20.844 1 96.19 169 GLN B O 1
ATOM 6568 N N . LEU B 1 170 ? -18.094 14.719 22.172 1 96.25 170 LEU B N 1
ATOM 6569 C CA . LEU B 1 170 ? -17.453 13.484 21.734 1 96.25 170 LEU B CA 1
ATOM 6570 C C . LEU B 1 170 ? -18.312 12.273 22.062 1 96.25 170 LEU B C 1
ATOM 6572 O O . LEU B 1 170 ? -18.5 11.383 21.234 1 96.25 170 LEU B O 1
ATOM 6576 N N . ALA B 1 171 ? -18.844 12.234 23.25 1 97.19 171 ALA B N 1
ATOM 6577 C CA . ALA B 1 171 ? -19.672 11.109 23.688 1 97.19 171 ALA B CA 1
ATOM 6578 C C . ALA B 1 171 ? -20.938 11 22.859 1 97.19 171 ALA B C 1
ATOM 6580 O O . ALA B 1 171 ? -21.297 9.914 22.406 1 97.19 171 ALA B O 1
ATOM 6581 N N . CYS B 1 172 ? -21.625 12.102 22.688 1 97.44 172 CYS B N 1
ATOM 6582 C CA . CYS B 1 172 ? -22.859 12.109 21.922 1 97.44 172 CYS B CA 1
ATOM 6583 C C . CYS B 1 172 ? -22.609 11.672 20.484 1 97.44 172 CYS B C 1
ATOM 6585 O O . CYS B 1 172 ? -23.344 10.852 19.938 1 97.44 172 CYS B O 1
ATOM 6587 N N . ARG B 1 173 ? -21.578 12.211 19.891 1 98 173 ARG B N 1
ATOM 6588 C CA . ARG B 1 173 ? -21.266 11.859 18.516 1 98 173 ARG B CA 1
ATOM 6589 C C . ARG B 1 173 ? -20.812 10.414 18.406 1 98 173 ARG B C 1
ATOM 6591 O O . ARG B 1 173 ? -21.094 9.734 17.422 1 98 173 ARG B O 1
ATOM 6598 N N . ALA B 1 174 ? -20.109 9.914 19.375 1 97.81 174 ALA B N 1
ATOM 6599 C CA . ALA B 1 174 ? -19.688 8.516 19.391 1 97.81 174 ALA B CA 1
ATOM 6600 C C . ALA B 1 174 ? -20.891 7.582 19.453 1 97.81 174 ALA B C 1
ATOM 6602 O O . ALA B 1 174 ? -20.938 6.551 18.781 1 97.81 174 ALA B O 1
ATOM 6603 N N . ILE B 1 175 ? -21.844 7.906 20.234 1 98.06 175 ILE B N 1
ATOM 6604 C CA . ILE B 1 175 ? -23.047 7.098 20.391 1 98.06 175 ILE B CA 1
ATOM 6605 C C . ILE B 1 175 ? -23.812 7.07 19.062 1 98.06 175 ILE B C 1
ATOM 6607 O O . ILE B 1 175 ? -24.219 6.004 18.594 1 98.06 175 ILE B O 1
ATOM 6611 N N . ALA B 1 176 ? -23.922 8.188 18.453 1 98.25 176 ALA B N 1
ATOM 6612 C CA . ALA B 1 176 ? -24.781 8.297 17.281 1 98.25 176 ALA B CA 1
ATOM 6613 C C . ALA B 1 176 ? -24.031 7.879 16.016 1 98.25 176 ALA B C 1
ATOM 6615 O O . ALA B 1 176 ? -24.641 7.391 15.055 1 98.25 176 ALA B O 1
ATOM 6616 N N . LEU B 1 177 ? -22.703 8.094 15.945 1 98.38 177 LEU B N 1
ATOM 6617 C CA . LEU B 1 177 ? -21.984 7.898 14.695 1 98.38 177 LEU B CA 1
ATOM 6618 C C . LEU B 1 177 ? -21.109 6.645 14.75 1 98.38 177 LEU B C 1
ATOM 6620 O O . LEU B 1 177 ? -20.547 6.223 13.734 1 98.38 177 LEU B O 1
ATOM 6624 N N . ILE B 1 178 ? -20.969 6.008 15.852 1 97.81 178 ILE B N 1
ATOM 6625 C CA . ILE B 1 178 ? -20.172 4.781 15.961 1 97.81 178 ILE B CA 1
ATOM 6626 C C . ILE B 1 178 ? -21.062 3.654 16.5 1 97.81 178 ILE B C 1
ATOM 6628 O O . ILE B 1 178 ? -21.406 2.725 15.773 1 97.81 178 ILE B O 1
ATOM 6632 N N . LEU B 1 179 ? -21.625 3.814 17.719 1 98.12 179 LEU B N 1
ATOM 6633 C CA . LEU B 1 179 ? -22.375 2.75 18.375 1 98.12 179 LEU B CA 1
ATOM 6634 C C . LEU B 1 179 ? -23.672 2.461 17.641 1 98.12 179 LEU B C 1
ATOM 6636 O O . LEU B 1 179 ? -24 1.302 17.375 1 98.12 179 LEU B O 1
ATOM 6640 N N . TRP B 1 180 ? -24.359 3.514 17.312 1 98.31 180 TRP B N 1
ATOM 6641 C CA . TRP B 1 180 ? -25.641 3.354 16.641 1 98.31 180 TRP B CA 1
ATOM 6642 C C . TRP B 1 180 ? -25.453 2.66 15.289 1 98.31 180 TRP B C 1
ATOM 6644 O O . TRP B 1 180 ? -26.125 1.678 14.992 1 98.31 180 TRP B O 1
ATOM 6654 N N . PRO B 1 181 ? -24.562 3.076 14.453 1 98.19 181 PRO B N 1
ATOM 6655 C CA . PRO B 1 181 ? -24.359 2.383 13.172 1 98.19 181 PRO B CA 1
ATOM 6656 C C . PRO B 1 181 ? -23.922 0.931 13.352 1 98.19 181 PRO B C 1
ATOM 6658 O O . PRO B 1 181 ? -24.312 0.064 12.562 1 98.19 181 PRO B O 1
ATOM 6661 N N . VAL B 1 182 ? -23.125 0.625 14.32 1 97.75 182 VAL B N 1
ATOM 6662 C CA . VAL B 1 182 ? -22.688 -0.743 14.57 1 97.75 182 VAL B CA 1
ATOM 6663 C C . VAL B 1 182 ? -23.875 -1.6 14.984 1 97.75 182 VAL B C 1
ATOM 6665 O O . VAL B 1 182 ? -24.031 -2.729 14.516 1 97.75 182 VAL B O 1
ATOM 6668 N N . LEU B 1 183 ? -24.656 -1.087 15.828 1 98.12 183 LEU B N 1
ATOM 6669 C CA . LEU B 1 183 ? -25.859 -1.794 16.266 1 98.12 183 LEU B CA 1
ATOM 6670 C C . LEU B 1 183 ? -26.797 -2.055 15.086 1 98.12 183 LEU B C 1
ATOM 6672 O O . LEU B 1 183 ? -27.297 -3.17 14.922 1 98.12 183 LEU B O 1
ATOM 6676 N N . LEU B 1 184 ? -27.016 -1.043 14.336 1 98.12 184 LEU B N 1
ATOM 6677 C CA . LEU B 1 184 ? -27.891 -1.188 13.18 1 98.12 184 LEU B CA 1
ATOM 6678 C C . LEU B 1 184 ? -27.328 -2.205 12.195 1 98.12 184 LEU B C 1
ATOM 6680 O O . LEU B 1 184 ? -28.062 -3.033 11.656 1 98.12 184 LEU B O 1
ATOM 6684 N N . TYR B 1 185 ? -26.062 -2.158 11.922 1 97.81 185 TYR B N 1
ATOM 6685 C CA . TYR B 1 185 ? -25.375 -3.109 11.047 1 97.81 185 TYR B CA 1
ATOM 6686 C C . TYR B 1 185 ? -25.594 -4.539 11.531 1 97.81 185 TYR B C 1
ATOM 6688 O O . TYR B 1 185 ? -25.906 -5.43 10.734 1 97.81 185 TYR B O 1
ATOM 6696 N N . THR B 1 186 ? -25.516 -4.727 12.773 1 97.56 186 THR B N 1
ATOM 6697 C CA . THR B 1 186 ? -25.703 -6.043 13.375 1 97.56 186 THR B CA 1
ATOM 6698 C C . THR B 1 186 ? -27.156 -6.492 13.242 1 97.56 186 THR B C 1
ATOM 6700 O O . THR B 1 186 ? -27.422 -7.656 12.93 1 97.56 186 THR B O 1
ATOM 6703 N N . ILE B 1 187 ? -28.016 -5.59 13.453 1 97.75 187 ILE B N 1
ATOM 6704 C CA . ILE B 1 187 ? -29.438 -5.906 13.312 1 97.75 187 ILE B CA 1
ATOM 6705 C C . ILE B 1 187 ? -29.734 -6.285 11.867 1 97.75 187 ILE B C 1
ATOM 6707 O O . ILE B 1 187 ? -30.5 -7.227 11.609 1 97.75 187 ILE B O 1
ATOM 6711 N N . PHE B 1 188 ? -29.188 -5.574 10.945 1 97.31 188 PHE B N 1
ATOM 6712 C CA . PHE B 1 188 ? -29.375 -5.898 9.539 1 97.31 188 PHE B CA 1
ATOM 6713 C C . PHE B 1 188 ? -28.922 -7.324 9.242 1 97.31 188 PHE B C 1
ATOM 6715 O O . PHE B 1 188 ? -29.609 -8.07 8.547 1 97.31 188 PHE B O 1
ATOM 6722 N N . PHE B 1 189 ? -27.828 -7.707 9.781 1 96.56 189 PHE B N 1
ATOM 6723 C CA . PHE B 1 189 ? -27.312 -9.047 9.531 1 96.56 189 PHE B CA 1
ATOM 6724 C C . PHE B 1 189 ? -28.141 -10.094 10.273 1 96.56 189 PHE B C 1
ATOM 6726 O O . PHE B 1 189 ? -28.266 -11.234 9.812 1 96.56 189 PHE B O 1
ATOM 6733 N N . TYR B 1 190 ? -28.672 -9.68 11.406 1 96.81 190 TYR B N 1
ATOM 6734 C CA . TYR B 1 190 ? -29.594 -10.586 12.078 1 96.81 190 TYR B CA 1
ATOM 6735 C C . TYR B 1 190 ? -30.797 -10.891 11.195 1 96.81 190 TYR B C 1
ATOM 6737 O O . TYR B 1 190 ? -31.188 -12.055 11.039 1 96.81 190 TYR B O 1
ATOM 6745 N N . ILE B 1 191 ? -31.312 -9.891 10.688 1 96.06 191 ILE B N 1
ATOM 6746 C CA . ILE B 1 191 ? -32.438 -10.055 9.781 1 96.06 191 ILE B CA 1
ATOM 6747 C C . ILE B 1 191 ? -32.031 -10.852 8.555 1 96.06 191 ILE B C 1
ATOM 6749 O O . ILE B 1 191 ? -32.719 -11.766 8.125 1 96.06 191 ILE B O 1
ATOM 6753 N N . HIS B 1 192 ? -30.875 -10.562 7.973 1 94.88 192 HIS B N 1
ATOM 6754 C CA . HIS B 1 192 ? -30.359 -11.227 6.781 1 94.88 192 HIS B CA 1
ATOM 6755 C C . HIS B 1 192 ? -30.234 -12.727 7 1 94.88 192 HIS B C 1
ATOM 6757 O O . HIS B 1 192 ? -30.703 -13.523 6.18 1 94.88 192 HIS B O 1
ATOM 6763 N N . LEU B 1 193 ? -29.688 -13.094 8.125 1 93.56 193 LEU B N 1
ATOM 6764 C CA . LEU B 1 193 ? -29.469 -14.508 8.398 1 93.56 193 LEU B CA 1
ATOM 6765 C C . LEU B 1 193 ? -30.781 -15.211 8.75 1 93.56 193 LEU B C 1
ATOM 6767 O O . LEU B 1 193 ? -30.922 -16.406 8.523 1 93.56 193 LEU B O 1
ATOM 6771 N N . SER B 1 194 ? -31.734 -14.414 9.25 1 93.62 194 SER B N 1
ATOM 6772 C CA . SER B 1 194 ? -33.031 -14.984 9.586 1 93.62 194 SER B CA 1
ATOM 6773 C C . SER B 1 194 ? -33.875 -15.211 8.336 1 93.62 194 SER B C 1
ATOM 6775 O O . SER B 1 194 ? -34.688 -16.141 8.289 1 93.62 194 SER B O 1
ATOM 6777 N N . VAL B 1 195 ? -33.625 -14.391 7.406 1 92.5 195 VAL B N 1
ATOM 6778 C CA . VAL B 1 195 ? -34.438 -14.477 6.195 1 92.5 195 VAL B CA 1
ATOM 6779 C C . VAL B 1 195 ? -33.781 -15.445 5.207 1 92.5 195 VAL B C 1
ATOM 6781 O O . VAL B 1 195 ? -34.5 -16.234 4.559 1 92.5 195 VAL B O 1
ATOM 6784 N N . LEU B 1 196 ? -32.5 -15.375 5.043 1 90.25 196 LEU B N 1
ATOM 6785 C CA . LEU B 1 196 ? -31.781 -16.281 4.152 1 90.25 196 LEU B CA 1
ATOM 6786 C C . LEU B 1 196 ? -31.359 -17.547 4.891 1 90.25 196 LEU B C 1
ATOM 6788 O O . LEU B 1 196 ? -30.172 -17.797 5.051 1 90.25 196 LEU B O 1
ATOM 6792 N N . ASN B 1 197 ? -32.312 -18.328 5.219 1 90.75 197 ASN B N 1
ATOM 6793 C CA . ASN B 1 197 ? -32.062 -19.484 6.066 1 90.75 197 ASN B CA 1
ATOM 6794 C C . ASN B 1 197 ? -32.188 -20.797 5.285 1 90.75 197 ASN B C 1
ATOM 6796 O O . ASN B 1 197 ? -32.094 -21.875 5.867 1 90.75 197 ASN B O 1
ATOM 6800 N N . ARG B 1 198 ? -32.312 -20.734 3.998 1 91.44 198 ARG B N 1
ATOM 6801 C CA . ARG B 1 198 ? -32.438 -21.953 3.205 1 91.44 198 ARG B CA 1
ATOM 6802 C C . ARG B 1 198 ? -31.141 -22.281 2.496 1 91.44 198 ARG B C 1
ATOM 6804 O O . ARG B 1 198 ? -30.328 -21.391 2.213 1 91.44 198 ARG B O 1
ATOM 6811 N N . SER B 1 199 ? -30.953 -23.5 2.137 1 89.06 199 SER B N 1
ATOM 6812 C CA . SER B 1 199 ? -29.75 -24 1.476 1 89.06 199 SER B CA 1
ATOM 6813 C C . SER B 1 199 ? -29.641 -23.453 0.053 1 89.06 199 SER B C 1
ATOM 6815 O O . SER B 1 199 ? -30.656 -23.188 -0.593 1 89.06 199 SER B O 1
ATOM 6817 N N . GLY B 1 200 ? -28.453 -23.188 -0.305 1 84.62 200 GLY B N 1
ATOM 6818 C CA . GLY B 1 200 ? -28.172 -22.703 -1.65 1 84.62 200 GLY B CA 1
ATOM 6819 C C . GLY B 1 200 ? -26.828 -23.156 -2.17 1 84.62 200 GLY B C 1
ATOM 6820 O O . GLY B 1 200 ? -26.109 -23.891 -1.491 1 84.62 200 GLY B O 1
ATOM 6821 N N . ASN B 1 201 ? -26.453 -22.734 -3.324 1 77.94 201 ASN B N 1
ATOM 6822 C CA . ASN B 1 201 ? -25.219 -23.141 -3.992 1 77.94 201 ASN B CA 1
ATOM 6823 C C . ASN B 1 201 ? -24 -22.594 -3.266 1 77.94 201 ASN B C 1
ATOM 6825 O O . ASN B 1 201 ? -22.906 -23.141 -3.404 1 77.94 201 ASN B O 1
ATOM 6829 N N . GLY B 1 202 ? -24.188 -21.688 -2.447 1 80.88 202 GLY B N 1
ATOM 6830 C CA . GLY B 1 202 ? -23.047 -21.094 -1.78 1 80.88 202 GLY B CA 1
ATOM 6831 C C . GLY B 1 202 ? -22.812 -21.625 -0.38 1 80.88 202 GLY B C 1
ATOM 6832 O O . GLY B 1 202 ? -21.984 -21.109 0.362 1 80.88 202 GLY B O 1
ATOM 6833 N N . ASP B 1 203 ? -23.453 -22.688 0.021 1 84.12 203 ASP B N 1
ATOM 6834 C CA . ASP B 1 203 ? -23.359 -23.25 1.364 1 84.12 203 ASP B CA 1
ATOM 6835 C C . ASP B 1 203 ? -21.938 -23.703 1.669 1 84.12 203 ASP B C 1
ATOM 6837 O O . ASP B 1 203 ? -21.469 -23.578 2.799 1 84.12 203 ASP B O 1
ATOM 6841 N N . GLY B 1 204 ? -21.344 -24.188 0.641 1 78.38 204 GLY B N 1
ATOM 6842 C CA . GLY B 1 204 ? -20.047 -24.812 0.806 1 78.38 204 GLY B CA 1
ATOM 6843 C C . GLY B 1 204 ? -18.969 -23.844 1.262 1 78.38 204 GLY B C 1
ATOM 6844 O O . GLY B 1 204 ? -17.922 -24.266 1.753 1 78.38 204 GLY B O 1
ATOM 6845 N N . PHE B 1 205 ? -19.234 -22.609 1.169 1 82.62 205 PHE B N 1
ATOM 6846 C CA . PHE B 1 205 ? -18.25 -21.609 1.59 1 82.62 205 PHE B CA 1
ATOM 6847 C C . PHE B 1 205 ? -18.203 -21.5 3.109 1 82.62 205 PHE B C 1
ATOM 6849 O O . PHE B 1 205 ? -17.219 -21.016 3.674 1 82.62 205 PHE B O 1
ATOM 6856 N N . TYR B 1 206 ? -19.266 -21.953 3.699 1 88 206 TYR B N 1
ATOM 6857 C CA . TYR B 1 206 ? -19.375 -21.797 5.145 1 88 206 TYR B CA 1
ATOM 6858 C C . TYR B 1 206 ? -19.047 -23.094 5.863 1 88 206 TYR B C 1
ATOM 6860 O O . TYR B 1 206 ? -18.984 -24.156 5.242 1 88 206 TYR B O 1
ATOM 6868 N N . SER B 1 207 ? -18.766 -22.969 7.133 1 84.81 207 SER B N 1
ATOM 6869 C CA . SER B 1 207 ? -18.422 -24.125 7.957 1 84.81 207 SER B CA 1
ATOM 6870 C C . SER B 1 207 ? -19.625 -25.078 8.094 1 84.81 207 SER B C 1
ATOM 6872 O O . SER B 1 207 ? -20.75 -24.688 7.82 1 84.81 207 SER B O 1
ATOM 6874 N N . SER B 1 208 ? -19.312 -26.312 8.477 1 82.62 208 SER B N 1
ATOM 6875 C CA . SER B 1 208 ? -20.359 -27.312 8.688 1 82.62 208 SER B CA 1
ATOM 6876 C C . SER B 1 208 ? -21.328 -26.875 9.773 1 82.62 208 SER B C 1
ATOM 6878 O O . SER B 1 208 ? -22.531 -27.109 9.672 1 82.62 208 SER B O 1
ATOM 6880 N N . ALA B 1 209 ? -20.797 -26.266 10.727 1 82.19 209 ALA B N 1
ATOM 6881 C CA . ALA B 1 209 ? -21.641 -25.766 11.805 1 82.19 209 ALA B CA 1
ATOM 6882 C C . ALA B 1 209 ? -22.625 -24.719 11.297 1 82.19 209 ALA B C 1
ATOM 6884 O O . ALA B 1 209 ? -23.797 -24.734 11.648 1 82.19 209 ALA B O 1
ATOM 6885 N N . PHE B 1 210 ? -22.203 -23.859 10.453 1 87.94 210 PHE B N 1
ATOM 6886 C CA . PHE B 1 210 ? -23.047 -22.828 9.852 1 87.94 210 PHE B CA 1
ATOM 6887 C C . PHE B 1 210 ? -24.125 -23.453 8.977 1 87.94 210 PHE B C 1
ATOM 6889 O O . PHE B 1 210 ? -25.281 -23.047 9.023 1 87.94 210 PHE B O 1
ATOM 6896 N N . GLN B 1 211 ? -23.766 -24.422 8.25 1 85.69 211 GLN B N 1
ATOM 6897 C CA . GLN B 1 211 ? -24.672 -25.094 7.316 1 85.69 211 GLN B CA 1
ATOM 6898 C C . GLN B 1 211 ? -25.781 -25.828 8.055 1 85.69 211 GLN B C 1
ATOM 6900 O O . GLN B 1 211 ? -26.875 -26.031 7.504 1 85.69 211 GLN B O 1
ATOM 6905 N N . SER B 1 212 ? -25.531 -26.234 9.219 1 84.56 212 SER B N 1
ATOM 6906 C CA . SER B 1 212 ? -26.516 -26.984 10 1 84.56 212 SER B CA 1
ATOM 6907 C C . SER B 1 212 ? -27.719 -26.125 10.344 1 84.56 212 SER B C 1
ATOM 6909 O O . SER B 1 212 ? -28.766 -26.656 10.719 1 84.56 212 SER B O 1
ATOM 6911 N N . ARG B 1 213 ? -27.578 -24.828 10.125 1 87.88 213 ARG B N 1
ATOM 6912 C CA . ARG B 1 213 ? -28.672 -23.922 10.43 1 87.88 213 ARG B CA 1
ATOM 6913 C C . ARG B 1 213 ? -29.484 -23.594 9.18 1 87.88 213 ARG B C 1
ATOM 6915 O O . ARG B 1 213 ? -30.484 -22.875 9.25 1 87.88 213 ARG B O 1
ATOM 6922 N N . LEU B 1 214 ? -29.125 -24.188 8.141 1 89.5 214 LEU B N 1
ATOM 6923 C CA . LEU B 1 214 ? -29.781 -23.875 6.871 1 89.5 214 LEU B CA 1
ATOM 6924 C C . LEU B 1 214 ? -30.828 -24.938 6.539 1 89.5 214 LEU B C 1
ATOM 6926 O O . LEU B 1 214 ? -30.5 -26.125 6.398 1 89.5 214 LEU B O 1
ATOM 6930 N N . ILE B 1 215 ? -31.984 -24.453 6.355 1 90.25 215 ILE B N 1
ATOM 6931 C CA . ILE B 1 215 ? -33.094 -25.359 6.039 1 90.25 215 ILE B CA 1
ATOM 6932 C C . ILE B 1 215 ? -32.875 -25.984 4.664 1 90.25 215 ILE B C 1
ATOM 6934 O O . ILE B 1 215 ? -32.594 -25.266 3.693 1 90.25 215 ILE B O 1
ATOM 6938 N N . GLY B 1 216 ? -33.031 -27.219 4.59 1 86 216 GLY B N 1
ATOM 6939 C CA . GLY B 1 216 ? -32.844 -27.922 3.324 1 86 216 GLY B CA 1
ATOM 6940 C C . GLY B 1 216 ? -31.469 -28.516 3.158 1 86 216 GLY B C 1
ATOM 6941 O O . GLY B 1 216 ? -31.25 -29.344 2.271 1 86 216 GLY B O 1
ATOM 6942 N N . ASN B 1 217 ? -30.578 -28.078 3.982 1 84.69 217 ASN B N 1
ATOM 6943 C CA . ASN B 1 217 ? -29.25 -28.656 3.979 1 84.69 217 ASN B CA 1
ATOM 6944 C C . ASN B 1 217 ? -29.25 -30.047 4.617 1 84.69 217 ASN B C 1
ATOM 6946 O O . ASN B 1 217 ? -30.062 -30.328 5.492 1 84.69 217 ASN B O 1
ATOM 6950 N N . SER B 1 218 ? -28.359 -30.812 4.18 1 78.12 218 SER B N 1
ATOM 6951 C CA . SER B 1 218 ? -28.297 -32.188 4.684 1 78.12 218 SER B CA 1
ATOM 6952 C C . SER B 1 218 ? -27.953 -32.219 6.168 1 78.12 218 SER B C 1
ATOM 6954 O O . SER B 1 218 ? -28.281 -33.156 6.867 1 78.12 218 SER B O 1
ATOM 6956 N N . LEU B 1 219 ? -27.469 -31.156 6.605 1 79.75 219 LEU B N 1
ATOM 6957 C CA . LEU B 1 219 ? -27.016 -31.109 7.996 1 79.75 219 LEU B CA 1
ATOM 6958 C C . LEU B 1 219 ? -28.094 -30.5 8.891 1 79.75 219 LEU B C 1
ATOM 6960 O O . LEU B 1 219 ? -27.969 -30.531 10.117 1 79.75 219 LEU B O 1
ATOM 6964 N N . TYR B 1 220 ? -29.031 -29.938 8.258 1 84.12 220 TYR B N 1
ATOM 6965 C CA . TYR B 1 220 ? -30.109 -29.328 9.031 1 84.12 220 TYR B CA 1
ATOM 6966 C C . TYR B 1 220 ? -30.891 -30.375 9.812 1 84.12 220 TYR B C 1
ATOM 6968 O O . TYR B 1 220 ? -31.531 -31.25 9.219 1 84.12 220 TYR B O 1
ATOM 6976 N N . ASN B 1 221 ? -30.938 -30.234 11.125 1 78.69 221 ASN B N 1
ATOM 6977 C CA . ASN B 1 221 ? -31.594 -31.188 12 1 78.69 221 ASN B CA 1
ATOM 6978 C C . ASN B 1 221 ? -31.219 -32.625 11.633 1 78.69 221 ASN B C 1
ATOM 6980 O O . ASN B 1 221 ? -32.094 -33.5 11.602 1 78.69 221 ASN B O 1
ATOM 6984 N N . ALA B 1 222 ? -30.016 -32.656 11.164 1 77.5 222 ALA B N 1
ATOM 6985 C CA . ALA B 1 222 ? -29.547 -34 10.773 1 77.5 222 ALA B CA 1
ATOM 6986 C C . ALA B 1 222 ? -29.281 -34.875 12 1 77.5 222 ALA B C 1
ATOM 6988 O O . ALA B 1 222 ? -28.906 -34.375 13.055 1 77.5 222 ALA B O 1
ATOM 6989 N N . SER B 1 223 ? -29.812 -36.062 11.828 1 80.31 223 SER B N 1
ATOM 6990 C CA . SER B 1 223 ? -29.5 -37.094 12.82 1 80.31 223 SER B CA 1
ATOM 6991 C C . SER B 1 223 ? -28.438 -38.062 12.297 1 80.31 223 SER B C 1
ATOM 6993 O O . SER B 1 223 ? -28.641 -38.719 11.281 1 80.31 223 SER B O 1
ATOM 6995 N N . MET B 1 224 ? -27.297 -37.875 12.727 1 84.56 224 MET B N 1
ATOM 6996 C CA . MET B 1 224 ? -26.188 -38.719 12.336 1 84.56 224 MET B CA 1
ATOM 6997 C C . MET B 1 224 ? -25.406 -39.188 13.562 1 84.56 224 MET B C 1
ATOM 6999 O O . MET B 1 224 ? -25.531 -38.594 14.641 1 84.56 224 MET B O 1
ATOM 7003 N N . PRO B 1 225 ? -24.688 -40.25 13.344 1 88.5 225 PRO B N 1
ATOM 7004 C CA . PRO B 1 225 ? -23.891 -40.719 14.484 1 88.5 225 PRO B CA 1
ATOM 7005 C C . PRO B 1 225 ? -22.859 -39.719 14.938 1 88.5 225 PRO B C 1
ATOM 7007 O O . PRO B 1 225 ? -22.203 -39.062 14.102 1 88.5 225 PRO B O 1
ATOM 7010 N N . ARG B 1 226 ? -22.766 -39.5 16.141 1 88.5 226 ARG B N 1
ATOM 7011 C CA . ARG B 1 226 ? -21.781 -38.562 16.703 1 88.5 226 ARG B CA 1
ATOM 7012 C C . ARG B 1 226 ? -20.375 -39.156 16.578 1 88.5 226 ARG B C 1
ATOM 7014 O O . ARG B 1 226 ? -19.422 -38.406 16.266 1 88.5 226 ARG B O 1
ATOM 7021 N N . ASP B 1 227 ? -20.312 -40.375 16.812 1 92.12 227 ASP B N 1
ATOM 7022 C CA . ASP B 1 227 ? -19.016 -41.031 16.75 1 92.12 227 ASP B CA 1
ATOM 7023 C C . ASP B 1 227 ? -18.734 -41.562 15.336 1 92.12 227 ASP B C 1
ATOM 7025 O O . ASP B 1 227 ? -19.656 -41.969 14.633 1 92.12 227 ASP B O 1
ATOM 7029 N N . VAL B 1 228 ? -17.516 -41.5 15.008 1 94.94 228 VAL B N 1
ATOM 7030 C CA . VAL B 1 228 ? -17.078 -42.031 13.719 1 94.94 228 VAL B CA 1
ATOM 7031 C C . VAL B 1 228 ? -16.422 -43.375 13.914 1 94.94 228 VAL B C 1
ATOM 7033 O O . VAL B 1 228 ? -15.617 -43.562 14.836 1 94.94 228 VAL B O 1
ATOM 7036 N N . ALA B 1 229 ? -16.812 -44.312 13.086 1 95.06 229 ALA B N 1
ATOM 7037 C CA . ALA B 1 229 ? -16.297 -45.688 13.195 1 95.06 229 ALA B CA 1
ATOM 7038 C C . ALA B 1 229 ? -15.758 -46.188 11.859 1 95.06 229 ALA B C 1
ATOM 7040 O O . ALA B 1 229 ? -15.984 -45.562 10.82 1 95.06 229 ALA B O 1
ATOM 7041 N N . TYR B 1 230 ? -14.914 -47.281 11.969 1 95.06 230 TYR B N 1
ATOM 7042 C CA . TYR B 1 230 ? -14.5 -47.969 10.75 1 95.06 230 TYR B CA 1
ATOM 7043 C C . TYR B 1 230 ? -15.711 -48.5 10 1 95.06 230 TYR B C 1
ATOM 7045 O O . TYR B 1 230 ? -16.641 -49.062 10.609 1 95.06 230 TYR B O 1
ATOM 7053 N N . GLY B 1 231 ? -15.719 -48.281 8.719 1 93.06 231 GLY B N 1
ATOM 7054 C CA . GLY B 1 231 ? -16.844 -48.719 7.906 1 93.06 231 GLY B CA 1
ATOM 7055 C C . GLY B 1 231 ? -17.844 -47.594 7.648 1 93.06 231 GLY B C 1
ATOM 7056 O O . GLY B 1 231 ? -18.828 -47.781 6.922 1 93.06 231 GLY B O 1
ATOM 7057 N N . ALA B 1 232 ? -17.609 -46.531 8.18 1 94.44 232 ALA B N 1
ATOM 7058 C CA . ALA B 1 232 ? -18.516 -45.406 8.023 1 94.44 232 ALA B CA 1
ATOM 7059 C C . ALA B 1 232 ? -18.328 -44.719 6.668 1 94.44 232 ALA B C 1
ATOM 7061 O O . ALA B 1 232 ? -17.219 -44.688 6.129 1 94.44 232 ALA B O 1
ATOM 7062 N N . LEU B 1 233 ? -19.422 -44.25 6.062 1 94.38 233 LEU B N 1
ATOM 7063 C CA . LEU B 1 233 ? -19.406 -43.344 4.914 1 94.38 233 LEU B CA 1
ATOM 7064 C C . LEU B 1 233 ? -19.453 -41.875 5.363 1 94.38 233 LEU B C 1
ATOM 7066 O O . LEU B 1 233 ? -20.422 -41.438 5.98 1 94.38 233 LEU B O 1
ATOM 7070 N N . VAL B 1 234 ? -18.359 -41.219 4.992 1 94.94 234 VAL B N 1
ATOM 7071 C CA . VAL B 1 234 ? -18.25 -39.875 5.566 1 94.94 234 VAL B CA 1
ATOM 7072 C C . VAL B 1 234 ? -17.938 -38.875 4.469 1 94.94 234 VAL B C 1
ATOM 7074 O O . VAL B 1 234 ? -17.453 -39.25 3.396 1 94.94 234 VAL B O 1
ATOM 7077 N N . THR B 1 235 ? -18.281 -37.625 4.668 1 93.19 235 THR B N 1
ATOM 7078 C CA . THR B 1 235 ? -17.781 -36.469 3.916 1 93.19 235 THR B CA 1
ATOM 7079 C C . THR B 1 235 ? -16.812 -35.656 4.758 1 93.19 235 THR B C 1
ATOM 7081 O O . THR B 1 235 ? -17.062 -35.375 5.934 1 93.19 235 THR B O 1
ATOM 7084 N N . ILE B 1 236 ? -15.695 -35.344 4.191 1 94.81 236 ILE B N 1
ATOM 7085 C CA . ILE B 1 236 ? -14.625 -34.656 4.906 1 94.81 236 ILE B CA 1
ATOM 7086 C C . ILE B 1 236 ? -14.477 -33.219 4.352 1 94.81 236 ILE B C 1
ATOM 7088 O O . ILE B 1 236 ? -14.32 -33.031 3.141 1 94.81 236 ILE B O 1
ATOM 7092 N N . LYS B 1 237 ? -14.555 -32.281 5.203 1 92.88 237 LYS B N 1
ATOM 7093 C CA . LYS B 1 237 ? -14.453 -30.875 4.801 1 92.88 237 LYS B CA 1
ATOM 7094 C C . LYS B 1 237 ? -13.25 -30.203 5.453 1 92.88 237 LYS B C 1
ATOM 7096 O O . LYS B 1 237 ? -12.961 -30.438 6.625 1 92.88 237 LYS B O 1
ATOM 7101 N N . ASN B 1 238 ? -12.57 -29.375 4.656 1 92.75 238 ASN B N 1
ATOM 7102 C CA . ASN B 1 238 ? -11.445 -28.609 5.184 1 92.75 238 ASN B CA 1
ATOM 7103 C C . ASN B 1 238 ? -11.922 -27.516 6.141 1 92.75 238 ASN B C 1
ATOM 7105 O O . ASN B 1 238 ? -12.906 -26.828 5.871 1 92.75 238 ASN B O 1
ATOM 7109 N N . HIS B 1 239 ? -11.234 -27.328 7.195 1 87.81 239 HIS B N 1
ATOM 7110 C CA . HIS B 1 239 ? -11.672 -26.453 8.273 1 87.81 239 HIS B CA 1
ATOM 7111 C C . HIS B 1 239 ? -11.336 -25 7.977 1 87.81 239 HIS B C 1
ATOM 7113 O O . HIS B 1 239 ? -11.883 -24.094 8.602 1 87.81 239 HIS B O 1
ATOM 7119 N N . LYS B 1 240 ? -10.492 -24.734 7.082 1 84.44 240 LYS B N 1
ATOM 7120 C CA . LYS B 1 240 ? -10.117 -23.359 6.762 1 84.44 240 LYS B CA 1
ATOM 7121 C C . LYS B 1 240 ? -11.32 -22.562 6.285 1 84.44 240 LYS B C 1
ATOM 7123 O O . LYS B 1 240 ? -12.297 -23.125 5.781 1 84.44 240 LYS B O 1
ATOM 7128 N N . THR B 1 241 ? -11.305 -21.266 6.527 1 81.19 241 THR B N 1
ATOM 7129 C CA . THR B 1 241 ? -12.383 -20.406 6.059 1 81.19 241 THR B CA 1
ATOM 7130 C C . THR B 1 241 ? -12.578 -20.562 4.555 1 81.19 241 THR B C 1
ATOM 7132 O O . THR B 1 241 ? -11.625 -20.438 3.781 1 81.19 241 THR B O 1
ATOM 7135 N N . GLY B 1 242 ? -13.758 -20.906 4.25 1 79.31 242 GLY B N 1
ATOM 7136 C CA . GLY B 1 242 ? -14.047 -21.141 2.844 1 79.31 242 GLY B CA 1
ATOM 7137 C C . GLY B 1 242 ? -13.516 -22.453 2.33 1 79.31 242 GLY B C 1
ATOM 7138 O O . GLY B 1 242 ? -13.352 -22.641 1.123 1 79.31 242 GLY B O 1
ATOM 7139 N N . GLY B 1 243 ? -13.172 -23.25 3.141 1 86.19 243 GLY B N 1
ATOM 7140 C CA . GLY B 1 243 ? -12.656 -24.562 2.762 1 86.19 243 GLY B CA 1
ATOM 7141 C C . GLY B 1 243 ? -13.703 -25.453 2.105 1 86.19 243 GLY B C 1
ATOM 7142 O O . GLY B 1 243 ? -14.891 -25.375 2.439 1 86.19 243 GLY B O 1
ATOM 7143 N N . GLY B 1 244 ? -13.25 -26.297 1.176 1 88.62 244 GLY B N 1
ATOM 7144 C CA . GLY B 1 244 ? -14.156 -27.188 0.452 1 88.62 244 GLY B CA 1
ATOM 7145 C C . GLY B 1 244 ? -14.125 -28.609 0.954 1 88.62 244 GLY B C 1
ATOM 7146 O O . GLY B 1 244 ? -13.547 -28.891 2.006 1 88.62 244 GLY B O 1
ATOM 7147 N N . TYR B 1 245 ? -14.914 -29.484 0.296 1 92.5 245 TYR B N 1
ATOM 7148 C CA . TYR B 1 245 ? -14.992 -30.922 0.585 1 92.5 245 TYR B CA 1
ATOM 7149 C C . TYR B 1 245 ? -13.883 -31.688 -0.122 1 92.5 245 TYR B C 1
ATOM 7151 O O . TYR B 1 245 ? -13.5 -31.344 -1.246 1 92.5 245 TYR B O 1
ATOM 7159 N N . LEU B 1 246 ? -13.375 -32.625 0.639 1 94.88 246 LEU B N 1
ATOM 7160 C CA . LEU B 1 246 ? -12.477 -33.562 -0.048 1 94.88 246 LEU B CA 1
ATOM 7161 C C . LEU B 1 246 ? -13.203 -34.281 -1.176 1 94.88 246 LEU B C 1
ATOM 7163 O O . LEU B 1 246 ? -14.164 -35 -0.931 1 94.88 246 LEU B O 1
ATOM 7167 N N . HIS B 1 247 ? -12.812 -34.031 -2.334 1 93.12 247 HIS B N 1
ATOM 7168 C CA . HIS B 1 247 ? -13.531 -34.375 -3.549 1 93.12 247 HIS B CA 1
ATOM 7169 C C . HIS B 1 247 ? -12.633 -35.156 -4.508 1 93.12 247 HIS B C 1
ATOM 7171 O O . HIS B 1 247 ? -11.406 -35 -4.484 1 93.12 247 HIS B O 1
ATOM 7177 N N . SER B 1 248 ? -13.25 -36.094 -5.242 1 94.19 248 SER B N 1
ATOM 7178 C CA . SER B 1 248 ? -12.531 -36.781 -6.301 1 94.19 248 SER B CA 1
ATOM 7179 C C . SER B 1 248 ? -13.461 -37.156 -7.453 1 94.19 248 SER B C 1
ATOM 7181 O O . SER B 1 248 ? -14.68 -37.094 -7.309 1 94.19 248 SER B O 1
ATOM 7183 N N . HIS B 1 249 ? -12.938 -37.312 -8.586 1 91.44 249 HIS B N 1
ATOM 7184 C CA . HIS B 1 249 ? -13.625 -37.75 -9.797 1 91.44 249 HIS B CA 1
ATOM 7185 C C . HIS B 1 249 ? -12.719 -38.594 -10.672 1 91.44 249 HIS B C 1
ATOM 7187 O O . HIS B 1 249 ? -11.531 -38.75 -10.383 1 91.44 249 HIS B O 1
ATOM 7193 N N . SER B 1 250 ? -13.352 -39.094 -11.711 1 88.94 250 SER B N 1
ATOM 7194 C CA . SER B 1 250 ? -12.648 -40.094 -12.5 1 88.94 250 SER B CA 1
ATOM 7195 C C . SER B 1 250 ? -11.562 -39.469 -13.359 1 88.94 250 SER B C 1
ATOM 7197 O O . SER B 1 250 ? -10.711 -40.156 -13.914 1 88.94 250 SER B O 1
ATOM 7199 N N . HIS B 1 251 ? -11.445 -38.25 -13.305 1 91.25 251 HIS B N 1
ATOM 7200 C CA . HIS B 1 251 ? -10.461 -37.562 -14.133 1 91.25 251 HIS B CA 1
ATOM 7201 C C . HIS B 1 251 ? -9.055 -37.719 -13.539 1 91.25 251 HIS B C 1
ATOM 7203 O O . HIS B 1 251 ? -8.891 -37.656 -12.32 1 91.25 251 HIS B O 1
ATOM 7209 N N . LEU B 1 252 ? -8.156 -37.875 -14.367 1 91.06 252 LEU B N 1
ATOM 7210 C CA . LEU B 1 252 ? -6.762 -38.031 -13.961 1 91.06 252 LEU B CA 1
ATOM 7211 C C . LEU B 1 252 ? -6.016 -36.688 -14.07 1 91.06 252 LEU B C 1
ATOM 7213 O O . LEU B 1 252 ? -6.426 -35.812 -14.82 1 91.06 252 LEU B O 1
ATOM 7217 N N . TYR B 1 253 ? -5.059 -36.625 -13.203 1 92.12 253 TYR B N 1
ATOM 7218 C CA . TYR B 1 253 ? -4.145 -35.5 -13.391 1 92.12 253 TYR B CA 1
ATOM 7219 C C . TYR B 1 253 ? -3.488 -35.562 -14.766 1 92.12 253 TYR B C 1
ATOM 7221 O O . TYR B 1 253 ? -3.115 -36.625 -15.242 1 92.12 253 TYR B O 1
ATOM 7229 N N . PRO B 1 254 ? -3.535 -34.438 -15.328 1 84.44 254 PRO B N 1
ATOM 7230 C CA . PRO B 1 254 ? -2.934 -34.469 -16.656 1 84.44 254 PRO B CA 1
ATOM 7231 C C . PRO B 1 254 ? -1.425 -34.719 -16.625 1 84.44 254 PRO B C 1
ATOM 7233 O O . PRO B 1 254 ? -0.808 -34.625 -15.562 1 84.44 254 PRO B O 1
ATOM 7236 N N . LYS B 1 255 ? -0.996 -35.094 -17.75 1 74.62 255 LYS B N 1
ATOM 7237 C CA . LYS B 1 255 ? 0.443 -35.312 -17.875 1 74.62 255 LYS B CA 1
ATOM 7238 C C . LYS B 1 255 ? 1.219 -34.031 -17.547 1 74.62 255 LYS B C 1
ATOM 7240 O O . LYS B 1 255 ? 0.854 -32.938 -18 1 74.62 255 LYS B O 1
ATOM 7245 N N . GLY B 1 256 ? 2.219 -34.094 -16.625 1 69.56 256 GLY B N 1
ATOM 7246 C CA . GLY B 1 256 ? 3.027 -32.938 -16.234 1 69.56 256 GLY B CA 1
ATOM 7247 C C . GLY B 1 256 ? 2.668 -32.406 -14.867 1 69.56 256 GLY B C 1
ATOM 7248 O O . GLY B 1 256 ? 3.381 -31.562 -14.328 1 69.56 256 GLY B O 1
ATOM 7249 N N . SER B 1 257 ? 1.521 -32.812 -14.414 1 77.25 257 SER B N 1
ATOM 7250 C CA . SER B 1 257 ? 1.079 -32.375 -13.094 1 77.25 257 SER B CA 1
ATOM 7251 C C . SER B 1 257 ? 1.227 -33.5 -12.055 1 77.25 257 SER B C 1
ATOM 7253 O O . SER B 1 257 ? 0.315 -33.719 -11.266 1 77.25 257 SER B O 1
ATOM 7255 N N . GLY B 1 258 ? 2.352 -34.125 -12.133 1 78.25 258 GLY B N 1
ATOM 7256 C CA . GLY B 1 258 ? 2.586 -35.25 -11.227 1 78.25 258 GLY B CA 1
ATOM 7257 C C . GLY B 1 258 ? 2.236 -36.594 -11.836 1 78.25 258 GLY B C 1
ATOM 7258 O O . GLY B 1 258 ? 2.355 -36.781 -13.047 1 78.25 258 GLY B O 1
ATOM 7259 N N . ALA B 1 259 ? 1.977 -37.531 -10.992 1 85.31 259 ALA B N 1
ATOM 7260 C CA . ALA B 1 259 ? 1.587 -38.844 -11.43 1 85.31 259 ALA B CA 1
ATOM 7261 C C . ALA B 1 259 ? 0.204 -38.844 -12.078 1 85.31 259 ALA B C 1
ATOM 7263 O O . ALA B 1 259 ? -0.695 -38.125 -11.609 1 85.31 259 ALA B O 1
ATOM 7264 N N . ARG B 1 260 ? 0.16 -39.562 -13.125 1 87.5 260 ARG B N 1
ATOM 7265 C CA . ARG B 1 260 ? -1.123 -39.656 -13.812 1 87.5 260 ARG B CA 1
ATOM 7266 C C . ARG B 1 260 ? -2.096 -40.562 -13.055 1 87.5 260 ARG B C 1
ATOM 7268 O O . ARG B 1 260 ? -2.377 -41.656 -13.477 1 87.5 260 ARG B O 1
ATOM 7275 N N . GLN B 1 261 ? -2.486 -40.062 -12.07 1 92.44 261 GLN B N 1
ATOM 7276 C CA . GLN B 1 261 ? -3.451 -40.75 -11.211 1 92.44 261 GLN B CA 1
ATOM 7277 C C . GLN B 1 261 ? -4.688 -39.875 -10.984 1 92.44 261 GLN B C 1
ATOM 7279 O O . GLN B 1 261 ? -4.781 -38.781 -11.508 1 92.44 261 GLN B O 1
ATOM 7284 N N . GLN B 1 262 ? -5.633 -40.5 -10.32 1 93.56 262 GLN B N 1
ATOM 7285 C CA . GLN B 1 262 ? -6.926 -39.844 -10.141 1 93.56 262 GLN B CA 1
ATOM 7286 C C . GLN B 1 262 ? -6.781 -38.562 -9.336 1 93.56 262 GLN B C 1
ATOM 7288 O O . GLN B 1 262 ? -6.055 -38.531 -8.344 1 93.56 262 GLN B O 1
ATOM 7293 N N . GLN B 1 263 ? -7.523 -37.562 -9.797 1 94.25 263 GLN B N 1
ATOM 7294 C CA . GLN B 1 263 ? -7.434 -36.25 -9.164 1 94.25 263 GLN B CA 1
ATOM 7295 C C . GLN B 1 263 ? -8.156 -36.219 -7.82 1 94.25 263 GLN B C 1
ATOM 7297 O O . GLN B 1 263 ? -9.234 -36.812 -7.684 1 94.25 263 GLN B O 1
ATOM 7302 N N . ILE B 1 264 ? -7.496 -35.625 -6.859 1 95.44 264 ILE B N 1
ATOM 7303 C CA . ILE B 1 264 ? -8.117 -35.312 -5.582 1 95.44 264 ILE B CA 1
ATOM 7304 C C . ILE B 1 264 ? -8.133 -33.781 -5.395 1 95.44 264 ILE B C 1
ATOM 7306 O O . ILE B 1 264 ? -7.09 -33.156 -5.438 1 95.44 264 ILE B O 1
ATOM 7310 N N . THR B 1 265 ? -9.273 -33.219 -5.266 1 94.19 265 THR B N 1
ATOM 7311 C CA . THR B 1 265 ? -9.445 -31.766 -5.141 1 94.19 265 THR B CA 1
ATOM 7312 C C . THR B 1 265 ? -10.422 -31.438 -4.02 1 94.19 265 THR B C 1
ATOM 7314 O O . THR B 1 265 ? -10.961 -32.344 -3.367 1 94.19 265 THR B O 1
ATOM 7317 N N . THR B 1 266 ? -10.453 -30.172 -3.672 1 92.25 266 THR B N 1
ATOM 7318 C CA . THR B 1 266 ? -11.531 -29.719 -2.803 1 92.25 266 THR B CA 1
ATOM 7319 C C . THR B 1 266 ? -12.57 -28.938 -3.598 1 92.25 266 THR B C 1
ATOM 7321 O O . THR B 1 266 ? -12.227 -28.203 -4.535 1 92.25 266 THR B O 1
ATOM 7324 N N . TYR B 1 267 ? -13.703 -29.141 -3.299 1 86.5 267 TYR B N 1
ATOM 7325 C CA . TYR B 1 267 ? -14.875 -28.594 -3.98 1 86.5 267 TYR B CA 1
ATOM 7326 C C . TYR B 1 267 ? -15.891 -28.047 -2.979 1 86.5 267 TYR B C 1
ATOM 7328 O O . TYR B 1 267 ? -16.109 -28.656 -1.928 1 86.5 267 TYR B O 1
ATOM 7336 N N . THR B 1 268 ? -16.531 -26.969 -3.262 1 82.62 268 THR B N 1
ATOM 7337 C CA . THR B 1 268 ? -17.406 -26.344 -2.273 1 82.62 268 THR B CA 1
ATOM 7338 C C . THR B 1 268 ? -18.859 -26.797 -2.475 1 82.62 268 THR B C 1
ATOM 7340 O O . THR B 1 268 ? -19.734 -26.438 -1.695 1 82.62 268 THR B O 1
ATOM 7343 N N . HIS B 1 269 ? -19.156 -27.562 -3.383 1 82.12 269 HIS B N 1
ATOM 7344 C CA . HIS B 1 269 ? -20.516 -28.031 -3.613 1 82.12 269 HIS B CA 1
ATOM 7345 C C . HIS B 1 269 ? -20.719 -29.453 -3.123 1 82.12 269 HIS B C 1
ATOM 7347 O O . HIS B 1 269 ? -19.781 -30.266 -3.176 1 82.12 269 HIS B O 1
ATOM 7353 N N . LYS B 1 270 ? -21.859 -29.688 -2.688 1 81.19 270 LYS B N 1
ATOM 7354 C CA . LYS B 1 270 ? -22.172 -31.031 -2.191 1 81.19 270 LYS B CA 1
ATOM 7355 C C . LYS B 1 270 ? -22.578 -31.953 -3.332 1 81.19 270 LYS B C 1
ATOM 7357 O O . LYS B 1 270 ? -23.484 -31.625 -4.109 1 81.19 270 LYS B O 1
ATOM 7362 N N . ASP B 1 271 ? -21.859 -32.969 -3.404 1 82.88 271 ASP B N 1
ATOM 7363 C CA . ASP B 1 271 ? -22.172 -34 -4.387 1 82.88 271 ASP B CA 1
ATOM 7364 C C . ASP B 1 271 ? -21.688 -35.375 -3.924 1 82.88 271 ASP B C 1
ATOM 7366 O O . ASP B 1 271 ? -21.062 -35.5 -2.873 1 82.88 271 ASP B O 1
ATOM 7370 N N . ASP B 1 272 ? -22.062 -36.375 -4.578 1 87.88 272 ASP B N 1
ATOM 7371 C CA . ASP B 1 272 ? -21.75 -37.75 -4.203 1 87.88 272 ASP B CA 1
ATOM 7372 C C . ASP B 1 272 ? -20.25 -38.031 -4.34 1 87.88 272 ASP B C 1
ATOM 7374 O O . ASP B 1 272 ? -19.75 -39 -3.756 1 87.88 272 ASP B O 1
ATOM 7378 N N . ASN B 1 273 ? -19.609 -37.25 -5.066 1 92.44 273 ASN B N 1
ATOM 7379 C CA . ASN B 1 273 ? -18.172 -37.406 -5.266 1 92.44 273 ASN B CA 1
ATOM 7380 C C . ASN B 1 273 ? -17.375 -36.938 -4.059 1 92.44 273 ASN B C 1
ATOM 7382 O O . ASN B 1 273 ? -16.141 -37 -4.055 1 92.44 273 ASN B O 1
ATOM 7386 N N . ASN B 1 274 ? -18.141 -36.531 -3.045 1 93.81 274 ASN B N 1
ATOM 7387 C CA . ASN B 1 274 ? -17.5 -36.062 -1.82 1 93.81 274 ASN B CA 1
ATOM 7388 C C . ASN B 1 274 ? -17.469 -37.188 -0.766 1 93.81 274 ASN B C 1
ATOM 7390 O O . ASN B 1 274 ? -16.875 -37 0.304 1 93.81 274 ASN B O 1
ATOM 7394 N N . ILE B 1 275 ? -18.016 -38.344 -1.003 1 95 275 ILE B N 1
ATOM 7395 C CA . ILE B 1 275 ? -18.219 -39.375 0.016 1 95 275 ILE B CA 1
ATOM 7396 C C . ILE B 1 275 ? -17.016 -40.312 0.035 1 95 275 ILE B C 1
ATOM 7398 O O . ILE B 1 275 ? -16.562 -40.781 -1.015 1 95 275 ILE B O 1
ATOM 7402 N N . TRP B 1 276 ? -16.578 -40.625 1.216 1 96.5 276 TRP B N 1
ATOM 7403 C CA . TRP B 1 276 ? -15.438 -41.5 1.43 1 96.5 276 TRP B CA 1
ATOM 7404 C C . TRP B 1 276 ? -15.773 -42.594 2.434 1 96.5 276 TRP B C 1
ATOM 7406 O O . TRP B 1 276 ? -16.484 -42.344 3.406 1 96.5 276 TRP B O 1
ATOM 7416 N N . LEU B 1 277 ? -15.219 -43.75 2.254 1 95.62 277 LEU B N 1
ATOM 7417 C CA . LEU B 1 277 ? -15.367 -44.875 3.158 1 95.62 277 LEU B CA 1
ATOM 7418 C C . LEU B 1 277 ? -14.125 -45.031 4.027 1 95.62 277 LEU B C 1
ATOM 7420 O O . LEU B 1 277 ? -13 -45.094 3.51 1 95.62 277 LEU B O 1
ATOM 7424 N N . ILE B 1 278 ? -14.359 -45.094 5.297 1 95.88 278 ILE B N 1
ATOM 7425 C CA . ILE B 1 278 ? -13.25 -45.312 6.223 1 95.88 278 ILE B CA 1
ATOM 7426 C C . ILE B 1 278 ? -13.008 -46.812 6.398 1 95.88 278 ILE B C 1
ATOM 7428 O O . ILE B 1 278 ? -13.883 -47.531 6.863 1 95.88 278 ILE B O 1
ATOM 7432 N N . LYS B 1 279 ? -11.758 -47.219 6.129 1 95.12 279 LYS B N 1
ATOM 7433 C CA . LYS B 1 279 ? -11.375 -48.625 6.246 1 95.12 279 LYS B CA 1
ATOM 7434 C C . LYS B 1 279 ? -10.156 -48.781 7.152 1 95.12 279 LYS B C 1
ATOM 7436 O O . LYS B 1 279 ? -9.359 -47.875 7.305 1 95.12 279 LYS B O 1
ATOM 7441 N N . PRO B 1 280 ? -10.141 -50 7.77 1 93.31 280 PRO B N 1
ATOM 7442 C CA . PRO B 1 280 ? -8.891 -50.25 8.484 1 93.31 280 PRO B CA 1
ATOM 7443 C C . PRO B 1 280 ? -7.691 -50.375 7.543 1 93.31 280 PRO B C 1
ATOM 7445 O O . PRO B 1 280 ? -7.852 -50.719 6.367 1 93.31 280 PRO B O 1
ATOM 7448 N N . TYR B 1 281 ? -6.535 -50.031 8.078 1 90.44 281 TYR B N 1
ATOM 7449 C CA . TYR B 1 281 ? -5.34 -50 7.238 1 90.44 281 TYR B CA 1
ATOM 7450 C C . TYR B 1 281 ? -4.953 -51.375 6.754 1 90.44 281 TYR B C 1
ATOM 7452 O O . TYR B 1 281 ? -4.352 -51.531 5.688 1 90.44 281 TYR B O 1
ATOM 7460 N N . ASN B 1 282 ? -5.316 -52.438 7.523 1 85.5 282 ASN B N 1
ATOM 7461 C CA . ASN B 1 282 ? -4.812 -53.781 7.254 1 85.5 282 ASN B CA 1
ATOM 7462 C C . ASN B 1 282 ? -5.906 -54.688 6.695 1 85.5 282 ASN B C 1
ATOM 7464 O O . ASN B 1 282 ? -5.641 -55.844 6.328 1 85.5 282 ASN B O 1
ATOM 7468 N N . GLN B 1 283 ? -7.145 -54.281 6.723 1 85.12 283 GLN B N 1
ATOM 7469 C CA . GLN B 1 283 ? -8.258 -55.125 6.25 1 85.12 283 GLN B CA 1
ATOM 7470 C C . GLN B 1 283 ? -9.164 -54.312 5.312 1 85.12 283 GLN B C 1
ATOM 7472 O O . GLN B 1 283 ? -9.203 -53.094 5.371 1 85.12 283 GLN B O 1
ATOM 7477 N N . GLN B 1 284 ? -9.742 -55.062 4.434 1 83.69 284 GLN B N 1
ATOM 7478 C CA . GLN B 1 284 ? -10.641 -54.406 3.48 1 83.69 284 GLN B CA 1
ATOM 7479 C C . GLN B 1 284 ? -11.969 -54.031 4.137 1 83.69 284 GLN B C 1
ATOM 7481 O O . GLN B 1 284 ? -12.602 -53.062 3.748 1 83.69 284 GLN B O 1
ATOM 7486 N N . ALA B 1 285 ? -12.383 -54.844 5.023 1 84.69 285 ALA B N 1
ATOM 7487 C CA . ALA B 1 285 ? -13.633 -54.531 5.715 1 84.69 285 ALA B CA 1
ATOM 7488 C C . ALA B 1 285 ? -13.602 -55.031 7.156 1 84.69 285 ALA B C 1
ATOM 7490 O O . ALA B 1 285 ? -12.844 -55.938 7.484 1 84.69 285 ALA B O 1
ATOM 7491 N N . VAL B 1 286 ? -14.352 -54.281 7.949 1 82.94 286 VAL B N 1
ATOM 7492 C CA . VAL B 1 286 ? -14.547 -54.75 9.32 1 82.94 286 VAL B CA 1
ATOM 7493 C C . VAL B 1 286 ? -15.516 -55.938 9.32 1 82.94 286 VAL B C 1
ATOM 7495 O O . VAL B 1 286 ? -16.484 -55.969 8.562 1 82.94 286 VAL B O 1
ATOM 7498 N N . PRO B 1 287 ? -15.086 -56.969 10.125 1 80.94 287 PRO B N 1
ATOM 7499 C CA . PRO B 1 287 ? -16 -58.094 10.219 1 80.94 287 PRO B CA 1
ATOM 7500 C C . PRO B 1 287 ? -17.422 -57.688 10.578 1 80.94 287 PRO B C 1
ATOM 7502 O O . PRO B 1 287 ? -17.625 -56.719 11.328 1 80.94 287 PRO B O 1
ATOM 7505 N N . LYS B 1 288 ? -18.438 -58.438 10.008 1 80.06 288 LYS B N 1
ATOM 7506 C CA . LYS B 1 288 ? -19.844 -58.125 10.164 1 80.06 288 LYS B CA 1
ATOM 7507 C C . LYS B 1 288 ? -20.266 -58.156 11.633 1 80.06 288 LYS B C 1
ATOM 7509 O O . LYS B 1 288 ? -19.922 -59.094 12.359 1 80.06 288 LYS B O 1
ATOM 7514 N N . GLY B 1 289 ? -20.828 -57.094 12.102 1 78.94 289 GLY B N 1
ATOM 7515 C CA . GLY B 1 289 ? -21.391 -57 13.445 1 78.94 289 GLY B CA 1
ATOM 7516 C C . GLY B 1 289 ? -20.438 -56.406 14.453 1 78.94 289 GLY B C 1
ATOM 7517 O O . GLY B 1 289 ? -20.812 -56.156 15.602 1 78.94 289 GLY B O 1
ATOM 7518 N N . GLN B 1 290 ? -19.219 -56.125 14.039 1 87.06 290 GLN B N 1
ATOM 7519 C CA . GLN B 1 290 ? -18.25 -55.531 14.984 1 87.06 290 GLN B CA 1
ATOM 7520 C C . GLN B 1 290 ? -18.172 -54.031 14.828 1 87.06 290 GLN B C 1
ATOM 7522 O O . GLN B 1 290 ? -18.062 -53.531 13.711 1 87.06 290 GLN B O 1
ATOM 7527 N N . LEU B 1 291 ? -18.422 -53.344 15.922 1 91 291 LEU B N 1
ATOM 7528 C CA . LEU B 1 291 ? -18.312 -51.906 15.945 1 91 291 LEU B CA 1
ATOM 7529 C C . LEU B 1 291 ? -16.969 -51.469 16.484 1 91 291 LEU B C 1
ATOM 7531 O O . LEU B 1 291 ? -16.609 -51.812 17.625 1 91 291 LEU B O 1
ATOM 7535 N N . ARG B 1 292 ? -16.156 -50.844 15.656 1 92.38 292 ARG B N 1
ATOM 7536 C CA . ARG B 1 292 ? -14.867 -50.281 16.062 1 92.38 292 ARG B CA 1
ATOM 7537 C C . ARG B 1 292 ? -14.836 -48.781 15.828 1 92.38 292 ARG B C 1
ATOM 7539 O O . ARG B 1 292 ? -14.859 -48.312 14.688 1 92.38 292 ARG B O 1
ATOM 7546 N N . LEU B 1 293 ? -14.727 -48.094 16.922 1 94.62 293 LEU B N 1
ATOM 7547 C CA . LEU B 1 293 ? -14.719 -46.656 16.844 1 94.62 293 LEU B CA 1
ATOM 7548 C C . LEU B 1 293 ? -13.352 -46.125 16.406 1 94.62 293 LEU B C 1
ATOM 7550 O O . LEU B 1 293 ? -12.336 -46.781 16.656 1 94.62 293 LEU B O 1
ATOM 7554 N N . LEU B 1 294 ? -13.32 -45.062 15.703 1 94.88 294 LEU B N 1
ATOM 7555 C CA . LEU B 1 294 ? -12.094 -44.375 15.281 1 94.88 294 LEU B CA 1
ATOM 7556 C C . LEU B 1 294 ? -11.547 -43.5 16.406 1 94.88 294 LEU B C 1
ATOM 7558 O O . LEU B 1 294 ? -12.273 -42.688 16.953 1 94.88 294 LEU B O 1
ATOM 7562 N N . ARG B 1 295 ? -10.281 -43.656 16.734 1 95.38 295 ARG B N 1
ATOM 7563 C CA . ARG B 1 295 ? -9.672 -42.938 17.844 1 95.38 295 ARG B CA 1
ATOM 7564 C C . ARG B 1 295 ? -8.445 -42.156 17.391 1 95.38 295 ARG B C 1
ATOM 7566 O O . ARG B 1 295 ? -7.957 -42.344 16.281 1 95.38 295 ARG B O 1
ATOM 7573 N N . HIS B 1 296 ? -8.047 -41.312 18.297 1 95.44 296 HIS B N 1
ATOM 7574 C CA . HIS B 1 296 ? -6.867 -40.5 18.047 1 95.44 296 HIS B CA 1
ATOM 7575 C C . HIS B 1 296 ? -5.641 -41.344 17.781 1 95.44 296 HIS B C 1
ATOM 7577 O O . HIS B 1 296 ? -5.305 -42.219 18.594 1 95.44 296 HIS B O 1
ATOM 7583 N N . GLY B 1 297 ? -5.02 -41.125 16.656 1 93.88 297 GLY B N 1
ATOM 7584 C CA . GLY B 1 297 ? -3.779 -41.844 16.344 1 93.88 297 GLY B CA 1
ATOM 7585 C C . GLY B 1 297 ? -3.988 -43.094 15.547 1 93.88 297 GLY B C 1
ATOM 7586 O O . GLY B 1 297 ? -3.023 -43.781 15.172 1 93.88 297 GLY B O 1
ATOM 7587 N N . ASP B 1 298 ? -5.184 -43.438 15.266 1 94.56 298 ASP B N 1
ATOM 7588 C CA . ASP B 1 298 ? -5.477 -44.656 14.516 1 94.56 298 ASP B CA 1
ATOM 7589 C C . ASP B 1 298 ? -5.035 -44.531 13.055 1 94.56 298 ASP B C 1
ATOM 7591 O O . ASP B 1 298 ? -4.93 -43.438 12.531 1 94.56 298 ASP B O 1
ATOM 7595 N N . LEU B 1 299 ? -4.707 -45.719 12.477 1 95.31 299 LEU B N 1
ATOM 7596 C CA . LEU B 1 299 ? -4.371 -45.812 11.062 1 95.31 299 LEU B CA 1
ATOM 7597 C C . LEU B 1 299 ? -5.586 -46.219 10.234 1 95.31 299 LEU B C 1
ATOM 7599 O O . LEU B 1 299 ? -6.371 -47.062 10.664 1 95.31 299 LEU B O 1
ATOM 7603 N N . LEU B 1 300 ? -5.715 -45.531 9.164 1 95.31 300 LEU B N 1
ATOM 7604 C CA . LEU B 1 300 ? -6.875 -45.844 8.336 1 95.31 300 LEU B CA 1
ATOM 7605 C C . LEU B 1 300 ? -6.562 -45.656 6.855 1 95.31 300 LEU B C 1
ATOM 7607 O O . LEU B 1 300 ? -5.523 -45.062 6.512 1 95.31 300 LEU B O 1
ATOM 7611 N N . ARG B 1 301 ? -7.461 -46.188 5.961 1 96.06 301 ARG B N 1
ATOM 7612 C CA . ARG B 1 301 ? -7.523 -45.906 4.531 1 96.06 301 ARG B CA 1
ATOM 7613 C C . ARG B 1 301 ? -8.836 -45.219 4.164 1 96.06 301 ARG B C 1
ATOM 7615 O O . ARG B 1 301 ? -9.891 -45.531 4.719 1 96.06 301 ARG B O 1
ATOM 7622 N N . LEU B 1 302 ? -8.773 -44.219 3.357 1 96.56 302 LEU B N 1
ATOM 7623 C CA . LEU B 1 302 ? -9.961 -43.562 2.836 1 96.56 302 LEU B CA 1
ATOM 7624 C C . LEU B 1 302 ? -10.227 -43.969 1.391 1 96.56 302 LEU B C 1
ATOM 7626 O O . LEU B 1 302 ? -9.422 -43.688 0.5 1 96.56 302 LEU B O 1
ATOM 7630 N N . GLU B 1 303 ? -11.281 -44.594 1.176 1 95.94 303 GLU B N 1
ATOM 7631 C CA . GLU B 1 303 ? -11.68 -45.062 -0.155 1 95.94 303 GLU B CA 1
ATOM 7632 C C . GLU B 1 303 ? -12.805 -44.188 -0.715 1 95.94 303 GLU B C 1
ATOM 7634 O O . GLU B 1 303 ? -13.828 -44 -0.056 1 95.94 303 GLU B O 1
ATOM 7639 N N . HIS B 1 304 ? -12.609 -43.719 -1.859 1 96.25 304 HIS B N 1
ATOM 7640 C CA . HIS B 1 304 ? -13.656 -42.938 -2.527 1 96.25 304 HIS B CA 1
ATOM 7641 C C . HIS B 1 304 ? -14.828 -43.844 -2.92 1 96.25 304 HIS B C 1
ATOM 7643 O O . HIS B 1 304 ? -14.641 -44.875 -3.541 1 96.25 304 HIS B O 1
ATOM 7649 N N . LEU B 1 305 ? -15.992 -43.438 -2.684 1 94.25 305 LEU B N 1
ATOM 7650 C CA . LEU B 1 305 ? -17.156 -44.281 -2.83 1 94.25 305 LEU B CA 1
ATOM 7651 C C . LEU B 1 305 ? -17.469 -44.531 -4.301 1 94.25 305 LEU B C 1
ATOM 7653 O O . LEU B 1 305 ? -17.781 -45.656 -4.695 1 94.25 305 LEU B O 1
ATOM 7657 N N . VAL B 1 306 ? -17.406 -43.5 -5.102 1 93.44 306 VAL B N 1
ATOM 7658 C CA . VAL B 1 306 ? -17.859 -43.594 -6.488 1 93.44 306 VAL B CA 1
ATOM 7659 C C . VAL B 1 306 ? -16.797 -44.281 -7.344 1 93.44 306 VAL B C 1
ATOM 7661 O O . VAL B 1 306 ? -17.109 -45.188 -8.109 1 93.44 306 VAL B O 1
ATOM 7664 N N . THR B 1 307 ? -15.562 -43.906 -7.199 1 93.81 307 THR B N 1
ATOM 7665 C CA . THR B 1 307 ? -14.508 -44.406 -8.07 1 93.81 307 THR B CA 1
ATOM 7666 C C . THR B 1 307 ? -13.82 -45.625 -7.434 1 93.81 307 THR B C 1
ATOM 7668 O O . THR B 1 307 ? -13.102 -46.344 -8.109 1 93.81 307 THR B O 1
ATOM 7671 N N . LYS B 1 308 ? -13.93 -45.875 -6.195 1 93.94 308 LYS B N 1
ATOM 7672 C CA . LYS B 1 308 ? -13.383 -47 -5.434 1 93.94 308 LYS B CA 1
ATOM 7673 C C . LYS B 1 308 ? -11.859 -46.969 -5.402 1 93.94 308 LYS B C 1
ATOM 7675 O O . LYS B 1 308 ? -11.203 -48 -5.391 1 93.94 308 LYS B O 1
ATOM 7680 N N . ARG B 1 309 ? -11.344 -45.812 -5.457 1 95.69 309 ARG B N 1
ATOM 7681 C CA . ARG B 1 309 ? -9.906 -45.625 -5.312 1 95.69 309 ARG B CA 1
ATOM 7682 C C . ARG B 1 309 ? -9.57 -45.031 -3.943 1 95.69 309 ARG B C 1
ATOM 7684 O O . ARG B 1 309 ? -10.391 -44.344 -3.328 1 95.69 309 ARG B O 1
ATOM 7691 N N . ASN B 1 310 ? -8.359 -45.344 -3.5 1 96 310 ASN B N 1
ATOM 7692 C CA . ASN B 1 310 ? -7.941 -44.906 -2.172 1 96 310 ASN B CA 1
ATOM 7693 C C . ASN B 1 310 ? -7.188 -43.562 -2.229 1 96 310 ASN B C 1
ATOM 7695 O O . ASN B 1 310 ? -6.527 -43.281 -3.227 1 96 310 ASN B O 1
ATOM 7699 N N . LEU B 1 311 ? -7.352 -42.812 -1.127 1 96.94 311 LEU B N 1
ATOM 7700 C CA . LEU B 1 311 ? -6.543 -41.594 -0.965 1 96.94 311 LEU B CA 1
ATOM 7701 C C . LEU B 1 311 ? -5.066 -41.938 -0.812 1 96.94 311 LEU B C 1
ATOM 7703 O O . LEU B 1 311 ? -4.691 -42.688 0.103 1 96.94 311 LEU B O 1
ATOM 7707 N N . HIS B 1 312 ? -4.324 -41.406 -1.722 1 95.31 312 HIS B N 1
ATOM 7708 C CA . HIS B 1 312 ? -2.943 -41.844 -1.913 1 95.31 312 HIS B CA 1
ATOM 7709 C C . HIS B 1 312 ? -2.002 -40.625 -1.993 1 95.31 312 HIS B C 1
ATOM 7711 O O . HIS B 1 312 ? -2.396 -39.562 -2.447 1 95.31 312 HIS B O 1
ATOM 7717 N N . SER B 1 313 ? -0.849 -40.781 -1.375 1 95.31 313 SER B N 1
ATOM 7718 C CA . SER B 1 313 ? 0.204 -39.812 -1.599 1 95.31 313 SER B CA 1
ATOM 7719 C C . SER B 1 313 ? 1.551 -40.469 -1.839 1 95.31 313 SER B C 1
ATOM 7721 O O . SER B 1 313 ? 1.761 -41.625 -1.429 1 95.31 313 SER B O 1
ATOM 7723 N N . HIS B 1 314 ? 2.449 -39.812 -2.6 1 91.31 314 HIS B N 1
ATOM 7724 C CA . HIS B 1 314 ? 3.781 -40.312 -2.936 1 91.31 314 HIS B CA 1
ATOM 7725 C C . HIS B 1 314 ? 4.77 -39.156 -3.076 1 91.31 314 HIS B C 1
ATOM 7727 O O . HIS B 1 314 ? 4.41 -38 -2.877 1 91.31 314 HIS B O 1
ATOM 7733 N N . SER B 1 315 ? 5.906 -39.594 -3.293 1 88.25 315 SER B N 1
ATOM 7734 C CA . SER B 1 315 ? 6.973 -38.594 -3.314 1 88.25 315 SER B CA 1
ATOM 7735 C C . SER B 1 315 ? 7.016 -37.875 -4.648 1 88.25 315 SER B C 1
ATOM 7737 O O . SER B 1 315 ? 8.047 -37.844 -5.324 1 88.25 315 SER B O 1
ATOM 7739 N N . GLU B 1 316 ? 5.875 -37.375 -5.082 1 89.88 316 GLU B N 1
ATOM 7740 C CA . GLU B 1 316 ? 5.758 -36.531 -6.262 1 89.88 316 GLU B CA 1
ATOM 7741 C C . GLU B 1 316 ? 5.242 -35.125 -5.887 1 89.88 316 GLU B C 1
ATOM 7743 O O . GLU B 1 316 ? 4.371 -35 -5.027 1 89.88 316 GLU B O 1
ATOM 7748 N N . PRO B 1 317 ? 5.824 -34.188 -6.527 1 88.31 317 PRO B N 1
ATOM 7749 C CA . PRO B 1 317 ? 5.367 -32.844 -6.207 1 88.31 317 PRO B CA 1
ATOM 7750 C C . PRO B 1 317 ? 3.924 -32.594 -6.633 1 88.31 317 PRO B C 1
ATOM 7752 O O . PRO B 1 317 ? 3.475 -33.125 -7.652 1 88.31 317 PRO B O 1
ATOM 7755 N N . ALA B 1 318 ? 3.244 -31.75 -5.879 1 91 318 ALA B N 1
ATOM 7756 C CA . ALA B 1 318 ? 1.862 -31.375 -6.168 1 91 318 ALA B CA 1
ATOM 7757 C C . ALA B 1 318 ? 1.78 -30.5 -7.41 1 91 318 ALA B C 1
ATOM 7759 O O . ALA B 1 318 ? 2.768 -29.875 -7.801 1 91 318 ALA B O 1
ATOM 7760 N N . PRO B 1 319 ? 0.639 -30.5 -7.957 1 86.62 319 PRO B N 1
ATOM 7761 C CA . PRO B 1 319 ? 0.507 -29.812 -9.242 1 86.62 319 PRO B CA 1
ATOM 7762 C C . PRO B 1 319 ? 0.692 -28.312 -9.125 1 86.62 319 PRO B C 1
ATOM 7764 O O . PRO B 1 319 ? 1.341 -27.688 -9.977 1 86.62 319 PRO B O 1
ATOM 7767 N N . MET B 1 320 ? 0.122 -27.703 -8.148 1 85.94 320 MET B N 1
ATOM 7768 C CA . MET B 1 320 ? 0.185 -26.25 -8.016 1 85.94 320 MET B CA 1
ATOM 7769 C C . MET B 1 320 ? 1.259 -25.844 -7.016 1 85.94 320 MET B C 1
ATOM 7771 O O . MET B 1 320 ? 2.041 -24.922 -7.277 1 85.94 320 MET B O 1
ATOM 7775 N N . THR B 1 321 ? 1.291 -26.453 -5.875 1 87.69 321 THR B N 1
ATOM 7776 C CA . THR B 1 321 ? 2.264 -26.188 -4.824 1 87.69 321 THR B CA 1
ATOM 7777 C C . THR B 1 321 ? 3.393 -27.219 -4.855 1 87.69 321 THR B C 1
ATOM 7779 O O . THR B 1 321 ? 3.336 -28.234 -4.156 1 87.69 321 THR B O 1
ATOM 7782 N N . LYS B 1 322 ? 4.402 -26.875 -5.391 1 79.19 322 LYS B N 1
ATOM 7783 C CA . LYS B 1 322 ? 5.453 -27.844 -5.695 1 79.19 322 LYS B CA 1
ATOM 7784 C C . LYS B 1 322 ? 6.207 -28.25 -4.43 1 79.19 322 LYS B C 1
ATOM 7786 O O . LYS B 1 322 ? 6.809 -29.328 -4.379 1 79.19 322 LYS B O 1
ATOM 7791 N N . LYS B 1 323 ? 6.07 -27.406 -3.492 1 80.25 323 LYS B N 1
ATOM 7792 C CA . LYS B 1 323 ? 6.711 -27.734 -2.223 1 80.25 323 LYS B CA 1
ATOM 7793 C C . LYS B 1 323 ? 5.969 -28.859 -1.505 1 80.25 323 LYS B C 1
ATOM 7795 O O . LYS B 1 323 ? 6.496 -29.469 -0.572 1 80.25 323 LYS B O 1
ATOM 7800 N N . HIS B 1 324 ? 4.766 -29.078 -1.892 1 91.88 324 HIS B N 1
ATOM 7801 C CA . HIS B 1 324 ? 3.947 -30.141 -1.318 1 91.88 324 HIS B CA 1
ATOM 7802 C C . HIS B 1 324 ? 4.027 -31.406 -2.154 1 91.88 324 HIS B C 1
ATOM 7804 O O . HIS B 1 324 ? 4.605 -31.406 -3.246 1 91.88 324 HIS B O 1
ATOM 7810 N N . LEU B 1 325 ? 3.557 -32.438 -1.595 1 93.31 325 LEU B N 1
ATOM 7811 C CA . LEU B 1 325 ? 3.48 -33.719 -2.312 1 93.31 325 LEU B CA 1
ATOM 7812 C C . LEU B 1 325 ? 2.102 -33.906 -2.938 1 93.31 325 LEU B C 1
ATOM 7814 O O . LEU B 1 325 ? 1.103 -33.406 -2.408 1 93.31 325 LEU B O 1
ATOM 7818 N N . GLN B 1 326 ? 2.125 -34.625 -3.979 1 94.44 326 GLN B N 1
ATOM 7819 C CA . GLN B 1 326 ? 0.883 -34.875 -4.711 1 94.44 326 GLN B CA 1
ATOM 7820 C C . GLN B 1 326 ? -0.016 -35.844 -3.973 1 94.44 326 GLN B C 1
ATOM 7822 O O . GLN B 1 326 ? 0.463 -36.844 -3.428 1 94.44 326 GLN B O 1
ATOM 7827 N N . VAL B 1 327 ? -1.261 -35.562 -3.941 1 96.12 327 VAL B N 1
ATOM 7828 C CA . VAL B 1 327 ? -2.283 -36.438 -3.42 1 96.12 327 VAL B CA 1
ATOM 7829 C C . VAL B 1 327 ? -3.16 -36.969 -4.566 1 96.12 327 VAL B C 1
ATOM 7831 O O . VAL B 1 327 ? -3.697 -36.156 -5.34 1 96.12 327 VAL B O 1
ATOM 7834 N N . THR B 1 328 ? -3.281 -38.281 -4.641 1 95.69 328 THR B N 1
ATOM 7835 C CA . THR B 1 328 ? -4.004 -38.875 -5.762 1 95.69 328 THR B CA 1
ATOM 7836 C C . THR B 1 328 ? -4.93 -39.969 -5.281 1 95.69 328 THR B C 1
ATOM 7838 O O . THR B 1 328 ? -4.863 -40.406 -4.121 1 95.69 328 THR B O 1
ATOM 7841 N N . GLY B 1 329 ? -5.887 -40.312 -6.113 1 95 329 GLY B N 1
ATOM 7842 C CA . GLY B 1 329 ? -6.633 -41.562 -5.953 1 95 329 GLY B CA 1
ATOM 7843 C C . GLY B 1 329 ? -5.957 -42.75 -6.605 1 95 329 GLY B C 1
ATOM 7844 O O . GLY B 1 329 ? -5.586 -42.688 -7.777 1 95 329 GLY B O 1
ATOM 7845 N N . TYR B 1 330 ? -5.801 -43.719 -5.883 1 94.5 330 TYR B N 1
ATOM 7846 C CA . TYR B 1 330 ? -5.039 -44.875 -6.379 1 94.5 330 TYR B CA 1
ATOM 7847 C C . TYR B 1 330 ? -5.703 -46.188 -5.984 1 94.5 330 TYR B C 1
ATOM 7849 O O . TYR B 1 330 ? -6.391 -46.25 -4.965 1 94.5 330 TYR B O 1
ATOM 7857 N N . GLY B 1 331 ? -5.465 -47.25 -6.828 1 89.88 331 GLY B N 1
ATOM 7858 C CA . GLY B 1 331 ? -5.992 -48.562 -6.535 1 89.88 331 GLY B CA 1
ATOM 7859 C C . GLY B 1 331 ? -7.215 -48.906 -7.363 1 89.88 331 GLY B C 1
ATOM 7860 O O . GLY B 1 331 ? -7.691 -48.094 -8.156 1 89.88 331 GLY B O 1
ATOM 7861 N N . GLU B 1 332 ? -7.566 -50.25 -7.242 1 88.69 332 GLU B N 1
ATOM 7862 C CA . GLU B 1 332 ? -8.75 -50.75 -7.918 1 88.69 332 GLU B CA 1
ATOM 7863 C C . GLU B 1 332 ? -9.664 -51.5 -6.945 1 88.69 332 GLU B C 1
ATOM 7865 O O . GLU B 1 332 ? -9.219 -52.406 -6.238 1 88.69 332 GLU B O 1
ATOM 7870 N N . LEU B 1 333 ? -10.867 -51.125 -6.953 1 88.38 333 LEU B N 1
ATOM 7871 C CA . LEU B 1 333 ? -11.875 -51.719 -6.094 1 88.38 333 LEU B CA 1
ATOM 7872 C C . LEU B 1 333 ? -11.414 -51.75 -4.641 1 88.38 333 LEU B C 1
ATOM 7874 O O . LEU B 1 3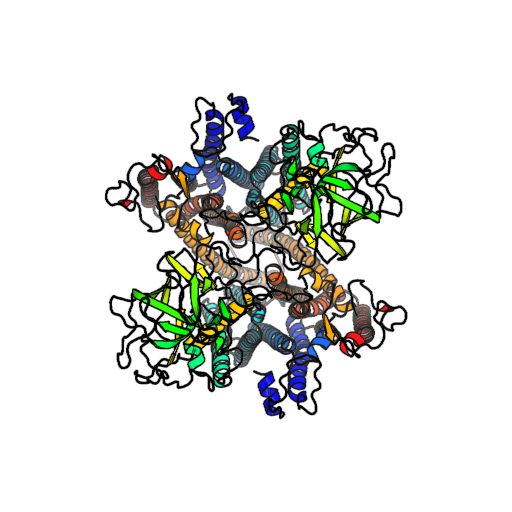33 ? -11.477 -52.781 -3.977 1 88.38 333 LEU B O 1
ATOM 7878 N N . GLY B 1 334 ? -10.773 -50.656 -4.242 1 87.62 334 GLY B N 1
ATOM 7879 C CA . GLY B 1 334 ? -10.414 -50.469 -2.844 1 87.62 334 GLY B CA 1
ATOM 7880 C C . GLY B 1 334 ? -9.062 -51.062 -2.486 1 87.62 334 GLY B C 1
ATOM 7881 O O . GLY B 1 334 ? -8.594 -50.906 -1.357 1 87.62 334 GLY B O 1
ATOM 7882 N N . VAL B 1 335 ? -8.469 -51.75 -3.373 1 88.25 335 VAL B N 1
ATOM 7883 C CA . VAL B 1 335 ? -7.172 -52.375 -3.08 1 88.25 335 VAL B CA 1
ATOM 7884 C C . VAL B 1 335 ? -6.051 -51.5 -3.645 1 88.25 335 VAL B C 1
ATOM 7886 O O . VAL B 1 335 ? -6.039 -51.188 -4.84 1 88.25 335 VAL B O 1
ATOM 7889 N N . GLY B 1 336 ? -5.246 -51.094 -2.797 1 90.31 336 GLY B N 1
ATOM 7890 C CA . GLY B 1 336 ? -4.121 -50.25 -3.189 1 90.31 336 GLY B CA 1
ATOM 7891 C C . GLY B 1 336 ? -2.807 -50.719 -2.578 1 90.31 336 GLY B C 1
ATOM 7892 O O . GLY B 1 336 ? -2.521 -51.906 -2.512 1 90.31 336 GLY B O 1
ATOM 7893 N N . ASP B 1 337 ? -1.944 -49.781 -2.242 1 90.25 337 ASP B N 1
ATOM 7894 C CA . ASP B 1 337 ? -0.631 -50.094 -1.692 1 90.25 337 ASP B CA 1
ATOM 7895 C C . ASP B 1 337 ? -0.417 -49.406 -0.344 1 90.25 337 ASP B C 1
ATOM 7897 O O . ASP B 1 337 ? -1.372 -48.938 0.275 1 90.25 337 ASP B O 1
ATOM 7901 N N . ALA B 1 338 ? 0.756 -49.5 0.227 1 89.56 338 ALA B N 1
ATOM 7902 C CA . ALA B 1 338 ? 1.085 -49 1.561 1 89.56 338 ALA B CA 1
ATOM 7903 C C . ALA B 1 338 ? 1.021 -47.469 1.61 1 89.56 338 ALA B C 1
ATOM 7905 O O . ALA B 1 338 ? 0.9 -46.875 2.688 1 89.56 338 ALA B O 1
ATOM 7906 N N . ASN B 1 339 ? 1.058 -46.875 0.482 1 93.88 339 ASN B N 1
ATOM 7907 C CA . ASN B 1 339 ? 1.042 -45.406 0.43 1 93.88 339 ASN B CA 1
ATOM 7908 C C . ASN B 1 339 ? -0.377 -44.875 0.547 1 93.88 339 ASN B C 1
ATOM 7910 O O . ASN B 1 339 ? -0.598 -43.656 0.378 1 93.88 339 ASN B O 1
ATOM 7914 N N . ASP B 1 340 ? -1.303 -45.75 0.891 1 94.88 340 ASP B N 1
ATOM 7915 C CA . ASP B 1 340 ? -2.691 -45.344 1.066 1 94.88 340 ASP B CA 1
ATOM 7916 C C . ASP B 1 340 ? -3.037 -45.188 2.547 1 94.88 340 ASP B C 1
ATOM 7918 O O . ASP B 1 340 ? -4.188 -44.906 2.896 1 94.88 340 ASP B O 1
ATOM 7922 N N . VAL B 1 341 ? -2.07 -45.406 3.363 1 95.44 341 VAL B N 1
ATOM 7923 C CA . VAL B 1 341 ? -2.346 -45.438 4.797 1 95.44 341 VAL B CA 1
ATOM 7924 C C . VAL B 1 341 ? -2.117 -44.062 5.406 1 95.44 341 VAL B C 1
ATOM 7926 O O . VAL B 1 341 ? -1.078 -43.438 5.176 1 95.44 341 VAL B O 1
ATOM 7929 N N . TRP B 1 342 ? -3.102 -43.625 6.121 1 96.94 342 TRP B N 1
ATOM 7930 C CA . TRP B 1 342 ? -3.053 -42.344 6.801 1 96.94 342 TRP B CA 1
ATOM 7931 C C . TRP B 1 342 ? -3.301 -42.5 8.297 1 96.94 342 TRP B C 1
ATOM 7933 O O . TRP B 1 342 ? -4.027 -43.406 8.719 1 96.94 342 TRP B O 1
ATOM 7943 N N . ARG B 1 343 ? -2.672 -41.656 9.047 1 95.38 343 ARG B N 1
ATOM 7944 C CA . ARG B 1 343 ? -2.92 -41.594 10.484 1 95.38 343 ARG B CA 1
ATOM 7945 C C . ARG B 1 343 ? -3.83 -40.406 10.812 1 95.38 343 ARG B C 1
ATOM 7947 O O . ARG B 1 343 ? -3.592 -39.281 10.367 1 95.38 343 ARG B O 1
ATOM 7954 N N . VAL B 1 344 ? -4.859 -40.656 11.57 1 96.06 344 VAL B N 1
ATOM 7955 C CA . VAL B 1 344 ? -5.801 -39.594 11.93 1 96.06 344 VAL B CA 1
ATOM 7956 C C . VAL B 1 344 ? -5.461 -39.062 13.32 1 96.06 344 VAL B C 1
ATOM 7958 O O . VAL B 1 344 ? -5.328 -39.844 14.273 1 96.06 344 VAL B O 1
ATOM 7961 N N . LEU B 1 345 ? -5.254 -37.75 13.367 1 94.88 345 LEU B N 1
ATOM 7962 C CA . LEU B 1 345 ? -4.957 -37.094 14.633 1 94.88 345 LEU B CA 1
ATOM 7963 C C . LEU B 1 345 ? -6.016 -36.031 14.945 1 94.88 345 LEU B C 1
ATOM 7965 O O . LEU B 1 345 ? -6.465 -35.312 14.055 1 94.88 345 LEU B O 1
ATOM 7969 N N . ILE B 1 346 ? -6.461 -36.062 16.172 1 94.12 346 ILE B N 1
ATOM 7970 C CA . ILE B 1 346 ? -7.363 -35.031 16.656 1 94.12 346 ILE B CA 1
ATOM 7971 C C . ILE B 1 346 ? -6.555 -33.844 17.188 1 94.12 346 ILE B C 1
ATOM 7973 O O . ILE B 1 346 ? -5.68 -34.031 18.031 1 94.12 346 ILE B O 1
ATOM 7977 N N . VAL B 1 347 ? -6.828 -32.656 16.562 1 91.75 347 VAL B N 1
ATOM 7978 C CA . VAL B 1 347 ? -6.121 -31.453 17.031 1 91.75 347 VAL B CA 1
ATOM 7979 C C . VAL B 1 347 ? -6.41 -31.234 18.516 1 91.75 347 VAL B C 1
ATOM 7981 O O . VAL B 1 347 ? -7.566 -31.078 18.906 1 91.75 347 VAL B O 1
ATOM 7984 N N . GLY B 1 348 ? -5.449 -31.266 19.453 1 84.81 348 GLY B N 1
ATOM 7985 C CA . GLY B 1 348 ? -5.602 -31.141 20.891 1 84.81 348 GLY B CA 1
ATOM 7986 C C . GLY B 1 348 ? -6.102 -32.406 21.547 1 84.81 348 GLY B C 1
ATOM 7987 O O . GLY B 1 348 ? -6.523 -32.375 22.719 1 84.81 348 GLY B O 1
ATOM 7988 N N . GLY B 1 349 ? -6.105 -33.469 20.75 1 88.19 349 GLY B N 1
ATOM 7989 C CA . GLY B 1 349 ? -6.652 -34.688 21.266 1 88.19 349 GLY B CA 1
ATOM 7990 C C . GLY B 1 349 ? -5.645 -35.5 22.062 1 88.19 349 GLY B C 1
ATOM 7991 O O . GLY B 1 349 ? -4.441 -35.25 21.984 1 88.19 349 GLY B O 1
ATOM 7992 N N . LYS B 1 350 ? -6.234 -36.281 23.062 1 84.31 350 LYS B N 1
ATOM 7993 C CA . LYS B 1 350 ? -5.461 -37.219 23.891 1 84.31 350 LYS B CA 1
ATOM 7994 C C . LYS B 1 350 ? -5.629 -38.656 23.406 1 84.31 350 LYS B C 1
ATOM 7996 O O . LYS B 1 350 ? -6.488 -38.938 22.578 1 84.31 350 LYS B O 1
ATOM 8001 N N . ALA B 1 351 ? -4.762 -39.438 24.062 1 85.62 351 ALA B N 1
ATOM 8002 C CA . ALA B 1 351 ? -4.809 -40.844 23.703 1 85.62 351 ALA B CA 1
ATOM 8003 C C . ALA B 1 351 ? -6.172 -41.438 24.016 1 85.62 351 ALA B C 1
ATOM 8005 O O . ALA B 1 351 ? -6.715 -41.219 25.109 1 85.62 351 ALA B O 1
ATOM 8006 N N . ASN B 1 352 ? -6.867 -42.062 23.125 1 87.56 352 ASN B N 1
ATOM 8007 C CA . ASN B 1 352 ? -8.125 -42.781 23.25 1 87.56 352 ASN B CA 1
ATOM 8008 C C . ASN B 1 352 ? -9.328 -41.875 23.031 1 87.56 352 ASN B C 1
ATOM 8010 O O . ASN B 1 352 ? -10.469 -42.281 23.266 1 87.56 352 ASN B O 1
ATOM 8014 N N . ASP B 1 353 ? -9.062 -40.688 22.625 1 93.19 353 ASP B N 1
ATOM 8015 C CA . ASP B 1 353 ? -10.188 -39.812 22.266 1 93.19 353 ASP B CA 1
ATOM 8016 C C . ASP B 1 353 ? -10.867 -40.312 20.984 1 93.19 353 ASP B C 1
ATOM 8018 O O . ASP B 1 353 ? -10.195 -40.719 20.047 1 93.19 353 ASP B O 1
ATOM 8022 N N . THR B 1 354 ? -12.133 -40.312 21.062 1 94.38 354 THR B N 1
ATOM 8023 C CA . THR B 1 354 ? -12.898 -40.75 19.891 1 94.38 354 THR B CA 1
ATOM 8024 C C . THR B 1 354 ? -13.156 -39.562 18.953 1 94.38 354 THR B C 1
ATOM 8026 O O . THR B 1 354 ? -13.32 -38.438 19.391 1 94.38 354 THR B O 1
ATOM 8029 N N . VAL B 1 355 ? -13.117 -39.844 17.656 1 94.38 355 VAL B N 1
ATOM 8030 C CA . VAL B 1 355 ? -13.406 -38.844 16.641 1 94.38 355 VAL B CA 1
ATOM 8031 C C . VAL B 1 355 ? -14.906 -38.594 16.578 1 94.38 355 VAL B C 1
ATOM 8033 O O . VAL B 1 355 ? -15.703 -39.531 16.484 1 94.38 355 VAL B O 1
ATOM 8036 N N . HIS B 1 356 ? -15.242 -37.344 16.688 1 91.38 356 HIS B N 1
ATOM 8037 C CA . HIS B 1 356 ? -16.641 -36.938 16.641 1 91.38 356 HIS B CA 1
ATOM 8038 C C . HIS B 1 356 ? -16.969 -36.219 15.344 1 91.38 356 HIS B C 1
ATOM 8040 O O . HIS B 1 356 ? -16.125 -35.469 14.828 1 91.38 356 HIS B O 1
ATOM 8046 N N . THR B 1 357 ? -18.156 -36.438 14.914 1 88.88 357 THR B N 1
ATOM 8047 C CA . THR B 1 357 ? -18.641 -35.75 13.711 1 88.88 357 THR B CA 1
ATOM 8048 C C . THR B 1 357 ? -18.812 -34.25 13.953 1 88.88 357 THR B C 1
ATOM 8050 O O . THR B 1 357 ? -19.297 -33.844 15.008 1 88.88 357 THR B O 1
ATOM 8053 N N . VAL B 1 358 ? -18.359 -33.438 13.016 1 82.75 358 VAL B N 1
ATOM 8054 C CA . VAL B 1 358 ? -18.547 -31.984 12.93 1 82.75 358 VAL B CA 1
ATOM 8055 C C . VAL B 1 358 ? -17.672 -31.297 13.977 1 82.75 358 VAL B C 1
ATOM 8057 O O . VAL B 1 358 ? -17.047 -30.281 13.695 1 82.75 358 VAL B O 1
ATOM 8060 N N . THR B 1 359 ? -17.516 -31.766 15.164 1 82.5 359 THR B N 1
ATOM 8061 C CA . THR B 1 359 ? -16.906 -31.047 16.281 1 82.5 359 THR B CA 1
ATOM 8062 C C . THR B 1 359 ? -15.406 -31.297 16.344 1 82.5 359 THR B C 1
ATOM 8064 O O . THR B 1 359 ? -14.641 -30.406 16.719 1 82.5 359 THR B O 1
ATOM 8067 N N . SER B 1 360 ? -15.023 -32.438 15.977 1 89.06 360 SER B N 1
ATOM 8068 C CA . SER B 1 360 ? -13.594 -32.75 16.047 1 89.06 360 SER B CA 1
ATOM 8069 C C . SER B 1 360 ? -12.852 -32.125 14.859 1 89.06 360 SER B C 1
ATOM 8071 O O . SER B 1 360 ? -13.32 -32.188 13.727 1 89.06 360 SER B O 1
ATOM 8073 N N . ARG B 1 361 ? -11.766 -31.516 15.195 1 90.62 361 ARG B N 1
ATOM 8074 C CA . ARG B 1 361 ? -10.805 -31.078 14.18 1 90.62 361 ARG B CA 1
ATOM 8075 C C . ARG B 1 361 ? -9.727 -32.125 13.969 1 90.62 361 ARG B C 1
ATOM 8077 O O . ARG B 1 361 ? -9.023 -32.531 14.906 1 90.62 361 ARG B O 1
ATOM 8084 N N . LEU B 1 362 ? -9.633 -32.562 12.75 1 94.81 362 LEU B N 1
ATOM 8085 C CA . LEU B 1 362 ? -8.773 -33.688 12.461 1 94.81 362 LEU B CA 1
ATOM 8086 C C . LEU B 1 362 ? -7.602 -33.281 11.57 1 94.81 362 LEU B C 1
ATOM 8088 O O . LEU B 1 362 ? -7.707 -32.312 10.812 1 94.81 362 LEU B O 1
ATOM 8092 N N . MET B 1 363 ? -6.523 -34 11.703 1 95.88 363 MET B N 1
ATOM 8093 C CA . MET B 1 363 ? -5.375 -33.938 10.805 1 95.88 363 MET B CA 1
ATOM 8094 C C . MET B 1 363 ? -5.047 -35.344 10.258 1 95.88 363 MET B C 1
ATOM 8096 O O . MET B 1 363 ? -5.051 -36.312 10.992 1 95.88 363 MET B O 1
ATOM 8100 N N . PHE B 1 364 ? -4.879 -35.469 9.008 1 96.56 364 PHE B N 1
ATOM 8101 C CA . PHE B 1 364 ? -4.48 -36.719 8.367 1 96.56 364 PHE B CA 1
ATOM 8102 C C . PHE B 1 364 ? -3.002 -36.688 8.008 1 96.56 364 PHE B C 1
ATOM 8104 O O . PHE B 1 364 ? -2.584 -35.938 7.129 1 96.56 364 PHE B O 1
ATOM 8111 N N . VAL B 1 365 ? -2.271 -37.5 8.672 1 95.81 365 VAL B N 1
ATOM 8112 C CA . VAL B 1 365 ? -0.834 -37.594 8.438 1 95.81 365 VAL B CA 1
ATOM 8113 C C . VAL B 1 365 ? -0.516 -38.844 7.648 1 95.81 365 VAL B C 1
ATOM 8115 O O . VAL B 1 365 ? -0.919 -39.969 8.039 1 95.81 365 VAL B O 1
ATOM 8118 N N . HIS B 1 366 ? 0.159 -38.656 6.586 1 95.62 366 HIS B N 1
ATOM 8119 C CA . HIS B 1 366 ? 0.562 -39.812 5.793 1 95.62 366 HIS B CA 1
ATOM 8120 C C . HIS B 1 366 ? 1.556 -40.656 6.555 1 95.62 366 HIS B C 1
ATOM 8122 O O . HIS B 1 366 ? 2.547 -40.156 7.086 1 95.62 366 HIS B O 1
ATOM 8128 N N . TYR B 1 367 ? 1.353 -41.906 6.566 1 92.12 367 TYR B N 1
ATOM 8129 C CA . TYR B 1 367 ? 2.098 -42.812 7.434 1 92.12 367 TYR B CA 1
ATOM 8130 C C . TYR B 1 367 ? 3.539 -42.969 6.961 1 92.12 367 TYR B C 1
ATOM 8132 O O . TYR B 1 367 ? 4.469 -42.938 7.773 1 92.12 367 TYR B O 1
ATOM 8140 N N . LEU B 1 368 ? 3.809 -43.031 5.699 1 90.38 368 LEU B N 1
ATOM 8141 C CA . LEU B 1 368 ? 5.141 -43.312 5.164 1 90.38 368 LEU B CA 1
ATOM 8142 C C . LEU B 1 368 ? 5.902 -42.031 4.918 1 90.38 368 LEU B C 1
ATOM 8144 O O . LEU B 1 368 ? 7.066 -41.906 5.301 1 90.38 368 LEU B O 1
ATOM 8148 N N . GLN B 1 369 ? 5.207 -41.094 4.336 1 90.69 369 GLN B N 1
ATOM 8149 C CA . GLN B 1 369 ? 5.883 -39.844 3.93 1 90.69 369 GLN B CA 1
ATOM 8150 C C . GLN B 1 369 ? 5.883 -38.844 5.059 1 90.69 369 GLN B C 1
ATOM 8152 O O . GLN B 1 369 ? 6.602 -37.812 4.996 1 90.69 369 GLN B O 1
ATOM 8157 N N . SER B 1 370 ? 5.121 -39 6.051 1 89.88 370 SER B N 1
ATOM 8158 C CA . SER B 1 370 ? 5.023 -38.094 7.199 1 89.88 370 SER B CA 1
ATOM 8159 C C . SER B 1 370 ? 4.625 -36.688 6.77 1 89.88 370 SER B C 1
ATOM 8161 O O . SER B 1 370 ? 5.164 -35.719 7.277 1 89.88 370 SER B O 1
ATOM 8163 N N . CYS B 1 371 ? 3.881 -36.531 5.805 1 93.75 371 CYS B N 1
ATOM 8164 C CA . CYS B 1 371 ? 3.305 -35.281 5.359 1 93.75 371 CYS B CA 1
ATOM 8165 C C . CYS B 1 371 ? 1.835 -35.188 5.75 1 93.75 371 CYS B C 1
ATOM 8167 O O . CYS B 1 371 ? 1.212 -36.188 6.098 1 93.75 371 CYS B O 1
ATOM 8169 N N . VAL B 1 372 ? 1.312 -33.969 5.828 1 95.5 372 VAL B N 1
ATOM 8170 C CA . VAL B 1 372 ? -0.059 -33.781 6.285 1 95.5 372 VAL B CA 1
ATOM 8171 C C . VAL B 1 372 ? -0.941 -33.344 5.109 1 95.5 372 VAL B C 1
ATOM 8173 O O . VAL B 1 372 ? -0.523 -32.562 4.258 1 95.5 372 VAL B O 1
ATOM 8176 N N . LEU B 1 373 ? -2.156 -33.938 5.078 1 96.31 373 LEU B N 1
ATOM 8177 C CA . LEU B 1 373 ? -3.131 -33.594 4.043 1 96.31 373 LEU B CA 1
ATOM 8178 C C . LEU B 1 373 ? -3.635 -32.188 4.195 1 96.31 373 LEU B C 1
ATOM 8180 O O . LEU B 1 373 ? -4.18 -31.812 5.238 1 96.31 373 LEU B O 1
ATOM 8184 N N . THR B 1 374 ? -3.477 -31.344 3.16 1 94.69 374 THR B N 1
ATOM 8185 C CA . THR B 1 374 ? -3.854 -29.953 3.279 1 94.69 374 THR B CA 1
ATOM 8186 C C . THR B 1 374 ? -4.469 -29.438 1.978 1 94.69 374 THR B C 1
ATOM 8188 O O . THR B 1 374 ? -4.398 -30.109 0.948 1 94.69 374 THR B O 1
ATOM 8191 N N . SER B 1 375 ? -5.211 -28.375 2.082 1 91.5 375 SER B N 1
ATOM 8192 C CA . SER B 1 375 ? -5.648 -27.594 0.935 1 91.5 375 SER B CA 1
ATOM 8193 C C . SER B 1 375 ? -4.789 -26.344 0.762 1 91.5 375 SER B C 1
ATOM 8195 O O . SER B 1 375 ? -4.836 -25.438 1.593 1 91.5 375 SER B O 1
ATOM 8197 N N . SER B 1 376 ? -3.99 -26.312 -0.27 1 85.19 376 SER B N 1
ATOM 8198 C CA . SER B 1 376 ? -2.938 -25.312 -0.439 1 85.19 376 SER B CA 1
ATOM 8199 C C . SER B 1 376 ? -3.523 -23.922 -0.627 1 85.19 376 SER B C 1
ATOM 8201 O O . SER B 1 376 ? -2.83 -22.922 -0.438 1 85.19 376 SER B O 1
ATOM 8203 N N . GLY B 1 377 ? -4.812 -23.828 -0.909 1 79.69 377 GLY B N 1
ATOM 8204 C CA . GLY B 1 377 ? -5.414 -22.531 -1.171 1 79.69 377 GLY B CA 1
ATOM 8205 C C . GLY B 1 377 ? -5.305 -22.109 -2.623 1 79.69 377 GLY B C 1
ATOM 8206 O O . GLY B 1 377 ? -5.93 -21.125 -3.035 1 79.69 377 GLY B O 1
ATOM 8207 N N . LYS B 1 378 ? -4.547 -22.828 -3.416 1 83.5 378 LYS B N 1
ATOM 8208 C CA . LYS B 1 378 ? -4.398 -22.531 -4.84 1 83.5 378 LYS B CA 1
ATOM 8209 C C . LYS B 1 378 ? -5.473 -23.25 -5.66 1 83.5 378 LYS B C 1
ATOM 8211 O O . LYS B 1 378 ? -5.93 -24.328 -5.289 1 83.5 378 LYS B O 1
ATOM 8216 N N . GLN B 1 379 ? -5.871 -22.516 -6.691 1 83.06 379 GLN B N 1
ATOM 8217 C CA . GLN B 1 379 ? -6.875 -23.078 -7.586 1 83.06 379 GLN B CA 1
ATOM 8218 C C . GLN B 1 379 ? -6.219 -23.828 -8.742 1 83.06 379 GLN B C 1
ATOM 8220 O O . GLN B 1 379 ? -5.211 -23.375 -9.297 1 83.06 379 GLN B O 1
ATOM 8225 N N . LEU B 1 380 ? -6.82 -24.984 -8.984 1 86 380 LEU B N 1
ATOM 8226 C CA . LEU B 1 380 ? -6.348 -25.766 -10.125 1 86 380 LEU B CA 1
ATOM 8227 C C . LEU B 1 380 ? -6.793 -25.125 -11.438 1 86 380 LEU B C 1
ATOM 8229 O O . LEU B 1 380 ? -7.82 -24.438 -11.484 1 86 380 LEU B O 1
ATOM 8233 N N . PRO B 1 381 ? -6.047 -25.344 -12.422 1 81.31 381 PRO B N 1
ATOM 8234 C CA . PRO B 1 381 ? -6.438 -24.812 -13.727 1 81.31 381 PRO B CA 1
ATOM 8235 C C . PRO B 1 381 ? -7.676 -25.484 -14.305 1 81.31 381 PRO B C 1
ATOM 8237 O O . PRO B 1 381 ? -8.336 -26.266 -13.609 1 81.31 381 PRO B O 1
ATOM 8240 N N . LYS B 1 382 ? -8.062 -25.219 -15.492 1 76.31 382 LYS B N 1
ATOM 8241 C CA . LYS B 1 382 ? -9.297 -25.703 -16.125 1 76.31 382 LYS B CA 1
ATOM 8242 C C . LYS B 1 382 ? -9.352 -27.234 -16.109 1 76.31 382 LYS B C 1
ATOM 8244 O O . LYS B 1 382 ? -10.43 -27.812 -15.977 1 76.31 382 LYS B O 1
ATOM 8249 N N . TRP B 1 383 ? -8.172 -27.844 -16.172 1 78.69 383 TRP B N 1
ATOM 8250 C CA . TRP B 1 383 ? -8.18 -29.312 -16.188 1 78.69 383 TRP B CA 1
ATOM 8251 C C . TRP B 1 383 ? -8.617 -29.859 -14.828 1 78.69 383 TRP B C 1
ATOM 8253 O O . TRP B 1 383 ? -9.055 -31 -14.727 1 78.69 383 TRP B O 1
ATOM 8263 N N . GLY B 1 384 ? -8.43 -29.078 -13.922 1 86.5 384 GLY B N 1
ATOM 8264 C CA . GLY B 1 384 ? -8.891 -29.469 -12.602 1 86.5 384 GLY B CA 1
ATOM 8265 C C . GLY B 1 384 ? -10.195 -28.812 -12.203 1 86.5 384 GLY B C 1
ATOM 8266 O O . GLY B 1 384 ? -10.508 -28.688 -11.016 1 86.5 384 GLY B O 1
ATOM 8267 N N . PHE B 1 385 ? -10.875 -28.188 -13.195 1 80.56 385 PHE B N 1
ATOM 8268 C CA . PHE B 1 385 ? -12.188 -27.578 -13.031 1 80.56 385 PHE B CA 1
ATOM 8269 C C . PHE B 1 385 ? -12.125 -26.375 -12.102 1 80.56 385 PHE B C 1
ATOM 8271 O O . PHE B 1 385 ? -13.086 -26.094 -11.383 1 80.56 385 PHE B O 1
ATOM 8278 N N . GLU B 1 386 ? -10.93 -25.844 -11.977 1 81.75 386 GLU B N 1
ATOM 8279 C CA . GLU B 1 386 ? -10.695 -24.656 -11.156 1 81.75 386 GLU B CA 1
ATOM 8280 C C . GLU B 1 386 ? -11.031 -24.938 -9.688 1 81.75 386 GLU B C 1
ATOM 8282 O O . GLU B 1 386 ? -11.469 -24.031 -8.969 1 81.75 386 GLU B O 1
ATOM 8287 N N . GLN B 1 387 ? -10.891 -26.172 -9.367 1 88 387 GLN B N 1
ATOM 8288 C CA . GLN B 1 387 ? -11.086 -26.547 -7.973 1 88 387 GLN B CA 1
ATOM 8289 C C . GLN B 1 387 ? -9.828 -26.281 -7.152 1 88 387 GLN B C 1
ATOM 8291 O O . GLN B 1 387 ? -8.781 -25.938 -7.703 1 88 387 GLN B O 1
ATOM 8296 N N . GLN B 1 388 ? -9.992 -26.391 -5.867 1 90.06 388 GLN B N 1
ATOM 8297 C CA . GLN B 1 388 ? -8.852 -26.109 -5 1 90.06 388 GLN B CA 1
ATOM 8298 C C . GLN B 1 388 ? -7.918 -27.312 -4.914 1 90.06 388 GLN B C 1
ATOM 8300 O O . GLN B 1 388 ? -8.375 -28.453 -4.875 1 90.06 388 GLN B O 1
ATOM 8305 N N . GLU B 1 389 ? -6.676 -27 -4.824 1 92.38 389 GLU B N 1
ATOM 8306 C CA . GLU B 1 389 ? -5.652 -28.047 -4.781 1 92.38 389 GLU B CA 1
ATOM 8307 C C . GLU B 1 389 ? -5.574 -28.688 -3.4 1 92.38 389 GLU B C 1
ATOM 8309 O O . GLU B 1 389 ? -5.586 -28 -2.383 1 92.38 389 GLU B O 1
ATOM 8314 N N . VAL B 1 390 ? -5.582 -30 -3.404 1 95.12 390 VAL B N 1
ATOM 8315 C CA . VAL B 1 390 ? -5.27 -30.781 -2.215 1 95.12 390 VAL B CA 1
ATOM 8316 C C . VAL B 1 390 ? -3.859 -31.359 -2.332 1 95.12 390 VAL B C 1
ATOM 8318 O O . VAL B 1 390 ? -3.51 -31.953 -3.354 1 95.12 390 VAL B O 1
ATOM 8321 N N . SER B 1 391 ? -3.088 -31.109 -1.402 1 94.94 391 SER B N 1
ATOM 8322 C CA . SER B 1 391 ? -1.711 -31.594 -1.41 1 94.94 391 SER B CA 1
ATOM 8323 C C . SER B 1 391 ? -1.29 -32.094 -0.031 1 94.94 391 SER B C 1
ATOM 8325 O O . SER B 1 391 ? -2.068 -32.031 0.922 1 94.94 391 SER B O 1
ATOM 8327 N N . CYS B 1 392 ? -0.174 -32.719 -0.027 1 95.56 392 CYS B N 1
ATOM 8328 C CA . CYS B 1 392 ? 0.41 -33.188 1.221 1 95.56 392 CYS B CA 1
ATOM 8329 C C . CYS B 1 392 ? 1.615 -32.344 1.618 1 95.56 392 CYS B C 1
ATOM 8331 O O . CYS B 1 392 ? 2.66 -32.406 0.967 1 95.56 392 CYS B O 1
ATOM 8333 N N . ASN B 1 393 ? 1.434 -31.578 2.66 1 94 393 ASN B N 1
ATOM 8334 C CA . ASN B 1 393 ? 2.465 -30.641 3.113 1 94 393 ASN B CA 1
ATOM 8335 C C . ASN B 1 393 ? 3.432 -31.312 4.086 1 94 393 ASN B C 1
ATOM 8337 O O . ASN B 1 393 ? 3.008 -31.984 5.023 1 94 393 ASN B O 1
ATOM 8341 N N . LEU B 1 394 ? 4.684 -31.062 3.916 1 87.69 394 LEU B N 1
ATOM 8342 C CA . LEU B 1 394 ? 5.703 -31.656 4.773 1 87.69 394 LEU B CA 1
ATOM 8343 C C . LEU B 1 394 ? 5.75 -30.969 6.129 1 87.69 394 LEU B C 1
ATOM 8345 O O . LEU B 1 394 ? 6.25 -31.531 7.102 1 87.69 394 LEU B O 1
ATOM 8349 N N . ASN B 1 395 ? 5.188 -29.828 6.176 1 83.31 395 ASN B N 1
ATOM 8350 C CA . ASN B 1 395 ? 5.051 -29.125 7.445 1 83.31 395 ASN B CA 1
ATOM 8351 C C . ASN B 1 395 ? 3.781 -29.547 8.188 1 83.31 395 ASN B C 1
ATOM 8353 O O . ASN B 1 395 ? 2.682 -29.125 7.82 1 83.31 395 ASN B O 1
ATOM 8357 N N . ILE B 1 396 ? 3.982 -30.156 9.273 1 81.69 396 ILE B N 1
ATOM 8358 C CA . ILE B 1 396 ? 2.865 -30.75 10.008 1 81.69 396 ILE B CA 1
ATOM 8359 C C . ILE B 1 396 ? 2.09 -29.641 10.727 1 81.69 396 ILE B C 1
ATOM 8361 O O . ILE B 1 396 ? 0.917 -29.828 11.07 1 81.69 396 ILE B O 1
ATOM 8365 N N . ARG B 1 397 ? 2.586 -28.422 10.867 1 75.69 397 ARG B N 1
ATOM 8366 C CA . ARG B 1 397 ? 1.933 -27.359 11.617 1 75.69 397 ARG B CA 1
ATOM 8367 C C . ARG B 1 397 ? 1.141 -26.438 10.688 1 75.69 397 ARG B C 1
ATOM 8369 O O . ARG B 1 397 ? 0.729 -25.344 11.086 1 75.69 397 ARG B O 1
ATOM 8376 N N . ASP B 1 398 ? 0.884 -26.938 9.539 1 83.88 398 ASP B N 1
ATOM 8377 C CA . ASP B 1 398 ? 0.112 -26.156 8.578 1 83.88 398 ASP B CA 1
ATOM 8378 C C . ASP B 1 398 ? -1.312 -25.938 9.078 1 83.88 398 ASP B C 1
ATOM 8380 O O . ASP B 1 398 ? -2.037 -26.891 9.367 1 83.88 398 ASP B O 1
ATOM 8384 N N . LYS B 1 399 ? -1.684 -24.641 9.227 1 82.25 399 LYS B N 1
ATOM 8385 C CA . LYS B 1 399 ? -3.01 -24.297 9.734 1 82.25 399 LYS B CA 1
ATOM 8386 C C . LYS B 1 399 ? -4.098 -24.734 8.758 1 82.25 399 LYS B C 1
ATOM 8388 O O . LYS B 1 399 ? -5.238 -24.984 9.156 1 82.25 399 LYS B O 1
ATOM 8393 N N . ASN B 1 400 ? -3.762 -24.922 7.543 1 88.44 400 ASN B N 1
ATOM 8394 C CA . ASN B 1 400 ? -4.742 -25.312 6.531 1 88.44 400 ASN B CA 1
ATOM 8395 C C . ASN B 1 400 ? -4.895 -26.828 6.449 1 88.44 400 ASN B C 1
ATOM 8397 O O . ASN B 1 400 ? -5.68 -27.328 5.645 1 88.44 400 ASN B O 1
ATOM 8401 N N . ALA B 1 401 ? -4.223 -27.484 7.348 1 93 401 ALA B N 1
ATOM 8402 C CA . ALA B 1 401 ? -4.262 -28.953 7.297 1 93 401 ALA B CA 1
ATOM 8403 C C . ALA B 1 401 ? -5.285 -29.5 8.281 1 93 401 ALA B C 1
ATOM 8405 O O . ALA B 1 401 ? -5.211 -30.672 8.672 1 93 401 ALA B O 1
ATOM 8406 N N . GLN B 1 402 ? -6.227 -28.766 8.68 1 93.25 402 GLN B N 1
ATOM 8407 C CA . GLN B 1 402 ? -7.277 -29.219 9.578 1 93.25 402 GLN B CA 1
ATOM 8408 C C . GLN B 1 402 ? -8.555 -29.547 8.82 1 93.25 402 GLN B C 1
ATOM 8410 O O . GLN B 1 402 ? -8.945 -28.812 7.902 1 93.25 402 GLN B O 1
ATOM 8415 N N . TRP B 1 403 ? -9.086 -30.719 9.125 1 94.69 403 TRP B N 1
ATOM 8416 C CA . TRP B 1 403 ? -10.297 -31.219 8.477 1 94.69 403 TRP B CA 1
ATOM 8417 C C . TRP B 1 403 ? -11.344 -31.609 9.516 1 94.69 403 TRP B C 1
ATOM 8419 O O . TRP B 1 403 ? -11.031 -31.75 10.703 1 94.69 403 TRP B O 1
ATOM 8429 N N . ASN B 1 404 ? -12.602 -31.766 9.18 1 92.56 404 ASN B N 1
ATOM 8430 C CA . ASN B 1 404 ? -13.656 -32.312 10.031 1 92.56 404 ASN B CA 1
ATOM 8431 C C . ASN B 1 404 ? -14.609 -33.219 9.234 1 92.56 404 ASN B C 1
ATOM 8433 O O . ASN B 1 404 ? -14.742 -33.062 8.016 1 92.56 404 ASN B O 1
ATOM 8437 N N . VAL B 1 405 ? -15.109 -34.219 9.891 1 92.19 405 VAL B N 1
ATOM 8438 C CA . VAL B 1 405 ? -16.141 -35.062 9.305 1 92.19 405 VAL B CA 1
ATOM 8439 C C . VAL B 1 405 ? -17.484 -34.344 9.352 1 92.19 405 VAL B C 1
ATOM 8441 O O . VAL B 1 405 ? -17.938 -33.938 10.43 1 92.19 405 VAL B O 1
ATOM 8444 N N . GLU B 1 406 ? -18.047 -34.094 8.188 1 89.06 406 GLU B N 1
ATOM 8445 C CA . GLU B 1 406 ? -19.312 -33.375 8.141 1 89.06 406 GLU B CA 1
ATOM 8446 C C . GLU B 1 406 ? -20.5 -34.344 8.141 1 89.06 406 GLU B C 1
ATOM 8448 O O . GLU B 1 406 ? -21.391 -34.25 8.984 1 89.06 406 GLU B O 1
ATOM 8453 N N . ASP B 1 407 ? -20.531 -35.219 7.184 1 87.75 407 ASP B N 1
ATOM 8454 C CA . ASP B 1 407 ? -21.562 -36.25 7.129 1 87.75 407 ASP B CA 1
ATOM 8455 C C . ASP B 1 407 ? -20.984 -37.594 7.578 1 87.75 407 ASP B C 1
ATOM 8457 O O . ASP B 1 407 ? -19.812 -37.875 7.363 1 87.75 407 ASP B O 1
ATOM 8461 N N . ASN B 1 408 ? -21.875 -38.312 8.273 1 91.25 408 ASN B N 1
ATOM 8462 C CA . ASN B 1 408 ? -21.484 -39.625 8.828 1 91.25 408 ASN B CA 1
ATOM 8463 C C . ASN B 1 408 ? -22.641 -40.625 8.797 1 91.25 408 ASN B C 1
ATOM 8465 O O . ASN B 1 408 ? -23.656 -40.406 9.453 1 91.25 408 ASN B O 1
ATOM 8469 N N . GLN B 1 409 ? -22.438 -41.625 8.062 1 91.06 409 GLN B N 1
ATOM 8470 C CA . GLN B 1 409 ? -23.438 -42.688 8 1 91.06 409 GLN B CA 1
ATOM 8471 C C . GLN B 1 409 ? -22.828 -44.031 8.406 1 91.06 409 GLN B C 1
ATOM 8473 O O . GLN B 1 409 ? -21.781 -44.406 7.906 1 91.06 409 GLN B O 1
ATOM 8478 N N . HIS B 1 410 ? -23.438 -44.594 9.398 1 91.62 410 HIS B N 1
ATOM 8479 C CA . HIS B 1 410 ? -23.031 -45.938 9.852 1 91.62 410 HIS B CA 1
ATOM 8480 C C . HIS B 1 410 ? -24.234 -46.75 10.289 1 91.62 410 HIS B C 1
ATOM 8482 O O . HIS B 1 410 ? -25.109 -46.25 11 1 91.62 410 HIS B O 1
ATOM 8488 N N . LYS B 1 411 ? -24.25 -48 10 1 86.31 411 LYS B N 1
ATOM 8489 C CA . LYS B 1 411 ? -25.406 -48.844 10.234 1 86.31 411 LYS B CA 1
ATOM 8490 C C . LYS B 1 411 ? -25.531 -49.219 11.711 1 86.31 411 LYS B C 1
ATOM 8492 O O . LYS B 1 411 ? -26.641 -49.344 12.234 1 86.31 411 LYS B O 1
ATOM 8497 N N . LEU B 1 412 ? -24.469 -49.344 12.375 1 89.56 412 LEU B N 1
ATOM 8498 C CA . LEU B 1 412 ? -24.5 -49.875 13.734 1 89.56 412 LEU B CA 1
ATOM 8499 C C . LEU B 1 412 ? -24.516 -48.75 14.758 1 89.56 412 LEU B C 1
ATOM 8501 O O . LEU B 1 412 ? -24.656 -48.969 15.961 1 89.56 412 LEU B O 1
ATOM 8505 N N . LEU B 1 413 ? -24.344 -47.531 14.391 1 90.5 413 LEU B N 1
ATOM 8506 C CA . LEU B 1 413 ? -24.266 -46.438 15.344 1 90.5 413 LEU B CA 1
ATOM 8507 C C . LEU B 1 413 ? -25.594 -45.688 15.414 1 90.5 413 LEU B C 1
ATOM 8509 O O . LEU B 1 413 ? -26.25 -45.469 14.391 1 90.5 413 LEU B O 1
ATOM 8513 N N . PRO B 1 414 ? -25.938 -45.344 16.656 1 86.5 414 PRO B N 1
ATOM 8514 C CA . PRO B 1 414 ? -27.156 -44.562 16.781 1 86.5 414 PRO B CA 1
ATOM 8515 C C . PRO B 1 414 ? -27 -43.125 16.281 1 86.5 414 PRO B C 1
ATOM 8517 O O . PRO B 1 414 ? -25.922 -42.562 16.375 1 86.5 414 PRO B O 1
ATOM 8520 N N . SER B 1 415 ? -28.094 -42.625 15.719 1 84.38 415 SER B N 1
ATOM 8521 C CA . SER B 1 415 ? -28.109 -41.25 15.211 1 84.38 415 SER B CA 1
ATOM 8522 C C . SER B 1 415 ? -28.5 -40.25 16.297 1 84.38 415 SER B C 1
ATOM 8524 O O . SER B 1 415 ? -29.344 -40.562 17.141 1 84.38 415 SER B O 1
ATOM 8526 N N . VAL B 1 416 ? -27.656 -39.281 16.484 1 80.44 416 VAL B N 1
ATOM 8527 C CA . VAL B 1 416 ? -27.953 -38.219 17.422 1 80.44 416 VAL B CA 1
ATOM 8528 C C . VAL B 1 416 ? -28.234 -36.938 16.672 1 80.44 416 VAL B C 1
ATOM 8530 O O . VAL B 1 416 ? -27.719 -36.719 15.578 1 80.44 416 VAL B O 1
ATOM 8533 N N . SER B 1 417 ? -29.125 -36.125 17.312 1 78.69 417 SER B N 1
ATOM 8534 C CA . SER B 1 417 ? -29.453 -34.844 16.688 1 78.69 417 SER B CA 1
ATOM 8535 C C . SER B 1 417 ? -28.344 -33.812 16.922 1 78.69 417 SER B C 1
ATOM 8537 O O . SER B 1 417 ? -27.859 -33.656 18.031 1 78.69 417 SER B O 1
ATOM 8539 N N . PHE B 1 418 ? -27.906 -33.219 15.883 1 74.94 418 PHE B N 1
ATOM 8540 C CA . PHE B 1 418 ? -26.812 -32.25 15.961 1 74.94 418 PHE B CA 1
ATOM 8541 C C . PHE B 1 418 ? -27.344 -30.828 16.109 1 74.94 418 PHE B C 1
ATOM 8543 O O . PHE B 1 418 ? -26.578 -29.859 16.094 1 74.94 418 PHE B O 1
ATOM 8550 N N . SER B 1 419 ? -28.547 -30.672 16.312 1 73.88 419 SER B N 1
ATOM 8551 C CA . SER B 1 419 ? -29.141 -29.359 16.438 1 73.88 419 SER B CA 1
ATOM 8552 C C . SER B 1 419 ? -28.594 -28.609 17.641 1 73.88 419 SER B C 1
ATOM 8554 O O . SER B 1 419 ? -28.547 -27.375 17.656 1 73.88 419 SER B O 1
ATOM 8556 N N . ILE B 1 420 ? -28.062 -29.328 18.625 1 66.81 420 ILE B N 1
ATOM 8557 C CA . ILE B 1 420 ? -27.578 -28.719 19.859 1 66.81 420 ILE B CA 1
ATOM 8558 C C . ILE B 1 420 ? -26.25 -28.016 19.594 1 66.81 420 ILE B C 1
ATOM 8560 O O . ILE B 1 420 ? -25.906 -27.062 20.297 1 66.81 420 ILE B O 1
ATOM 8564 N N . TYR B 1 421 ? -25.609 -28.438 18.547 1 70.38 421 TYR B N 1
ATOM 8565 C CA . TYR B 1 421 ? -24.281 -27.875 18.312 1 70.38 421 TYR B CA 1
ATOM 8566 C C . TYR B 1 421 ? -24.328 -26.781 17.234 1 70.38 421 TYR B C 1
ATOM 8568 O O . TYR B 1 421 ? -23.297 -26.344 16.75 1 70.38 421 TYR B O 1
ATOM 8576 N N . ALA B 1 422 ? -25.531 -26.359 16.984 1 81.12 422 ALA B N 1
ATOM 8577 C CA . ALA B 1 422 ? -25.672 -25.312 15.969 1 81.12 422 ALA B CA 1
ATOM 8578 C C . ALA B 1 422 ? -25.156 -23.969 16.484 1 81.12 422 ALA B C 1
ATOM 8580 O O . ALA B 1 422 ? -25.391 -23.609 17.641 1 81.12 422 ALA B O 1
ATOM 8581 N N . PRO B 1 423 ? -24.391 -23.281 15.695 1 87.19 423 PRO B N 1
ATOM 8582 C CA . PRO B 1 423 ? -23.812 -22.016 16.141 1 87.19 423 PRO B CA 1
ATOM 8583 C C . PRO B 1 423 ? -24.859 -20.938 16.359 1 87.19 423 PRO B C 1
ATOM 8585 O O . PRO B 1 423 ? -25.906 -20.938 15.703 1 87.19 423 PRO B O 1
ATOM 8588 N N . GLY B 1 424 ? -24.578 -20.094 17.281 1 89.5 424 GLY B N 1
ATOM 8589 C CA . GLY B 1 424 ? -25.438 -18.938 17.531 1 89.5 424 GLY B CA 1
ATOM 8590 C C . GLY B 1 424 ? -25.281 -17.844 16.5 1 89.5 424 GLY B C 1
ATOM 8591 O O . GLY B 1 424 ? -24.562 -18.016 15.508 1 89.5 424 GLY B O 1
ATOM 8592 N N . PHE B 1 425 ? -25.953 -16.703 16.703 1 93.56 425 PHE B N 1
ATOM 8593 C CA . PHE B 1 425 ? -25.953 -15.609 15.75 1 93.56 425 PHE B CA 1
ATOM 8594 C C . PHE B 1 425 ? -24.562 -14.992 15.625 1 93.56 425 PHE B C 1
ATOM 8596 O O . PHE B 1 425 ? -24.062 -14.789 14.516 1 93.56 425 PHE B O 1
ATOM 8603 N N . PHE B 1 426 ? -23.969 -14.727 16.766 1 94.44 426 PHE B N 1
ATOM 8604 C CA . PHE B 1 426 ? -22.703 -14 16.734 1 94.44 426 PHE B CA 1
ATOM 8605 C C . PHE B 1 426 ? -21.625 -14.828 16.062 1 94.44 426 PHE B C 1
ATOM 8607 O O . PHE B 1 426 ? -20.781 -14.289 15.352 1 94.44 426 PHE B O 1
ATOM 8614 N N . ALA B 1 427 ? -21.625 -16.109 16.25 1 91.44 427 ALA B N 1
ATOM 8615 C CA . ALA B 1 427 ? -20.656 -16.984 15.57 1 91.44 427 ALA B CA 1
ATOM 8616 C C . ALA B 1 427 ? -20.859 -16.953 14.062 1 91.44 427 ALA B C 1
ATOM 8618 O O . ALA B 1 427 ? -19.906 -16.859 13.297 1 91.44 427 ALA B O 1
ATOM 8619 N N . ARG B 1 428 ? -22.109 -17.047 13.75 1 93.19 428 ARG B N 1
ATOM 8620 C CA . ARG B 1 428 ? -22.422 -17 12.32 1 93.19 428 ARG B CA 1
ATOM 8621 C C . ARG B 1 428 ? -22.094 -15.641 11.727 1 93.19 428 ARG B C 1
ATOM 8623 O O . ARG B 1 428 ? -21.656 -15.547 10.578 1 93.19 428 ARG B O 1
ATOM 8630 N N . PHE B 1 429 ? -22.375 -14.648 12.516 1 95.25 429 PHE B N 1
ATOM 8631 C CA . PHE B 1 429 ? -22.094 -13.281 12.094 1 95.25 429 PHE B CA 1
ATOM 8632 C C . PHE B 1 429 ? -20.609 -13.102 11.797 1 95.25 429 PHE B C 1
ATOM 8634 O O . PHE B 1 429 ? -20.234 -12.609 10.734 1 95.25 429 PHE B O 1
ATOM 8641 N N . LEU B 1 430 ? -19.75 -13.492 12.617 1 93.75 430 LEU B N 1
ATOM 8642 C CA . LEU B 1 430 ? -18.297 -13.352 12.461 1 93.75 430 LEU B CA 1
ATOM 8643 C C . LEU B 1 430 ? -17.781 -14.219 11.32 1 93.75 430 LEU B C 1
ATOM 8645 O O . LEU B 1 430 ? -16.922 -13.797 10.547 1 93.75 430 LEU B O 1
ATOM 8649 N N . GLU B 1 431 ? -18.297 -15.406 11.156 1 90.69 431 GLU B N 1
ATOM 8650 C CA . GLU B 1 431 ? -17.891 -16.281 10.07 1 90.69 431 GLU B CA 1
ATOM 8651 C C . GLU B 1 431 ? -18.281 -15.719 8.711 1 90.69 431 GLU B C 1
ATOM 8653 O O . GLU B 1 431 ? -17.516 -15.805 7.75 1 90.69 431 GLU B O 1
ATOM 8658 N N . SER B 1 432 ? -19.469 -15.242 8.734 1 92.31 432 SER B N 1
ATOM 8659 C CA . SER B 1 432 ? -19.922 -14.656 7.477 1 92.31 432 SER B CA 1
ATOM 8660 C C . SER B 1 432 ? -19 -13.523 7.031 1 92.31 432 SER B C 1
ATOM 8662 O O . SER B 1 432 ? -18.688 -13.414 5.844 1 92.31 432 SER B O 1
ATOM 8664 N N . HIS B 1 433 ? -18.562 -12.727 7.898 1 93.31 433 HIS B N 1
ATOM 8665 C CA . HIS B 1 433 ? -17.656 -11.625 7.562 1 93.31 433 HIS B CA 1
ATOM 8666 C C . HIS B 1 433 ? -16.297 -12.148 7.145 1 93.31 433 HIS B C 1
ATOM 8668 O O . HIS B 1 433 ? -15.664 -11.602 6.23 1 93.31 433 HIS B O 1
ATOM 8674 N N . ALA B 1 434 ? -15.836 -13.148 7.77 1 88.88 434 ALA B N 1
ATOM 8675 C CA . ALA B 1 434 ? -14.562 -13.758 7.387 1 88.88 434 ALA B CA 1
ATOM 8676 C C . ALA B 1 434 ? -14.617 -14.297 5.961 1 88.88 434 ALA B C 1
ATOM 8678 O O . ALA B 1 434 ? -13.688 -14.094 5.176 1 88.88 434 ALA B O 1
ATOM 8679 N N . VAL B 1 435 ? -15.68 -14.953 5.668 1 87.31 435 VAL B N 1
ATOM 8680 C CA . VAL B 1 435 ? -15.859 -15.523 4.336 1 87.31 435 VAL B CA 1
ATOM 8681 C C . VAL B 1 435 ? -15.953 -14.406 3.301 1 87.31 435 VAL B C 1
ATOM 8683 O O . VAL B 1 435 ? -15.383 -14.508 2.215 1 87.31 435 VAL B O 1
ATOM 8686 N N . MET B 1 436 ? -16.641 -13.391 3.652 1 89.5 436 MET B N 1
ATOM 8687 C CA . MET B 1 436 ? -16.812 -12.266 2.736 1 89.5 436 MET B CA 1
ATOM 8688 C C . MET B 1 436 ? -15.469 -11.586 2.457 1 89.5 436 MET B C 1
ATOM 8690 O O . MET B 1 436 ? -15.172 -11.227 1.316 1 89.5 436 MET B O 1
ATOM 8694 N N . LEU B 1 437 ? -14.672 -11.398 3.441 1 86.12 437 LEU B N 1
ATOM 8695 C CA . LEU B 1 437 ? -13.383 -10.734 3.297 1 86.12 437 LEU B CA 1
ATOM 8696 C C . LEU B 1 437 ? -12.414 -11.609 2.5 1 86.12 437 LEU B C 1
ATOM 8698 O O . LEU B 1 437 ? -11.688 -11.109 1.641 1 86.12 437 LEU B O 1
ATOM 8702 N N . GLN B 1 438 ? -12.461 -12.852 2.682 1 78.81 438 GLN B N 1
ATOM 8703 C CA . GLN B 1 438 ? -11.602 -13.773 1.943 1 78.81 438 GLN B CA 1
ATOM 8704 C C . GLN B 1 438 ? -12.016 -13.867 0.48 1 78.81 438 GLN B C 1
ATOM 8706 O O . GLN B 1 438 ? -11.172 -13.93 -0.413 1 78.81 438 GLN B O 1
ATOM 8711 N N . GLY B 1 439 ? -13.25 -13.93 0.335 1 77.19 439 GLY B N 1
ATOM 8712 C CA . GLY B 1 439 ? -13.758 -13.992 -1.027 1 77.19 439 GLY B CA 1
ATOM 8713 C C . GLY B 1 439 ? -13.414 -12.766 -1.848 1 77.19 439 GLY B C 1
ATOM 8714 O O . GLY B 1 439 ? -13.062 -12.875 -3.023 1 77.19 439 GLY B O 1
ATOM 8715 N N . ASN B 1 440 ? -13.414 -11.734 -1.226 1 78.12 440 ASN B N 1
ATOM 8716 C CA . ASN B 1 440 ? -13.141 -10.477 -1.916 1 78.12 440 ASN B CA 1
ATOM 8717 C C . ASN B 1 440 ? -11.648 -10.32 -2.217 1 78.12 440 ASN B C 1
ATOM 8719 O O . ASN B 1 440 ? -11.281 -9.773 -3.256 1 78.12 440 ASN B O 1
ATOM 8723 N N . ALA B 1 441 ? -10.812 -10.75 -1.368 1 70.69 441 ALA B N 1
ATOM 8724 C CA . ALA B 1 441 ? -9.367 -10.641 -1.554 1 70.69 441 ALA B CA 1
ATOM 8725 C C . ALA B 1 441 ? -8.891 -11.57 -2.666 1 70.69 441 ALA B C 1
ATOM 8727 O O . ALA B 1 441 ? -7.875 -11.305 -3.311 1 70.69 441 ALA B O 1
ATOM 8728 N N . GLY B 1 442 ? -9.648 -12.5 -3.01 1 64.25 442 GLY B N 1
ATOM 8729 C CA . GLY B 1 442 ? -9.234 -13.516 -3.961 1 64.25 442 GLY B CA 1
ATOM 8730 C C . GLY B 1 442 ? -9.852 -13.336 -5.336 1 64.25 442 GLY B C 1
ATOM 8731 O O . GLY B 1 442 ? -9.664 -14.172 -6.223 1 64.25 442 GLY B O 1
ATOM 8732 N N . LEU B 1 443 ? -10.523 -12.211 -5.449 1 66.69 443 LEU B N 1
ATOM 8733 C CA . LEU B 1 443 ? -11.18 -12.047 -6.738 1 66.69 443 LEU B CA 1
ATOM 8734 C C . LEU B 1 443 ? -10.172 -11.695 -7.824 1 66.69 443 LEU B C 1
ATOM 8736 O O . LEU B 1 443 ? -9.508 -10.664 -7.746 1 66.69 443 LEU B O 1
ATOM 8740 N N . LYS B 1 444 ? -9.906 -12.625 -8.789 1 65.62 444 LYS B N 1
ATOM 8741 C CA . LYS B 1 444 ? -9.023 -12.43 -9.93 1 65.62 444 LYS B CA 1
ATOM 8742 C C . LYS B 1 444 ? -9.82 -12.281 -11.227 1 65.62 444 LYS B C 1
ATOM 8744 O O . LYS B 1 444 ? -10.945 -12.781 -11.328 1 65.62 444 LYS B O 1
ATOM 8749 N N . PRO B 1 445 ? -9.328 -11.461 -12.055 1 65 445 PRO B N 1
ATOM 8750 C CA . PRO B 1 445 ? -10.047 -11.289 -13.32 1 65 445 PRO B CA 1
ATOM 8751 C C . PRO B 1 445 ? -10.18 -12.602 -14.102 1 65 445 PRO B C 1
ATOM 8753 O O . PRO B 1 445 ? -9.258 -13.414 -14.109 1 65 445 PRO B O 1
ATOM 8756 N N . LYS B 1 446 ? -11.391 -12.852 -14.422 1 61.44 446 LYS B N 1
ATOM 8757 C CA . LYS B 1 446 ? -11.633 -13.984 -15.312 1 61.44 446 LYS B CA 1
ATOM 8758 C C . LYS B 1 446 ? -10.977 -13.773 -16.672 1 61.44 446 LYS B C 1
ATOM 8760 O O . LYS B 1 446 ? -10.711 -12.633 -17.062 1 61.44 446 LYS B O 1
ATOM 8765 N N . GLU B 1 447 ? -10.664 -14.781 -17.188 1 53.72 447 GLU B N 1
ATOM 8766 C CA . GLU B 1 447 ? -10.031 -14.695 -18.5 1 53.72 447 GLU B CA 1
ATOM 8767 C C . GLU B 1 447 ? -10.914 -13.945 -19.484 1 53.72 447 GLU B C 1
ATOM 8769 O O . GLU B 1 447 ? -12.102 -14.258 -19.625 1 53.72 447 GLU B O 1
ATOM 8774 N N . GLY B 1 448 ? -10.547 -12.891 -20.109 1 60.5 448 GLY B N 1
ATOM 8775 C CA . GLY B 1 448 ? -11.281 -12.133 -21.109 1 60.5 448 GLY B CA 1
ATOM 8776 C C . GLY B 1 448 ? -12.023 -10.945 -20.531 1 60.5 448 GLY B C 1
ATOM 8777 O O . GLY B 1 448 ? -12.578 -10.125 -21.281 1 60.5 448 GLY B O 1
ATOM 8778 N N . GLU B 1 449 ? -12.008 -10.969 -19.219 1 70.69 449 GLU B N 1
ATOM 8779 C CA . GLU B 1 449 ? -12.75 -9.875 -18.609 1 70.69 449 GLU B CA 1
ATOM 8780 C C . GLU B 1 449 ? -11.961 -8.57 -18.656 1 70.69 449 GLU B C 1
ATOM 8782 O O . GLU B 1 449 ? -10.742 -8.57 -18.469 1 70.69 449 GLU B O 1
ATOM 8787 N N . VAL B 1 450 ? -12.695 -7.559 -19.125 1 76 450 VAL B N 1
ATOM 8788 C CA . VAL B 1 450 ? -12.062 -6.246 -19.234 1 76 450 VAL B CA 1
ATOM 8789 C C . VAL B 1 450 ? -11.914 -5.633 -17.844 1 76 450 VAL B C 1
ATOM 8791 O O . VAL B 1 450 ? -12.883 -5.535 -17.094 1 76 450 VAL B O 1
ATOM 8794 N N . THR B 1 451 ? -10.688 -5.363 -17.5 1 84.5 451 THR B N 1
ATOM 8795 C CA . THR B 1 451 ? -10.391 -4.711 -16.234 1 84.5 451 THR B CA 1
ATOM 8796 C C . THR B 1 451 ? -9.883 -3.289 -16.453 1 84.5 451 THR B C 1
ATOM 8798 O O . THR B 1 451 ? -9.586 -2.902 -17.578 1 84.5 451 THR B O 1
ATOM 8801 N N . SER B 1 452 ? -10.094 -2.469 -15.461 1 89.88 452 SER B N 1
ATOM 8802 C CA . SER B 1 452 ? -9.625 -1.089 -15.547 1 89.88 452 SER B CA 1
ATOM 8803 C C . SER B 1 452 ? -8.648 -0.764 -14.422 1 89.88 452 SER B C 1
ATOM 8805 O O . SER B 1 452 ? -8.57 -1.5 -13.438 1 89.88 452 SER B O 1
ATOM 8807 N N . ARG B 1 453 ? -7.848 0.326 -14.711 1 90.81 453 ARG B N 1
ATOM 8808 C CA . ARG B 1 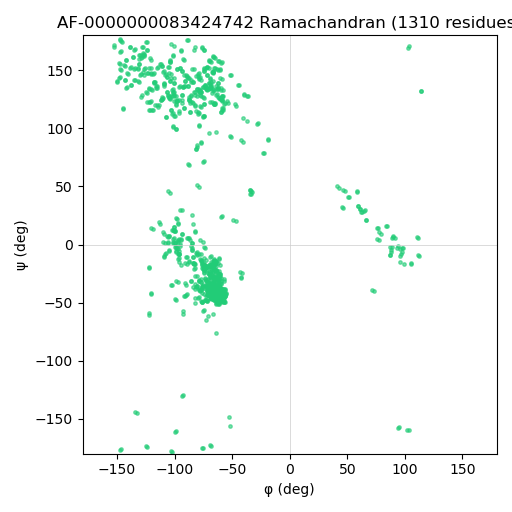453 ? -6.93 0.843 -13.703 1 90.81 453 ARG B CA 1
ATOM 8809 C C . ARG B 1 453 ? -7.371 2.219 -13.211 1 90.81 453 ARG B C 1
ATOM 8811 O O . ARG B 1 453 ? -7.984 2.982 -13.961 1 90.81 453 ARG B O 1
ATOM 8818 N N . PRO B 1 454 ? -6.945 2.541 -11.977 1 94.12 454 PRO B N 1
ATOM 8819 C CA . PRO B 1 454 ? -7.441 3.785 -11.383 1 94.12 454 PRO B CA 1
ATOM 8820 C C . PRO B 1 454 ? -7.035 5.023 -12.172 1 94.12 454 PRO B C 1
ATOM 8822 O O . PRO B 1 454 ? -7.805 5.984 -12.266 1 94.12 454 PRO B O 1
ATOM 8825 N N . TRP B 1 455 ? -5.93 5.074 -12.773 1 93.25 455 TRP B N 1
ATOM 8826 C CA . TRP B 1 455 ? -5.492 6.273 -13.477 1 93.25 455 TRP B CA 1
ATOM 8827 C C . TRP B 1 455 ? -6.359 6.531 -14.703 1 93.25 455 TRP B C 1
ATOM 8829 O O . TRP B 1 455 ? -6.434 7.664 -15.195 1 93.25 455 TRP B O 1
ATOM 8839 N N . GLN B 1 456 ? -7.102 5.594 -15.188 1 95.06 456 GLN B N 1
ATOM 8840 C CA . GLN B 1 456 ? -7.914 5.684 -16.406 1 95.06 456 GLN B CA 1
ATOM 8841 C C . GLN B 1 456 ? -9.25 6.355 -16.109 1 95.06 456 GLN B C 1
ATOM 8843 O O . GLN B 1 456 ? -9.898 6.887 -17.016 1 95.06 456 GLN B O 1
ATOM 8848 N N . TRP B 1 457 ? -9.68 6.387 -14.938 1 96.69 457 TRP B N 1
ATOM 8849 C CA . TRP B 1 457 ? -11.07 6.688 -14.617 1 96.69 457 TRP B CA 1
ATOM 8850 C C . TRP B 1 457 ? -11.344 8.18 -14.75 1 96.69 457 TRP B C 1
ATOM 8852 O O . TRP B 1 457 ? -12.266 8.586 -15.461 1 96.69 457 TRP B O 1
ATOM 8862 N N . PRO B 1 458 ? -10.461 9.023 -14.117 1 95.75 458 PRO B N 1
ATOM 8863 C CA . PRO B 1 458 ? -10.812 10.445 -14.164 1 95.75 458 PRO B CA 1
ATOM 8864 C C . PRO B 1 458 ? -10.75 11.023 -15.578 1 95.75 458 PRO B C 1
ATOM 8866 O O . PRO B 1 458 ? -11.453 11.992 -15.883 1 95.75 458 PRO B O 1
ATOM 8869 N N . ILE B 1 459 ? -10.016 10.438 -16.406 1 96 459 ILE B N 1
ATOM 8870 C CA . ILE B 1 459 ? -9.836 10.969 -17.75 1 96 459 ILE B CA 1
ATOM 8871 C C . ILE B 1 459 ? -10.789 10.281 -18.719 1 96 459 ILE B C 1
ATOM 8873 O O . ILE B 1 459 ? -10.75 10.531 -19.922 1 96 459 ILE B O 1
ATOM 8877 N N . ASN B 1 460 ? -11.633 9.445 -18.219 1 96.25 460 ASN B N 1
ATOM 8878 C CA . ASN B 1 460 ? -12.602 8.758 -19.078 1 96.25 460 ASN B CA 1
ATOM 8879 C C . ASN B 1 460 ? -11.922 7.961 -20.172 1 96.25 460 ASN B C 1
ATOM 8881 O O . ASN B 1 460 ? -12.328 8.031 -21.344 1 96.25 460 ASN B O 1
ATOM 8885 N N . TYR B 1 461 ? -10.93 7.246 -19.875 1 94.56 461 TYR B N 1
ATOM 8886 C CA . TYR B 1 461 ? -10.086 6.559 -20.844 1 94.56 461 TYR B CA 1
ATOM 8887 C C . TYR B 1 461 ? -10.844 5.434 -21.531 1 94.56 461 TYR B C 1
ATOM 8889 O O . TYR B 1 461 ? -10.734 5.258 -22.75 1 94.56 461 TYR B O 1
ATOM 8897 N N . ARG B 1 462 ? -11.57 4.602 -20.766 1 93.31 462 ARG B N 1
ATOM 8898 C CA . ARG B 1 462 ? -12.328 3.469 -21.281 1 93.31 462 ARG B CA 1
ATOM 8899 C C . ARG B 1 462 ? -13.555 3.191 -20.422 1 93.31 462 ARG B C 1
ATOM 8901 O O . ARG B 1 462 ? -13.492 3.266 -19.188 1 93.31 462 ARG B O 1
ATOM 8908 N N . GLY B 1 463 ? -14.625 2.873 -21.094 1 92.62 463 GLY B N 1
ATOM 8909 C CA . GLY B 1 463 ? -15.859 2.57 -20.391 1 92.62 463 GLY B CA 1
ATOM 8910 C C . GLY B 1 463 ? -16.109 1.082 -20.25 1 92.62 463 GLY B C 1
ATOM 8911 O O . GLY B 1 463 ? -15.172 0.293 -20.156 1 92.62 463 GLY B O 1
ATOM 8912 N N . GLN B 1 464 ? -17.375 0.799 -19.984 1 90.75 464 GLN B N 1
ATOM 8913 C CA . GLN B 1 464 ? -17.781 -0.587 -19.781 1 90.75 464 GLN B CA 1
ATOM 8914 C C . GLN B 1 464 ? -19.109 -0.878 -20.484 1 90.75 464 GLN B C 1
ATOM 8916 O O . GLN B 1 464 ? -20.047 -0.082 -20.422 1 90.75 464 GLN B O 1
ATOM 8921 N N . PHE B 1 465 ? -19.188 -2.031 -21.141 1 88 465 PHE B N 1
ATOM 8922 C CA . PHE B 1 465 ? -20.422 -2.422 -21.812 1 88 465 PHE B CA 1
ATOM 8923 C C . PHE B 1 465 ? -21.422 -3.006 -20.828 1 88 465 PHE B C 1
ATOM 8925 O O . PHE B 1 465 ? -21.062 -3.842 -20 1 88 465 PHE B O 1
ATOM 8932 N N . PHE B 1 466 ? -22.641 -2.574 -20.922 1 85.75 466 PHE B N 1
ATOM 8933 C CA . PHE B 1 466 ? -23.719 -3.135 -20.125 1 85.75 466 PHE B CA 1
ATOM 8934 C C . PHE B 1 466 ? -24.578 -4.07 -20.969 1 85.75 466 PHE B C 1
ATOM 8936 O O . PHE B 1 466 ? -25.172 -5.016 -20.453 1 85.75 466 PHE B O 1
ATOM 8943 N N . SER B 1 467 ? -24.703 -3.688 -22.234 1 80.69 467 SER B N 1
ATOM 8944 C CA . SER B 1 467 ? -25.438 -4.52 -23.172 1 80.69 467 SER B CA 1
ATOM 8945 C C . SER B 1 467 ? -24.781 -4.543 -24.547 1 80.69 467 SER B C 1
ATOM 8947 O O . SER B 1 467 ? -24.234 -3.529 -25 1 80.69 467 SER B O 1
ATOM 8949 N N . GLY B 1 468 ? -24.641 -5.785 -25.219 1 69.25 468 GLY B N 1
ATOM 8950 C CA . GLY B 1 468 ? -23.922 -5.887 -26.469 1 69.25 468 GLY B CA 1
ATOM 8951 C C . GLY B 1 468 ? -24.766 -6.402 -27.609 1 69.25 468 GLY B C 1
ATOM 8952 O O . GLY B 1 468 ? -24.281 -6.645 -28.719 1 69.25 468 GLY B O 1
ATOM 8953 N N . SER B 1 469 ? -26.047 -6.434 -27.453 1 71.19 469 SER B N 1
ATOM 8954 C CA . SER B 1 469 ? -26.844 -7.062 -28.5 1 71.19 469 SER B CA 1
ATOM 8955 C C . SER B 1 469 ? -27.344 -6.035 -29.516 1 71.19 469 SER B C 1
ATOM 8957 O O . SER B 1 469 ? -26.531 -5.324 -30.125 1 71.19 469 SER B O 1
ATOM 8959 N N . SER B 1 470 ? -28.625 -6.059 -29.812 1 73.81 470 SER B N 1
ATOM 8960 C CA . SER B 1 470 ? -29.219 -5.16 -30.797 1 73.81 470 SER B CA 1
ATOM 8961 C C . SER B 1 470 ? -29.156 -3.709 -30.328 1 73.81 470 SER B C 1
ATOM 8963 O O . SER B 1 470 ? -28.906 -2.805 -31.125 1 73.81 470 SER B O 1
ATOM 8965 N N . TYR B 1 471 ? -29.344 -3.482 -29.047 1 82.38 471 TYR B N 1
ATOM 8966 C CA . TYR B 1 471 ? -29.172 -2.186 -28.406 1 82.38 471 TYR B CA 1
ATOM 8967 C C . TYR B 1 471 ? -28 -2.211 -27.438 1 82.38 471 TYR B C 1
ATOM 8969 O O . TYR B 1 471 ? -27.984 -3.01 -26.5 1 82.38 471 TYR B O 1
ATOM 8977 N N . ARG B 1 472 ? -27.062 -1.315 -27.781 1 89.12 472 ARG B N 1
ATOM 8978 C CA . ARG B 1 472 ? -25.844 -1.312 -26.984 1 89.12 472 ARG B CA 1
ATOM 8979 C C . ARG B 1 472 ? -25.875 -0.185 -25.953 1 89.12 472 ARG B C 1
ATOM 8981 O O . ARG B 1 472 ? -26.219 0.95 -26.281 1 89.12 472 ARG B O 1
ATOM 8988 N N . ILE B 1 473 ? -25.641 -0.557 -24.781 1 92.19 473 ILE B N 1
ATOM 8989 C CA . ILE B 1 473 ? -25.5 0.413 -23.703 1 92.19 473 ILE B CA 1
ATOM 8990 C C . ILE B 1 473 ? -24.047 0.427 -23.219 1 92.19 473 ILE B C 1
ATOM 8992 O O . ILE B 1 473 ? -23.484 -0.625 -22.922 1 92.19 473 ILE B O 1
ATOM 8996 N N . TYR B 1 474 ? -23.453 1.607 -23.25 1 93.44 474 TYR B N 1
ATOM 8997 C CA . TYR B 1 474 ? -22.062 1.78 -22.891 1 93.44 474 TYR B CA 1
ATOM 8998 C C . TYR B 1 474 ? -21.906 2.756 -21.734 1 93.44 474 TYR B C 1
ATOM 9000 O O . TYR B 1 474 ? -22.266 3.93 -21.844 1 93.44 474 TYR B O 1
ATOM 9008 N N . LEU B 1 475 ? -21.406 2.223 -20.625 1 95.5 475 LEU B N 1
ATOM 9009 C CA . LEU B 1 475 ? -21.188 3.059 -19.453 1 95.5 475 LEU B CA 1
ATOM 9010 C C . LEU B 1 475 ? -19.953 3.936 -19.625 1 95.5 475 LEU B C 1
ATOM 9012 O O . LEU B 1 475 ? -18.828 3.43 -19.672 1 95.5 475 LEU B O 1
ATOM 9016 N N . LEU B 1 476 ? -20.188 5.164 -19.766 1 96.12 476 LEU B N 1
ATOM 9017 C CA . LEU B 1 476 ? -19.156 6.18 -19.891 1 96.12 476 LEU B CA 1
ATOM 9018 C C . LEU B 1 476 ? -19.594 7.496 -19.266 1 96.12 476 LEU B C 1
ATOM 9020 O O . LEU B 1 476 ? -20.781 7.844 -19.312 1 96.12 476 LEU B O 1
ATOM 9024 N N . GLY B 1 477 ? -18.656 8.188 -18.672 1 96.69 477 GLY B N 1
ATOM 9025 C CA . GLY B 1 477 ? -19 9.508 -18.156 1 96.69 477 GLY B CA 1
ATOM 9026 C C . GLY B 1 477 ? -19.141 10.547 -19.25 1 96.69 477 GLY B C 1
ATOM 9027 O O . GLY B 1 477 ? -18.516 10.438 -20.312 1 96.69 477 GLY B O 1
ATOM 9028 N N . ASN B 1 478 ? -20.031 11.531 -19 1 97.75 478 ASN B N 1
ATOM 9029 C CA . ASN B 1 478 ? -20.094 12.664 -19.922 1 97.75 478 ASN B CA 1
ATOM 9030 C C . ASN B 1 478 ? -18.734 13.367 -20.016 1 97.75 478 ASN B C 1
ATOM 9032 O O . ASN B 1 478 ? -18.25 13.922 -19.031 1 97.75 478 ASN B O 1
ATOM 9036 N N . PRO B 1 479 ? -18.125 13.336 -21.188 1 96.81 479 PRO B N 1
ATOM 9037 C CA . PRO B 1 479 ? -16.766 13.844 -21.297 1 96.81 479 PRO B CA 1
ATOM 9038 C C . PRO B 1 479 ? -16.641 15.312 -20.891 1 96.81 479 PRO B C 1
ATOM 9040 O O . PRO B 1 479 ? -15.648 15.711 -20.281 1 96.81 479 PRO B O 1
ATOM 9043 N N . PHE B 1 480 ? -17.594 16.125 -21.25 1 97.44 480 PHE B N 1
ATOM 9044 C CA . PHE B 1 480 ? -17.562 17.547 -20.891 1 97.44 480 PHE B CA 1
ATOM 9045 C C . PHE B 1 480 ? -17.531 17.703 -19.375 1 97.44 480 PHE B C 1
ATOM 9047 O O . PHE B 1 480 ? -16.781 18.531 -18.844 1 97.44 480 PHE B O 1
ATOM 9054 N N . ILE B 1 481 ? -18.281 16.953 -18.672 1 98.19 481 ILE B N 1
ATOM 9055 C CA . ILE B 1 481 ? -18.391 17.047 -17.219 1 98.19 481 ILE B CA 1
ATOM 9056 C C . ILE B 1 481 ? -17.125 16.5 -16.578 1 98.19 481 ILE B C 1
ATOM 9058 O O . ILE B 1 481 ? -16.531 17.156 -15.703 1 98.19 481 ILE B O 1
ATOM 9062 N N . TRP B 1 482 ? -16.672 15.383 -16.969 1 98.25 482 TRP B N 1
ATOM 9063 C CA . TRP B 1 482 ? -15.523 14.719 -16.359 1 98.25 482 TRP B CA 1
ATOM 9064 C C . TRP B 1 482 ? -14.25 15.516 -16.578 1 98.25 482 TRP B C 1
ATOM 9066 O O . TRP B 1 482 ? -13.461 15.711 -15.648 1 98.25 482 TRP B O 1
ATOM 9076 N N . TRP B 1 483 ? -14.094 16.094 -17.734 1 97.88 483 TRP B N 1
ATOM 9077 C CA . TRP B 1 483 ? -12.883 16.859 -18.031 1 97.88 483 TRP B CA 1
ATOM 9078 C C . TRP B 1 483 ? -12.938 18.234 -17.375 1 97.88 483 TRP B C 1
ATOM 9080 O O . TRP B 1 483 ? -11.922 18.75 -16.906 1 97.88 483 TRP B O 1
ATOM 9090 N N . SER B 1 484 ? -14.117 18.859 -17.391 1 98 484 SER B N 1
ATOM 9091 C CA . SER B 1 484 ? -14.227 20.125 -16.672 1 98 484 SER B CA 1
ATOM 9092 C C . SER B 1 484 ? -14.016 19.922 -15.18 1 98 484 SER B C 1
ATOM 9094 O O . SER B 1 484 ? -13.438 20.781 -14.508 1 98 484 SER B O 1
ATOM 9096 N N . ASN B 1 485 ? -14.492 18.781 -14.633 1 98.44 485 ASN B N 1
ATOM 9097 C CA . ASN B 1 485 ? -14.227 18.453 -13.234 1 98.44 485 ASN B CA 1
ATOM 9098 C C . ASN B 1 485 ? -12.734 18.422 -12.938 1 98.44 485 ASN B C 1
ATOM 9100 O O . ASN B 1 485 ? -12.289 18.922 -11.906 1 98.44 485 ASN B O 1
ATOM 9104 N N . LEU B 1 486 ? -11.969 17.922 -13.836 1 97.75 486 LEU B N 1
ATOM 9105 C CA . LEU B 1 486 ? -10.523 17.844 -13.648 1 97.75 486 LEU B CA 1
ATOM 9106 C C . LEU B 1 486 ? -9.891 19.234 -13.656 1 97.75 486 LEU B C 1
ATOM 9108 O O . LEU B 1 486 ? -9.008 19.516 -12.852 1 97.75 486 LEU B O 1
ATOM 9112 N N . VAL B 1 487 ? -10.375 20.062 -14.539 1 97.69 487 VAL B N 1
ATOM 9113 C CA . VAL B 1 487 ? -9.859 21.422 -14.641 1 97.69 487 VAL B CA 1
ATOM 9114 C C . VAL B 1 487 ? -10.141 22.172 -13.344 1 97.69 487 VAL B C 1
ATOM 9116 O O . VAL B 1 487 ? -9.258 22.828 -12.797 1 97.69 487 VAL B O 1
ATOM 9119 N N . PHE B 1 488 ? -11.32 22.062 -12.867 1 98.06 488 PHE B N 1
ATOM 9120 C CA . PHE B 1 488 ? -11.695 22.797 -11.664 1 98.06 488 PHE B CA 1
ATOM 9121 C C . PHE B 1 488 ? -11 22.203 -10.438 1 98.06 488 PHE B C 1
ATOM 9123 O O . PHE B 1 488 ? -10.711 22.922 -9.477 1 98.06 488 PHE B O 1
ATOM 9130 N N . LEU B 1 489 ? -10.75 20.938 -10.5 1 97.69 489 LEU B N 1
ATOM 9131 C CA . LEU B 1 489 ? -9.969 20.328 -9.43 1 97.69 489 LEU B CA 1
ATOM 9132 C C . LEU B 1 489 ? -8.57 20.922 -9.367 1 97.69 489 LEU B C 1
ATOM 9134 O O . LEU B 1 489 ? -8.086 21.281 -8.289 1 97.69 489 LEU B O 1
ATOM 9138 N N . LEU B 1 490 ? -7.953 21.109 -10.5 1 97.31 490 LEU B N 1
ATOM 9139 C CA . LEU B 1 490 ? -6.625 21.703 -10.586 1 97.31 490 LEU B CA 1
ATOM 9140 C C . LEU B 1 490 ? -6.66 23.172 -10.164 1 97.31 490 LEU B C 1
ATOM 9142 O O . LEU B 1 490 ? -5.746 23.656 -9.5 1 97.31 490 LEU B O 1
ATOM 9146 N N . LEU B 1 491 ? -7.723 23.812 -10.57 1 97.19 491 LEU B N 1
ATOM 9147 C CA . LEU B 1 491 ? -7.887 25.203 -10.172 1 97.19 491 LEU B CA 1
ATOM 9148 C C . LEU B 1 491 ? -8.031 25.328 -8.664 1 97.19 491 LEU B C 1
ATOM 9150 O O . LEU B 1 491 ? -7.484 26.25 -8.055 1 97.19 491 LEU B O 1
ATOM 9154 N N . PHE B 1 492 ? -8.766 24.484 -8.039 1 97.56 492 PHE B N 1
ATOM 9155 C CA . PHE B 1 492 ? -8.914 24.5 -6.59 1 97.56 492 PHE B CA 1
ATOM 9156 C C . PHE B 1 492 ? -7.559 24.344 -5.91 1 97.56 492 PHE B C 1
ATOM 9158 O O . PHE B 1 492 ? -7.223 25.109 -5.004 1 97.56 492 PHE B O 1
ATOM 9165 N N . ILE B 1 493 ? -6.805 23.328 -6.387 1 97.06 493 ILE B N 1
ATOM 9166 C CA . ILE B 1 493 ? -5.504 23.062 -5.781 1 97.06 493 ILE B CA 1
ATOM 9167 C C . ILE B 1 493 ? -4.617 24.297 -5.895 1 97.06 493 ILE B C 1
ATOM 9169 O O . ILE B 1 493 ? -3.99 24.719 -4.914 1 97.06 493 ILE B O 1
ATOM 9173 N N . SER B 1 494 ? -4.637 25 -7 1 96.62 494 SER B N 1
ATOM 9174 C CA . SER B 1 494 ? -3.818 26.188 -7.242 1 96.62 494 SER B CA 1
ATOM 9175 C C . SER B 1 494 ? -4.258 27.344 -6.355 1 96.62 494 SER B C 1
ATOM 9177 O O . SER B 1 494 ? -3.428 27.984 -5.703 1 96.62 494 SER B O 1
ATOM 9179 N N . ILE B 1 495 ? -5.535 27.562 -6.27 1 95.19 495 ILE B N 1
ATOM 9180 C CA . ILE B 1 495 ? -6.074 28.672 -5.488 1 95.19 495 ILE B CA 1
ATOM 9181 C C . ILE B 1 495 ? -5.859 28.391 -4 1 95.19 495 ILE B C 1
ATOM 9183 O O . ILE B 1 495 ? -5.496 29.297 -3.244 1 95.19 495 ILE B O 1
ATOM 9187 N N . PHE B 1 496 ? -6.055 27.234 -3.658 1 94.69 496 PHE B N 1
ATOM 9188 C CA . PHE B 1 496 ? -5.883 26.859 -2.26 1 94.69 496 PHE B CA 1
ATOM 9189 C C . PHE B 1 496 ? -4.441 27.062 -1.816 1 94.69 496 PHE B C 1
ATOM 9191 O O . PHE B 1 496 ? -4.188 27.625 -0.75 1 94.69 496 PHE B O 1
ATOM 9198 N N . LEU B 1 497 ? -3.506 26.688 -2.627 1 91.12 497 LEU B N 1
ATOM 9199 C CA . LEU B 1 497 ? -2.088 26.828 -2.314 1 91.12 497 LEU B CA 1
ATOM 9200 C C . LEU B 1 497 ? -1.691 28.312 -2.289 1 91.12 497 LEU B C 1
ATOM 9202 O O . LEU B 1 497 ? -0.954 28.734 -1.4 1 91.12 497 LEU B O 1
ATOM 9206 N N . CYS B 1 498 ? -2.207 29.094 -3.191 1 91 498 CYS B N 1
ATOM 9207 C CA . CYS B 1 498 ? -1.925 30.531 -3.23 1 91 498 CYS B CA 1
ATOM 9208 C C . CYS B 1 498 ? -2.469 31.234 -1.991 1 91 498 CYS B C 1
ATOM 9210 O O . CYS B 1 498 ? -1.782 32.062 -1.385 1 91 498 CYS B O 1
ATOM 9212 N N . ASN B 1 499 ? -3.668 30.844 -1.645 1 90.44 499 ASN B N 1
ATOM 9213 C CA . ASN B 1 499 ? -4.262 31.422 -0.448 1 90.44 499 ASN B CA 1
ATOM 9214 C C . ASN B 1 499 ? -3.512 31.016 0.813 1 90.44 499 ASN B C 1
ATOM 9216 O O . ASN B 1 499 ? -3.387 31.797 1.756 1 90.44 499 ASN B O 1
ATOM 9220 N N . ALA B 1 500 ? -3.043 29.844 0.854 1 88.81 500 ALA B N 1
ATOM 9221 C CA . ALA B 1 500 ? -2.266 29.375 2 1 88.81 500 ALA B CA 1
ATOM 9222 C C . ALA B 1 500 ? -0.979 30.188 2.152 1 88.81 500 ALA B C 1
ATOM 9224 O O . ALA B 1 500 ? -0.594 30.547 3.266 1 88.81 500 ALA B O 1
ATOM 9225 N N . ILE B 1 501 ? -0.357 30.578 1.098 1 85.75 501 ILE B N 1
ATOM 9226 C CA . ILE B 1 501 ? 0.867 31.375 1.097 1 85.75 501 ILE B CA 1
ATOM 9227 C C . ILE B 1 501 ? 0.559 32.812 1.551 1 85.75 501 ILE B C 1
ATOM 9229 O O . ILE B 1 501 ? 1.271 33.344 2.389 1 85.75 501 ILE B O 1
ATOM 9233 N N . LEU B 1 502 ? -0.53 33.344 1.07 1 85.75 502 LEU B N 1
ATOM 9234 C CA . LEU B 1 502 ? -0.918 34.688 1.44 1 85.75 502 LEU B CA 1
ATOM 9235 C C . LEU B 1 502 ? -1.278 34.781 2.92 1 85.75 502 LEU B C 1
ATOM 9237 O O . LEU B 1 502 ? -0.909 35.719 3.605 1 85.75 502 LEU B O 1
ATOM 9241 N N . GLN B 1 503 ? -1.99 33.75 3.352 1 85.06 503 GLN B N 1
ATOM 9242 C CA . GLN B 1 503 ? -2.371 33.719 4.762 1 85.06 503 GLN B CA 1
ATOM 9243 C C . GLN B 1 503 ? -1.144 33.594 5.66 1 85.06 503 GLN B C 1
ATOM 9245 O O . GLN B 1 503 ? -1.095 34.188 6.738 1 85.06 503 GLN B O 1
ATOM 9250 N N . GLN B 1 504 ? -0.172 32.844 5.207 1 83.5 504 GLN B N 1
ATOM 9251 C CA . GLN B 1 504 ? 1.058 32.688 5.98 1 83.5 504 GLN B CA 1
ATOM 9252 C C . GLN B 1 504 ? 1.812 34 6.07 1 83.5 504 GLN B C 1
ATOM 9254 O O . GLN B 1 504 ? 2.336 34.375 7.129 1 83.5 504 GLN B O 1
ATOM 9259 N N . ARG B 1 505 ? 1.768 34.781 5.117 1 82.5 505 ARG B N 1
ATOM 9260 C CA . ARG B 1 505 ? 2.426 36.094 5.098 1 82.5 505 ARG B CA 1
ATOM 9261 C C . ARG B 1 505 ? 1.662 37.125 5.941 1 82.5 505 ARG B C 1
ATOM 9263 O O . ARG B 1 505 ? 2.266 37.938 6.641 1 82.5 505 ARG B O 1
ATOM 9270 N N . ARG B 1 506 ? 0.376 37.031 5.867 1 79.44 506 ARG B N 1
ATOM 9271 C CA . ARG B 1 506 ? -0.448 37.938 6.66 1 79.44 506 ARG B CA 1
ATOM 9272 C C . ARG B 1 506 ? -0.315 37.625 8.148 1 79.44 506 ARG B C 1
ATOM 9274 O O . ARG B 1 506 ? -0.296 38.531 8.977 1 79.44 506 ARG B O 1
ATOM 9281 N N . ALA B 1 507 ? -0.319 36.375 8.414 1 77.56 507 ALA B N 1
ATOM 9282 C CA . ALA B 1 507 ? -0.13 36 9.805 1 77.56 507 ALA B CA 1
ATOM 9283 C C . ALA B 1 507 ? 1.202 36.5 10.344 1 77.56 507 ALA B C 1
ATOM 9285 O O . ALA B 1 507 ? 1.29 36.906 11.508 1 77.56 507 ALA B O 1
ATOM 9286 N N . GLY B 1 508 ? 2.174 36.469 9.547 1 73 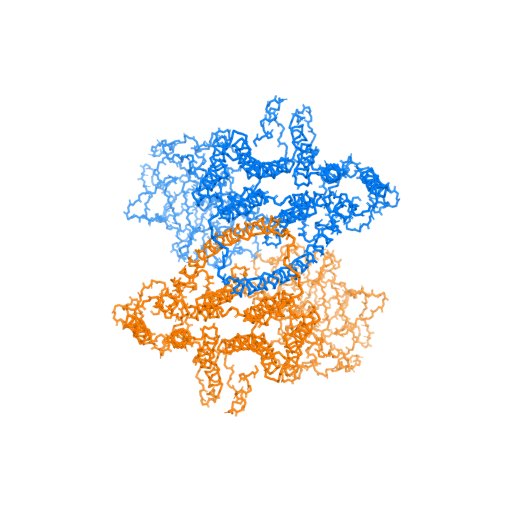508 GLY B N 1
ATOM 9287 C CA . GLY B 1 508 ? 3.451 37.031 9.93 1 73 508 GLY B CA 1
ATOM 9288 C C . GLY B 1 508 ? 3.379 38.531 10.188 1 73 508 GLY B C 1
ATOM 9289 O O . GLY B 1 508 ? 3.969 39.031 11.141 1 73 508 GLY B O 1
ATOM 9290 N N . LEU B 1 509 ? 2.568 39.219 9.43 1 73.75 509 LEU B N 1
ATOM 9291 C CA . LEU B 1 509 ? 2.377 40.656 9.586 1 73.75 509 LEU B CA 1
ATOM 9292 C C . LEU B 1 509 ? 1.621 40.969 10.867 1 73.75 509 LEU B C 1
ATOM 9294 O O . LEU B 1 509 ? 1.969 41.906 11.586 1 73.75 509 LEU B O 1
ATOM 9298 N N . ALA B 1 510 ? 0.591 40.188 11.094 1 68.62 510 ALA B N 1
ATOM 9299 C CA . ALA B 1 510 ? -0.2 40.375 12.305 1 68.62 510 ALA B CA 1
ATOM 9300 C C . ALA B 1 510 ? 0.647 40.156 13.555 1 68.62 510 ALA B C 1
ATOM 9302 O O . ALA B 1 510 ? 0.521 40.906 14.531 1 68.62 510 ALA B O 1
ATOM 9303 N N . ALA B 1 511 ? 1.435 39.188 13.539 1 71.12 511 ALA B N 1
ATOM 9304 C CA . ALA B 1 511 ? 2.316 38.875 14.672 1 71.12 511 ALA B CA 1
ATOM 9305 C C . ALA B 1 511 ? 3.301 40.031 14.906 1 71.12 511 ALA B C 1
ATOM 9307 O O . ALA B 1 511 ? 3.586 40.375 16.062 1 71.12 511 ALA B O 1
ATOM 9308 N N . ARG B 1 512 ? 3.686 40.719 13.93 1 68.94 512 ARG B N 1
ATOM 9309 C CA . ARG B 1 512 ? 4.598 41.844 14.023 1 68.94 512 ARG B CA 1
ATOM 9310 C C . ARG B 1 512 ? 3.893 43.062 14.609 1 68.94 512 ARG B C 1
ATOM 9312 O O . ARG B 1 512 ? 4.461 43.781 15.438 1 68.94 512 ARG B O 1
ATOM 9319 N N . GLN B 1 513 ? 2.697 43.25 14.141 1 63.97 513 GLN B N 1
ATOM 9320 C CA . GLN B 1 513 ? 1.911 44.375 14.641 1 63.97 513 GLN B CA 1
ATOM 9321 C C . GLN B 1 513 ? 1.57 44.188 16.125 1 63.97 513 GLN B C 1
ATOM 9323 O O . GLN B 1 513 ? 1.632 45.156 16.906 1 63.97 513 GLN B O 1
ATOM 9328 N N . ALA B 1 514 ? 1.194 43.031 16.484 1 64.19 514 ALA B N 1
ATOM 9329 C CA . ALA B 1 514 ? 0.899 42.75 17.891 1 64.19 514 ALA B CA 1
ATOM 9330 C C . ALA B 1 514 ? 2.131 42.969 18.766 1 64.19 514 ALA B C 1
ATOM 9332 O O . ALA B 1 514 ? 2.035 43.5 19.859 1 64.19 514 ALA B O 1
ATOM 9333 N N . ALA B 1 515 ? 3.211 42.531 18.406 1 63.28 515 ALA B N 1
ATOM 9334 C CA . ALA B 1 515 ? 4.461 42.719 19.141 1 63.28 515 ALA B CA 1
ATOM 9335 C C . ALA B 1 515 ? 4.824 44.188 19.266 1 63.28 515 ALA B C 1
ATOM 9337 O O . ALA B 1 515 ? 5.316 44.625 20.312 1 63.28 515 ALA B O 1
ATOM 9338 N N . ALA B 1 516 ? 4.418 45 18.391 1 60.53 516 ALA B N 1
ATOM 9339 C CA . ALA B 1 516 ? 4.664 46.438 18.406 1 60.53 516 ALA B CA 1
ATOM 9340 C C . ALA B 1 516 ? 3.77 47.156 19.422 1 60.53 516 ALA B C 1
ATOM 9342 O O . ALA B 1 516 ? 4.223 48.031 20.156 1 60.53 516 ALA B O 1
ATOM 9343 N N . VAL B 1 517 ? 2.604 46.594 19.453 1 56.72 517 VAL B N 1
ATOM 9344 C CA . VAL B 1 517 ? 1.648 47.188 20.391 1 56.72 517 VAL B CA 1
ATOM 9345 C C . VAL B 1 517 ? 2.045 46.812 21.812 1 56.72 517 VAL B C 1
ATOM 9347 O O . VAL B 1 517 ? 1.963 47.656 22.719 1 56.72 517 VAL B O 1
ATOM 9350 N N . GLU B 1 518 ? 2.324 45.5 22.016 1 55.59 518 GLU B N 1
ATOM 9351 C CA . GLU B 1 518 ? 2.744 45.031 23.344 1 55.59 518 GLU B CA 1
ATOM 9352 C C . GLU B 1 518 ? 3.98 45.812 23.828 1 55.59 518 GLU B C 1
ATOM 9354 O O . GLU B 1 518 ? 4.086 46.156 25 1 55.59 518 GLU B O 1
ATOM 9359 N N . GLN B 1 519 ? 4.879 46.062 23.047 1 52.91 519 GLN B N 1
ATOM 9360 C CA . GLN B 1 519 ? 6.082 46.812 23.391 1 52.91 519 GLN B CA 1
ATOM 9361 C C . GLN B 1 519 ? 5.754 48.25 23.688 1 52.91 519 GLN B C 1
ATOM 9363 O O . GLN B 1 519 ? 6.32 48.844 24.609 1 52.91 519 GLN B O 1
ATOM 9368 N N . SER B 1 520 ? 4.773 48.875 23.031 1 52.22 520 SER B N 1
ATOM 9369 C CA . SER B 1 520 ? 4.344 50.25 23.297 1 52.22 520 SER B CA 1
ATOM 9370 C C . SER B 1 520 ? 3.576 50.344 24.609 1 52.22 520 SER B C 1
ATOM 9372 O O . SER B 1 520 ? 3.738 51.312 25.359 1 52.22 520 SER B O 1
ATOM 9374 N N . ALA B 1 521 ? 2.795 49.375 24.969 1 52.66 521 ALA B N 1
ATOM 9375 C CA . ALA B 1 521 ? 2.043 49.344 26.219 1 52.66 521 ALA B CA 1
ATOM 9376 C C . ALA B 1 521 ? 2.977 49.188 27.422 1 52.66 521 ALA B C 1
ATOM 9378 O O . ALA B 1 521 ? 2.754 49.781 28.469 1 52.66 521 ALA B O 1
ATOM 9379 N N . THR B 1 522 ? 3.857 48.375 27.266 1 48.91 522 THR B N 1
ATOM 9380 C CA . THR B 1 522 ? 4.777 48.25 28.391 1 48.91 522 THR B CA 1
ATOM 9381 C C . THR B 1 522 ? 5.492 49.562 28.656 1 48.91 522 THR B C 1
ATOM 9383 O O . THR B 1 522 ? 5.855 49.875 29.781 1 48.91 522 THR B O 1
ATOM 9386 N N . GLN B 1 523 ? 5.605 50.438 27.703 1 42.97 523 GLN B N 1
ATOM 9387 C CA . GLN B 1 523 ? 6.238 51.719 27.969 1 42.97 523 GLN B CA 1
ATOM 9388 C C . GLN B 1 523 ? 5.246 52.719 28.562 1 42.97 523 GLN B C 1
ATOM 9390 O O . GLN B 1 523 ? 5.613 53.531 29.391 1 42.97 523 GLN B O 1
ATOM 9395 N N . GLU B 1 524 ? 3.959 52.719 28.125 1 38.41 524 GLU B N 1
ATOM 9396 C CA . GLU B 1 524 ? 3.027 53.75 28.594 1 38.41 524 GLU B CA 1
ATOM 9397 C C . GLU B 1 524 ? 2.295 53.281 29.859 1 38.41 524 GLU B C 1
ATOM 9399 O O . GLU B 1 524 ? 1.425 53.969 30.359 1 38.41 524 GLU B O 1
ATOM 9404 N N . LEU B 1 525 ? 2.273 52 30.234 1 39.25 525 LEU B N 1
ATOM 9405 C CA . LEU B 1 525 ? 1.562 51.719 31.484 1 39.25 525 LEU B CA 1
ATOM 9406 C C . LEU B 1 525 ? 2.164 52.5 32.656 1 39.25 525 LEU B C 1
ATOM 9408 O O . LEU B 1 525 ? 2.895 51.969 33.469 1 39.25 525 LEU B O 1
ATOM 9412 N N . CYS B 1 526 ? 2.828 53.625 32.469 1 32.66 526 CYS B N 1
ATOM 9413 C CA . CYS B 1 526 ? 3.045 54.375 33.719 1 32.66 526 CYS B CA 1
ATOM 9414 C C . CYS B 1 526 ? 1.732 54.562 34.469 1 32.66 526 CYS B C 1
ATOM 9416 O O . CYS B 1 526 ? 0.655 54.375 33.906 1 32.66 526 CYS B O 1
ATOM 9418 N N . GLY B 1 527 ? 1.485 55.75 35.531 1 30.61 527 GLY B N 1
ATOM 9419 C CA . GLY B 1 527 ? 0.832 56.094 36.781 1 30.61 527 GLY B CA 1
ATOM 9420 C C . GLY B 1 527 ? -0.677 56.188 36.656 1 30.61 527 GLY B C 1
ATOM 9421 O O . GLY B 1 527 ? -1.396 56.031 37.656 1 30.61 527 GLY B O 1
ATOM 9422 N N . CYS B 1 528 ? -1.265 57.125 35.812 1 29.66 528 CYS B N 1
ATOM 9423 C CA . CYS B 1 528 ? -2.428 57.844 36.344 1 29.66 528 CYS B CA 1
ATOM 9424 C C . CYS B 1 528 ? -3.691 57 36.188 1 29.66 528 CYS B C 1
ATOM 9426 O O . CYS B 1 528 ? -4.762 57.406 36.656 1 29.66 528 CYS B O 1
ATOM 9428 N N . CYS B 1 529 ? -4.035 56.312 34.969 1 31.09 529 CYS B N 1
ATOM 9429 C CA . CYS B 1 529 ? -5.48 56.125 34.875 1 31.09 529 CYS B CA 1
ATOM 9430 C C . CYS B 1 529 ? -5.938 54.938 35.719 1 31.09 529 CYS B C 1
ATOM 9432 O O . CYS B 1 529 ? -5.305 53.906 35.719 1 31.09 529 CYS B O 1
ATOM 9434 N N . PRO B 1 530 ? -6.715 55.25 36.812 1 32.22 530 PRO B N 1
ATOM 9435 C CA . PRO B 1 530 ? -7.301 54.25 37.719 1 32.22 530 PRO B CA 1
ATOM 9436 C C . PRO B 1 530 ? -7.98 53.094 37 1 32.22 530 PRO B C 1
ATOM 9438 O O . PRO B 1 530 ? -8.547 53.281 35.906 1 32.22 530 PRO B O 1
ATOM 9441 N N . ALA B 1 531 ? -7.605 51.844 37.125 1 37.19 531 ALA B N 1
ATOM 9442 C CA . ALA B 1 531 ? -7.91 50.5 36.656 1 37.19 531 ALA B CA 1
ATOM 9443 C C . ALA B 1 531 ? -9.414 50.25 36.625 1 37.19 531 ALA B C 1
ATOM 9445 O O . ALA B 1 531 ? -9.875 49.188 36.156 1 37.19 531 ALA B O 1
ATOM 9446 N N . GLU B 1 532 ? -10.234 51.031 37.469 1 32.78 532 GLU B N 1
ATOM 9447 C CA . GLU B 1 532 ? -11.5 50.438 37.906 1 32.78 532 GLU B CA 1
ATOM 9448 C C . GLU B 1 532 ? -12.453 50.25 36.719 1 32.78 532 GLU B C 1
ATOM 9450 O O . GLU B 1 532 ? -13.266 49.312 36.719 1 32.78 532 GLU B O 1
ATOM 9455 N N . SER B 1 533 ? -12.844 51.344 36 1 28.97 533 SER B N 1
ATOM 9456 C CA . SER B 1 533 ? -14.18 51.312 35.406 1 28.97 533 SER B CA 1
ATOM 9457 C C . SER B 1 533 ? -14.18 50.594 34.094 1 28.97 533 SER B C 1
ATOM 9459 O O . SER B 1 533 ? -14.5 51.156 33.031 1 28.97 533 SER B O 1
ATOM 9461 N N . LEU B 1 534 ? -13.211 49.781 33.719 1 30.67 534 LEU B N 1
ATOM 9462 C CA . LEU B 1 534 ? -13.305 49.375 32.312 1 30.67 534 LEU B CA 1
ATOM 9463 C C . LEU B 1 534 ? -14.5 48.438 32.094 1 30.67 534 LEU B C 1
ATOM 9465 O O . LEU B 1 534 ? -14.641 47.438 32.812 1 30.67 534 LEU B O 1
ATOM 9469 N N . PRO B 1 535 ? -15.641 49.062 31.656 1 30.78 535 PRO B N 1
ATOM 9470 C CA . PRO B 1 535 ? -16.859 48.25 31.516 1 30.78 535 PRO B CA 1
ATOM 9471 C C . PRO B 1 535 ? -16.609 46.906 30.844 1 30.78 535 PRO B C 1
ATOM 9473 O O . PRO B 1 535 ? -15.625 46.75 30.109 1 30.78 535 PRO B O 1
ATOM 9476 N N . ARG B 1 536 ? -17.188 45.875 31.328 1 34.41 536 ARG B N 1
ATOM 9477 C CA . ARG B 1 536 ? -17.234 44.469 30.859 1 34.41 536 ARG B CA 1
ATOM 9478 C C . ARG B 1 536 ? -17.438 44.438 29.344 1 34.41 536 ARG B C 1
ATOM 9480 O O . ARG B 1 536 ? -18.391 45 28.812 1 34.41 536 ARG B O 1
ATOM 9487 N N . PRO B 1 537 ? -16.422 44.438 28.656 1 32.38 537 PRO B N 1
ATOM 9488 C CA . PRO B 1 537 ? -16.672 44.375 27.203 1 32.38 537 PRO B CA 1
ATOM 9489 C C . PRO B 1 537 ? -17.797 43.406 26.844 1 32.38 537 PRO B C 1
ATOM 9491 O O . PRO B 1 537 ? -17.938 42.344 27.469 1 32.38 537 PRO B O 1
ATOM 9494 N N . ALA B 1 538 ? -18.844 44 26.453 1 29.31 538 ALA B N 1
ATOM 9495 C CA . ALA B 1 538 ? -19.938 43.219 25.906 1 29.31 538 ALA B CA 1
ATOM 9496 C C . ALA B 1 538 ? -19.406 42.094 25.016 1 29.31 538 ALA B C 1
ATOM 9498 O O . ALA B 1 538 ? -18.328 42.219 24.422 1 29.31 538 ALA B O 1
ATOM 9499 N N . ALA B 1 539 ? -19.797 40.938 25.203 1 32.72 539 ALA B N 1
ATOM 9500 C CA . ALA B 1 539 ? -19.656 39.688 24.469 1 32.72 539 ALA B CA 1
ATOM 9501 C C . ALA B 1 539 ? -19.641 39.906 22.953 1 32.72 539 ALA B C 1
ATOM 9503 O O . ALA B 1 539 ? -20.688 40.031 22.328 1 32.72 539 ALA B O 1
ATOM 9504 N N . VAL B 1 540 ? -18.953 40.875 22.484 1 30.23 540 VAL B N 1
ATOM 9505 C CA . VAL B 1 540 ? -19.031 40.875 21.031 1 30.23 540 VAL B CA 1
ATOM 9506 C C . VAL B 1 540 ? -18.688 39.469 20.5 1 30.23 540 VAL B C 1
ATOM 9508 O O . VAL B 1 540 ? -17.625 38.938 20.797 1 30.23 540 VAL B O 1
ATOM 9511 N N . ALA B 1 541 ? -19.484 38.688 20.297 1 33.59 541 ALA B N 1
ATOM 9512 C CA . ALA B 1 541 ? -19.609 37.5 19.438 1 33.59 541 ALA B CA 1
ATOM 9513 C C . ALA B 1 541 ? -18.844 37.688 18.141 1 33.59 541 ALA B C 1
ATOM 9515 O O . ALA B 1 541 ? -19.375 38.188 17.156 1 33.59 541 ALA B O 1
ATOM 9516 N N . VAL B 1 542 ? -17.75 38.125 18.109 1 31.19 542 VAL B N 1
ATOM 9517 C CA . VAL B 1 542 ? -16.922 38.062 16.906 1 31.19 542 VAL B CA 1
ATOM 9518 C C . VAL B 1 542 ? -16.984 36.656 16.297 1 31.19 542 VAL B C 1
ATOM 9520 O O . VAL B 1 542 ? -16.203 35.781 16.688 1 31.19 542 VAL B O 1
ATOM 9523 N N . LEU B 1 543 ? -17.875 35.844 16.531 1 35.38 543 LEU B N 1
ATOM 9524 C CA . LEU B 1 543 ? -18.016 34.906 15.422 1 35.38 543 LEU B CA 1
ATOM 9525 C C . LEU B 1 543 ? -17.734 35.594 14.094 1 35.38 543 LEU B C 1
ATOM 9527 O O . LEU B 1 543 ? -18.594 36.312 13.562 1 35.38 543 LEU B O 1
ATOM 9531 N N . SER B 1 544 ? -16.641 36.375 13.961 1 37.69 544 SER B N 1
ATOM 9532 C CA . SER B 1 544 ? -16.281 36.906 12.648 1 37.69 544 SER B CA 1
ATOM 9533 C C . SER B 1 544 ? -16.953 36.125 11.531 1 37.69 544 SER B C 1
ATOM 9535 O O . SER B 1 544 ? -16.875 34.906 11.484 1 37.69 544 SER B O 1
ATOM 9537 N N . GLU B 1 545 ? -18.078 36.406 11.039 1 46.53 545 GLU B N 1
ATOM 9538 C CA . GLU B 1 545 ? -18.766 36 9.82 1 46.53 545 GLU B CA 1
ATOM 9539 C C . GLU B 1 545 ? -17.781 35.531 8.758 1 46.53 545 GLU B C 1
ATOM 9541 O O . GLU B 1 545 ? -16.906 36.312 8.32 1 46.53 545 GLU B O 1
ATOM 9546 N N . GLN B 1 546 ? -17.266 34.312 8.844 1 61.69 546 GLN B N 1
ATOM 9547 C CA . GLN B 1 546 ? -16.438 33.75 7.789 1 61.69 546 GLN B CA 1
ATOM 9548 C C . GLN B 1 546 ? -16.797 34.344 6.43 1 61.69 546 GLN B C 1
ATOM 9550 O O . GLN B 1 546 ? -17.953 34.344 6.039 1 61.69 546 GLN B O 1
ATOM 9555 N N . SER B 1 547 ? -15.992 35.25 5.867 1 80.12 547 SER B N 1
ATOM 9556 C CA . SER B 1 547 ? -16.172 35.719 4.5 1 80.12 547 SER B CA 1
ATOM 9557 C C . SER B 1 547 ? -16.641 34.594 3.578 1 80.12 547 SER B C 1
ATOM 9559 O O . SER B 1 547 ? -16.312 33.438 3.787 1 80.12 547 SER B O 1
ATOM 9561 N N . PRO B 1 548 ? -17.734 34.906 2.877 1 85.44 548 PRO B N 1
ATOM 9562 C CA . PRO B 1 548 ? -18.25 33.906 1.931 1 85.44 548 PRO B CA 1
ATOM 9563 C C . PRO B 1 548 ? -17.156 33.219 1.136 1 85.44 548 PRO B C 1
ATOM 9565 O O . PRO B 1 548 ? -17.266 32.031 0.795 1 85.44 548 PRO B O 1
ATOM 9568 N N . GLN B 1 549 ? -16.109 33.938 0.951 1 87.94 549 GLN B N 1
ATOM 9569 C CA . GLN B 1 549 ? -14.992 33.375 0.206 1 87.94 549 GLN B CA 1
ATOM 9570 C C . GLN B 1 549 ? -14.297 32.281 1.017 1 87.94 549 GLN B C 1
ATOM 9572 O O . GLN B 1 549 ? -13.953 31.219 0.483 1 87.94 549 GLN B O 1
ATOM 9577 N N . ARG B 1 550 ? -14.188 32.562 2.25 1 89.38 550 ARG B N 1
ATOM 9578 C CA . ARG B 1 550 ? -13.547 31.578 3.111 1 89.38 550 ARG B CA 1
ATOM 9579 C C . ARG B 1 550 ? -14.422 30.344 3.283 1 89.38 550 ARG B C 1
ATOM 9581 O O . ARG B 1 550 ? -13.914 29.219 3.314 1 89.38 550 ARG B O 1
ATOM 9588 N N . MET B 1 551 ? -15.688 30.578 3.309 1 92.31 551 MET B N 1
ATOM 9589 C CA . MET B 1 551 ? -16.625 29.469 3.445 1 92.31 551 MET B CA 1
ATOM 9590 C C . MET B 1 551 ? -16.578 28.562 2.221 1 92.31 551 MET B C 1
ATOM 9592 O O . MET B 1 551 ? -16.594 27.344 2.35 1 92.31 551 MET B O 1
ATOM 9596 N N . SER B 1 552 ? -16.516 29.172 1.059 1 95.06 552 SER B N 1
ATOM 9597 C CA . SER B 1 552 ? -16.484 28.406 -0.187 1 95.06 552 SER B CA 1
ATOM 9598 C C . SER B 1 552 ? -15.203 27.594 -0.301 1 95.06 552 SER B C 1
ATOM 9600 O O . SER B 1 552 ? -15.242 26.422 -0.712 1 95.06 552 SER B O 1
ATOM 9602 N N . LEU B 1 553 ? -14.133 28.188 0.082 1 95.25 553 LEU B N 1
ATOM 9603 C CA . LEU B 1 553 ? -12.859 27.469 -0.025 1 95.25 553 LEU B CA 1
ATOM 9604 C C . LEU B 1 553 ? -12.781 26.344 0.995 1 95.25 553 LEU B C 1
ATOM 9606 O O . LEU B 1 553 ? -12.219 25.281 0.711 1 95.25 553 LEU B O 1
ATOM 9610 N N . GLN B 1 554 ? -13.305 26.594 2.143 1 95.38 554 GLN B N 1
ATOM 9611 C CA . GLN B 1 554 ? -13.359 25.531 3.145 1 95.38 554 GLN B CA 1
ATOM 9612 C C . GLN B 1 554 ? -14.25 24.375 2.686 1 95.38 554 GLN B C 1
ATOM 9614 O O . GLN B 1 554 ? -13.914 23.203 2.885 1 95.38 554 GLN B O 1
ATOM 9619 N N . ALA B 1 555 ? -15.359 24.734 2.104 1 97.56 555 ALA B N 1
ATOM 9620 C CA . ALA B 1 555 ? -16.266 23.734 1.552 1 97.56 555 ALA B CA 1
ATOM 9621 C C . ALA B 1 555 ? -15.57 22.906 0.468 1 97.56 555 ALA B C 1
ATOM 9623 O O . ALA B 1 555 ? -15.641 21.672 0.473 1 97.56 555 ALA B O 1
ATOM 9624 N N . ALA B 1 556 ? -14.906 23.578 -0.437 1 98.06 556 ALA B N 1
ATOM 9625 C CA . ALA B 1 556 ? -14.188 22.922 -1.52 1 98.06 556 ALA B CA 1
ATOM 9626 C C . ALA B 1 556 ? -13.086 22.016 -0.972 1 98.06 556 ALA B C 1
ATOM 9628 O O . ALA B 1 556 ? -12.82 20.938 -1.529 1 98.06 556 ALA B O 1
ATOM 9629 N N . ALA B 1 557 ? -12.469 22.438 0.101 1 97.88 557 ALA B N 1
ATOM 9630 C CA . ALA B 1 557 ? -11.414 21.625 0.707 1 97.88 557 ALA B CA 1
ATOM 9631 C C . ALA B 1 557 ? -11.961 20.297 1.227 1 97.88 557 ALA B C 1
ATOM 9633 O O . ALA B 1 557 ? -11.359 19.25 1.021 1 97.88 557 ALA B O 1
ATOM 9634 N N . TRP B 1 558 ? -13.078 20.281 1.875 1 97.94 558 TRP B N 1
ATOM 9635 C CA . TRP B 1 558 ? -13.672 19.062 2.402 1 97.94 558 TRP B CA 1
ATOM 9636 C C . TRP B 1 558 ? -14.133 18.141 1.271 1 97.94 558 TRP B C 1
ATOM 9638 O O . TRP B 1 558 ? -14.039 16.922 1.378 1 97.94 558 TRP B O 1
ATOM 9648 N N . LEU B 1 559 ? -14.688 18.766 0.243 1 98.69 559 LEU B N 1
ATOM 9649 C CA . LEU B 1 559 ? -15.094 17.953 -0.904 1 98.69 559 LEU B CA 1
ATOM 9650 C C . LEU B 1 559 ? -13.883 17.344 -1.596 1 98.69 559 LEU B C 1
ATOM 9652 O O . LEU B 1 559 ? -13.953 16.234 -2.107 1 98.69 559 LEU B O 1
ATOM 9656 N N . PHE B 1 560 ? -12.766 18.109 -1.647 1 98.38 560 PHE B N 1
ATOM 9657 C CA . PHE B 1 560 ? -11.523 17.547 -2.184 1 98.38 560 PHE B CA 1
ATOM 9658 C C . PHE B 1 560 ? -11.07 16.344 -1.368 1 98.38 560 PHE B C 1
ATOM 9660 O O . PHE B 1 560 ? -10.648 15.336 -1.931 1 98.38 560 PHE B O 1
ATOM 9667 N N . ILE B 1 561 ? -11.172 16.453 -0.029 1 98.44 561 ILE B N 1
ATOM 9668 C CA . ILE B 1 561 ? -10.82 15.336 0.849 1 98.44 561 ILE B CA 1
ATOM 9669 C C . ILE B 1 561 ? -11.75 14.156 0.587 1 98.44 561 ILE B C 1
ATOM 9671 O O . ILE B 1 561 ? -11.32 13 0.574 1 98.44 561 ILE B O 1
ATOM 9675 N N . GLY B 1 562 ? -13.023 14.461 0.396 1 98.5 562 GLY B N 1
ATOM 9676 C CA . GLY B 1 562 ? -13.953 13.406 0.015 1 98.5 562 GLY B CA 1
ATOM 9677 C C . GLY B 1 562 ? -13.57 12.703 -1.272 1 98.5 562 GLY B C 1
ATOM 9678 O O . GLY B 1 562 ? -13.609 11.477 -1.354 1 98.5 562 GLY B O 1
ATOM 9679 N N . TRP B 1 563 ? -13.195 13.492 -2.283 1 98.5 563 TRP B N 1
ATOM 9680 C CA . TRP B 1 563 ? -12.742 12.945 -3.555 1 98.5 563 TRP B CA 1
ATOM 9681 C C . TRP B 1 563 ? -11.5 12.078 -3.363 1 98.5 563 TRP B C 1
ATOM 9683 O O . TRP B 1 563 ? -11.43 10.953 -3.871 1 98.5 563 TRP B O 1
ATOM 9693 N N . LEU B 1 564 ? -10.57 12.586 -2.557 1 97.81 564 LEU B N 1
ATOM 9694 C CA . LEU B 1 564 ? -9.312 11.883 -2.318 1 97.81 564 LEU B CA 1
ATOM 9695 C C . LEU B 1 564 ? -9.562 10.555 -1.618 1 97.81 564 LEU B C 1
ATOM 9697 O O . LEU B 1 564 ? -8.992 9.531 -2.002 1 97.81 564 LEU B O 1
ATOM 9701 N N . LEU B 1 565 ? -10.406 10.5 -0.666 1 97.5 565 LEU B N 1
ATOM 9702 C CA . LEU B 1 565 ? -10.672 9.305 0.136 1 97.5 565 LEU B CA 1
ATOM 9703 C C . LEU B 1 565 ? -11.383 8.242 -0.688 1 97.5 565 LEU B C 1
ATOM 9705 O O . LEU B 1 565 ? -11.227 7.047 -0.437 1 97.5 565 LEU B O 1
ATOM 9709 N N . HIS B 1 566 ? -12.086 8.664 -1.699 1 98.25 566 HIS B N 1
ATOM 9710 C CA . HIS B 1 566 ? -12.844 7.711 -2.5 1 98.25 566 HIS B CA 1
ATOM 9711 C C . HIS B 1 566 ? -12.102 7.355 -3.785 1 98.25 566 HIS B C 1
ATOM 9713 O O . HIS B 1 566 ? -12.641 6.645 -4.641 1 98.25 566 HIS B O 1
ATOM 9719 N N . TYR B 1 567 ? -10.883 7.922 -3.988 1 97.25 567 TYR B N 1
ATOM 9720 C CA . TYR B 1 567 ? -10.125 7.652 -5.207 1 97.25 567 TYR B CA 1
ATOM 9721 C C . TYR B 1 567 ? -8.781 7.023 -4.879 1 97.25 567 TYR B C 1
ATOM 9723 O O . TYR B 1 567 ? -8.422 5.98 -5.434 1 97.25 567 TYR B O 1
ATOM 9731 N N . LEU B 1 568 ? -8.133 7.488 -3.92 1 95.44 568 LEU B N 1
ATOM 9732 C CA . LEU B 1 568 ? -6.742 7.16 -3.643 1 95.44 568 LEU B CA 1
ATOM 9733 C C . LEU B 1 568 ? -6.602 5.711 -3.195 1 95.44 568 LEU B C 1
ATOM 9735 O O . LEU B 1 568 ? -5.66 5.02 -3.588 1 95.44 568 LEU B O 1
ATOM 9739 N N . PRO B 1 569 ? -7.453 5.164 -2.393 1 93.31 569 PRO B N 1
ATOM 9740 C CA . PRO B 1 569 ? -7.273 3.799 -1.899 1 93.31 569 PRO B CA 1
ATOM 9741 C C . PRO B 1 569 ? -7.238 2.766 -3.023 1 93.31 569 PRO B C 1
ATOM 9743 O O . PRO B 1 569 ? -6.648 1.695 -2.867 1 93.31 569 PRO B O 1
ATOM 9746 N N . PHE B 1 570 ? -7.836 3.055 -4.137 1 94 570 PHE B N 1
ATOM 9747 C CA . PHE B 1 570 ? -7.906 2.096 -5.23 1 94 570 PHE B CA 1
ATOM 9748 C C . PHE B 1 570 ? -6.539 1.899 -5.871 1 94 570 PHE B C 1
ATOM 9750 O O . PHE B 1 570 ? -6.309 0.908 -6.566 1 94 570 PHE B O 1
ATOM 9757 N N . TRP B 1 571 ? -5.66 2.826 -5.652 1 90.81 571 TRP B N 1
ATOM 9758 C CA . TRP B 1 571 ? -4.305 2.691 -6.18 1 90.81 571 TRP B CA 1
ATOM 9759 C C . TRP B 1 571 ? -3.529 1.62 -5.422 1 90.81 571 TRP B C 1
ATOM 9761 O O . TRP B 1 571 ? -2.58 1.039 -5.953 1 90.81 571 TRP B O 1
ATOM 9771 N N . ALA B 1 572 ? -3.938 1.268 -4.258 1 83.19 572 ALA B N 1
ATOM 9772 C CA . ALA B 1 572 ? -3.242 0.289 -3.426 1 83.19 572 ALA B CA 1
ATOM 9773 C C . ALA B 1 572 ? -3.975 -1.05 -3.426 1 83.19 572 ALA B C 1
ATOM 9775 O O . ALA B 1 572 ? -3.475 -2.039 -2.885 1 83.19 572 ALA B O 1
ATOM 9776 N N . MET B 1 573 ? -5.055 -1.103 -4.008 1 82.31 573 MET B N 1
ATOM 9777 C CA . MET B 1 573 ? -5.848 -2.328 -3.984 1 82.31 573 MET B CA 1
ATOM 9778 C C . MET B 1 573 ? -5.355 -3.314 -5.043 1 82.31 573 MET B C 1
ATOM 9780 O O . MET B 1 573 ? -5.086 -2.926 -6.18 1 82.31 573 MET B O 1
ATOM 9784 N N . GLY B 1 574 ? -5.152 -4.52 -4.699 1 74.12 574 GLY B N 1
ATOM 9785 C CA . GLY B 1 574 ? -4.656 -5.547 -5.602 1 74.12 574 GLY B CA 1
ATOM 9786 C C . GLY B 1 574 ? -5.762 -6.359 -6.246 1 74.12 574 GLY B C 1
ATOM 9787 O O . GLY B 1 574 ? -5.492 -7.309 -6.984 1 74.12 574 GLY B O 1
ATOM 9788 N N . ARG B 1 575 ? -6.973 -6.043 -6.023 1 79.81 575 ARG B N 1
ATOM 9789 C CA . ARG B 1 575 ? -8.078 -6.785 -6.629 1 79.81 575 ARG B CA 1
ATOM 9790 C C . ARG B 1 575 ? -8.445 -6.199 -7.988 1 79.81 575 ARG B C 1
ATOM 9792 O O . ARG B 1 575 ? -7.895 -5.18 -8.398 1 79.81 575 ARG B O 1
ATOM 9799 N N . VAL B 1 576 ? -9.422 -6.926 -8.633 1 83.5 576 VAL B N 1
ATOM 9800 C CA . VAL B 1 576 ? -9.891 -6.477 -9.938 1 83.5 576 VAL B CA 1
ATOM 9801 C C . VAL B 1 576 ? -10.688 -5.184 -9.789 1 83.5 576 VAL B C 1
ATOM 9803 O O . VAL B 1 576 ? -11.5 -5.055 -8.867 1 83.5 576 VAL B O 1
ATOM 9806 N N . LEU B 1 577 ? -10.398 -4.289 -10.641 1 90.81 577 LEU B N 1
ATOM 9807 C CA . LEU B 1 577 ? -11.039 -2.98 -10.578 1 90.81 577 LEU B CA 1
ATOM 9808 C C . LEU B 1 577 ? -11.797 -2.689 -11.867 1 90.81 577 LEU B C 1
ATOM 9810 O O . LEU B 1 577 ? -11.414 -3.162 -12.938 1 90.81 577 LEU B O 1
ATOM 9814 N N . TYR B 1 578 ? -12.859 -1.996 -11.734 1 91.5 578 TYR B N 1
ATOM 9815 C CA . TYR B 1 578 ? -13.703 -1.625 -12.859 1 91.5 578 TYR B CA 1
ATOM 9816 C C . TYR B 1 578 ? -13.953 -0.122 -12.891 1 91.5 578 TYR B C 1
ATOM 9818 O O . TYR B 1 578 ? -13.75 0.564 -11.883 1 91.5 578 TYR B O 1
ATOM 9826 N N . PHE B 1 579 ? -14.508 0.329 -13.953 1 94.25 579 PHE B N 1
ATOM 9827 C CA . PHE B 1 579 ? -14.719 1.747 -14.219 1 94.25 579 PHE B CA 1
ATOM 9828 C C . PHE B 1 579 ? -15.742 2.33 -13.258 1 94.25 579 PHE B C 1
ATOM 9830 O O . PHE B 1 579 ? -15.602 3.465 -12.797 1 94.25 579 PHE B O 1
ATOM 9837 N N . HIS B 1 580 ? -16.75 1.656 -12.898 1 94.5 580 HIS B N 1
ATOM 9838 C CA . HIS B 1 580 ? -17.844 2.191 -12.094 1 94.5 580 HIS B CA 1
ATOM 9839 C C . HIS B 1 580 ? -17.391 2.49 -10.672 1 94.5 580 HIS B C 1
ATOM 9841 O O . HIS B 1 580 ? -18.078 3.178 -9.922 1 94.5 580 HIS B O 1
ATOM 9847 N N . HIS B 1 581 ? -16.219 2.07 -10.289 1 94.88 581 HIS B N 1
ATOM 9848 C CA . HIS B 1 581 ? -15.695 2.318 -8.945 1 94.88 581 HIS B CA 1
ATOM 9849 C C . HIS B 1 581 ? -15.398 3.799 -8.734 1 94.88 581 HIS B C 1
ATOM 9851 O O . HIS B 1 581 ? -15.281 4.258 -7.598 1 94.88 581 HIS B O 1
ATOM 9857 N N . TYR B 1 582 ? -15.266 4.586 -9.758 1 97 582 TYR B N 1
ATOM 9858 C CA . TYR B 1 582 ? -14.867 5.984 -9.656 1 97 582 TYR B CA 1
ATOM 9859 C C . TYR B 1 582 ? -16.062 6.875 -9.359 1 97 582 TYR B C 1
ATOM 9861 O O . TYR B 1 582 ? -15.906 8.031 -8.969 1 97 582 TYR B O 1
ATOM 9869 N N . PHE B 1 583 ? -17.219 6.434 -9.422 1 97.81 583 PHE B N 1
ATOM 9870 C CA . PHE B 1 583 ? -18.406 7.285 -9.422 1 97.81 583 PHE B CA 1
ATOM 9871 C C . PHE B 1 583 ? -18.609 7.922 -8.055 1 97.81 583 PHE B C 1
ATOM 9873 O O . PHE B 1 583 ? -19.031 9.078 -7.957 1 97.81 583 PHE B O 1
ATOM 9880 N N . PRO B 1 584 ? -18.328 7.215 -6.957 1 97.94 584 PRO B N 1
ATOM 9881 C CA . PRO B 1 584 ? -18.375 7.934 -5.684 1 97.94 584 PRO B CA 1
ATOM 9882 C C . PRO B 1 584 ? -17.469 9.156 -5.652 1 97.94 584 PRO B C 1
ATOM 9884 O O . PRO B 1 584 ? -17.875 10.227 -5.195 1 97.94 584 PRO B O 1
ATOM 9887 N N . ALA B 1 585 ? -16.281 9.047 -6.16 1 98.31 585 ALA B N 1
ATOM 9888 C CA . ALA B 1 585 ? -15.344 10.164 -6.23 1 98.31 585 ALA B CA 1
ATOM 9889 C C . ALA B 1 585 ? -15.852 11.242 -7.188 1 98.31 585 ALA B C 1
ATOM 9891 O O . ALA B 1 585 ? -15.664 12.438 -6.941 1 98.31 585 ALA B O 1
ATOM 9892 N N . LEU B 1 586 ? -16.5 10.82 -8.234 1 98.31 586 LEU B N 1
ATOM 9893 C CA . LEU B 1 586 ? -17.031 11.75 -9.234 1 98.31 586 LEU B CA 1
ATOM 9894 C C . LEU B 1 586 ? -18.047 12.695 -8.609 1 98.31 586 LEU B C 1
ATOM 9896 O O . LEU B 1 586 ? -18.078 13.883 -8.93 1 98.31 586 LEU B O 1
ATOM 9900 N N . ILE B 1 587 ? -18.844 12.188 -7.727 1 98.56 587 ILE B N 1
ATOM 9901 C CA . ILE B 1 587 ? -19.859 13 -7.086 1 98.56 587 ILE B CA 1
ATOM 9902 C C . ILE B 1 587 ? -19.219 14.133 -6.301 1 98.56 587 ILE B C 1
ATOM 9904 O O . ILE B 1 587 ? -19.609 15.289 -6.426 1 98.56 587 ILE B O 1
ATOM 9908 N N . PHE B 1 588 ? -18.203 13.859 -5.535 1 98.75 588 PHE B N 1
ATOM 9909 C CA . PHE B 1 588 ? -17.5 14.883 -4.762 1 98.75 588 PHE B CA 1
ATOM 9910 C C . PHE B 1 588 ? -16.859 15.914 -5.68 1 98.75 588 PHE B C 1
ATOM 9912 O O . PHE B 1 588 ? -16.906 17.109 -5.406 1 98.75 588 PHE B O 1
ATOM 9919 N N . ASN B 1 589 ? -16.297 15.445 -6.758 1 98.62 589 ASN B N 1
ATOM 9920 C CA . ASN B 1 589 ? -15.656 16.344 -7.711 1 98.62 589 ASN B CA 1
ATOM 9921 C C . ASN B 1 589 ? -16.672 17.266 -8.383 1 98.62 589 ASN B C 1
ATOM 9923 O O . ASN B 1 589 ? -16.406 18.453 -8.586 1 98.62 589 ASN B O 1
ATOM 9927 N N . SER B 1 590 ? -17.797 16.75 -8.711 1 98.81 590 SER B N 1
ATOM 9928 C CA . SER B 1 590 ? -18.844 17.547 -9.344 1 98.81 590 SER B CA 1
ATOM 9929 C C . SER B 1 590 ? -19.391 18.594 -8.391 1 98.81 590 SER B C 1
ATOM 9931 O O . SER B 1 590 ? -19.688 19.719 -8.805 1 98.81 590 SER B O 1
ATOM 9933 N N . LEU B 1 591 ? -19.578 18.234 -7.137 1 98.81 591 LEU B N 1
ATOM 9934 C CA . LEU B 1 591 ? -19.984 19.219 -6.145 1 98.81 591 LEU B CA 1
ATOM 9935 C C . LEU B 1 591 ? -18.938 20.328 -6.004 1 98.81 591 LEU B C 1
ATOM 9937 O O . LEU B 1 591 ? -19.281 21.5 -5.93 1 98.81 591 LEU B O 1
ATOM 9941 N N . LEU B 1 592 ? -17.672 19.891 -6 1 98.75 592 LEU B N 1
ATOM 9942 C CA . LEU B 1 592 ? -16.562 20.828 -5.883 1 98.75 592 LEU B CA 1
ATOM 9943 C C . LEU B 1 592 ? -16.547 21.797 -7.062 1 98.75 592 LEU B C 1
ATOM 9945 O O . LEU B 1 592 ? -16.281 22.984 -6.883 1 98.75 592 LEU B O 1
ATOM 9949 N N . THR B 1 593 ? -16.891 21.328 -8.242 1 98.69 593 THR B N 1
ATOM 9950 C CA . THR B 1 593 ? -16.875 22.141 -9.453 1 98.69 593 THR B CA 1
ATOM 9951 C C . THR B 1 593 ? -17.891 23.281 -9.352 1 98.69 593 THR B C 1
ATOM 9953 O O . THR B 1 593 ? -17.578 24.422 -9.688 1 98.69 593 THR B O 1
ATOM 9956 N N . GLY B 1 594 ? -19.078 22.984 -8.891 1 98.44 594 GLY B N 1
ATOM 9957 C CA . GLY B 1 594 ? -20.078 24.031 -8.719 1 98.44 594 GLY B CA 1
ATOM 9958 C C . GLY B 1 594 ? -19.625 25.125 -7.77 1 98.44 594 GLY B C 1
ATOM 9959 O O . GLY B 1 594 ? -19.844 26.312 -8.039 1 98.44 594 GLY B O 1
ATOM 9960 N N . ILE B 1 595 ? -18.969 24.734 -6.73 1 98.31 595 ILE B N 1
ATOM 9961 C CA . ILE B 1 595 ? -18.516 25.688 -5.719 1 98.31 595 ILE B CA 1
ATOM 9962 C C . ILE B 1 595 ? -17.375 26.531 -6.281 1 98.31 595 ILE B C 1
ATOM 9964 O O . ILE B 1 595 ? -17.375 27.75 -6.137 1 98.31 595 ILE B O 1
ATOM 9968 N N . MET B 1 596 ? -16.438 25.906 -6.965 1 98.06 596 MET B N 1
ATOM 9969 C CA . MET B 1 596 ? -15.266 26.609 -7.492 1 98.06 596 MET B CA 1
ATOM 9970 C C . MET B 1 596 ? -15.656 27.562 -8.609 1 98.06 596 MET B C 1
ATOM 9972 O O . MET B 1 596 ? -15.102 28.656 -8.719 1 98.06 596 MET B O 1
ATOM 9976 N N . PHE B 1 597 ? -16.641 27.141 -9.438 1 97.88 597 PHE B N 1
ATOM 9977 C CA . PHE B 1 597 ? -17.125 28.016 -10.492 1 97.88 597 PHE B CA 1
ATOM 9978 C C . PHE B 1 597 ? -17.719 29.297 -9.898 1 97.88 597 PHE B C 1
ATOM 9980 O O . PHE B 1 597 ? -17.375 30.391 -10.32 1 97.88 597 PHE B O 1
ATOM 9987 N N . ASN B 1 598 ? -18.547 29.141 -8.922 1 96.5 598 ASN B N 1
ATOM 9988 C CA . ASN B 1 598 ? -19.156 30.297 -8.266 1 96.5 598 ASN B CA 1
ATOM 9989 C C . ASN B 1 598 ? -18.125 31.172 -7.574 1 96.5 598 ASN B C 1
ATOM 9991 O O . ASN B 1 598 ? -18.219 32.406 -7.605 1 96.5 598 ASN B O 1
ATOM 9995 N N . TYR B 1 599 ? -17.141 30.531 -6.945 1 96 599 TYR B N 1
ATOM 9996 C CA . TYR B 1 599 ? -16.078 31.234 -6.262 1 96 599 TYR B CA 1
ATOM 9997 C C . TYR B 1 599 ? -15.305 32.125 -7.23 1 96 599 TYR B C 1
ATOM 9999 O O . TYR B 1 599 ? -15 33.281 -6.918 1 96 599 TYR B O 1
ATOM 10007 N N . ILE B 1 600 ? -15.07 31.688 -8.438 1 95.31 600 ILE B N 1
ATOM 10008 C CA . ILE B 1 600 ? -14.227 32.375 -9.406 1 95.31 600 ILE B CA 1
ATOM 10009 C C . ILE B 1 600 ? -15.016 33.5 -10.062 1 95.31 600 ILE B C 1
ATOM 10011 O O . ILE B 1 600 ? -14.492 34.594 -10.266 1 95.31 600 ILE B O 1
ATOM 10015 N N . ILE B 1 601 ? -16.266 33.344 -10.297 1 94.38 601 ILE B N 1
ATOM 10016 C CA . ILE B 1 601 ? -17.016 34.312 -11.078 1 94.38 601 ILE B CA 1
ATOM 10017 C C . ILE B 1 601 ? -17.594 35.375 -10.148 1 94.38 601 ILE B C 1
ATOM 10019 O O . ILE B 1 601 ? -18.062 36.438 -10.609 1 94.38 601 ILE B O 1
ATOM 10023 N N . ARG B 1 602 ? -17.547 35.188 -8.891 1 91.31 602 ARG B N 1
ATOM 10024 C CA . ARG B 1 602 ? -18.156 36.094 -7.918 1 91.31 602 ARG B CA 1
ATOM 10025 C C . ARG B 1 602 ? -17.531 37.469 -7.988 1 91.31 602 ARG B C 1
ATOM 10027 O O . ARG B 1 602 ? -18.188 38.469 -7.668 1 91.31 602 ARG B O 1
ATOM 10034 N N . SER B 1 603 ? -16.281 37.594 -8.438 1 90 603 SER B N 1
ATOM 10035 C CA . SER B 1 603 ? -15.578 38.875 -8.5 1 90 603 SER B CA 1
ATOM 10036 C C . SER B 1 603 ? -15.969 39.656 -9.75 1 90 603 SER B C 1
ATOM 10038 O O . SER B 1 603 ? -15.703 40.844 -9.852 1 90 603 SER B O 1
ATOM 10040 N N . LEU B 1 604 ? -16.703 39.031 -10.578 1 93.88 604 LEU B N 1
ATOM 10041 C CA . LEU B 1 604 ? -17.078 39.656 -11.852 1 93.88 604 LEU B CA 1
ATOM 10042 C C . LEU B 1 604 ? -18.406 40.406 -11.727 1 93.88 604 LEU B C 1
ATOM 10044 O O . LEU B 1 604 ? -19.172 40.156 -10.789 1 93.88 604 LEU B O 1
ATOM 10048 N N . PRO B 1 605 ? -18.578 41.344 -12.672 1 95.44 605 PRO B N 1
ATOM 10049 C CA . PRO B 1 605 ? -19.875 42.062 -12.656 1 95.44 605 PRO B CA 1
ATOM 10050 C C . PRO B 1 605 ? -21.062 41.094 -12.82 1 95.44 605 PRO B C 1
ATOM 10052 O O . PRO B 1 605 ? -20.922 40.031 -13.438 1 95.44 605 PRO B O 1
ATOM 10055 N N . ARG B 1 606 ? -22.25 41.406 -12.406 1 93.31 606 ARG B N 1
ATOM 10056 C CA . ARG B 1 606 ? -23.438 40.562 -12.32 1 93.31 606 ARG B CA 1
ATOM 10057 C C . ARG B 1 606 ? -23.859 40.062 -13.695 1 93.31 606 ARG B C 1
ATOM 10059 O O . ARG B 1 606 ? -24.25 38.906 -13.859 1 93.31 606 ARG B O 1
ATOM 10066 N N . TRP B 1 607 ? -23.828 40.969 -14.617 1 94.25 607 TRP B N 1
ATOM 10067 C CA . TRP B 1 607 ? -24.281 40.562 -15.953 1 94.25 607 TRP B CA 1
ATOM 10068 C C . TRP B 1 607 ? -23.375 39.469 -16.516 1 94.25 607 TRP B C 1
ATOM 10070 O O . TRP B 1 607 ? -23.844 38.531 -17.172 1 94.25 607 TRP B O 1
ATOM 10080 N N . LEU B 1 608 ? -22.125 39.531 -16.297 1 95.44 608 LEU B N 1
ATOM 10081 C CA . LEU B 1 608 ? -21.172 38.531 -16.781 1 95.44 608 LEU B CA 1
ATOM 10082 C C . LEU B 1 608 ? -21.312 37.25 -16 1 95.44 608 LEU B C 1
ATOM 10084 O O . LEU B 1 608 ? -21.141 36.156 -16.547 1 95.44 608 LEU B O 1
ATOM 10088 N N . GLN B 1 609 ? -21.625 37.312 -14.711 1 95.56 609 GLN B N 1
ATOM 10089 C CA . GLN B 1 609 ? -21.875 36.125 -13.906 1 95.56 609 GLN B CA 1
ATOM 10090 C C . GLN B 1 609 ? -23.031 35.312 -14.492 1 95.56 609 GLN B C 1
ATOM 10092 O O . GLN B 1 609 ? -22.906 34.094 -14.672 1 95.56 609 GLN B O 1
ATOM 10097 N N . HIS B 1 610 ? -24.094 35.969 -14.875 1 94.88 610 HIS B N 1
ATOM 10098 C CA . HIS B 1 610 ? -25.266 35.281 -15.414 1 94.88 610 HIS B CA 1
ATOM 10099 C C . HIS B 1 610 ? -24.984 34.719 -16.797 1 94.88 610 HIS B C 1
ATOM 10101 O O . HIS B 1 610 ? -25.469 33.625 -17.141 1 94.88 610 HIS B O 1
ATOM 10107 N N . ALA B 1 611 ? -24.234 35.438 -17.562 1 96.62 611 ALA B N 1
ATOM 10108 C CA . ALA B 1 611 ? -23.891 34.969 -18.906 1 96.62 611 ALA B CA 1
ATOM 10109 C C . ALA B 1 611 ? -23.031 33.719 -18.844 1 96.62 611 ALA B C 1
ATOM 10111 O O . ALA B 1 611 ? -23.25 32.75 -19.594 1 96.62 611 ALA B O 1
ATOM 10112 N N . LEU B 1 612 ? -22.078 33.75 -17.969 1 96.88 612 LEU B N 1
ATOM 10113 C CA . LEU B 1 612 ? -21.188 32.594 -17.844 1 96.88 612 LEU B CA 1
ATOM 10114 C C . LEU B 1 612 ? -21.922 31.391 -17.281 1 96.88 612 LEU B C 1
ATOM 10116 O O . LEU B 1 612 ? -21.719 30.25 -17.734 1 96.88 612 LEU B O 1
ATOM 10120 N N . LEU B 1 613 ? -22.703 31.594 -16.266 1 96.44 613 LEU B N 1
ATOM 10121 C CA . LEU B 1 613 ? -23.5 30.5 -15.695 1 96.44 613 LEU B CA 1
ATOM 10122 C C . LEU B 1 613 ? -24.469 29.938 -16.734 1 96.44 613 LEU B C 1
ATOM 10124 O O . LEU B 1 613 ? -24.578 28.719 -16.891 1 96.44 613 LEU B O 1
ATOM 10128 N N . GLY B 1 614 ? -25.156 30.812 -17.438 1 96.75 614 GLY B N 1
ATOM 10129 C CA . GLY B 1 614 ? -26.078 30.375 -18.484 1 96.75 614 GLY B CA 1
ATOM 10130 C C . GLY B 1 614 ? -25.391 29.609 -19.594 1 96.75 614 GLY B C 1
ATOM 10131 O O . GLY B 1 614 ? -25.922 28.594 -20.078 1 96.75 614 GLY B O 1
ATOM 10132 N N . SER B 1 615 ? -24.281 30.078 -20.016 1 97.31 615 SER B N 1
ATOM 10133 C CA . SER B 1 615 ? -23.531 29.406 -21.062 1 97.31 615 SER B CA 1
ATOM 10134 C C . SER B 1 615 ? -23.062 28.016 -20.609 1 97.31 615 SER B C 1
ATOM 10136 O O . SER B 1 615 ? -23.125 27.062 -21.375 1 97.31 615 SER B O 1
ATOM 10138 N N . LEU B 1 616 ? -22.594 27.922 -19.391 1 97.75 616 LEU B N 1
ATOM 10139 C CA . LEU B 1 616 ? -22.141 26.641 -18.875 1 97.75 616 LEU B CA 1
ATOM 10140 C C . LEU B 1 616 ? -23.297 25.656 -18.766 1 97.75 616 LEU B C 1
ATOM 10142 O O . LEU B 1 616 ? -23.172 24.484 -19.141 1 97.75 616 LEU B O 1
ATOM 10146 N N . LEU B 1 617 ? -24.422 26.094 -18.266 1 97.69 617 LEU B N 1
ATOM 10147 C CA . LEU B 1 617 ? -25.594 25.234 -18.156 1 97.69 617 LEU B CA 1
ATOM 10148 C C . LEU B 1 617 ? -26.078 24.781 -19.531 1 97.69 617 LEU B C 1
ATOM 10150 O O . LEU B 1 617 ? -26.469 23.625 -19.703 1 97.69 617 LEU B O 1
ATOM 10154 N N . SER B 1 618 ? -26 25.688 -20.484 1 98.06 618 SER B N 1
ATOM 10155 C CA . SER B 1 618 ? -26.391 25.328 -21.844 1 98.06 618 SER B CA 1
ATOM 10156 C C . SER B 1 618 ? -25.453 24.297 -22.438 1 98.06 618 SER B C 1
ATOM 10158 O O . SER B 1 618 ? -25.875 23.375 -23.125 1 98.06 618 SER B O 1
ATOM 10160 N N . ALA B 1 619 ? -24.25 24.484 -22.141 1 98 619 ALA B N 1
ATOM 10161 C CA . ALA B 1 619 ? -23.266 23.516 -22.625 1 98 619 ALA B CA 1
ATOM 10162 C C . ALA B 1 619 ? -23.484 22.141 -22 1 98 619 ALA B C 1
ATOM 10164 O O . ALA B 1 619 ? -23.297 21.125 -22.672 1 98 619 ALA B O 1
ATOM 10165 N N . LEU B 1 620 ? -23.828 22.141 -20.75 1 98.06 620 LEU B N 1
ATOM 10166 C CA . LEU B 1 620 ? -24.109 20.875 -20.062 1 98.06 620 LEU B CA 1
ATOM 10167 C C . LEU B 1 620 ? -25.297 20.156 -20.688 1 98.06 620 LEU B C 1
ATOM 10169 O O . LEU B 1 620 ? -25.219 18.953 -20.953 1 98.06 620 LEU B O 1
ATOM 10173 N N . VAL B 1 621 ? -26.297 20.875 -20.969 1 97.88 621 VAL B N 1
ATOM 10174 C CA . VAL B 1 621 ? -27.5 20.297 -21.547 1 97.88 621 VAL B CA 1
ATOM 10175 C C . VAL B 1 621 ? -27.203 19.812 -22.969 1 97.88 621 VAL B C 1
ATOM 10177 O O . VAL B 1 621 ? -27.625 18.703 -23.344 1 97.88 621 VAL B O 1
ATOM 10180 N N . TYR B 1 622 ? -26.484 20.578 -23.672 1 97.88 622 TYR B N 1
ATOM 10181 C CA . TYR B 1 622 ? -26.125 20.203 -25.031 1 97.88 622 TYR B CA 1
ATOM 10182 C C . TYR B 1 622 ? -25.281 18.938 -25.047 1 97.88 622 TYR B C 1
ATOM 10184 O O . TYR B 1 622 ? -25.547 18.016 -25.828 1 97.88 622 TYR B O 1
ATOM 10192 N N . SER B 1 623 ? -24.328 18.906 -24.234 1 97.56 623 SER B N 1
ATOM 10193 C CA . SER B 1 623 ? -23.484 17.734 -24.141 1 97.56 623 SER B CA 1
ATOM 10194 C C . SER B 1 623 ? -24.281 16.5 -23.719 1 97.56 623 SER B C 1
ATOM 10196 O O . SER B 1 623 ? -24.047 15.398 -24.219 1 97.56 623 SER B O 1
ATOM 10198 N N . PHE B 1 624 ? -25.172 16.719 -22.828 1 97.94 624 PHE B N 1
ATOM 10199 C CA . PHE B 1 624 ? -26.016 15.625 -22.359 1 97.94 624 PHE B CA 1
ATOM 10200 C C . PHE B 1 624 ? -26.828 15.047 -23.516 1 97.94 624 PHE B C 1
ATOM 10202 O O . PHE B 1 624 ? -26.922 13.828 -23.688 1 97.94 624 PHE B O 1
ATOM 10209 N N . VAL B 1 625 ? -27.391 15.867 -24.344 1 97 625 VAL B N 1
ATOM 10210 C CA . VAL B 1 625 ? -28.203 15.422 -25.469 1 97 625 VAL B CA 1
ATOM 10211 C C . VAL B 1 625 ? -27.328 14.695 -26.484 1 97 625 VAL B C 1
ATOM 10213 O O . VAL B 1 625 ? -27.734 13.664 -27.031 1 97 625 VAL B O 1
ATOM 10216 N N . LEU B 1 626 ? -26.203 15.141 -26.672 1 95.81 626 LEU B N 1
ATOM 10217 C CA . LEU B 1 626 ? -25.281 14.539 -27.641 1 95.81 626 LEU B CA 1
ATOM 10218 C C . LEU B 1 626 ? -24.891 13.133 -27.219 1 95.81 626 LEU B C 1
ATOM 10220 O O . LEU B 1 626 ? -24.812 12.227 -28.047 1 95.81 626 LEU B O 1
ATOM 10224 N N . PHE B 1 627 ? -24.688 12.922 -25.969 1 96.88 627 PHE B N 1
ATOM 10225 C CA . PHE B 1 627 ? -24.141 11.656 -25.5 1 96.88 627 PHE B CA 1
ATOM 10226 C C . PHE B 1 627 ? -25.234 10.812 -24.844 1 96.88 627 PHE B C 1
ATOM 10228 O O . PHE B 1 627 ? -24.938 9.742 -24.297 1 96.88 627 PHE B O 1
ATOM 10235 N N . SER B 1 628 ? -26.453 11.148 -24.844 1 95.06 628 SER B N 1
ATOM 10236 C CA . SER B 1 628 ? -27.562 10.469 -24.188 1 95.06 628 SER B CA 1
ATOM 10237 C C . SER B 1 628 ? -27.781 9.07 -24.75 1 95.06 628 SER B C 1
ATOM 10239 O O . SER B 1 628 ? -28.25 8.18 -24.062 1 95.06 628 SER B O 1
ATOM 10241 N N . PRO B 1 629 ? -27.406 8.82 -26.078 1 94.38 629 PRO B N 1
ATOM 10242 C CA . PRO B 1 629 ? -27.594 7.473 -26.609 1 94.38 629 PRO B CA 1
ATOM 10243 C C . PRO B 1 629 ? -26.734 6.426 -25.891 1 94.38 629 PRO B C 1
ATOM 10245 O O . PRO B 1 629 ? -27.062 5.234 -25.922 1 94.38 629 PRO B O 1
ATOM 10248 N N . LEU B 1 630 ? -25.75 6.832 -25.297 1 94.56 630 LEU B N 1
ATOM 10249 C CA . LEU B 1 630 ? -24.938 5.891 -24.531 1 94.56 630 LEU B CA 1
ATOM 10250 C C . LEU B 1 630 ? -25.734 5.258 -23.406 1 94.56 630 LEU B C 1
ATOM 10252 O O . LEU B 1 630 ? -25.484 4.113 -23.031 1 94.56 630 LEU B O 1
ATOM 10256 N N . ALA B 1 631 ? -26.703 6 -22.875 1 94.75 631 ALA B N 1
ATOM 10257 C CA . ALA B 1 631 ? -27.484 5.539 -21.734 1 94.75 631 ALA B CA 1
ATOM 10258 C C . ALA B 1 631 ? -28.828 4.961 -22.203 1 94.75 631 ALA B C 1
ATOM 10260 O O . ALA B 1 631 ? -29.359 4.047 -21.562 1 94.75 631 ALA B O 1
ATOM 10261 N N . TYR B 1 632 ? -29.344 5.512 -23.312 1 93.31 632 TYR B N 1
ATOM 10262 C CA . TYR B 1 632 ? -30.688 5.113 -23.734 1 93.31 632 TYR B CA 1
ATOM 10263 C C . TYR B 1 632 ? -30.609 4.059 -24.828 1 93.31 632 TYR B C 1
ATOM 10265 O O . TYR B 1 632 ? -31.641 3.492 -25.219 1 93.31 632 TYR B O 1
ATOM 10273 N N . GLY B 1 633 ? -29.391 3.781 -25.297 1 91.31 633 GLY B N 1
ATOM 10274 C CA . GLY B 1 633 ? -29.234 2.711 -26.266 1 91.31 633 GLY B CA 1
ATOM 10275 C C . GLY B 1 633 ? -28.781 3.205 -27.641 1 91.31 633 GLY B C 1
ATOM 10276 O O . GLY B 1 633 ? -29.328 4.188 -28.156 1 91.31 633 GLY B O 1
ATOM 10277 N N . MET B 1 634 ? -27.797 2.566 -28.172 1 90.31 634 MET B N 1
ATOM 10278 C CA . MET B 1 634 ? -27.281 2.84 -29.516 1 90.31 634 MET B CA 1
ATOM 10279 C C . MET B 1 634 ? -27.641 1.706 -30.469 1 90.31 634 MET B C 1
ATOM 10281 O O . MET B 1 634 ? -27.641 0.537 -30.078 1 90.31 634 MET B O 1
ATOM 10285 N N . SER B 1 635 ? -28.016 2.137 -31.609 1 87.88 635 SER B N 1
ATOM 10286 C CA . SER B 1 635 ? -28.312 1.149 -32.656 1 87.88 635 SER B CA 1
ATOM 10287 C C . SER B 1 635 ? -27.453 1.386 -33.875 1 87.88 635 SER B C 1
ATOM 10289 O O . SER B 1 635 ? -26.891 2.469 -34.062 1 87.88 635 SER B O 1
ATOM 10291 N N . GLY B 1 636 ? -27.188 0.291 -34.625 1 84.5 636 GLY B N 1
ATOM 10292 C CA . GLY B 1 636 ? -26.422 0.429 -35.844 1 84.5 636 GLY B CA 1
ATOM 10293 C C . GLY B 1 636 ? -24.969 -0.005 -35.688 1 84.5 636 GLY B C 1
ATOM 10294 O O . GLY B 1 636 ? -24.641 -0.742 -34.75 1 84.5 636 GLY B O 1
ATOM 10295 N N . PRO B 1 637 ? -24.234 0.509 -36.625 1 84.88 637 PRO B N 1
ATOM 10296 C CA . PRO B 1 637 ? -22.828 0.084 -36.562 1 84.88 637 PRO B CA 1
ATOM 10297 C C . PRO B 1 637 ? -22.047 0.743 -35.438 1 84.88 637 PRO B C 1
ATOM 10299 O O . PRO B 1 637 ? -22.531 1.69 -34.812 1 84.88 637 PRO B O 1
ATOM 10302 N N . LEU B 1 638 ? -20.891 0.188 -35.219 1 86.75 638 LEU B N 1
ATOM 10303 C CA . LEU B 1 638 ? -20.031 0.72 -34.156 1 86.75 638 LEU B CA 1
ATOM 10304 C C . LEU B 1 638 ? -19.5 2.1 -34.562 1 86.75 638 LEU B C 1
ATOM 10306 O O . LEU B 1 638 ? -19.469 2.449 -35.719 1 86.75 638 LEU B O 1
ATOM 10310 N N . ALA B 1 639 ? -19.141 2.797 -33.531 1 88.75 639 ALA B N 1
ATOM 10311 C CA . ALA B 1 639 ? -18.719 4.184 -33.719 1 88.75 639 ALA B CA 1
ATOM 10312 C C . ALA B 1 639 ? -17.453 4.27 -34.531 1 88.75 639 ALA B C 1
ATOM 10314 O O . ALA B 1 639 ? -17.109 5.336 -35.062 1 88.75 639 ALA B O 1
ATOM 10315 N N . ASN B 1 640 ? -16.781 3.195 -34.688 1 83.38 640 ASN B N 1
ATOM 10316 C CA . ASN B 1 640 ? -15.555 3.184 -35.5 1 83.38 640 ASN B CA 1
ATOM 10317 C C . ASN B 1 640 ? -15.867 3.258 -36.969 1 83.38 640 ASN B C 1
ATOM 10319 O O . ASN B 1 640 ? -15.008 3.621 -37.781 1 83.38 640 ASN B O 1
ATOM 10323 N N . GLU B 1 641 ? -17.078 2.973 -37.312 1 85.19 641 GLU B N 1
ATOM 10324 C CA . GLU B 1 641 ? -17.5 3.014 -38.719 1 85.19 641 GLU B CA 1
ATOM 10325 C C . GLU B 1 641 ? -18.047 4.383 -39.0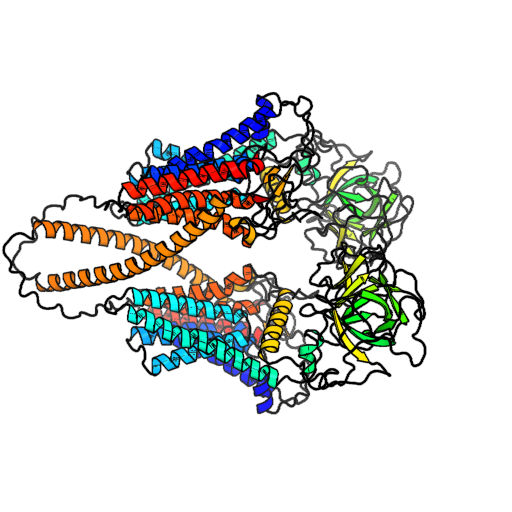94 1 85.19 641 GLU B C 1
ATOM 10327 O O . GLU B 1 641 ? -18.844 4.961 -38.344 1 85.19 641 GLU B O 1
ATOM 10332 N N . PRO B 1 642 ? -17.766 4.84 -40.219 1 85.69 642 PRO B N 1
ATOM 10333 C CA . PRO B 1 642 ? -18.188 6.184 -40.625 1 85.69 642 PRO B CA 1
ATOM 10334 C C . PRO B 1 642 ? -19.703 6.305 -40.812 1 85.69 642 PRO B C 1
ATOM 10336 O O . PRO B 1 642 ? -20.25 7.406 -40.719 1 85.69 642 PRO B O 1
ATOM 10339 N N . ASN B 1 643 ? -20.297 5.258 -41 1 86 643 ASN B N 1
ATOM 10340 C CA . ASN B 1 643 ? -21.75 5.301 -41.25 1 86 643 ASN B CA 1
ATOM 10341 C C . ASN B 1 643 ? -22.516 5.262 -39.938 1 86 643 ASN B C 1
ATOM 10343 O O . ASN B 1 643 ? -23.75 5.34 -39.906 1 86 643 ASN B O 1
ATOM 10347 N N . SER B 1 644 ? -21.828 5.305 -38.875 1 88.31 644 SER B N 1
ATOM 10348 C CA . SER B 1 644 ? -22.484 5.258 -37.562 1 88.31 644 SER B CA 1
ATOM 10349 C C . SER B 1 644 ? -22.906 6.652 -37.125 1 88.31 644 SER B C 1
ATOM 10351 O O . SER B 1 644 ? -22.219 7.637 -37.406 1 88.31 644 SER B O 1
ATOM 10353 N N . THR B 1 645 ? -24.016 6.773 -36.531 1 85.88 645 THR B N 1
ATOM 10354 C CA . THR B 1 645 ? -24.516 8.031 -35.969 1 85.88 645 THR B CA 1
ATOM 10355 C C . THR B 1 645 ? -23.641 8.484 -34.812 1 85.88 645 THR B C 1
ATOM 10357 O O . THR B 1 645 ? -23.672 9.656 -34.406 1 85.88 645 THR B O 1
ATOM 10360 N N . MET B 1 646 ? -22.875 7.574 -34.281 1 90.94 646 MET B N 1
ATOM 10361 C CA . MET B 1 646 ? -22.047 7.879 -33.125 1 90.94 646 MET B CA 1
ATOM 10362 C C . MET B 1 646 ? -20.609 8.125 -33.531 1 90.94 646 MET B C 1
ATOM 10364 O O . MET B 1 646 ? -19.734 8.328 -32.688 1 90.94 646 MET B O 1
ATOM 10368 N N . HIS B 1 647 ? -20.359 8.148 -34.781 1 90.06 647 HIS B N 1
ATOM 10369 C CA . HIS B 1 647 ? -19 8.25 -35.281 1 90.06 647 HIS B CA 1
ATOM 10370 C C . HIS B 1 647 ? -18.359 9.57 -34.844 1 90.06 647 HIS B C 1
ATOM 10372 O O . HIS B 1 647 ? -17.188 9.602 -34.469 1 90.06 647 HIS B O 1
ATOM 10378 N N . LYS B 1 648 ? -19.062 10.633 -34.906 1 90.56 648 LYS B N 1
ATOM 10379 C CA . LYS B 1 648 ? -18.516 11.953 -34.625 1 90.56 648 LYS B CA 1
ATOM 10380 C C . LYS B 1 648 ? -18.297 12.141 -33.125 1 90.56 648 LYS B C 1
ATOM 10382 O O . LYS B 1 648 ? -17.594 13.062 -32.688 1 90.56 648 LYS B O 1
ATOM 10387 N N . LEU B 1 649 ? -18.859 11.211 -32.375 1 92.88 649 LEU B N 1
ATOM 10388 C CA . LEU B 1 649 ? -18.781 11.383 -30.922 1 92.88 649 LEU B CA 1
ATOM 10389 C C . LEU B 1 649 ? -17.656 10.531 -30.328 1 92.88 649 LEU B C 1
ATOM 10391 O O . LEU B 1 649 ? -17.438 10.555 -29.125 1 92.88 649 LEU B O 1
ATOM 10395 N N . LYS B 1 650 ? -17.031 9.82 -31.156 1 92.75 650 LYS B N 1
ATOM 10396 C CA . LYS B 1 650 ? -15.875 9.047 -30.688 1 92.75 650 LYS B CA 1
ATOM 10397 C C . LYS B 1 650 ? -14.625 9.922 -30.594 1 92.75 650 LYS B C 1
ATOM 10399 O O . LYS B 1 650 ? -13.773 9.875 -31.484 1 92.75 650 LYS B O 1
ATOM 10404 N N . TRP B 1 651 ? -14.461 10.594 -29.562 1 92.75 651 TRP B N 1
ATOM 10405 C CA . TRP B 1 651 ? -13.383 11.57 -29.375 1 92.75 651 TRP B CA 1
ATOM 10406 C C . TRP B 1 651 ? -12.078 10.875 -29 1 92.75 651 TRP B C 1
ATOM 10408 O O . TRP B 1 651 ? -10.992 11.414 -29.234 1 92.75 651 TRP B O 1
ATOM 10418 N N . LEU B 1 652 ? -12.148 9.68 -28.359 1 92.81 652 LEU B N 1
ATOM 10419 C CA . LEU B 1 652 ? -10.961 8.898 -28 1 92.81 652 LEU B CA 1
ATOM 10420 C C . LEU B 1 652 ? -10.984 7.547 -28.703 1 92.81 652 LEU B C 1
ATOM 10422 O O . LEU B 1 652 ? -12.039 6.93 -28.844 1 92.81 652 LEU B O 1
ATOM 10426 N N . SER B 1 653 ? -9.875 7.008 -29.062 1 89.31 653 SER B N 1
ATOM 10427 C CA . SER B 1 653 ? -9.766 5.73 -29.766 1 89.31 653 SER B CA 1
ATOM 10428 C C . SER B 1 653 ? -10.047 4.559 -28.828 1 89.31 653 SER B C 1
ATOM 10430 O O . SER B 1 653 ? -10.398 3.469 -29.281 1 89.31 653 SER B O 1
ATOM 10432 N N . THR B 1 654 ? -9.922 4.801 -27.562 1 89.5 654 THR B N 1
ATOM 10433 C CA . THR B 1 654 ? -10.102 3.727 -26.594 1 89.5 654 THR B CA 1
ATOM 10434 C C . THR B 1 654 ? -11.586 3.479 -26.328 1 89.5 654 THR B C 1
ATOM 10436 O O . THR B 1 654 ? -11.953 2.477 -25.703 1 89.5 654 THR B O 1
ATOM 10439 N N . TRP B 1 655 ? -12.414 4.363 -26.859 1 92 655 TRP B N 1
ATOM 10440 C CA . TRP B 1 655 ? -13.852 4.18 -26.672 1 92 655 TRP B CA 1
ATOM 10441 C C . TRP B 1 655 ? -14.391 3.131 -27.641 1 92 655 TRP B C 1
ATOM 10443 O O . TRP B 1 655 ? -14.078 3.156 -28.828 1 92 655 TRP B O 1
ATOM 10453 N N . GLU B 1 656 ? -15.164 2.186 -27.156 1 85.44 656 GLU B N 1
ATOM 10454 C CA . GLU B 1 656 ? -15.516 1.007 -27.938 1 85.44 656 GLU B CA 1
ATOM 10455 C C . GLU B 1 656 ? -17 0.987 -28.266 1 85.44 656 GLU B C 1
ATOM 10457 O O . GLU B 1 656 ? -17.547 -0.041 -28.688 1 85.44 656 GLU B O 1
ATOM 10462 N N . PHE B 1 657 ? -17.609 2.018 -28.188 1 86.44 657 PHE B N 1
ATOM 10463 C CA . PHE B 1 657 ? -19.047 1.955 -28.438 1 86.44 657 PHE B CA 1
ATOM 10464 C C . PHE B 1 657 ? -19.328 2.123 -29.922 1 86.44 657 PHE B C 1
ATOM 10466 O O . PHE B 1 657 ? -18.484 2.598 -30.688 1 86.44 657 PHE B O 1
#

Radius of gyration: 37.45 Å; Cα contacts (8 Å, |Δi|>4): 2247; chains: 2; bounding box: 92×122×95 Å

Secondary structure (DSSP, 8-state):
-HHHHHHHHHT--S-----STT---TT---HHHHHHHHHHHHTHHHHHHHHHHHHH--HHHHHHHHHHHHT-HHHHHHHTSS-SHHHHHHHHHHHHHHHHHHHHHHHTT-TTSHHHHHHHHHHHHHHHHHHHH-GGGHHHHHHHHHHHHHHHHHHHH-TTS-HHHHHHHHHHHHIIIIIHHHHHHHHHHHHHHHH--B--TTGGGS-HHHHTTSBTSTTTT-EEESB-BTT-EEEEEE-STT--EEEEEEEEPPTBSSSS-EEEEEESS--GGGEEEEEESS-SSPPTT---B-BTT-EEEEEETTT--EEEEEEEE-SS-TTSEEEEEE-BTTB--GGG-EEEEETTPPTTPBPBTTT--EEEEETTT--EEEEEEEEP-GGGTTPEEEEEES-TT-GGG-EEEEEEE-SSSPEEE-GGG---HHHHHHHHHHHHHHHHHT--PPTT-----GGGTTTT---EEEEESSSEEEE---HHHHHHHHHHHHHHHHHHHHHHHHHHHHHHHHHHHHHHHHHHHHHH--S-S-SS---------------HHHHHHHHHHHHHHHHHHTTGGGGT--S---GGGGHHHHHHHHHHHHHHHHHHHTTS-HHHHHHHHHHHHHHHHHHHHHHTHHHH-B-SS-TTSTTSTTGGG--STT---/-HHHHHHHHHT--S-----STT---TT---HHHHHHHHHHHHTHHHHHHHHHHHHH--HHHHHHHHHHHHT-HHHHHHHTSS-SHHHHHHHHHHHHHHHHHHHHHHHTT-TTSHHHHHHHHHHHHHHHHHHHH-GGGHHHHHHHHHHHHHHHHHHHH-TTS-HHHHHHHHHHHHIIIIIHHHHHHHHHHHHHHHH--B--TTGGGS-HHHHTTSBTSTTTT-EEESB-BTT-EEEEEE-STT--EEEEEEEEPPTBSSSS-EEEEEESS--GGGEEEEEESS-SSPPTT---B-BTT-EEEEEETTT--EEEEEEEE-SS-TTSEEEEEE-BTTB--GGG-EEEEETTPPTTPBPBTTT--EEEEETTT--EEEEEEEEP-GGGTTPEEEEEES-TT-GGG-EEEEEEE-SSSPEEE-GGG---HHHHHHHHHHHHHHHHHT--PPTT-----GGGTTTT---EEEEESSSEEEE---HHHHHHHHHHHHHHHHHHHHHHHHHHHHHHHHHHHHHHHHHHHHHH--S-S-STT--------------HHHHHHHHHHHHHHHHHHTTGGGGT--S---GGGGHHHHHHHHHHHHHHHHHHHTTS-HHHHHHHHHHHHHHHHHHHHHHTHHHH-B-SS-TTSTTSTTGGG--STT---